Protein 1WXT (pdb70)

InterPro domains:
  IPR001452 SH3 domain [PF00018] (457-501)
  IPR001452 SH3 domain [PS50002] (450-509)
  IPR001452 SH3 domain [SM00326] (453-508)
  IPR011993 PH-like domain superfamily [G3DSA:2.30.29.30] (23-155)
  IPR013625 Tensin/EPS8 phosphotyrosine-binding domain [PF08416] (28-155)
  IPR013761 Sterile alpha motif/pointed domain superfamily [G3DSA:1.10.150.50] (514-592)
  IPR033928 Epidermal growth factor receptor kinase substrate, phosphotyrosine-binding domain [cd01210] (25-154)
  IPR035462 Eps8, SH3 domain [cd11764] (455-507)
  IPR036028 SH3-like domain superfamily [SSF50044] (443-523)
  IPR039801 Epidermal growth factor receptor kinase substrate 8-like [PTHR12287] (1-514)
  IPR041418 SAM domain [PF18016] (524-583)
  IPR055093 EPS8, spectrin-like domain [PF22975] (237-377)

Radius of gyration: 12.12 Å; Cα contacts (8 Å, |Δi|>4): 117; chains: 1; bounding box: 22×39×26 Å

Sequence (68 aa):
GSSGSSGLKMQVLYEFEARNPRELTVVQGEKLEVLDHSKRWWLVKNEAGRSGYIPSNILEPLSGPSSGGSSGSSGLKMQVLYEFEARNPRELTVVQGEKLEVLDHSKRWWLVKNEAGRSGYIPSNILEPLSGPSSGGSSGSSGLKMQVLYEFEARNPRELTVVQGEKLEVLDHSKRWWLVKNEAGRSGYIPSNILEPLSGPSSGGSSGSSGLKMQVLYEFEARNPRELTVVQGEKLEVLDHSKRWWLVKNEAGRSGYIPSNILEPLSGPSSGGSSGSSGLKMQVLYEFEARNPRELTVVQGEKLEVLDHSKRWWLVKNEAGRSGYIPSNILEPLSGPSSGGSSGSSGLKMQVLYEFEARNPRELTVVQGEKLEVLDHSKRWWLVKNEAGRSGYIPSNILEPLSGPSSGGSSGSSGLKMQVLYEFEARNPRELTVVQGEKLEVLDHSKRWWLVKNEAGRSGYIPSNILEPLSGPSSGGSSGSSGLKMQVLYEFEARNPRELTVVQGEKLEVLDHSKRWWLVKNEAGRSGYIPSNILEPLSGPSSGGSSGSSGLKMQVLYEFEARNPRELTVVQGEKLEVLDHSKRWWLVKNEAGRSGYIPSNILEPLSGPSSGGSSGSSGLKMQVLYEFEARNPRELTVVQGEKLEVLDHSKRWWLVKNEAGRSGYIPSNILEPLSGPSSGGSSGSSGLKMQVLYEFEARNPRELTVVQGEKLEVLDHSKRWWLVKNEAGRSGYIPSNILEPLSGPSSGGSSGSSGLKMQVLYEFEARNPRELTVVQGEKLEVLDHSKRWWLVKNEAGRSGYIPSNILEPLSGPSSGGSSGSSGLKMQVLYEFEARNPRELTVVQGEKLEVLDHSKRWWLVKNEAGRSGYIPSNILEPLSGPSSGGSSGSSGLKMQVLYEFEARNPRELTVVQGEKLEVLDHSKRWWLVKNEAGRSGYIPSNILEPLSGPSSGGSSGSSGLKMQVLYEFEARNPRELTVVQGEKLEVLDHSKRWWLVKNEAGRSGYIPSNILEPLSGPSSGGSSGSSGLKMQVLYEFEARNPRELTVVQGEKLEVLDHSKRWWLVKNEAGRSGYIPSNILEPLSGPSSGGSSGSSGLKMQVLYEFEARNPRELTVVQGEKLEVLDHSKRWWLVKNEAGRSGYIPSNILEPLSGPSSGGSSGSSGLKMQVLYEFEARNPRELTVVQGEKLEVLDHSKRWWLVKNEAGRSGYIPSNILEPLSGPSSGGSSGSSGLKMQVLYEFEARNPRELTVVQGEKLEVLDHSKRWWLVKNEAGRSGYIPSNILEPLSGPSSGGSSGSSGLKMQVLYEFEARNPRELTVVQGEKLEVLDHSKRWWLVKNEAGRSGYIPSNILEPLSGPSSG

Secondary structure (DSSP, 8-state):
--S----EEEEESS-B---SSSB--B-TT-EEEEEE-SSSEEEEE-TTS-EEEEEGGGEE----S---

Foldseek 3Di:
DDDDDDAAKWFFQAFDDDPDPAADGDHHRHIWGWDDPDDQWTWTADPVGDIHTHHCVGTDRCDDPDDD

CATH classification: 2.30.30.40

Nearest PDB structures (foldseek):
  1wxt-assembly1_A  TM=8.738E-01  e=2.309E-11  Homo sapiens
  2rol-assembly1_A  TM=8.603E-01  e=3.060E-06  Homo sapiens
  7tzk-assembly2_B  TM=8.844E-01  e=2.099E-05  Homo sapiens
  2jxb-assembly1_A  TM=8.588E-01  e=3.607E-05  unclassified
  2js2-assembly1_A  TM=7.780E-01  e=7.886E-05  Homo sapiens

Solvent-accessible surface area: 5333 Å² total; per-residue (Å²): 137,106,131,53,125,114,70,67,97,20,51,2,63,133,120,49,132,23,218,46,148,154,17,25,77,2,68,118,60,55,133,2,69,9,85,54,102,103,153,212,96,51,35,0,78,32,151,75,43,156,56,1,80,0,22,28,129,15,9,72,91,63,109,52,146,98,117,125

Structure (mmCIF, N/CA/C/O backbone):
data_1WXT
#
_entry.id   1WXT
#
loop_
_atom_site.group_PDB
_atom_site.id
_atom_site.type_symbol
_atom_site.label_atom_id
_atom_site.label_alt_id
_atom_site.label_comp_id
_atom_site.label_asym_id
_atom_site.label_entity_id
_atom_site.label_seq_id
_atom_site.pdbx_PDB_ins_code
_atom_site.Cartn_x
_atom_site.Cartn_y
_atom_site.Cartn_z
_atom_site.occupancy
_atom_site.B_iso_or_equiv
_atom_site.auth_seq_id
_atom_site.auth_comp_id
_atom_site.auth_asym_id
_atom_site.auth_atom_id
_atom_site.pdbx_PDB_model_num
ATOM 1 N N . GLY A 1 1 ? 14.564 0.029 13.917 1.00 0.00 1 GLY A N 1
ATOM 2 C CA . GLY A 1 1 ? 13.190 0.440 13.699 1.00 0.00 1 GLY A CA 1
ATOM 3 C C . GLY A 1 1 ? 12.638 1.253 14.853 1.00 0.00 1 GLY A C 1
ATOM 4 O O . GLY A 1 1 ? 12.493 0.746 15.966 1.00 0.00 1 GLY A O 1
ATOM 8 N N . SER A 1 2 ? 12.330 2.519 14.589 1.00 0.00 2 SER A N 1
ATOM 9 C CA . SER A 1 2 ? 11.796 3.406 15.616 1.00 0.00 2 SER A CA 1
ATOM 10 C C . SER A 1 2 ? 11.127 4.624 14.987 1.00 0.00 2 SER A C 1
ATOM 11 O O . SER A 1 2 ? 11.441 5.006 13.860 1.00 0.00 2 SER A O 1
ATOM 19 N N . SER A 1 3 ? 10.203 5.230 15.725 1.00 0.00 3 SER A N 1
ATOM 20 C CA . SER A 1 3 ? 9.486 6.404 15.240 1.00 0.00 3 SER A CA 1
ATOM 21 C C . SER A 1 3 ? 10.452 7.425 14.648 1.00 0.00 3 SER A C 1
ATOM 22 O O . SER A 1 3 ? 11.041 8.230 15.369 1.00 0.00 3 SER A O 1
ATOM 30 N N . GLY A 1 4 ? 10.611 7.385 13.328 1.00 0.00 4 GLY A N 1
ATOM 31 C CA . GLY A 1 4 ? 11.507 8.311 12.661 1.00 0.00 4 GLY A CA 1
ATOM 32 C C . GLY A 1 4 ? 11.064 8.629 11.246 1.00 0.00 4 GLY A C 1
ATOM 33 O O . GLY A 1 4 ? 9.937 9.074 11.027 1.00 0.00 4 GLY A O 1
ATOM 37 N N . SER A 1 5 ? 11.952 8.402 10.284 1.00 0.00 5 SER A N 1
ATOM 38 C CA . SER A 1 5 ? 11.649 8.672 8.884 1.00 0.00 5 SER A CA 1
ATOM 39 C C . SER A 1 5 ? 10.228 8.232 8.541 1.00 0.00 5 SER A C 1
ATOM 40 O O . SER A 1 5 ? 9.822 7.112 8.851 1.00 0.00 5 SER A O 1
ATOM 48 N N . SER A 1 6 ? 9.478 9.123 7.900 1.00 0.00 6 SER A N 1
ATOM 49 C CA . SER A 1 6 ? 8.102 8.829 7.518 1.00 0.00 6 SER A CA 1
ATOM 50 C C . SER A 1 6 ? 8.017 8.452 6.042 1.00 0.00 6 SER A C 1
ATOM 51 O O . SER A 1 6 ? 7.935 9.319 5.172 1.00 0.00 6 SER A O 1
ATOM 59 N N . GLY A 1 7 ? 8.036 7.151 5.768 1.00 0.00 7 GLY A N 1
ATOM 60 C CA . GLY A 1 7 ? 7.960 6.681 4.397 1.00 0.00 7 GLY A CA 1
ATOM 61 C C . GLY A 1 7 ? 6.553 6.753 3.836 1.00 0.00 7 GLY A C 1
ATOM 62 O O . GLY A 1 7 ? 6.028 7.840 3.595 1.00 0.00 7 GLY A O 1
ATOM 66 N N . LEU A 1 8 ? 5.942 5.592 3.627 1.00 0.00 8 LEU A N 1
ATOM 67 C CA . LEU A 1 8 ? 4.588 5.526 3.089 1.00 0.00 8 LEU A CA 1
ATOM 68 C C . LEU A 1 8 ? 3.791 4.409 3.755 1.00 0.00 8 LEU A C 1
ATOM 69 O O . LEU A 1 8 ? 4.341 3.368 4.114 1.00 0.00 8 LEU A O 1
ATOM 85 N N . LYS A 1 9 ? 2.491 4.631 3.916 1.00 0.00 9 LYS A N 1
ATOM 86 C CA . LYS A 1 9 ? 1.616 3.643 4.535 1.00 0.00 9 LYS A CA 1
ATOM 87 C C . LYS A 1 9 ? 0.370 3.411 3.687 1.00 0.00 9 LYS A C 1
ATOM 88 O O . LYS A 1 9 ? -0.160 4.341 3.078 1.00 0.00 9 LYS A O 1
ATOM 107 N N . MET A 1 10 ? -0.094 2.166 3.652 1.00 0.00 10 MET A N 1
ATOM 108 C CA . MET A 1 10 ? -1.280 1.814 2.879 1.00 0.00 10 MET A CA 1
ATOM 109 C C . MET A 1 10 ? -2.110 0.762 3.607 1.00 0.00 10 MET A C 1
ATOM 110 O O . MET A 1 10 ? -1.603 0.049 4.472 1.00 0.00 10 MET A O 1
ATOM 124 N N . GLN A 1 11 ? -3.387 0.671 3.250 1.00 0.00 11 GLN A N 1
ATOM 125 C CA . GLN A 1 11 ? -4.286 -0.295 3.871 1.00 0.00 11 GLN A CA 1
ATOM 126 C C . GLN A 1 11 ? -4.617 -1.429 2.906 1.00 0.00 11 GLN A C 1
ATOM 127 O O . GLN A 1 11 ? -4.326 -1.348 1.713 1.00 0.00 11 GLN A O 1
ATOM 141 N N . VAL A 1 12 ? -5.228 -2.486 3.431 1.00 0.00 12 VAL A N 1
ATOM 142 C CA . VAL A 1 12 ? -5.599 -3.637 2.617 1.00 0.00 12 VAL A CA 1
ATOM 143 C C . VAL A 1 12 ? -7.063 -3.564 2.197 1.00 0.00 12 VAL A C 1
ATOM 144 O O . VAL A 1 12 ? -7.963 -3.581 3.038 1.00 0.00 12 VAL A O 1
ATOM 157 N N . LEU A 1 13 ? -7.295 -3.483 0.891 1.00 0.00 13 LEU A N 1
ATOM 158 C CA . LEU A 1 13 ? -8.651 -3.408 0.358 1.00 0.00 13 LEU A CA 1
ATOM 159 C C . LEU A 1 13 ? -9.277 -4.795 0.265 1.00 0.00 13 LEU A C 1
ATOM 160 O O . LEU A 1 13 ? -10.495 -4.945 0.358 1.00 0.00 13 LEU A O 1
ATOM 176 N N . TYR A 1 14 ? -8.435 -5.807 0.082 1.00 0.00 14 TYR A N 1
ATOM 177 C CA . TYR A 1 14 ? -8.906 -7.183 -0.024 1.00 0.00 14 TYR A CA 1
ATOM 178 C C . TYR A 1 14 ? -7.907 -8.150 0.602 1.00 0.00 14 TYR A C 1
ATOM 179 O O . TYR A 1 14 ? -6.700 -8.032 0.395 1.00 0.00 14 TYR A O 1
ATOM 197 N N . GLU A 1 15 ? -8.420 -9.108 1.368 1.00 0.00 15 GLU A N 1
ATOM 198 C CA . GLU A 1 15 ? -7.573 -10.096 2.025 1.00 0.00 15 GLU A CA 1
ATOM 199 C C . GLU A 1 15 ? -6.858 -10.969 0.998 1.00 0.00 15 GLU A C 1
ATOM 200 O O . GLU A 1 15 ? -7.465 -11.435 0.033 1.00 0.00 15 GLU A O 1
ATOM 212 N N . PHE A 1 16 ? -5.564 -11.184 1.211 1.00 0.00 16 PHE A N 1
ATOM 213 C CA . PHE A 1 16 ? -4.765 -11.999 0.304 1.00 0.00 16 PHE A CA 1
ATOM 214 C C . PHE A 1 16 ? -4.045 -13.111 1.062 1.00 0.00 16 PHE A C 1
ATOM 215 O O . PHE A 1 16 ? -3.734 -12.969 2.244 1.00 0.00 16 PHE A O 1
ATOM 232 N N . GLU A 1 17 ? -3.786 -14.218 0.372 1.00 0.00 17 GLU A N 1
ATOM 233 C CA . GLU A 1 17 ? -3.104 -15.354 0.981 1.00 0.00 17 GLU A CA 1
ATOM 234 C C . GLU A 1 17 ? -1.771 -15.623 0.289 1.00 0.00 17 GLU A C 1
ATOM 235 O O . GLU A 1 17 ? -1.703 -15.713 -0.936 1.00 0.00 17 GLU A O 1
ATOM 247 N N . ALA A 1 18 ? -0.714 -15.750 1.084 1.00 0.00 18 ALA A N 1
ATOM 248 C CA . ALA A 1 18 ? 0.617 -16.010 0.549 1.00 0.00 18 ALA A CA 1
ATOM 249 C C . ALA A 1 18 ? 0.852 -17.506 0.365 1.00 0.00 18 ALA A C 1
ATOM 250 O O . ALA A 1 18 ? 0.294 -18.326 1.094 1.00 0.00 18 ALA A O 1
ATOM 257 N N . ARG A 1 19 ? 1.679 -17.854 -0.615 1.00 0.00 19 ARG A N 1
ATOM 258 C CA . ARG A 1 19 ? 1.986 -19.251 -0.896 1.00 0.00 19 ARG A CA 1
ATOM 259 C C . ARG A 1 19 ? 3.487 -19.450 -1.089 1.00 0.00 19 ARG A C 1
ATOM 260 O O . ARG A 1 19 ? 3.916 -20.362 -1.795 1.00 0.00 19 ARG A O 1
ATOM 281 N N . ASN A 1 20 ? 4.278 -18.591 -0.456 1.00 0.00 20 ASN A N 1
ATOM 282 C CA . ASN A 1 20 ? 5.731 -18.672 -0.558 1.00 0.00 20 ASN A CA 1
ATOM 283 C C . ASN A 1 20 ? 6.400 -17.966 0.617 1.00 0.00 20 ASN A C 1
ATOM 284 O O . ASN A 1 20 ? 5.794 -17.144 1.306 1.00 0.00 20 ASN A O 1
ATOM 295 N N . PRO A 1 21 ? 7.679 -18.293 0.854 1.00 0.00 21 PRO A N 1
ATOM 296 C CA . PRO A 1 21 ? 8.458 -17.701 1.945 1.00 0.00 21 PRO A CA 1
ATOM 297 C C . PRO A 1 21 ? 8.777 -16.230 1.698 1.00 0.00 21 PRO A C 1
ATOM 298 O O . PRO A 1 21 ? 9.294 -15.541 2.578 1.00 0.00 21 PRO A O 1
ATOM 309 N N . ARG A 1 22 ? 8.465 -15.755 0.497 1.00 0.00 22 ARG A N 1
ATOM 310 C CA . ARG A 1 22 ? 8.718 -14.366 0.135 1.00 0.00 22 ARG A CA 1
ATOM 311 C C . ARG A 1 22 ? 7.455 -13.524 0.291 1.00 0.00 22 ARG A C 1
ATOM 312 O O . ARG A 1 22 ? 7.527 -12.315 0.510 1.00 0.00 22 ARG A O 1
ATOM 333 N N . GLU A 1 23 ? 6.300 -14.172 0.175 1.00 0.00 23 GLU A N 1
ATOM 334 C CA . GLU A 1 23 ? 5.022 -13.482 0.301 1.00 0.00 23 GLU A CA 1
ATOM 335 C C . GLU A 1 23 ? 4.514 -13.536 1.739 1.00 0.00 23 GLU A C 1
ATOM 336 O O . GLU A 1 23 ? 4.887 -14.423 2.508 1.00 0.00 23 GLU A O 1
ATOM 348 N N . LEU A 1 24 ? 3.662 -12.581 2.095 1.00 0.00 24 LEU A N 1
ATOM 349 C CA . LEU A 1 24 ? 3.103 -12.518 3.441 1.00 0.00 24 LEU A CA 1
ATOM 350 C C . LEU A 1 24 ? 1.581 -12.425 3.394 1.00 0.00 24 LEU A C 1
ATOM 351 O O . LEU A 1 24 ? 1.016 -11.731 2.549 1.00 0.00 24 LEU A O 1
ATOM 367 N N . THR A 1 25 ? 0.922 -13.128 4.310 1.00 0.00 25 THR A N 1
ATOM 368 C CA . THR A 1 25 ? -0.534 -13.125 4.375 1.00 0.00 25 THR A CA 1
ATOM 369 C C . THR A 1 25 ? -1.055 -11.824 4.974 1.00 0.00 25 THR A C 1
ATOM 370 O O . THR A 1 25 ? -0.542 -11.346 5.986 1.00 0.00 25 THR A O 1
ATOM 381 N N . VAL A 1 26 ? -2.078 -11.255 4.344 1.00 0.00 26 VAL A N 1
ATOM 382 C CA . VAL A 1 26 ? -2.670 -10.010 4.817 1.00 0.00 26 VAL A CA 1
ATOM 383 C C . VAL A 1 26 ? -4.192 -10.066 4.755 1.00 0.00 26 VAL A C 1
ATOM 384 O O . VAL A 1 26 ? -4.764 -10.758 3.912 1.00 0.00 26 VAL A O 1
ATOM 397 N N . VAL A 1 27 ? -4.843 -9.333 5.653 1.00 0.00 27 VAL A N 1
ATOM 398 C CA . VAL A 1 27 ? -6.300 -9.299 5.699 1.00 0.00 27 VAL A CA 1
ATOM 399 C C . VAL A 1 27 ? -6.831 -7.933 5.276 1.00 0.00 27 VAL A C 1
ATOM 400 O O . VAL A 1 27 ? -6.069 -6.976 5.139 1.00 0.00 27 VAL A O 1
ATOM 413 N N . GLN A 1 28 ? -8.141 -7.852 5.072 1.00 0.00 28 GLN A N 1
ATOM 414 C CA . GLN A 1 28 ? -8.774 -6.603 4.664 1.00 0.00 28 GLN A CA 1
ATOM 415 C C . GLN A 1 28 ? -9.027 -5.702 5.869 1.00 0.00 28 GLN A C 1
ATOM 416 O O . GLN A 1 28 ? -9.331 -6.180 6.961 1.00 0.00 28 GLN A O 1
ATOM 430 N N . GLY A 1 29 ? -8.900 -4.395 5.661 1.00 0.00 29 GLY A N 1
ATOM 431 C CA . GLY A 1 29 ? -9.118 -3.448 6.739 1.00 0.00 29 GLY A CA 1
ATOM 432 C C . GLY A 1 29 ? -7.948 -3.386 7.701 1.00 0.00 29 GLY A C 1
ATOM 433 O O . GLY A 1 29 ? -8.116 -3.037 8.869 1.00 0.00 29 GLY A O 1
ATOM 437 N N . GLU A 1 30 ? -6.761 -3.726 7.210 1.00 0.00 30 GLU A N 1
ATOM 438 C CA . GLU A 1 30 ? -5.559 -3.709 8.036 1.00 0.00 30 GLU A CA 1
ATOM 439 C C . GLU A 1 30 ? -4.634 -2.567 7.626 1.00 0.00 30 GLU A C 1
ATOM 440 O O . GLU A 1 30 ? -4.602 -2.165 6.463 1.00 0.00 30 GLU A O 1
ATOM 452 N N . LYS A 1 31 ? -3.882 -2.048 8.591 1.00 0.00 31 LYS A N 1
ATOM 453 C CA . LYS A 1 31 ? -2.954 -0.953 8.333 1.00 0.00 31 LYS A CA 1
ATOM 454 C C . LYS A 1 31 ? -1.517 -1.460 8.274 1.00 0.00 31 LYS A C 1
ATOM 455 O O . LYS A 1 31 ? -0.980 -1.951 9.268 1.00 0.00 31 LYS A O 1
ATOM 474 N N . LEU A 1 32 ? -0.898 -1.336 7.105 1.00 0.00 32 LEU A N 1
ATOM 475 C CA . LEU A 1 32 ? 0.479 -1.781 6.918 1.00 0.00 32 LEU A CA 1
ATOM 476 C C . LEU A 1 32 ? 1.345 -0.652 6.368 1.00 0.00 32 LEU A C 1
ATOM 477 O O . LEU A 1 32 ? 0.833 0.358 5.886 1.00 0.00 32 LEU A O 1
ATOM 493 N N . GLU A 1 33 ? 2.660 -0.833 6.442 1.00 0.00 33 GLU A N 1
ATOM 494 C CA . GLU A 1 33 ? 3.597 0.171 5.950 1.00 0.00 33 GLU A CA 1
ATOM 495 C C . GLU A 1 33 ? 4.323 -0.328 4.704 1.00 0.00 33 GLU A C 1
ATOM 496 O O . GLU A 1 33 ? 4.816 -1.455 4.668 1.00 0.00 33 GLU A O 1
ATOM 508 N N . VAL A 1 34 ? 4.385 0.521 3.683 1.00 0.00 34 VAL A N 1
ATOM 509 C CA . VAL A 1 34 ? 5.051 0.168 2.435 1.00 0.00 34 VAL A CA 1
ATOM 510 C C . VAL A 1 34 ? 6.562 0.332 2.553 1.00 0.00 34 VAL A C 1
ATOM 511 O O . VAL A 1 34 ? 7.048 1.225 3.248 1.00 0.00 34 VAL A O 1
ATOM 524 N N . LEU A 1 35 ? 7.300 -0.534 1.868 1.00 0.00 35 LEU A N 1
ATOM 525 C CA . LEU A 1 35 ? 8.758 -0.486 1.895 1.00 0.00 35 LEU A CA 1
ATOM 526 C C . LEU A 1 35 ? 9.324 -0.348 0.485 1.00 0.00 35 LEU A C 1
ATOM 527 O O . LEU A 1 35 ? 10.121 0.549 0.210 1.00 0.00 35 LEU A O 1
ATOM 543 N N . ASP A 1 36 ? 8.906 -1.242 -0.404 1.00 0.00 36 ASP A N 1
ATOM 544 C CA . ASP A 1 36 ? 9.369 -1.218 -1.787 1.00 0.00 36 ASP A CA 1
ATOM 545 C C . ASP A 1 36 ? 8.190 -1.194 -2.754 1.00 0.00 36 ASP A C 1
ATOM 546 O O . ASP A 1 36 ? 7.608 -2.233 -3.067 1.00 0.00 36 ASP A O 1
ATOM 555 N N . HIS A 1 37 ? 7.841 0.000 -3.224 1.00 0.00 37 HIS A N 1
ATOM 556 C CA . HIS A 1 37 ? 6.730 0.160 -4.156 1.00 0.00 37 HIS A CA 1
ATOM 557 C C . HIS A 1 37 ? 7.240 0.474 -5.560 1.00 0.00 37 HIS A C 1
ATOM 558 O O . HIS A 1 37 ? 6.692 1.333 -6.251 1.00 0.00 37 HIS A O 1
ATOM 573 N N . SER A 1 38 ? 8.291 -0.226 -5.973 1.00 0.00 38 SER A N 1
ATOM 574 C CA . SER A 1 38 ? 8.877 -0.018 -7.292 1.00 0.00 38 SER A CA 1
ATOM 575 C C . SER A 1 38 ? 8.428 -1.106 -8.264 1.00 0.00 38 SER A C 1
ATOM 576 O O . SER A 1 38 ? 7.772 -0.827 -9.267 1.00 0.00 38 SER A O 1
ATOM 584 N N . LYS A 1 39 ? 8.787 -2.348 -7.958 1.00 0.00 39 LYS A N 1
ATOM 585 C CA . LYS A 1 39 ? 8.422 -3.480 -8.801 1.00 0.00 39 LYS A CA 1
ATOM 586 C C . LYS A 1 39 ? 6.910 -3.683 -8.815 1.00 0.00 39 LYS A C 1
ATOM 587 O O . LYS A 1 39 ? 6.204 -3.223 -7.917 1.00 0.00 39 LYS A O 1
ATOM 606 N N . ARG A 1 40 ? 6.420 -4.374 -9.839 1.00 0.00 40 ARG A N 1
ATOM 607 C CA . ARG A 1 40 ? 4.992 -4.637 -9.969 1.00 0.00 40 ARG A CA 1
ATOM 608 C C . ARG A 1 40 ? 4.367 -4.934 -8.608 1.00 0.00 40 ARG A C 1
ATOM 609 O O . ARG A 1 40 ? 3.294 -4.426 -8.283 1.00 0.00 40 ARG A O 1
ATOM 630 N N . TRP A 1 41 ? 5.046 -5.759 -7.819 1.00 0.00 41 TRP A N 1
ATOM 631 C CA . TRP A 1 41 ? 4.557 -6.123 -6.494 1.00 0.00 41 TRP A CA 1
ATOM 632 C C . TRP A 1 41 ? 5.196 -5.251 -5.419 1.00 0.00 41 TRP A C 1
ATOM 633 O O . TRP A 1 41 ? 6.404 -5.016 -5.435 1.00 0.00 41 TRP A O 1
ATOM 654 N N . TRP A 1 42 ? 4.378 -4.773 -4.488 1.00 0.00 42 TRP A N 1
ATOM 655 C CA . TRP A 1 42 ? 4.865 -3.926 -3.405 1.00 0.00 42 TRP A CA 1
ATOM 656 C C . TRP A 1 42 ? 5.198 -4.757 -2.172 1.00 0.00 42 TRP A C 1
ATOM 657 O O . TRP A 1 42 ? 4.602 -5.810 -1.941 1.00 0.00 42 TRP A O 1
ATOM 678 N N . LEU A 1 43 ? 6.153 -4.279 -1.381 1.00 0.00 43 LEU A N 1
ATOM 679 C CA . LEU A 1 43 ? 6.565 -4.979 -0.170 1.00 0.00 43 LEU A CA 1
ATOM 680 C C . LEU A 1 43 ? 6.139 -4.208 1.076 1.00 0.00 43 LEU A C 1
ATOM 681 O O . LEU A 1 43 ? 6.487 -3.040 1.246 1.00 0.00 43 LEU A O 1
ATOM 697 N N . VAL A 1 44 ? 5.383 -4.872 1.946 1.00 0.00 44 VAL A N 1
ATOM 698 C CA . VAL A 1 44 ? 4.912 -4.251 3.178 1.00 0.00 44 VAL A CA 1
ATOM 699 C C . VAL A 1 44 ? 5.350 -5.051 4.399 1.00 0.00 44 VAL A C 1
ATOM 700 O O . VAL A 1 44 ? 5.884 -6.153 4.274 1.00 0.00 44 VAL A O 1
ATOM 713 N N . LYS A 1 45 ? 5.119 -4.490 5.581 1.00 0.00 45 LYS A N 1
ATOM 714 C CA . LYS A 1 45 ? 5.488 -5.151 6.827 1.00 0.00 45 LYS A CA 1
ATOM 715 C C . LYS A 1 45 ? 4.373 -5.025 7.861 1.00 0.00 45 LYS A C 1
ATOM 716 O O . LYS A 1 45 ? 3.587 -4.079 7.827 1.00 0.00 45 LYS A O 1
ATOM 735 N N . ASN A 1 46 ? 4.312 -5.984 8.779 1.00 0.00 46 ASN A N 1
ATOM 736 C CA . ASN A 1 46 ? 3.293 -5.979 9.822 1.00 0.00 46 ASN A CA 1
ATOM 737 C C . ASN A 1 46 ? 3.908 -5.654 11.181 1.00 0.00 46 ASN A C 1
ATOM 738 O O . ASN A 1 46 ? 5.126 -5.538 11.309 1.00 0.00 46 ASN A O 1
ATOM 749 N N . GLU A 1 47 ? 3.055 -5.510 12.190 1.00 0.00 47 GLU A N 1
ATOM 750 C CA . GLU A 1 47 ? 3.515 -5.198 13.539 1.00 0.00 47 GLU A CA 1
ATOM 751 C C . GLU A 1 47 ? 4.513 -6.244 14.029 1.00 0.00 47 GLU A C 1
ATOM 752 O O . GLU A 1 47 ? 5.523 -5.911 14.647 1.00 0.00 47 GLU A O 1
ATOM 764 N N . ALA A 1 48 ? 4.220 -7.510 13.748 1.00 0.00 48 ALA A N 1
ATOM 765 C CA . ALA A 1 48 ? 5.091 -8.604 14.158 1.00 0.00 48 ALA A CA 1
ATOM 766 C C . ALA A 1 48 ? 6.522 -8.374 13.684 1.00 0.00 48 ALA A C 1
ATOM 767 O O . ALA A 1 48 ? 7.475 -8.831 14.313 1.00 0.00 48 ALA A O 1
ATOM 774 N N . GLY A 1 49 ? 6.665 -7.663 12.570 1.00 0.00 49 GLY A N 1
ATOM 775 C CA . GLY A 1 49 ? 7.983 -7.386 12.030 1.00 0.00 49 GLY A CA 1
ATOM 776 C C . GLY A 1 49 ? 8.267 -8.166 10.762 1.00 0.00 49 GLY A C 1
ATOM 777 O O . GLY A 1 49 ? 9.373 -8.111 10.226 1.00 0.00 49 GLY A O 1
ATOM 781 N N . ARG A 1 50 ? 7.266 -8.898 10.283 1.00 0.00 50 ARG A N 1
ATOM 782 C CA . ARG A 1 50 ? 7.414 -9.696 9.072 1.00 0.00 50 ARG A CA 1
ATOM 783 C C . ARG A 1 50 ? 7.033 -8.885 7.837 1.00 0.00 50 ARG A C 1
ATOM 784 O O . ARG A 1 50 ? 5.997 -8.222 7.813 1.00 0.00 50 ARG A O 1
ATOM 805 N N . SER A 1 51 ? 7.879 -8.944 6.813 1.00 0.00 51 SER A N 1
ATOM 806 C CA . SER A 1 51 ? 7.634 -8.212 5.576 1.00 0.00 51 SER A CA 1
ATOM 807 C C . SER A 1 51 ? 7.517 -9.168 4.393 1.00 0.00 51 SER A C 1
ATOM 808 O O . SER A 1 51 ? 8.398 -9.994 4.159 1.00 0.00 51 SER A O 1
ATOM 816 N N . GLY A 1 52 ? 6.421 -9.049 3.650 1.00 0.00 52 GLY A N 1
ATOM 817 C CA . GLY A 1 52 ? 6.207 -9.908 2.500 1.00 0.00 52 GLY A CA 1
ATOM 818 C C . GLY A 1 52 ? 5.692 -9.147 1.295 1.00 0.00 52 GLY A C 1
ATOM 819 O O . GLY A 1 52 ? 5.262 -7.999 1.414 1.00 0.00 52 GLY A O 1
ATOM 823 N N . TYR A 1 53 ? 5.738 -9.785 0.131 1.00 0.00 53 TYR A N 1
ATOM 824 C CA . TYR A 1 53 ? 5.276 -9.158 -1.102 1.00 0.00 53 TYR A CA 1
ATOM 825 C C . TYR A 1 53 ? 3.760 -9.267 -1.234 1.00 0.00 53 TYR A C 1
ATOM 826 O O . TYR A 1 53 ? 3.170 -10.300 -0.915 1.00 0.00 53 TYR A O 1
ATOM 844 N N . ILE A 1 54 ? 3.135 -8.193 -1.706 1.00 0.00 54 ILE A N 1
ATOM 845 C CA . ILE A 1 54 ? 1.689 -8.167 -1.881 1.00 0.00 54 ILE A CA 1
ATOM 846 C C . ILE A 1 54 ? 1.298 -7.335 -3.098 1.00 0.00 54 ILE A C 1
ATOM 847 O O . ILE A 1 54 ? 1.976 -6.378 -3.471 1.00 0.00 54 ILE A O 1
ATOM 863 N N . PRO A 1 55 ? 0.175 -7.706 -3.733 1.00 0.00 55 PRO A N 1
ATOM 864 C CA . PRO A 1 55 ? -0.333 -7.006 -4.916 1.00 0.00 55 PRO A CA 1
ATOM 865 C C . PRO A 1 55 ? -0.864 -5.616 -4.583 1.00 0.00 55 PRO A C 1
ATOM 866 O O . PRO A 1 55 ? -1.806 -5.471 -3.804 1.00 0.00 55 PRO A O 1
ATOM 877 N N . SER A 1 56 ? -0.254 -4.597 -5.180 1.00 0.00 56 SER A N 1
ATOM 878 C CA . SER A 1 56 ? -0.664 -3.217 -4.944 1.00 0.00 56 SER A CA 1
ATOM 879 C C . SER A 1 56 ? -2.153 -3.037 -5.225 1.00 0.00 56 SER A C 1
ATOM 880 O O . SER A 1 56 ? -2.752 -2.036 -4.836 1.00 0.00 56 SER A O 1
ATOM 888 N N . ASN A 1 57 ? -2.743 -4.015 -5.904 1.00 0.00 57 ASN A N 1
ATOM 889 C CA . ASN A 1 57 ? -4.162 -3.966 -6.238 1.00 0.00 57 ASN A CA 1
ATOM 890 C C . ASN A 1 57 ? -5.018 -3.940 -4.975 1.00 0.00 57 ASN A C 1
ATOM 891 O O . ASN A 1 57 ? -6.130 -3.413 -4.978 1.00 0.00 57 ASN A O 1
ATOM 902 N N . ILE A 1 58 ? -4.491 -4.513 -3.898 1.00 0.00 58 ILE A N 1
ATOM 903 C CA . ILE A 1 58 ? -5.206 -4.554 -2.629 1.00 0.00 58 ILE A CA 1
ATOM 904 C C . ILE A 1 58 ? -4.711 -3.465 -1.683 1.00 0.00 58 ILE A C 1
ATOM 905 O O . ILE A 1 58 ? -4.870 -3.564 -0.466 1.00 0.00 58 ILE A O 1
ATOM 921 N N . LEU A 1 59 ? -4.110 -2.425 -2.251 1.00 0.00 59 LEU A N 1
ATOM 922 C CA . LEU A 1 59 ? -3.592 -1.314 -1.459 1.00 0.00 59 LEU A CA 1
ATOM 923 C C . LEU A 1 59 ? -4.248 0.000 -1.871 1.00 0.00 59 LEU A C 1
ATOM 924 O O . LEU A 1 59 ? -4.267 0.352 -3.050 1.00 0.00 59 LEU A O 1
ATOM 940 N N . GLU A 1 60 ? -4.782 0.721 -0.890 1.00 0.00 60 GLU A N 1
ATOM 941 C CA . GLU A 1 60 ? -5.438 1.997 -1.151 1.00 0.00 60 GLU A CA 1
ATOM 942 C C . GLU A 1 60 ? -4.771 3.122 -0.365 1.00 0.00 60 GLU A C 1
ATOM 943 O O . GLU A 1 60 ? -4.186 2.909 0.697 1.00 0.00 60 GLU A O 1
ATOM 955 N N . PRO A 1 61 ? -4.859 4.350 -0.899 1.00 0.00 61 PRO A N 1
ATOM 956 C CA . PRO A 1 61 ? -4.270 5.533 -0.264 1.00 0.00 61 PRO A CA 1
ATOM 957 C C . PRO A 1 61 ? -5.001 5.930 1.014 1.00 0.00 61 PRO A C 1
ATOM 958 O O . PRO A 1 61 ? -5.894 6.778 0.993 1.00 0.00 61 PRO A O 1
ATOM 969 N N . LEU A 1 62 ? -4.618 5.311 2.125 1.00 0.00 62 LEU A N 1
ATOM 970 C CA . LEU A 1 62 ? -5.237 5.601 3.414 1.00 0.00 62 LEU A CA 1
ATOM 971 C C . LEU A 1 62 ? -5.613 7.075 3.519 1.00 0.00 62 LEU A C 1
ATOM 972 O O . LEU A 1 62 ? -4.776 7.918 3.840 1.00 0.00 62 LEU A O 1
ATOM 988 N N . SER A 1 63 ? -6.879 7.378 3.248 1.00 0.00 63 SER A N 1
ATOM 989 C CA . SER A 1 63 ? -7.367 8.751 3.310 1.00 0.00 63 SER A CA 1
ATOM 990 C C . SER A 1 63 ? -7.322 9.279 4.741 1.00 0.00 63 SER A C 1
ATOM 991 O O . SER A 1 63 ? -7.137 8.518 5.690 1.00 0.00 63 SER A O 1
ATOM 999 N N . GLY A 1 64 ? -7.493 10.589 4.887 1.00 0.00 64 GLY A N 1
ATOM 1000 C CA . GLY A 1 64 ? -7.469 11.198 6.204 1.00 0.00 64 GLY A CA 1
ATOM 1001 C C . GLY A 1 64 ? -8.008 12.615 6.198 1.00 0.00 64 GLY A C 1
ATOM 1002 O O . GLY A 1 64 ? -8.304 13.184 5.147 1.00 0.00 64 GLY A O 1
ATOM 1006 N N . PRO A 1 65 ? -8.143 13.206 7.394 1.00 0.00 65 PRO A N 1
ATOM 1007 C CA . PRO A 1 65 ? -8.651 14.572 7.549 1.00 0.00 65 PRO A CA 1
ATOM 1008 C C . PRO A 1 65 ? -7.669 15.618 7.033 1.00 0.00 65 PRO A C 1
ATOM 1009 O O . PRO A 1 65 ? -7.992 16.804 6.962 1.00 0.00 65 PRO A O 1
ATOM 1020 N N . SER A 1 66 ? -6.470 15.172 6.675 1.00 0.00 66 SER A N 1
ATOM 1021 C CA . SER A 1 66 ? -5.439 16.071 6.169 1.00 0.00 66 SER A CA 1
ATOM 1022 C C . SER A 1 66 ? -6.027 17.064 5.172 1.00 0.00 66 SER A C 1
ATOM 1023 O O . SER A 1 66 ? -6.759 16.684 4.257 1.00 0.00 66 SER A O 1
ATOM 1031 N N . SER A 1 67 ? -5.702 18.340 5.355 1.00 0.00 67 SER A N 1
ATOM 1032 C CA . SER A 1 67 ? -6.200 19.390 4.475 1.00 0.00 67 SER A CA 1
ATOM 1033 C C . SER A 1 67 ? -5.851 19.091 3.020 1.00 0.00 67 SER A C 1
ATOM 1034 O O . SER A 1 67 ? -5.131 18.138 2.726 1.00 0.00 67 SER A O 1
ATOM 1042 N N . GLY A 1 68 ? -6.369 19.913 2.113 1.00 0.00 68 GLY A N 1
ATOM 1043 C CA . GLY A 1 68 ? -6.102 19.721 0.699 1.00 0.00 68 GLY A CA 1
ATOM 1044 C C . GLY A 1 68 ? -7.075 20.478 -0.183 1.00 0.00 68 GLY A C 1
ATOM 1045 O O . GLY A 1 68 ? -8.234 20.087 -0.318 1.00 0.00 68 GLY A O 1
ATOM 1049 N N . GLY A 1 1 ? 10.850 16.414 8.132 1.00 0.00 1 GLY A N 2
ATOM 1050 C CA . GLY A 1 1 ? 12.043 15.990 7.423 1.00 0.00 1 GLY A CA 2
ATOM 1051 C C . GLY A 1 1 ? 12.608 14.691 7.963 1.00 0.00 1 GLY A C 2
ATOM 1052 O O . GLY A 1 1 ? 13.561 14.696 8.742 1.00 0.00 1 GLY A O 2
ATOM 1056 N N . SER A 1 2 ? 12.017 13.574 7.551 1.00 0.00 2 SER A N 2
ATOM 1057 C CA . SER A 1 2 ? 12.463 12.261 8.003 1.00 0.00 2 SER A CA 2
ATOM 1058 C C . SER A 1 2 ? 12.518 12.201 9.526 1.00 0.00 2 SER A C 2
ATOM 1059 O O . SER A 1 2 ? 13.461 11.659 10.103 1.00 0.00 2 SER A O 2
ATOM 1067 N N . SER A 1 3 ? 11.501 12.762 10.171 1.00 0.00 3 SER A N 2
ATOM 1068 C CA . SER A 1 3 ? 11.434 12.777 11.628 1.00 0.00 3 SER A CA 2
ATOM 1069 C C . SER A 1 3 ? 10.415 11.761 12.135 1.00 0.00 3 SER A C 2
ATOM 1070 O O . SER A 1 3 ? 9.316 11.644 11.594 1.00 0.00 3 SER A O 2
ATOM 1078 N N . GLY A 1 4 ? 10.789 11.028 13.180 1.00 0.00 4 GLY A N 2
ATOM 1079 C CA . GLY A 1 4 ? 9.897 10.031 13.743 1.00 0.00 4 GLY A CA 2
ATOM 1080 C C . GLY A 1 4 ? 9.859 8.757 12.923 1.00 0.00 4 GLY A C 2
ATOM 1081 O O . GLY A 1 4 ? 10.898 8.259 12.490 1.00 0.00 4 GLY A O 2
ATOM 1085 N N . SER A 1 5 ? 8.659 8.227 12.711 1.00 0.00 5 SER A N 2
ATOM 1086 C CA . SER A 1 5 ? 8.490 7.000 11.942 1.00 0.00 5 SER A CA 2
ATOM 1087 C C . SER A 1 5 ? 8.202 7.312 10.477 1.00 0.00 5 SER A C 2
ATOM 1088 O O . SER A 1 5 ? 7.063 7.211 10.022 1.00 0.00 5 SER A O 2
ATOM 1096 N N . SER A 1 6 ? 9.243 7.692 9.743 1.00 0.00 6 SER A N 2
ATOM 1097 C CA . SER A 1 6 ? 9.102 8.023 8.330 1.00 0.00 6 SER A CA 2
ATOM 1098 C C . SER A 1 6 ? 8.785 6.777 7.509 1.00 0.00 6 SER A C 2
ATOM 1099 O O . SER A 1 6 ? 8.941 5.652 7.982 1.00 0.00 6 SER A O 2
ATOM 1107 N N . GLY A 1 7 ? 8.337 6.987 6.275 1.00 0.00 7 GLY A N 2
ATOM 1108 C CA . GLY A 1 7 ? 8.004 5.873 5.407 1.00 0.00 7 GLY A CA 2
ATOM 1109 C C . GLY A 1 7 ? 6.686 6.073 4.686 1.00 0.00 7 GLY A C 2
ATOM 1110 O O . GLY A 1 7 ? 6.386 7.172 4.217 1.00 0.00 7 GLY A O 2
ATOM 1114 N N . LEU A 1 8 ? 5.896 5.009 4.595 1.00 0.00 8 LEU A N 2
ATOM 1115 C CA . LEU A 1 8 ? 4.602 5.072 3.924 1.00 0.00 8 LEU A CA 2
ATOM 1116 C C . LEU A 1 8 ? 3.605 4.116 4.572 1.00 0.00 8 LEU A C 2
ATOM 1117 O O . LEU A 1 8 ? 3.978 3.047 5.056 1.00 0.00 8 LEU A O 2
ATOM 1133 N N . LYS A 1 9 ? 2.335 4.507 4.577 1.00 0.00 9 LYS A N 2
ATOM 1134 C CA . LYS A 1 9 ? 1.283 3.684 5.162 1.00 0.00 9 LYS A CA 2
ATOM 1135 C C . LYS A 1 9 ? 0.105 3.544 4.203 1.00 0.00 9 LYS A C 2
ATOM 1136 O O . LYS A 1 9 ? -0.374 4.532 3.647 1.00 0.00 9 LYS A O 2
ATOM 1155 N N . MET A 1 10 ? -0.356 2.312 4.015 1.00 0.00 10 MET A N 2
ATOM 1156 C CA . MET A 1 10 ? -1.480 2.045 3.125 1.00 0.00 10 MET A CA 2
ATOM 1157 C C . MET A 1 10 ? -2.535 1.192 3.823 1.00 0.00 10 MET A C 2
ATOM 1158 O O . MET A 1 10 ? -2.266 0.578 4.855 1.00 0.00 10 MET A O 2
ATOM 1172 N N . GLN A 1 11 ? -3.736 1.160 3.253 1.00 0.00 11 GLN A N 2
ATOM 1173 C CA . GLN A 1 11 ? -4.830 0.383 3.822 1.00 0.00 11 GLN A CA 2
ATOM 1174 C C . GLN A 1 11 ? -5.260 -0.729 2.871 1.00 0.00 11 GLN A C 2
ATOM 1175 O O . GLN A 1 11 ? -5.456 -0.498 1.677 1.00 0.00 11 GLN A O 2
ATOM 1189 N N . VAL A 1 12 ? -5.406 -1.937 3.407 1.00 0.00 12 VAL A N 2
ATOM 1190 C CA . VAL A 1 12 ? -5.814 -3.085 2.606 1.00 0.00 12 VAL A CA 2
ATOM 1191 C C . VAL A 1 12 ? -7.309 -3.046 2.312 1.00 0.00 12 VAL A C 2
ATOM 1192 O O . VAL A 1 12 ? -8.099 -2.556 3.119 1.00 0.00 12 VAL A O 2
ATOM 1205 N N . LEU A 1 13 ? -7.691 -3.567 1.151 1.00 0.00 13 LEU A N 2
ATOM 1206 C CA . LEU A 1 13 ? -9.093 -3.593 0.748 1.00 0.00 13 LEU A CA 2
ATOM 1207 C C . LEU A 1 13 ? -9.527 -5.007 0.377 1.00 0.00 13 LEU A C 2
ATOM 1208 O O . LEU A 1 13 ? -10.702 -5.356 0.488 1.00 0.00 13 LEU A O 2
ATOM 1224 N N . TYR A 1 14 ? -8.570 -5.818 -0.061 1.00 0.00 14 TYR A N 2
ATOM 1225 C CA . TYR A 1 14 ? -8.853 -7.195 -0.449 1.00 0.00 14 TYR A CA 2
ATOM 1226 C C . TYR A 1 14 ? -7.921 -8.165 0.270 1.00 0.00 14 TYR A C 2
ATOM 1227 O O . TYR A 1 14 ? -6.701 -8.090 0.130 1.00 0.00 14 TYR A O 2
ATOM 1245 N N . GLU A 1 15 ? -8.507 -9.077 1.040 1.00 0.00 15 GLU A N 2
ATOM 1246 C CA . GLU A 1 15 ? -7.729 -10.063 1.781 1.00 0.00 15 GLU A CA 2
ATOM 1247 C C . GLU A 1 15 ? -6.966 -10.981 0.830 1.00 0.00 15 GLU A C 2
ATOM 1248 O O . GLU A 1 15 ? -7.536 -11.527 -0.114 1.00 0.00 15 GLU A O 2
ATOM 1260 N N . PHE A 1 16 ? -5.673 -11.145 1.087 1.00 0.00 16 PHE A N 2
ATOM 1261 C CA . PHE A 1 16 ? -4.830 -11.995 0.254 1.00 0.00 16 PHE A CA 2
ATOM 1262 C C . PHE A 1 16 ? -4.152 -13.076 1.091 1.00 0.00 16 PHE A C 2
ATOM 1263 O O . PHE A 1 16 ? -3.506 -12.783 2.096 1.00 0.00 16 PHE A O 2
ATOM 1280 N N . GLU A 1 17 ? -4.306 -14.327 0.667 1.00 0.00 17 GLU A N 2
ATOM 1281 C CA . GLU A 1 17 ? -3.710 -15.452 1.378 1.00 0.00 17 GLU A CA 2
ATOM 1282 C C . GLU A 1 17 ? -2.317 -15.761 0.837 1.00 0.00 17 GLU A C 2
ATOM 1283 O O . GLU A 1 17 ? -2.166 -16.196 -0.305 1.00 0.00 17 GLU A O 2
ATOM 1295 N N . ALA A 1 18 ? -1.302 -15.534 1.664 1.00 0.00 18 ALA A N 2
ATOM 1296 C CA . ALA A 1 18 ? 0.077 -15.789 1.270 1.00 0.00 18 ALA A CA 2
ATOM 1297 C C . ALA A 1 18 ? 0.351 -17.286 1.166 1.00 0.00 18 ALA A C 2
ATOM 1298 O O . ALA A 1 18 ? 0.143 -18.032 2.123 1.00 0.00 18 ALA A O 2
ATOM 1305 N N . ARG A 1 19 ? 0.816 -17.718 -0.001 1.00 0.00 19 ARG A N 2
ATOM 1306 C CA . ARG A 1 19 ? 1.116 -19.126 -0.230 1.00 0.00 19 ARG A CA 2
ATOM 1307 C C . ARG A 1 19 ? 2.619 -19.348 -0.363 1.00 0.00 19 ARG A C 2
ATOM 1308 O O . ARG A 1 19 ? 3.063 -20.390 -0.843 1.00 0.00 19 ARG A O 2
ATOM 1329 N N . ASN A 1 20 ? 3.398 -18.359 0.065 1.00 0.00 20 ASN A N 2
ATOM 1330 C CA . ASN A 1 20 ? 4.852 -18.446 -0.007 1.00 0.00 20 ASN A CA 2
ATOM 1331 C C . ASN A 1 20 ? 5.492 -17.934 1.280 1.00 0.00 20 ASN A C 2
ATOM 1332 O O . ASN A 1 20 ? 4.930 -17.102 1.994 1.00 0.00 20 ASN A O 2
ATOM 1343 N N . PRO A 1 21 ? 6.696 -18.440 1.584 1.00 0.00 21 PRO A N 2
ATOM 1344 C CA . PRO A 1 21 ? 7.439 -18.048 2.785 1.00 0.00 21 PRO A CA 2
ATOM 1345 C C . PRO A 1 21 ? 7.954 -16.614 2.706 1.00 0.00 21 PRO A C 2
ATOM 1346 O O . PRO A 1 21 ? 8.227 -15.986 3.729 1.00 0.00 21 PRO A O 2
ATOM 1357 N N . ARG A 1 22 ? 8.083 -16.103 1.486 1.00 0.00 22 ARG A N 2
ATOM 1358 C CA . ARG A 1 22 ? 8.565 -14.744 1.274 1.00 0.00 22 ARG A CA 2
ATOM 1359 C C . ARG A 1 22 ? 7.409 -13.749 1.287 1.00 0.00 22 ARG A C 2
ATOM 1360 O O . ARG A 1 22 ? 7.620 -12.539 1.365 1.00 0.00 22 ARG A O 2
ATOM 1381 N N . GLU A 1 23 ? 6.187 -14.267 1.210 1.00 0.00 23 GLU A N 2
ATOM 1382 C CA . GLU A 1 23 ? 4.998 -13.423 1.211 1.00 0.00 23 GLU A CA 2
ATOM 1383 C C . GLU A 1 23 ? 4.451 -13.256 2.626 1.00 0.00 23 GLU A C 2
ATOM 1384 O O . GLU A 1 23 ? 4.906 -13.916 3.562 1.00 0.00 23 GLU A O 2
ATOM 1396 N N . LEU A 1 24 ? 3.473 -12.370 2.775 1.00 0.00 24 LEU A N 2
ATOM 1397 C CA . LEU A 1 24 ? 2.863 -12.114 4.075 1.00 0.00 24 LEU A CA 2
ATOM 1398 C C . LEU A 1 24 ? 1.347 -12.000 3.952 1.00 0.00 24 LEU A C 2
ATOM 1399 O O . LEU A 1 24 ? 0.835 -11.270 3.103 1.00 0.00 24 LEU A O 2
ATOM 1415 N N . THR A 1 25 ? 0.633 -12.724 4.808 1.00 0.00 25 THR A N 2
ATOM 1416 C CA . THR A 1 25 ? -0.824 -12.703 4.797 1.00 0.00 25 THR A CA 2
ATOM 1417 C C . THR A 1 25 ? -1.359 -11.381 5.334 1.00 0.00 25 THR A C 2
ATOM 1418 O O . THR A 1 25 ? -0.790 -10.798 6.258 1.00 0.00 25 THR A O 2
ATOM 1429 N N . VAL A 1 26 ? -2.457 -10.911 4.750 1.00 0.00 26 VAL A N 2
ATOM 1430 C CA . VAL A 1 26 ? -3.071 -9.657 5.172 1.00 0.00 26 VAL A CA 2
ATOM 1431 C C . VAL A 1 26 ? -4.587 -9.709 5.022 1.00 0.00 26 VAL A C 2
ATOM 1432 O O . VAL A 1 26 ? -5.117 -10.494 4.236 1.00 0.00 26 VAL A O 2
ATOM 1445 N N . VAL A 1 27 ? -5.281 -8.867 5.782 1.00 0.00 27 VAL A N 2
ATOM 1446 C CA . VAL A 1 27 ? -6.737 -8.816 5.733 1.00 0.00 27 VAL A CA 2
ATOM 1447 C C . VAL A 1 27 ? -7.228 -7.396 5.474 1.00 0.00 27 VAL A C 2
ATOM 1448 O O . VAL A 1 27 ? -6.534 -6.425 5.774 1.00 0.00 27 VAL A O 2
ATOM 1461 N N . GLN A 1 28 ? -8.429 -7.284 4.915 1.00 0.00 28 GLN A N 2
ATOM 1462 C CA . GLN A 1 28 ? -9.013 -5.982 4.615 1.00 0.00 28 GLN A CA 2
ATOM 1463 C C . GLN A 1 28 ? -9.040 -5.098 5.858 1.00 0.00 28 GLN A C 2
ATOM 1464 O O . GLN A 1 28 ? -9.290 -5.573 6.965 1.00 0.00 28 GLN A O 2
ATOM 1478 N N . GLY A 1 29 ? -8.779 -3.808 5.666 1.00 0.00 29 GLY A N 2
ATOM 1479 C CA . GLY A 1 29 ? -8.778 -2.879 6.781 1.00 0.00 29 GLY A CA 2
ATOM 1480 C C . GLY A 1 29 ? -7.421 -2.777 7.449 1.00 0.00 29 GLY A C 2
ATOM 1481 O O . GLY A 1 29 ? -7.026 -1.704 7.905 1.00 0.00 29 GLY A O 2
ATOM 1485 N N . GLU A 1 30 ? -6.707 -3.896 7.509 1.00 0.00 30 GLU A N 2
ATOM 1486 C CA . GLU A 1 30 ? -5.388 -3.928 8.129 1.00 0.00 30 GLU A CA 2
ATOM 1487 C C . GLU A 1 30 ? -4.513 -2.793 7.605 1.00 0.00 30 GLU A C 2
ATOM 1488 O O . GLU A 1 30 ? -4.655 -2.362 6.460 1.00 0.00 30 GLU A O 2
ATOM 1500 N N . LYS A 1 31 ? -3.607 -2.313 8.450 1.00 0.00 31 LYS A N 2
ATOM 1501 C CA . LYS A 1 31 ? -2.707 -1.229 8.074 1.00 0.00 31 LYS A CA 2
ATOM 1502 C C . LYS A 1 31 ? -1.271 -1.730 7.958 1.00 0.00 31 LYS A C 2
ATOM 1503 O O . LYS A 1 31 ? -0.715 -2.280 8.910 1.00 0.00 31 LYS A O 2
ATOM 1522 N N . LEU A 1 32 ? -0.675 -1.535 6.787 1.00 0.00 32 LEU A N 2
ATOM 1523 C CA . LEU A 1 32 ? 0.698 -1.966 6.547 1.00 0.00 32 LEU A CA 2
ATOM 1524 C C . LEU A 1 32 ? 1.583 -0.781 6.174 1.00 0.00 32 LEU A C 2
ATOM 1525 O O . LEU A 1 32 ? 1.096 0.333 5.983 1.00 0.00 32 LEU A O 2
ATOM 1541 N N . GLU A 1 33 ? 2.885 -1.030 6.069 1.00 0.00 33 GLU A N 2
ATOM 1542 C CA . GLU A 1 33 ? 3.837 0.016 5.717 1.00 0.00 33 GLU A CA 2
ATOM 1543 C C . GLU A 1 33 ? 4.598 -0.345 4.445 1.00 0.00 33 GLU A C 2
ATOM 1544 O O . GLU A 1 33 ? 5.367 -1.306 4.420 1.00 0.00 33 GLU A O 2
ATOM 1556 N N . VAL A 1 34 ? 4.376 0.431 3.389 1.00 0.00 34 VAL A N 2
ATOM 1557 C CA . VAL A 1 34 ? 5.040 0.194 2.113 1.00 0.00 34 VAL A CA 2
ATOM 1558 C C . VAL A 1 34 ? 6.529 0.508 2.202 1.00 0.00 34 VAL A C 2
ATOM 1559 O O . VAL A 1 34 ? 6.923 1.574 2.677 1.00 0.00 34 VAL A O 2
ATOM 1572 N N . LEU A 1 35 ? 7.354 -0.426 1.741 1.00 0.00 35 LEU A N 2
ATOM 1573 C CA . LEU A 1 35 ? 8.802 -0.250 1.768 1.00 0.00 35 LEU A CA 2
ATOM 1574 C C . LEU A 1 35 ? 9.348 -0.023 0.362 1.00 0.00 35 LEU A C 2
ATOM 1575 O O . LEU A 1 35 ? 9.961 1.008 0.082 1.00 0.00 35 LEU A O 2
ATOM 1591 N N . ASP A 1 36 ? 9.121 -0.990 -0.519 1.00 0.00 36 ASP A N 2
ATOM 1592 C CA . ASP A 1 36 ? 9.587 -0.895 -1.897 1.00 0.00 36 ASP A CA 2
ATOM 1593 C C . ASP A 1 36 ? 8.424 -1.022 -2.875 1.00 0.00 36 ASP A C 2
ATOM 1594 O O . ASP A 1 36 ? 8.006 -2.129 -3.219 1.00 0.00 36 ASP A O 2
ATOM 1603 N N . HIS A 1 37 ? 7.903 0.117 -3.319 1.00 0.00 37 HIS A N 2
ATOM 1604 C CA . HIS A 1 37 ? 6.786 0.133 -4.258 1.00 0.00 37 HIS A CA 2
ATOM 1605 C C . HIS A 1 37 ? 7.260 0.502 -5.660 1.00 0.00 37 HIS A C 2
ATOM 1606 O O . HIS A 1 37 ? 6.956 1.584 -6.164 1.00 0.00 37 HIS A O 2
ATOM 1621 N N . SER A 1 38 ? 8.007 -0.403 -6.285 1.00 0.00 38 SER A N 2
ATOM 1622 C CA . SER A 1 38 ? 8.527 -0.170 -7.627 1.00 0.00 38 SER A CA 2
ATOM 1623 C C . SER A 1 38 ? 8.077 -1.271 -8.582 1.00 0.00 38 SER A C 2
ATOM 1624 O O . SER A 1 38 ? 7.384 -1.011 -9.566 1.00 0.00 38 SER A O 2
ATOM 1632 N N . LYS A 1 39 ? 8.477 -2.503 -8.285 1.00 0.00 39 LYS A N 2
ATOM 1633 C CA . LYS A 1 39 ? 8.116 -3.646 -9.115 1.00 0.00 39 LYS A CA 2
ATOM 1634 C C . LYS A 1 39 ? 6.617 -3.919 -9.043 1.00 0.00 39 LYS A C 2
ATOM 1635 O O . LYS A 1 39 ? 5.908 -3.330 -8.226 1.00 0.00 39 LYS A O 2
ATOM 1654 N N . ARG A 1 40 ? 6.141 -4.815 -9.901 1.00 0.00 40 ARG A N 2
ATOM 1655 C CA . ARG A 1 40 ? 4.726 -5.166 -9.933 1.00 0.00 40 ARG A CA 2
ATOM 1656 C C . ARG A 1 40 ? 4.178 -5.345 -8.521 1.00 0.00 40 ARG A C 2
ATOM 1657 O O . ARG A 1 40 ? 3.205 -4.698 -8.135 1.00 0.00 40 ARG A O 2
ATOM 1678 N N . TRP A 1 41 ? 4.808 -6.229 -7.755 1.00 0.00 41 TRP A N 2
ATOM 1679 C CA . TRP A 1 41 ? 4.383 -6.494 -6.385 1.00 0.00 41 TRP A CA 2
ATOM 1680 C C . TRP A 1 41 ? 5.087 -5.561 -5.406 1.00 0.00 41 TRP A C 2
ATOM 1681 O O . TRP A 1 41 ? 6.279 -5.285 -5.546 1.00 0.00 41 TRP A O 2
ATOM 1702 N N . TRP A 1 42 ? 4.344 -5.079 -4.417 1.00 0.00 42 TRP A N 2
ATOM 1703 C CA . TRP A 1 42 ? 4.899 -4.176 -3.415 1.00 0.00 42 TRP A CA 2
ATOM 1704 C C . TRP A 1 42 ? 5.308 -4.941 -2.161 1.00 0.00 42 TRP A C 2
ATOM 1705 O O . TRP A 1 42 ? 4.748 -5.994 -1.853 1.00 0.00 42 TRP A O 2
ATOM 1726 N N . LEU A 1 43 ? 6.288 -4.406 -1.440 1.00 0.00 43 LEU A N 2
ATOM 1727 C CA . LEU A 1 43 ? 6.772 -5.038 -0.218 1.00 0.00 43 LEU A CA 2
ATOM 1728 C C . LEU A 1 43 ? 6.358 -4.236 1.012 1.00 0.00 43 LEU A C 2
ATOM 1729 O O . LEU A 1 43 ? 6.800 -3.104 1.205 1.00 0.00 43 LEU A O 2
ATOM 1745 N N . VAL A 1 44 ? 5.507 -4.832 1.842 1.00 0.00 44 VAL A N 2
ATOM 1746 C CA . VAL A 1 44 ? 5.036 -4.174 3.055 1.00 0.00 44 VAL A CA 2
ATOM 1747 C C . VAL A 1 44 ? 5.413 -4.975 4.296 1.00 0.00 44 VAL A C 2
ATOM 1748 O O . VAL A 1 44 ? 5.850 -6.122 4.200 1.00 0.00 44 VAL A O 2
ATOM 1761 N N . LYS A 1 45 ? 5.241 -4.363 5.463 1.00 0.00 45 LYS A N 2
ATOM 1762 C CA . LYS A 1 45 ? 5.561 -5.018 6.725 1.00 0.00 45 LYS A CA 2
ATOM 1763 C C . LYS A 1 45 ? 4.436 -4.829 7.737 1.00 0.00 45 LYS A C 2
ATOM 1764 O O . LYS A 1 45 ? 3.876 -3.741 7.861 1.00 0.00 45 LYS A O 2
ATOM 1783 N N . ASN A 1 46 ? 4.111 -5.896 8.460 1.00 0.00 46 ASN A N 2
ATOM 1784 C CA . ASN A 1 46 ? 3.053 -5.847 9.462 1.00 0.00 46 ASN A CA 2
ATOM 1785 C C . ASN A 1 46 ? 3.603 -5.400 10.813 1.00 0.00 46 ASN A C 2
ATOM 1786 O O . ASN A 1 46 ? 4.811 -5.234 10.977 1.00 0.00 46 ASN A O 2
ATOM 1797 N N . GLU A 1 47 ? 2.708 -5.209 11.777 1.00 0.00 47 GLU A N 2
ATOM 1798 C CA . GLU A 1 47 ? 3.104 -4.781 13.113 1.00 0.00 47 GLU A CA 2
ATOM 1799 C C . GLU A 1 47 ? 4.047 -5.797 13.752 1.00 0.00 47 GLU A C 2
ATOM 1800 O O . GLU A 1 47 ? 4.991 -5.430 14.450 1.00 0.00 47 GLU A O 2
ATOM 1812 N N . ALA A 1 48 ? 3.781 -7.076 13.509 1.00 0.00 48 ALA A N 2
ATOM 1813 C CA . ALA A 1 48 ? 4.605 -8.145 14.058 1.00 0.00 48 ALA A CA 2
ATOM 1814 C C . ALA A 1 48 ? 6.082 -7.910 13.760 1.00 0.00 48 ALA A C 2
ATOM 1815 O O . ALA A 1 48 ? 6.940 -8.121 14.615 1.00 0.00 48 ALA A O 2
ATOM 1822 N N . GLY A 1 49 ? 6.371 -7.470 12.538 1.00 0.00 49 GLY A N 2
ATOM 1823 C CA . GLY A 1 49 ? 7.745 -7.213 12.148 1.00 0.00 49 GLY A CA 2
ATOM 1824 C C . GLY A 1 49 ? 8.175 -8.046 10.956 1.00 0.00 49 GLY A C 2
ATOM 1825 O O . GLY A 1 49 ? 9.365 -8.146 10.657 1.00 0.00 49 GLY A O 2
ATOM 1829 N N . ARG A 1 50 ? 7.204 -8.645 10.275 1.00 0.00 50 ARG A N 2
ATOM 1830 C CA . ARG A 1 50 ? 7.488 -9.476 9.111 1.00 0.00 50 ARG A CA 2
ATOM 1831 C C . ARG A 1 50 ? 7.100 -8.757 7.822 1.00 0.00 50 ARG A C 2
ATOM 1832 O O . ARG A 1 50 ? 6.009 -8.198 7.716 1.00 0.00 50 ARG A O 2
ATOM 1853 N N . SER A 1 51 ? 8.002 -8.775 6.846 1.00 0.00 51 SER A N 2
ATOM 1854 C CA . SER A 1 51 ? 7.756 -8.121 5.566 1.00 0.00 51 SER A CA 2
ATOM 1855 C C . SER A 1 51 ? 7.507 -9.152 4.468 1.00 0.00 51 SER A C 2
ATOM 1856 O O . SER A 1 51 ? 8.240 -10.132 4.344 1.00 0.00 51 SER A O 2
ATOM 1864 N N . GLY A 1 52 ? 6.467 -8.921 3.673 1.00 0.00 52 GLY A N 2
ATOM 1865 C CA . GLY A 1 52 ? 6.139 -9.837 2.597 1.00 0.00 52 GLY A CA 2
ATOM 1866 C C . GLY A 1 52 ? 5.703 -9.117 1.336 1.00 0.00 52 GLY A C 2
ATOM 1867 O O . GLY A 1 52 ? 5.380 -7.930 1.371 1.00 0.00 52 GLY A O 2
ATOM 1871 N N . TYR A 1 53 ? 5.695 -9.836 0.219 1.00 0.00 53 TYR A N 2
ATOM 1872 C CA . TYR A 1 53 ? 5.300 -9.257 -1.060 1.00 0.00 53 TYR A CA 2
ATOM 1873 C C . TYR A 1 53 ? 3.794 -9.379 -1.270 1.00 0.00 53 TYR A C 2
ATOM 1874 O O . TYR A 1 53 ? 3.224 -10.464 -1.150 1.00 0.00 53 TYR A O 2
ATOM 1892 N N . ILE A 1 54 ? 3.155 -8.257 -1.586 1.00 0.00 54 ILE A N 2
ATOM 1893 C CA . ILE A 1 54 ? 1.716 -8.237 -1.816 1.00 0.00 54 ILE A CA 2
ATOM 1894 C C . ILE A 1 54 ? 1.364 -7.377 -3.024 1.00 0.00 54 ILE A C 2
ATOM 1895 O O . ILE A 1 54 ? 2.052 -6.410 -3.351 1.00 0.00 54 ILE A O 2
ATOM 1911 N N . PRO A 1 55 ? 0.264 -7.733 -3.704 1.00 0.00 55 PRO A N 2
ATOM 1912 C CA . PRO A 1 55 ? -0.207 -7.005 -4.886 1.00 0.00 55 PRO A CA 2
ATOM 1913 C C . PRO A 1 55 ? -0.751 -5.624 -4.538 1.00 0.00 55 PRO A C 2
ATOM 1914 O O . PRO A 1 55 ? -1.627 -5.489 -3.684 1.00 0.00 55 PRO A O 2
ATOM 1925 N N . SER A 1 56 ? -0.227 -4.601 -5.205 1.00 0.00 56 SER A N 2
ATOM 1926 C CA . SER A 1 56 ? -0.658 -3.229 -4.963 1.00 0.00 56 SER A CA 2
ATOM 1927 C C . SER A 1 56 ? -2.150 -3.072 -5.240 1.00 0.00 56 SER A C 2
ATOM 1928 O O . SER A 1 56 ? -2.751 -2.053 -4.903 1.00 0.00 56 SER A O 2
ATOM 1936 N N . ASN A 1 57 ? -2.741 -4.090 -5.858 1.00 0.00 57 ASN A N 2
ATOM 1937 C CA . ASN A 1 57 ? -4.163 -4.065 -6.182 1.00 0.00 57 ASN A CA 2
ATOM 1938 C C . ASN A 1 57 ? -5.010 -4.055 -4.913 1.00 0.00 57 ASN A C 2
ATOM 1939 O O . ASN A 1 57 ? -6.065 -3.421 -4.864 1.00 0.00 57 ASN A O 2
ATOM 1950 N N . ILE A 1 58 ? -4.541 -4.760 -3.889 1.00 0.00 58 ILE A N 2
ATOM 1951 C CA . ILE A 1 58 ? -5.254 -4.830 -2.620 1.00 0.00 58 ILE A CA 2
ATOM 1952 C C . ILE A 1 58 ? -4.859 -3.678 -1.702 1.00 0.00 58 ILE A C 2
ATOM 1953 O O . ILE A 1 58 ? -5.090 -3.725 -0.493 1.00 0.00 58 ILE A O 2
ATOM 1969 N N . LEU A 1 59 ? -4.263 -2.643 -2.285 1.00 0.00 59 LEU A N 2
ATOM 1970 C CA . LEU A 1 59 ? -3.836 -1.477 -1.520 1.00 0.00 59 LEU A CA 2
ATOM 1971 C C . LEU A 1 59 ? -4.523 -0.213 -2.027 1.00 0.00 59 LEU A C 2
ATOM 1972 O O . LEU A 1 59 ? -4.976 -0.157 -3.170 1.00 0.00 59 LEU A O 2
ATOM 1988 N N . GLU A 1 60 ? -4.595 0.801 -1.169 1.00 0.00 60 GLU A N 2
ATOM 1989 C CA . GLU A 1 60 ? -5.225 2.064 -1.532 1.00 0.00 60 GLU A CA 2
ATOM 1990 C C . GLU A 1 60 ? -4.584 3.228 -0.781 1.00 0.00 60 GLU A C 2
ATOM 1991 O O . GLU A 1 60 ? -3.919 3.049 0.240 1.00 0.00 60 GLU A O 2
ATOM 2003 N N . PRO A 1 61 ? -4.786 4.449 -1.299 1.00 0.00 61 PRO A N 2
ATOM 2004 C CA . PRO A 1 61 ? -4.236 5.665 -0.694 1.00 0.00 61 PRO A CA 2
ATOM 2005 C C . PRO A 1 61 ? -4.907 6.009 0.632 1.00 0.00 61 PRO A C 2
ATOM 2006 O O . PRO A 1 61 ? -5.953 6.659 0.660 1.00 0.00 61 PRO A O 2
ATOM 2017 N N . LEU A 1 62 ? -4.299 5.569 1.728 1.00 0.00 62 LEU A N 2
ATOM 2018 C CA . LEU A 1 62 ? -4.838 5.830 3.058 1.00 0.00 62 LEU A CA 2
ATOM 2019 C C . LEU A 1 62 ? -4.546 7.263 3.492 1.00 0.00 62 LEU A C 2
ATOM 2020 O O . LEU A 1 62 ? -3.389 7.650 3.654 1.00 0.00 62 LEU A O 2
ATOM 2036 N N . SER A 1 63 ? -5.604 8.046 3.681 1.00 0.00 63 SER A N 2
ATOM 2037 C CA . SER A 1 63 ? -5.461 9.437 4.095 1.00 0.00 63 SER A CA 2
ATOM 2038 C C . SER A 1 63 ? -6.800 10.008 4.551 1.00 0.00 63 SER A C 2
ATOM 2039 O O . SER A 1 63 ? -7.858 9.455 4.252 1.00 0.00 63 SER A O 2
ATOM 2047 N N . GLY A 1 64 ? -6.746 11.120 5.278 1.00 0.00 64 GLY A N 2
ATOM 2048 C CA . GLY A 1 64 ? -7.960 11.748 5.765 1.00 0.00 64 GLY A CA 2
ATOM 2049 C C . GLY A 1 64 ? -7.734 13.180 6.207 1.00 0.00 64 GLY A C 2
ATOM 2050 O O . GLY A 1 64 ? -6.637 13.561 6.616 1.00 0.00 64 GLY A O 2
ATOM 2054 N N . PRO A 1 65 ? -8.791 14.002 6.126 1.00 0.00 65 PRO A N 2
ATOM 2055 C CA . PRO A 1 65 ? -8.728 15.414 6.516 1.00 0.00 65 PRO A CA 2
ATOM 2056 C C . PRO A 1 65 ? -8.580 15.593 8.023 1.00 0.00 65 PRO A C 2
ATOM 2057 O O . PRO A 1 65 ? -8.086 16.620 8.490 1.00 0.00 65 PRO A O 2
ATOM 2068 N N . SER A 1 66 ? -9.010 14.588 8.779 1.00 0.00 66 SER A N 2
ATOM 2069 C CA . SER A 1 66 ? -8.928 14.637 10.234 1.00 0.00 66 SER A CA 2
ATOM 2070 C C . SER A 1 66 ? -8.470 13.295 10.798 1.00 0.00 66 SER A C 2
ATOM 2071 O O . SER A 1 66 ? -8.641 12.253 10.165 1.00 0.00 66 SER A O 2
ATOM 2079 N N . SER A 1 67 ? -7.887 13.330 11.992 1.00 0.00 67 SER A N 2
ATOM 2080 C CA . SER A 1 67 ? -7.400 12.118 12.640 1.00 0.00 67 SER A CA 2
ATOM 2081 C C . SER A 1 67 ? -8.558 11.304 13.209 1.00 0.00 67 SER A C 2
ATOM 2082 O O . SER A 1 67 ? -9.521 11.857 13.736 1.00 0.00 67 SER A O 2
ATOM 2090 N N . GLY A 1 68 ? -8.456 9.983 13.096 1.00 0.00 68 GLY A N 2
ATOM 2091 C CA . GLY A 1 68 ? -9.500 9.112 13.603 1.00 0.00 68 GLY A CA 2
ATOM 2092 C C . GLY A 1 68 ? -10.135 8.273 12.512 1.00 0.00 68 GLY A C 2
ATOM 2093 O O . GLY A 1 68 ? -10.001 7.049 12.503 1.00 0.00 68 GLY A O 2
ATOM 2097 N N . GLY A 1 1 ? 18.431 0.251 8.424 1.00 0.00 1 GLY A N 3
ATOM 2098 C CA . GLY A 1 1 ? 17.010 0.126 8.689 1.00 0.00 1 GLY A CA 3
ATOM 2099 C C . GLY A 1 1 ? 16.226 1.341 8.234 1.00 0.00 1 GLY A C 3
ATOM 2100 O O . GLY A 1 1 ? 15.315 1.795 8.926 1.00 0.00 1 GLY A O 3
ATOM 2104 N N . SER A 1 2 ? 16.581 1.869 7.067 1.00 0.00 2 SER A N 3
ATOM 2105 C CA . SER A 1 2 ? 15.907 3.042 6.522 1.00 0.00 2 SER A CA 3
ATOM 2106 C C . SER A 1 2 ? 15.638 2.869 5.030 1.00 0.00 2 SER A C 3
ATOM 2107 O O . SER A 1 2 ? 16.383 2.187 4.328 1.00 0.00 2 SER A O 3
ATOM 2115 N N . SER A 1 3 ? 14.566 3.494 4.553 1.00 0.00 3 SER A N 3
ATOM 2116 C CA . SER A 1 3 ? 14.194 3.407 3.146 1.00 0.00 3 SER A CA 3
ATOM 2117 C C . SER A 1 3 ? 14.690 4.628 2.377 1.00 0.00 3 SER A C 3
ATOM 2118 O O . SER A 1 3 ? 14.857 5.707 2.943 1.00 0.00 3 SER A O 3
ATOM 2126 N N . GLY A 1 4 ? 14.924 4.448 1.080 1.00 0.00 4 GLY A N 3
ATOM 2127 C CA . GLY A 1 4 ? 15.400 5.542 0.253 1.00 0.00 4 GLY A CA 3
ATOM 2128 C C . GLY A 1 4 ? 14.636 6.828 0.499 1.00 0.00 4 GLY A C 3
ATOM 2129 O O . GLY A 1 4 ? 15.234 7.894 0.647 1.00 0.00 4 GLY A O 3
ATOM 2133 N N . SER A 1 5 ? 13.311 6.729 0.540 1.00 0.00 5 SER A N 3
ATOM 2134 C CA . SER A 1 5 ? 12.464 7.895 0.764 1.00 0.00 5 SER A CA 3
ATOM 2135 C C . SER A 1 5 ? 11.555 7.683 1.970 1.00 0.00 5 SER A C 3
ATOM 2136 O O . SER A 1 5 ? 11.388 6.560 2.445 1.00 0.00 5 SER A O 3
ATOM 2144 N N . SER A 1 6 ? 10.969 8.771 2.461 1.00 0.00 6 SER A N 3
ATOM 2145 C CA . SER A 1 6 ? 10.080 8.706 3.614 1.00 0.00 6 SER A CA 3
ATOM 2146 C C . SER A 1 6 ? 9.131 7.516 3.502 1.00 0.00 6 SER A C 3
ATOM 2147 O O . SER A 1 6 ? 8.514 7.295 2.461 1.00 0.00 6 SER A O 3
ATOM 2155 N N . GLY A 1 7 ? 9.021 6.751 4.584 1.00 0.00 7 GLY A N 3
ATOM 2156 C CA . GLY A 1 7 ? 8.146 5.593 4.588 1.00 0.00 7 GLY A CA 3
ATOM 2157 C C . GLY A 1 7 ? 6.770 5.904 4.034 1.00 0.00 7 GLY A C 3
ATOM 2158 O O . GLY A 1 7 ? 6.389 7.069 3.916 1.00 0.00 7 GLY A O 3
ATOM 2162 N N . LEU A 1 8 ? 6.023 4.860 3.691 1.00 0.00 8 LEU A N 3
ATOM 2163 C CA . LEU A 1 8 ? 4.680 5.027 3.145 1.00 0.00 8 LEU A CA 3
ATOM 2164 C C . LEU A 1 8 ? 3.675 4.161 3.896 1.00 0.00 8 LEU A C 3
ATOM 2165 O O . LEU A 1 8 ? 3.985 3.041 4.304 1.00 0.00 8 LEU A O 3
ATOM 2181 N N . LYS A 1 9 ? 2.467 4.685 4.075 1.00 0.00 9 LYS A N 3
ATOM 2182 C CA . LYS A 1 9 ? 1.413 3.960 4.774 1.00 0.00 9 LYS A CA 3
ATOM 2183 C C . LYS A 1 9 ? 0.237 3.680 3.844 1.00 0.00 9 LYS A C 3
ATOM 2184 O O . LYS A 1 9 ? -0.155 4.533 3.049 1.00 0.00 9 LYS A O 3
ATOM 2203 N N . MET A 1 10 ? -0.324 2.479 3.952 1.00 0.00 10 MET A N 3
ATOM 2204 C CA . MET A 1 10 ? -1.458 2.089 3.122 1.00 0.00 10 MET A CA 3
ATOM 2205 C C . MET A 1 10 ? -2.349 1.091 3.854 1.00 0.00 10 MET A C 3
ATOM 2206 O O . MET A 1 10 ? -1.949 0.514 4.865 1.00 0.00 10 MET A O 3
ATOM 2220 N N . GLN A 1 11 ? -3.557 0.893 3.337 1.00 0.00 11 GLN A N 3
ATOM 2221 C CA . GLN A 1 11 ? -4.505 -0.035 3.944 1.00 0.00 11 GLN A CA 3
ATOM 2222 C C . GLN A 1 11 ? -4.926 -1.111 2.949 1.00 0.00 11 GLN A C 3
ATOM 2223 O O . GLN A 1 11 ? -4.877 -0.903 1.736 1.00 0.00 11 GLN A O 3
ATOM 2237 N N . VAL A 1 12 ? -5.339 -2.263 3.469 1.00 0.00 12 VAL A N 3
ATOM 2238 C CA . VAL A 1 12 ? -5.769 -3.372 2.626 1.00 0.00 12 VAL A CA 3
ATOM 2239 C C . VAL A 1 12 ? -7.230 -3.217 2.217 1.00 0.00 12 VAL A C 3
ATOM 2240 O O . VAL A 1 12 ? -8.068 -2.796 3.016 1.00 0.00 12 VAL A O 3
ATOM 2253 N N . LEU A 1 13 ? -7.529 -3.559 0.969 1.00 0.00 13 LEU A N 3
ATOM 2254 C CA . LEU A 1 13 ? -8.890 -3.459 0.453 1.00 0.00 13 LEU A CA 3
ATOM 2255 C C . LEU A 1 13 ? -9.498 -4.843 0.249 1.00 0.00 13 LEU A C 3
ATOM 2256 O O . LEU A 1 13 ? -10.665 -5.072 0.570 1.00 0.00 13 LEU A O 3
ATOM 2272 N N . TYR A 1 14 ? -8.700 -5.761 -0.283 1.00 0.00 14 TYR A N 3
ATOM 2273 C CA . TYR A 1 14 ? -9.160 -7.123 -0.530 1.00 0.00 14 TYR A CA 3
ATOM 2274 C C . TYR A 1 14 ? -8.230 -8.139 0.126 1.00 0.00 14 TYR A C 3
ATOM 2275 O O . TYR A 1 14 ? -7.076 -8.289 -0.276 1.00 0.00 14 TYR A O 3
ATOM 2293 N N . GLU A 1 15 ? -8.741 -8.835 1.136 1.00 0.00 15 GLU A N 3
ATOM 2294 C CA . GLU A 1 15 ? -7.957 -9.837 1.848 1.00 0.00 15 GLU A CA 3
ATOM 2295 C C . GLU A 1 15 ? -7.157 -10.695 0.872 1.00 0.00 15 GLU A C 3
ATOM 2296 O O . GLU A 1 15 ? -7.662 -11.098 -0.176 1.00 0.00 15 GLU A O 3
ATOM 2308 N N . PHE A 1 16 ? -5.906 -10.971 1.224 1.00 0.00 16 PHE A N 3
ATOM 2309 C CA . PHE A 1 16 ? -5.034 -11.779 0.380 1.00 0.00 16 PHE A CA 3
ATOM 2310 C C . PHE A 1 16 ? -4.314 -12.843 1.203 1.00 0.00 16 PHE A C 3
ATOM 2311 O O . PHE A 1 16 ? -3.697 -12.540 2.223 1.00 0.00 16 PHE A O 3
ATOM 2328 N N . GLU A 1 17 ? -4.398 -14.091 0.751 1.00 0.00 17 GLU A N 3
ATOM 2329 C CA . GLU A 1 17 ? -3.756 -15.200 1.446 1.00 0.00 17 GLU A CA 3
ATOM 2330 C C . GLU A 1 17 ? -2.394 -15.511 0.832 1.00 0.00 17 GLU A C 3
ATOM 2331 O O . GLU A 1 17 ? -2.304 -16.175 -0.201 1.00 0.00 17 GLU A O 3
ATOM 2343 N N . ALA A 1 18 ? -1.337 -15.026 1.475 1.00 0.00 18 ALA A N 3
ATOM 2344 C CA . ALA A 1 18 ? 0.020 -15.253 0.994 1.00 0.00 18 ALA A CA 3
ATOM 2345 C C . ALA A 1 18 ? 0.255 -16.729 0.688 1.00 0.00 18 ALA A C 3
ATOM 2346 O O . ALA A 1 18 ? 0.107 -17.584 1.561 1.00 0.00 18 ALA A O 3
ATOM 2353 N N . ARG A 1 19 ? 0.620 -17.020 -0.557 1.00 0.00 19 ARG A N 3
ATOM 2354 C CA . ARG A 1 19 ? 0.872 -18.392 -0.978 1.00 0.00 19 ARG A CA 3
ATOM 2355 C C . ARG A 1 19 ? 2.356 -18.611 -1.256 1.00 0.00 19 ARG A C 3
ATOM 2356 O O . ARG A 1 19 ? 2.726 -19.436 -2.091 1.00 0.00 19 ARG A O 3
ATOM 2377 N N . ASN A 1 20 ? 3.202 -17.866 -0.551 1.00 0.00 20 ASN A N 3
ATOM 2378 C CA . ASN A 1 20 ? 4.646 -17.978 -0.723 1.00 0.00 20 ASN A CA 3
ATOM 2379 C C . ASN A 1 20 ? 5.370 -17.747 0.600 1.00 0.00 20 ASN A C 3
ATOM 2380 O O . ASN A 1 20 ? 4.881 -17.053 1.491 1.00 0.00 20 ASN A O 3
ATOM 2391 N N . PRO A 1 21 ? 6.565 -18.342 0.731 1.00 0.00 21 PRO A N 3
ATOM 2392 C CA . PRO A 1 21 ? 7.384 -18.214 1.941 1.00 0.00 21 PRO A CA 3
ATOM 2393 C C . PRO A 1 21 ? 7.955 -16.810 2.109 1.00 0.00 21 PRO A C 3
ATOM 2394 O O . PRO A 1 21 ? 8.314 -16.405 3.215 1.00 0.00 21 PRO A O 3
ATOM 2405 N N . ARG A 1 22 ? 8.034 -16.072 1.007 1.00 0.00 22 ARG A N 3
ATOM 2406 C CA . ARG A 1 22 ? 8.562 -14.714 1.033 1.00 0.00 22 ARG A CA 3
ATOM 2407 C C . ARG A 1 22 ? 7.430 -13.691 1.075 1.00 0.00 22 ARG A C 3
ATOM 2408 O O . ARG A 1 22 ? 7.671 -12.487 1.140 1.00 0.00 22 ARG A O 3
ATOM 2429 N N . GLU A 1 23 ? 6.194 -14.182 1.037 1.00 0.00 23 GLU A N 3
ATOM 2430 C CA . GLU A 1 23 ? 5.026 -13.310 1.070 1.00 0.00 23 GLU A CA 3
ATOM 2431 C C . GLU A 1 23 ? 4.463 -13.207 2.484 1.00 0.00 23 GLU A C 3
ATOM 2432 O O . GLU A 1 23 ? 4.913 -13.903 3.396 1.00 0.00 23 GLU A O 3
ATOM 2444 N N . LEU A 1 24 ? 3.477 -12.335 2.660 1.00 0.00 24 LEU A N 3
ATOM 2445 C CA . LEU A 1 24 ? 2.852 -12.139 3.964 1.00 0.00 24 LEU A CA 3
ATOM 2446 C C . LEU A 1 24 ? 1.343 -11.970 3.824 1.00 0.00 24 LEU A C 3
ATOM 2447 O O . LEU A 1 24 ? 0.865 -11.273 2.927 1.00 0.00 24 LEU A O 3
ATOM 2463 N N . THR A 1 25 ? 0.595 -12.610 4.718 1.00 0.00 25 THR A N 3
ATOM 2464 C CA . THR A 1 25 ? -0.860 -12.529 4.695 1.00 0.00 25 THR A CA 3
ATOM 2465 C C . THR A 1 25 ? -1.340 -11.134 5.076 1.00 0.00 25 THR A C 3
ATOM 2466 O O . THR A 1 25 ? -0.665 -10.414 5.813 1.00 0.00 25 THR A O 3
ATOM 2477 N N . VAL A 1 26 ? -2.510 -10.757 4.572 1.00 0.00 26 VAL A N 3
ATOM 2478 C CA . VAL A 1 26 ? -3.082 -9.447 4.861 1.00 0.00 26 VAL A CA 3
ATOM 2479 C C . VAL A 1 26 ? -4.597 -9.459 4.694 1.00 0.00 26 VAL A C 3
ATOM 2480 O O . VAL A 1 26 ? -5.115 -9.894 3.666 1.00 0.00 26 VAL A O 3
ATOM 2493 N N . VAL A 1 27 ? -5.303 -8.977 5.712 1.00 0.00 27 VAL A N 3
ATOM 2494 C CA . VAL A 1 27 ? -6.760 -8.931 5.677 1.00 0.00 27 VAL A CA 3
ATOM 2495 C C . VAL A 1 27 ? -7.258 -7.523 5.369 1.00 0.00 27 VAL A C 3
ATOM 2496 O O . VAL A 1 27 ? -6.515 -6.550 5.497 1.00 0.00 27 VAL A O 3
ATOM 2509 N N . GLN A 1 28 ? -8.519 -7.424 4.962 1.00 0.00 28 GLN A N 3
ATOM 2510 C CA . GLN A 1 28 ? -9.116 -6.134 4.634 1.00 0.00 28 GLN A CA 3
ATOM 2511 C C . GLN A 1 28 ? -9.171 -5.233 5.863 1.00 0.00 28 GLN A C 3
ATOM 2512 O O . GLN A 1 28 ? -9.380 -5.702 6.981 1.00 0.00 28 GLN A O 3
ATOM 2526 N N . GLY A 1 29 ? -8.983 -3.934 5.647 1.00 0.00 29 GLY A N 3
ATOM 2527 C CA . GLY A 1 29 ? -9.015 -2.987 6.747 1.00 0.00 29 GLY A CA 3
ATOM 2528 C C . GLY A 1 29 ? -7.674 -2.860 7.442 1.00 0.00 29 GLY A C 3
ATOM 2529 O O . GLY A 1 29 ? -7.313 -1.783 7.915 1.00 0.00 29 GLY A O 3
ATOM 2533 N N . GLU A 1 30 ? -6.934 -3.963 7.504 1.00 0.00 30 GLU A N 3
ATOM 2534 C CA . GLU A 1 30 ? -5.627 -3.970 8.149 1.00 0.00 30 GLU A CA 3
ATOM 2535 C C . GLU A 1 30 ? -4.704 -2.931 7.518 1.00 0.00 30 GLU A C 3
ATOM 2536 O O . GLU A 1 30 ? -4.855 -2.577 6.349 1.00 0.00 30 GLU A O 3
ATOM 2548 N N . LYS A 1 31 ? -3.747 -2.445 8.302 1.00 0.00 31 LYS A N 3
ATOM 2549 C CA . LYS A 1 31 ? -2.798 -1.447 7.822 1.00 0.00 31 LYS A CA 3
ATOM 2550 C C . LYS A 1 31 ? -1.394 -2.035 7.722 1.00 0.00 31 LYS A C 3
ATOM 2551 O O . LYS A 1 31 ? -1.024 -2.919 8.496 1.00 0.00 31 LYS A O 3
ATOM 2570 N N . LEU A 1 32 ? -0.617 -1.539 6.766 1.00 0.00 32 LEU A N 3
ATOM 2571 C CA . LEU A 1 32 ? 0.748 -2.015 6.566 1.00 0.00 32 LEU A CA 3
ATOM 2572 C C . LEU A 1 32 ? 1.630 -0.912 5.991 1.00 0.00 32 LEU A C 3
ATOM 2573 O O . LEU A 1 32 ? 1.193 -0.133 5.144 1.00 0.00 32 LEU A O 3
ATOM 2589 N N . GLU A 1 33 ? 2.874 -0.853 6.456 1.00 0.00 33 GLU A N 3
ATOM 2590 C CA . GLU A 1 33 ? 3.818 0.155 5.986 1.00 0.00 33 GLU A CA 3
ATOM 2591 C C . GLU A 1 33 ? 4.519 -0.309 4.712 1.00 0.00 33 GLU A C 3
ATOM 2592 O O . GLU A 1 33 ? 5.212 -1.326 4.706 1.00 0.00 33 GLU A O 3
ATOM 2604 N N . VAL A 1 34 ? 4.332 0.445 3.633 1.00 0.00 34 VAL A N 3
ATOM 2605 C CA . VAL A 1 34 ? 4.946 0.113 2.353 1.00 0.00 34 VAL A CA 3
ATOM 2606 C C . VAL A 1 34 ? 6.443 0.401 2.371 1.00 0.00 34 VAL A C 3
ATOM 2607 O O . VAL A 1 34 ? 6.891 1.387 2.958 1.00 0.00 34 VAL A O 3
ATOM 2620 N N . LEU A 1 35 ? 7.214 -0.466 1.723 1.00 0.00 35 LEU A N 3
ATOM 2621 C CA . LEU A 1 35 ? 8.663 -0.305 1.663 1.00 0.00 35 LEU A CA 3
ATOM 2622 C C . LEU A 1 35 ? 9.137 -0.172 0.219 1.00 0.00 35 LEU A C 3
ATOM 2623 O O . LEU A 1 35 ? 9.765 0.821 -0.149 1.00 0.00 35 LEU A O 3
ATOM 2639 N N . ASP A 1 36 ? 8.829 -1.176 -0.594 1.00 0.00 36 ASP A N 3
ATOM 2640 C CA . ASP A 1 36 ? 9.220 -1.170 -1.999 1.00 0.00 36 ASP A CA 3
ATOM 2641 C C . ASP A 1 36 ? 7.997 -1.060 -2.903 1.00 0.00 36 ASP A C 3
ATOM 2642 O O . ASP A 1 36 ? 7.289 -2.042 -3.129 1.00 0.00 36 ASP A O 3
ATOM 2651 N N . HIS A 1 37 ? 7.752 0.141 -3.418 1.00 0.00 37 HIS A N 3
ATOM 2652 C CA . HIS A 1 37 ? 6.613 0.379 -4.297 1.00 0.00 37 HIS A CA 3
ATOM 2653 C C . HIS A 1 37 ? 7.066 0.511 -5.749 1.00 0.00 37 HIS A C 3
ATOM 2654 O O . HIS A 1 37 ? 6.376 1.112 -6.572 1.00 0.00 37 HIS A O 3
ATOM 2669 N N . SER A 1 38 ? 8.229 -0.055 -6.054 1.00 0.00 38 SER A N 3
ATOM 2670 C CA . SER A 1 38 ? 8.776 0.003 -7.405 1.00 0.00 38 SER A CA 3
ATOM 2671 C C . SER A 1 38 ? 8.259 -1.156 -8.251 1.00 0.00 38 SER A C 3
ATOM 2672 O O . SER A 1 38 ? 7.568 -0.952 -9.249 1.00 0.00 38 SER A O 3
ATOM 2680 N N . LYS A 1 39 ? 8.598 -2.374 -7.844 1.00 0.00 39 LYS A N 3
ATOM 2681 C CA . LYS A 1 39 ? 8.169 -3.569 -8.562 1.00 0.00 39 LYS A CA 3
ATOM 2682 C C . LYS A 1 39 ? 6.660 -3.760 -8.446 1.00 0.00 39 LYS A C 3
ATOM 2683 O O . LYS A 1 39 ? 6.041 -3.316 -7.479 1.00 0.00 39 LYS A O 3
ATOM 2702 N N . ARG A 1 40 ? 6.074 -4.424 -9.437 1.00 0.00 40 ARG A N 3
ATOM 2703 C CA . ARG A 1 40 ? 4.638 -4.674 -9.445 1.00 0.00 40 ARG A CA 3
ATOM 2704 C C . ARG A 1 40 ? 4.127 -4.956 -8.035 1.00 0.00 40 ARG A C 3
ATOM 2705 O O . ARG A 1 40 ? 3.260 -4.247 -7.525 1.00 0.00 40 ARG A O 3
ATOM 2726 N N . TRP A 1 41 ? 4.670 -5.995 -7.412 1.00 0.00 41 TRP A N 3
ATOM 2727 C CA . TRP A 1 41 ? 4.269 -6.371 -6.061 1.00 0.00 41 TRP A CA 3
ATOM 2728 C C . TRP A 1 41 ? 4.977 -5.508 -5.022 1.00 0.00 41 TRP A C 3
ATOM 2729 O O . TRP A 1 41 ? 6.204 -5.517 -4.927 1.00 0.00 41 TRP A O 3
ATOM 2750 N N . TRP A 1 42 ? 4.197 -4.763 -4.248 1.00 0.00 42 TRP A N 3
ATOM 2751 C CA . TRP A 1 42 ? 4.751 -3.893 -3.216 1.00 0.00 42 TRP A CA 3
ATOM 2752 C C . TRP A 1 42 ? 5.078 -4.686 -1.955 1.00 0.00 42 TRP A C 3
ATOM 2753 O O . TRP A 1 42 ? 4.338 -5.591 -1.568 1.00 0.00 42 TRP A O 3
ATOM 2774 N N . LEU A 1 43 ? 6.191 -4.340 -1.317 1.00 0.00 43 LEU A N 3
ATOM 2775 C CA . LEU A 1 43 ? 6.616 -5.019 -0.098 1.00 0.00 43 LEU A CA 3
ATOM 2776 C C . LEU A 1 43 ? 6.205 -4.226 1.139 1.00 0.00 43 LEU A C 3
ATOM 2777 O O . LEU A 1 43 ? 6.612 -3.078 1.317 1.00 0.00 43 LEU A O 3
ATOM 2793 N N . VAL A 1 44 ? 5.397 -4.848 1.993 1.00 0.00 44 VAL A N 3
ATOM 2794 C CA . VAL A 1 44 ? 4.934 -4.202 3.215 1.00 0.00 44 VAL A CA 3
ATOM 2795 C C . VAL A 1 44 ? 5.363 -4.988 4.449 1.00 0.00 44 VAL A C 3
ATOM 2796 O O . VAL A 1 44 ? 5.731 -6.159 4.356 1.00 0.00 44 VAL A O 3
ATOM 2809 N N . LYS A 1 45 ? 5.314 -4.336 5.605 1.00 0.00 45 LYS A N 3
ATOM 2810 C CA . LYS A 1 45 ? 5.696 -4.973 6.860 1.00 0.00 45 LYS A CA 3
ATOM 2811 C C . LYS A 1 45 ? 4.565 -4.887 7.880 1.00 0.00 45 LYS A C 3
ATOM 2812 O O . LYS A 1 45 ? 3.748 -3.969 7.838 1.00 0.00 45 LYS A O 3
ATOM 2831 N N . ASN A 1 46 ? 4.526 -5.850 8.796 1.00 0.00 46 ASN A N 3
ATOM 2832 C CA . ASN A 1 46 ? 3.496 -5.882 9.828 1.00 0.00 46 ASN A CA 3
ATOM 2833 C C . ASN A 1 46 ? 4.075 -5.504 11.187 1.00 0.00 46 ASN A C 3
ATOM 2834 O O . ASN A 1 46 ? 5.248 -5.145 11.295 1.00 0.00 46 ASN A O 3
ATOM 2845 N N . GLU A 1 47 ? 3.245 -5.587 12.222 1.00 0.00 47 GLU A N 3
ATOM 2846 C CA . GLU A 1 47 ? 3.676 -5.253 13.575 1.00 0.00 47 GLU A CA 3
ATOM 2847 C C . GLU A 1 47 ? 4.657 -6.295 14.106 1.00 0.00 47 GLU A C 3
ATOM 2848 O O . GLU A 1 47 ? 5.568 -5.973 14.868 1.00 0.00 47 GLU A O 3
ATOM 2860 N N . ALA A 1 48 ? 4.462 -7.545 13.698 1.00 0.00 48 ALA A N 3
ATOM 2861 C CA . ALA A 1 48 ? 5.329 -8.633 14.131 1.00 0.00 48 ALA A CA 3
ATOM 2862 C C . ALA A 1 48 ? 6.756 -8.429 13.635 1.00 0.00 48 ALA A C 3
ATOM 2863 O O . ALA A 1 48 ? 7.711 -8.899 14.252 1.00 0.00 48 ALA A O 3
ATOM 2870 N N . GLY A 1 49 ? 6.894 -7.725 12.516 1.00 0.00 49 GLY A N 3
ATOM 2871 C CA . GLY A 1 49 ? 8.209 -7.472 11.955 1.00 0.00 49 GLY A CA 3
ATOM 2872 C C . GLY A 1 49 ? 8.438 -8.217 10.655 1.00 0.00 49 GLY A C 3
ATOM 2873 O O . GLY A 1 49 ? 9.440 -7.997 9.974 1.00 0.00 49 GLY A O 3
ATOM 2877 N N . ARG A 1 50 ? 7.508 -9.102 10.310 1.00 0.00 50 ARG A N 3
ATOM 2878 C CA . ARG A 1 50 ? 7.615 -9.883 9.084 1.00 0.00 50 ARG A CA 3
ATOM 2879 C C . ARG A 1 50 ? 7.112 -9.086 7.885 1.00 0.00 50 ARG A C 3
ATOM 2880 O O . ARG A 1 50 ? 6.006 -8.546 7.905 1.00 0.00 50 ARG A O 3
ATOM 2901 N N . SER A 1 51 ? 7.933 -9.015 6.841 1.00 0.00 51 SER A N 3
ATOM 2902 C CA . SER A 1 51 ? 7.573 -8.279 5.635 1.00 0.00 51 SER A CA 3
ATOM 2903 C C . SER A 1 51 ? 7.436 -9.223 4.444 1.00 0.00 51 SER A C 3
ATOM 2904 O O . SER A 1 51 ? 8.302 -10.062 4.199 1.00 0.00 51 SER A O 3
ATOM 2912 N N . GLY A 1 52 ? 6.339 -9.079 3.706 1.00 0.00 52 GLY A N 3
ATOM 2913 C CA . GLY A 1 52 ? 6.106 -9.925 2.550 1.00 0.00 52 GLY A CA 3
ATOM 2914 C C . GLY A 1 52 ? 5.634 -9.139 1.343 1.00 0.00 52 GLY A C 3
ATOM 2915 O O . GLY A 1 52 ? 5.171 -8.006 1.473 1.00 0.00 52 GLY A O 3
ATOM 2919 N N . TYR A 1 53 ? 5.752 -9.741 0.165 1.00 0.00 53 TYR A N 3
ATOM 2920 C CA . TYR A 1 53 ? 5.338 -9.088 -1.072 1.00 0.00 53 TYR A CA 3
ATOM 2921 C C . TYR A 1 53 ? 3.832 -9.222 -1.280 1.00 0.00 53 TYR A C 3
ATOM 2922 O O . TYR A 1 53 ? 3.266 -10.304 -1.121 1.00 0.00 53 TYR A O 3
ATOM 2940 N N . ILE A 1 54 ? 3.190 -8.115 -1.638 1.00 0.00 54 ILE A N 3
ATOM 2941 C CA . ILE A 1 54 ? 1.751 -8.108 -1.870 1.00 0.00 54 ILE A CA 3
ATOM 2942 C C . ILE A 1 54 ? 1.395 -7.261 -3.087 1.00 0.00 54 ILE A C 3
ATOM 2943 O O . ILE A 1 54 ? 2.073 -6.288 -3.416 1.00 0.00 54 ILE A O 3
ATOM 2959 N N . PRO A 1 55 ? 0.304 -7.637 -3.771 1.00 0.00 55 PRO A N 3
ATOM 2960 C CA . PRO A 1 55 ? -0.169 -6.923 -4.961 1.00 0.00 55 PRO A CA 3
ATOM 2961 C C . PRO A 1 55 ? -0.734 -5.547 -4.625 1.00 0.00 55 PRO A C 3
ATOM 2962 O O . PRO A 1 55 ? -1.710 -5.430 -3.884 1.00 0.00 55 PRO A O 3
ATOM 2973 N N . SER A 1 56 ? -0.114 -4.508 -5.175 1.00 0.00 56 SER A N 3
ATOM 2974 C CA . SER A 1 56 ? -0.553 -3.139 -4.931 1.00 0.00 56 SER A CA 3
ATOM 2975 C C . SER A 1 56 ? -2.049 -2.993 -5.196 1.00 0.00 56 SER A C 3
ATOM 2976 O O . SER A 1 56 ? -2.677 -2.032 -4.756 1.00 0.00 56 SER A O 3
ATOM 2984 N N . ASN A 1 57 ? -2.611 -3.955 -5.920 1.00 0.00 57 ASN A N 3
ATOM 2985 C CA . ASN A 1 57 ? -4.033 -3.935 -6.245 1.00 0.00 57 ASN A CA 3
ATOM 2986 C C . ASN A 1 57 ? -4.881 -3.934 -4.977 1.00 0.00 57 ASN A C 3
ATOM 2987 O O . ASN A 1 57 ? -5.979 -3.376 -4.953 1.00 0.00 57 ASN A O 3
ATOM 2998 N N . ILE A 1 58 ? -4.365 -4.562 -3.926 1.00 0.00 58 ILE A N 3
ATOM 2999 C CA . ILE A 1 58 ? -5.074 -4.632 -2.655 1.00 0.00 58 ILE A CA 3
ATOM 3000 C C . ILE A 1 58 ? -4.590 -3.551 -1.695 1.00 0.00 58 ILE A C 3
ATOM 3001 O O . ILE A 1 58 ? -4.722 -3.682 -0.477 1.00 0.00 58 ILE A O 3
ATOM 3017 N N . LEU A 1 59 ? -4.031 -2.482 -2.251 1.00 0.00 59 LEU A N 3
ATOM 3018 C CA . LEU A 1 59 ? -3.529 -1.375 -1.444 1.00 0.00 59 LEU A CA 3
ATOM 3019 C C . LEU A 1 59 ? -4.124 -0.049 -1.908 1.00 0.00 59 LEU A C 3
ATOM 3020 O O . LEU A 1 59 ? -3.938 0.358 -3.054 1.00 0.00 59 LEU A O 3
ATOM 3036 N N . GLU A 1 60 ? -4.838 0.620 -1.008 1.00 0.00 60 GLU A N 3
ATOM 3037 C CA . GLU A 1 60 ? -5.459 1.900 -1.325 1.00 0.00 60 GLU A CA 3
ATOM 3038 C C . GLU A 1 60 ? -4.768 3.039 -0.581 1.00 0.00 60 GLU A C 3
ATOM 3039 O O . GLU A 1 60 ? -4.065 2.832 0.408 1.00 0.00 60 GLU A O 3
ATOM 3051 N N . PRO A 1 61 ? -4.972 4.273 -1.067 1.00 0.00 61 PRO A N 3
ATOM 3052 C CA . PRO A 1 61 ? -4.377 5.470 -0.465 1.00 0.00 61 PRO A CA 3
ATOM 3053 C C . PRO A 1 61 ? -4.987 5.798 0.894 1.00 0.00 61 PRO A C 3
ATOM 3054 O O . PRO A 1 61 ? -5.953 6.558 0.985 1.00 0.00 61 PRO A O 3
ATOM 3065 N N . LEU A 1 62 ? -4.419 5.223 1.947 1.00 0.00 62 LEU A N 3
ATOM 3066 C CA . LEU A 1 62 ? -4.907 5.456 3.302 1.00 0.00 62 LEU A CA 3
ATOM 3067 C C . LEU A 1 62 ? -4.718 6.914 3.706 1.00 0.00 62 LEU A C 3
ATOM 3068 O O . LEU A 1 62 ? -5.679 7.682 3.763 1.00 0.00 62 LEU A O 3
ATOM 3084 N N . SER A 1 63 ? -3.474 7.290 3.983 1.00 0.00 63 SER A N 3
ATOM 3085 C CA . SER A 1 63 ? -3.159 8.657 4.383 1.00 0.00 63 SER A CA 3
ATOM 3086 C C . SER A 1 63 ? -3.096 9.577 3.168 1.00 0.00 63 SER A C 3
ATOM 3087 O O . SER A 1 63 ? -2.587 9.199 2.114 1.00 0.00 63 SER A O 3
ATOM 3095 N N . GLY A 1 64 ? -3.618 10.790 3.325 1.00 0.00 64 GLY A N 3
ATOM 3096 C CA . GLY A 1 64 ? -3.611 11.747 2.233 1.00 0.00 64 GLY A CA 3
ATOM 3097 C C . GLY A 1 64 ? -4.743 11.514 1.252 1.00 0.00 64 GLY A C 3
ATOM 3098 O O . GLY A 1 64 ? -4.585 10.829 0.241 1.00 0.00 64 GLY A O 3
ATOM 3102 N N . PRO A 1 65 ? -5.916 12.093 1.547 1.00 0.00 65 PRO A N 3
ATOM 3103 C CA . PRO A 1 65 ? -7.102 11.958 0.696 1.00 0.00 65 PRO A CA 3
ATOM 3104 C C . PRO A 1 65 ? -6.955 12.705 -0.625 1.00 0.00 65 PRO A C 3
ATOM 3105 O O . PRO A 1 65 ? -6.560 13.871 -0.649 1.00 0.00 65 PRO A O 3
ATOM 3116 N N . SER A 1 66 ? -7.275 12.027 -1.722 1.00 0.00 66 SER A N 3
ATOM 3117 C CA . SER A 1 66 ? -7.175 12.626 -3.048 1.00 0.00 66 SER A CA 3
ATOM 3118 C C . SER A 1 66 ? -8.522 13.185 -3.494 1.00 0.00 66 SER A C 3
ATOM 3119 O O . SER A 1 66 ? -9.567 12.821 -2.956 1.00 0.00 66 SER A O 3
ATOM 3127 N N . SER A 1 67 ? -8.489 14.073 -4.483 1.00 0.00 67 SER A N 3
ATOM 3128 C CA . SER A 1 67 ? -9.707 14.687 -5.000 1.00 0.00 67 SER A CA 3
ATOM 3129 C C . SER A 1 67 ? -9.839 14.450 -6.501 1.00 0.00 67 SER A C 3
ATOM 3130 O O . SER A 1 67 ? -8.974 14.846 -7.282 1.00 0.00 67 SER A O 3
ATOM 3138 N N . GLY A 1 68 ? -10.929 13.800 -6.898 1.00 0.00 68 GLY A N 3
ATOM 3139 C CA . GLY A 1 68 ? -11.156 13.521 -8.304 1.00 0.00 68 GLY A CA 3
ATOM 3140 C C . GLY A 1 68 ? -10.728 12.119 -8.692 1.00 0.00 68 GLY A C 3
ATOM 3141 O O . GLY A 1 68 ? -9.545 11.785 -8.630 1.00 0.00 68 GLY A O 3
ATOM 3145 N N . GLY A 1 1 ? 13.506 2.954 23.279 1.00 0.00 1 GLY A N 4
ATOM 3146 C CA . GLY A 1 1 ? 13.133 1.862 22.400 1.00 0.00 1 GLY A CA 4
ATOM 3147 C C . GLY A 1 1 ? 13.274 2.223 20.934 1.00 0.00 1 GLY A C 4
ATOM 3148 O O . GLY A 1 1 ? 14.293 1.930 20.310 1.00 0.00 1 GLY A O 4
ATOM 3152 N N . SER A 1 2 ? 12.246 2.861 20.383 1.00 0.00 2 SER A N 4
ATOM 3153 C CA . SER A 1 2 ? 12.257 3.258 18.980 1.00 0.00 2 SER A CA 4
ATOM 3154 C C . SER A 1 2 ? 12.015 4.758 18.838 1.00 0.00 2 SER A C 4
ATOM 3155 O O . SER A 1 2 ? 11.263 5.352 19.611 1.00 0.00 2 SER A O 4
ATOM 3163 N N . SER A 1 3 ? 12.657 5.363 17.844 1.00 0.00 3 SER A N 4
ATOM 3164 C CA . SER A 1 3 ? 12.515 6.794 17.602 1.00 0.00 3 SER A CA 4
ATOM 3165 C C . SER A 1 3 ? 11.392 7.068 16.605 1.00 0.00 3 SER A C 4
ATOM 3166 O O . SER A 1 3 ? 10.555 7.943 16.822 1.00 0.00 3 SER A O 4
ATOM 3174 N N . GLY A 1 4 ? 11.383 6.312 15.512 1.00 0.00 4 GLY A N 4
ATOM 3175 C CA . GLY A 1 4 ? 10.360 6.487 14.497 1.00 0.00 4 GLY A CA 4
ATOM 3176 C C . GLY A 1 4 ? 10.938 6.882 13.153 1.00 0.00 4 GLY A C 4
ATOM 3177 O O . GLY A 1 4 ? 12.026 7.452 13.081 1.00 0.00 4 GLY A O 4
ATOM 3181 N N . SER A 1 5 ? 10.208 6.577 12.084 1.00 0.00 5 SER A N 4
ATOM 3182 C CA . SER A 1 5 ? 10.658 6.899 10.735 1.00 0.00 5 SER A CA 4
ATOM 3183 C C . SER A 1 5 ? 9.523 7.507 9.915 1.00 0.00 5 SER A C 4
ATOM 3184 O O . SER A 1 5 ? 8.352 7.392 10.275 1.00 0.00 5 SER A O 4
ATOM 3192 N N . SER A 1 6 ? 9.881 8.154 8.811 1.00 0.00 6 SER A N 4
ATOM 3193 C CA . SER A 1 6 ? 8.895 8.784 7.940 1.00 0.00 6 SER A CA 4
ATOM 3194 C C . SER A 1 6 ? 8.785 8.038 6.614 1.00 0.00 6 SER A C 4
ATOM 3195 O O . SER A 1 6 ? 9.452 8.381 5.639 1.00 0.00 6 SER A O 4
ATOM 3203 N N . GLY A 1 7 ? 7.937 7.014 6.586 1.00 0.00 7 GLY A N 4
ATOM 3204 C CA . GLY A 1 7 ? 7.755 6.235 5.376 1.00 0.00 7 GLY A CA 4
ATOM 3205 C C . GLY A 1 7 ? 6.321 6.254 4.884 1.00 0.00 7 GLY A C 4
ATOM 3206 O O . GLY A 1 7 ? 5.464 6.916 5.472 1.00 0.00 7 GLY A O 4
ATOM 3210 N N . LEU A 1 8 ? 6.058 5.529 3.803 1.00 0.00 8 LEU A N 4
ATOM 3211 C CA . LEU A 1 8 ? 4.718 5.466 3.231 1.00 0.00 8 LEU A CA 4
ATOM 3212 C C . LEU A 1 8 ? 3.895 4.364 3.890 1.00 0.00 8 LEU A C 4
ATOM 3213 O O . LEU A 1 8 ? 4.429 3.329 4.288 1.00 0.00 8 LEU A O 4
ATOM 3229 N N . LYS A 1 9 ? 2.591 4.593 4.002 1.00 0.00 9 LYS A N 4
ATOM 3230 C CA . LYS A 1 9 ? 1.692 3.619 4.610 1.00 0.00 9 LYS A CA 4
ATOM 3231 C C . LYS A 1 9 ? 0.422 3.459 3.780 1.00 0.00 9 LYS A C 4
ATOM 3232 O O . LYS A 1 9 ? -0.082 4.425 3.207 1.00 0.00 9 LYS A O 4
ATOM 3251 N N . MET A 1 10 ? -0.091 2.235 3.722 1.00 0.00 10 MET A N 4
ATOM 3252 C CA . MET A 1 10 ? -1.304 1.950 2.964 1.00 0.00 10 MET A CA 4
ATOM 3253 C C . MET A 1 10 ? -2.195 0.964 3.714 1.00 0.00 10 MET A C 4
ATOM 3254 O O . MET A 1 10 ? -1.764 0.339 4.682 1.00 0.00 10 MET A O 4
ATOM 3268 N N . GLN A 1 11 ? -3.437 0.831 3.259 1.00 0.00 11 GLN A N 4
ATOM 3269 C CA . GLN A 1 11 ? -4.387 -0.079 3.889 1.00 0.00 11 GLN A CA 4
ATOM 3270 C C . GLN A 1 11 ? -4.757 -1.217 2.944 1.00 0.00 11 GLN A C 4
ATOM 3271 O O . GLN A 1 11 ? -4.525 -1.138 1.738 1.00 0.00 11 GLN A O 4
ATOM 3285 N N . VAL A 1 12 ? -5.335 -2.277 3.501 1.00 0.00 12 VAL A N 4
ATOM 3286 C CA . VAL A 1 12 ? -5.739 -3.432 2.709 1.00 0.00 12 VAL A CA 4
ATOM 3287 C C . VAL A 1 12 ? -7.228 -3.384 2.386 1.00 0.00 12 VAL A C 4
ATOM 3288 O O . VAL A 1 12 ? -8.042 -2.978 3.217 1.00 0.00 12 VAL A O 4
ATOM 3301 N N . LEU A 1 13 ? -7.579 -3.801 1.175 1.00 0.00 13 LEU A N 4
ATOM 3302 C CA . LEU A 1 13 ? -8.972 -3.806 0.741 1.00 0.00 13 LEU A CA 4
ATOM 3303 C C . LEU A 1 13 ? -9.476 -5.233 0.544 1.00 0.00 13 LEU A C 4
ATOM 3304 O O . LEU A 1 13 ? -10.676 -5.495 0.627 1.00 0.00 13 LEU A O 4
ATOM 3320 N N . TYR A 1 14 ? -8.551 -6.150 0.286 1.00 0.00 14 TYR A N 4
ATOM 3321 C CA . TYR A 1 14 ? -8.901 -7.550 0.078 1.00 0.00 14 TYR A CA 4
ATOM 3322 C C . TYR A 1 14 ? -7.879 -8.472 0.736 1.00 0.00 14 TYR A C 4
ATOM 3323 O O . TYR A 1 14 ? -6.676 -8.212 0.695 1.00 0.00 14 TYR A O 4
ATOM 3341 N N . GLU A 1 15 ? -8.367 -9.549 1.343 1.00 0.00 15 GLU A N 4
ATOM 3342 C CA . GLU A 1 15 ? -7.496 -10.509 2.011 1.00 0.00 15 GLU A CA 4
ATOM 3343 C C . GLU A 1 15 ? -6.749 -11.367 0.993 1.00 0.00 15 GLU A C 4
ATOM 3344 O O . GLU A 1 15 ? -7.362 -12.063 0.183 1.00 0.00 15 GLU A O 4
ATOM 3356 N N . PHE A 1 16 ? -5.423 -11.309 1.039 1.00 0.00 16 PHE A N 4
ATOM 3357 C CA . PHE A 1 16 ? -4.591 -12.079 0.121 1.00 0.00 16 PHE A CA 4
ATOM 3358 C C . PHE A 1 16 ? -3.833 -13.176 0.863 1.00 0.00 16 PHE A C 4
ATOM 3359 O O . PHE A 1 16 ? -3.249 -12.935 1.918 1.00 0.00 16 PHE A O 4
ATOM 3376 N N . GLU A 1 17 ? -3.848 -14.381 0.301 1.00 0.00 17 GLU A N 4
ATOM 3377 C CA . GLU A 1 17 ? -3.163 -15.515 0.910 1.00 0.00 17 GLU A CA 4
ATOM 3378 C C . GLU A 1 17 ? -1.798 -15.737 0.263 1.00 0.00 17 GLU A C 4
ATOM 3379 O O . GLU A 1 17 ? -1.704 -16.258 -0.848 1.00 0.00 17 GLU A O 4
ATOM 3391 N N . ALA A 1 18 ? -0.744 -15.339 0.967 1.00 0.00 18 ALA A N 4
ATOM 3392 C CA . ALA A 1 18 ? 0.615 -15.496 0.464 1.00 0.00 18 ALA A CA 4
ATOM 3393 C C . ALA A 1 18 ? 0.908 -16.952 0.119 1.00 0.00 18 ALA A C 4
ATOM 3394 O O . ALA A 1 18 ? 0.539 -17.862 0.862 1.00 0.00 18 ALA A O 4
ATOM 3401 N N . ARG A 1 19 ? 1.572 -17.166 -1.012 1.00 0.00 19 ARG A N 4
ATOM 3402 C CA . ARG A 1 19 ? 1.912 -18.512 -1.456 1.00 0.00 19 ARG A CA 4
ATOM 3403 C C . ARG A 1 19 ? 3.408 -18.772 -1.304 1.00 0.00 19 ARG A C 4
ATOM 3404 O O . ARG A 1 19 ? 3.820 -19.849 -0.875 1.00 0.00 19 ARG A O 4
ATOM 3425 N N . ASN A 1 20 ? 4.216 -17.779 -1.660 1.00 0.00 20 ASN A N 4
ATOM 3426 C CA . ASN A 1 20 ? 5.666 -17.901 -1.564 1.00 0.00 20 ASN A CA 4
ATOM 3427 C C . ASN A 1 20 ? 6.130 -17.753 -0.118 1.00 0.00 20 ASN A C 4
ATOM 3428 O O . ASN A 1 20 ? 5.483 -17.106 0.705 1.00 0.00 20 ASN A O 4
ATOM 3439 N N . PRO A 1 21 ? 7.280 -18.367 0.200 1.00 0.00 21 PRO A N 4
ATOM 3440 C CA . PRO A 1 21 ? 7.857 -18.318 1.546 1.00 0.00 21 PRO A CA 4
ATOM 3441 C C . PRO A 1 21 ? 8.386 -16.932 1.900 1.00 0.00 21 PRO A C 4
ATOM 3442 O O . PRO A 1 21 ? 8.795 -16.684 3.034 1.00 0.00 21 PRO A O 4
ATOM 3453 N N . ARG A 1 22 ? 8.373 -16.031 0.922 1.00 0.00 22 ARG A N 4
ATOM 3454 C CA . ARG A 1 22 ? 8.852 -14.670 1.131 1.00 0.00 22 ARG A CA 4
ATOM 3455 C C . ARG A 1 22 ? 7.684 -13.695 1.251 1.00 0.00 22 ARG A C 4
ATOM 3456 O O . ARG A 1 22 ? 7.848 -12.571 1.723 1.00 0.00 22 ARG A O 4
ATOM 3477 N N . GLU A 1 23 ? 6.506 -14.136 0.821 1.00 0.00 23 GLU A N 4
ATOM 3478 C CA . GLU A 1 23 ? 5.312 -13.301 0.879 1.00 0.00 23 GLU A CA 4
ATOM 3479 C C . GLU A 1 23 ? 4.746 -13.259 2.295 1.00 0.00 23 GLU A C 4
ATOM 3480 O O . GLU A 1 23 ? 5.293 -13.872 3.213 1.00 0.00 23 GLU A O 4
ATOM 3492 N N . LEU A 1 24 ? 3.647 -12.532 2.466 1.00 0.00 24 LEU A N 4
ATOM 3493 C CA . LEU A 1 24 ? 3.006 -12.409 3.770 1.00 0.00 24 LEU A CA 4
ATOM 3494 C C . LEU A 1 24 ? 1.492 -12.291 3.624 1.00 0.00 24 LEU A C 4
ATOM 3495 O O . LEU A 1 24 ? 0.995 -11.620 2.718 1.00 0.00 24 LEU A O 4
ATOM 3511 N N . THR A 1 25 ? 0.763 -12.945 4.523 1.00 0.00 25 THR A N 4
ATOM 3512 C CA . THR A 1 25 ? -0.694 -12.913 4.495 1.00 0.00 25 THR A CA 4
ATOM 3513 C C . THR A 1 25 ? -1.228 -11.635 5.133 1.00 0.00 25 THR A C 4
ATOM 3514 O O . THR A 1 25 ? -0.706 -11.170 6.146 1.00 0.00 25 THR A O 4
ATOM 3525 N N . VAL A 1 26 ? -2.272 -11.072 4.534 1.00 0.00 26 VAL A N 4
ATOM 3526 C CA . VAL A 1 26 ? -2.879 -9.849 5.045 1.00 0.00 26 VAL A CA 4
ATOM 3527 C C . VAL A 1 26 ? -4.400 -9.933 5.010 1.00 0.00 26 VAL A C 4
ATOM 3528 O O . VAL A 1 26 ? -4.974 -10.663 4.201 1.00 0.00 26 VAL A O 4
ATOM 3541 N N . VAL A 1 27 ? -5.050 -9.180 5.891 1.00 0.00 27 VAL A N 4
ATOM 3542 C CA . VAL A 1 27 ? -6.507 -9.168 5.960 1.00 0.00 27 VAL A CA 4
ATOM 3543 C C . VAL A 1 27 ? -7.066 -7.814 5.537 1.00 0.00 27 VAL A C 4
ATOM 3544 O O . VAL A 1 27 ? -6.343 -6.819 5.497 1.00 0.00 27 VAL A O 4
ATOM 3557 N N . GLN A 1 28 ? -8.356 -7.786 5.221 1.00 0.00 28 GLN A N 4
ATOM 3558 C CA . GLN A 1 28 ? -9.012 -6.553 4.800 1.00 0.00 28 GLN A CA 4
ATOM 3559 C C . GLN A 1 28 ? -9.076 -5.551 5.948 1.00 0.00 28 GLN A C 4
ATOM 3560 O O . GLN A 1 28 ? -8.998 -5.925 7.117 1.00 0.00 28 GLN A O 4
ATOM 3574 N N . GLY A 1 29 ? -9.217 -4.274 5.605 1.00 0.00 29 GLY A N 4
ATOM 3575 C CA . GLY A 1 29 ? -9.288 -3.237 6.618 1.00 0.00 29 GLY A CA 4
ATOM 3576 C C . GLY A 1 29 ? -8.097 -3.259 7.554 1.00 0.00 29 GLY A C 4
ATOM 3577 O O . GLY A 1 29 ? -8.243 -3.059 8.760 1.00 0.00 29 GLY A O 4
ATOM 3581 N N . GLU A 1 30 ? -6.914 -3.506 6.999 1.00 0.00 30 GLU A N 4
ATOM 3582 C CA . GLU A 1 30 ? -5.693 -3.556 7.795 1.00 0.00 30 GLU A CA 4
ATOM 3583 C C . GLU A 1 30 ? -4.717 -2.465 7.364 1.00 0.00 30 GLU A C 4
ATOM 3584 O O . GLU A 1 30 ? -4.656 -2.099 6.190 1.00 0.00 30 GLU A O 4
ATOM 3596 N N . LYS A 1 31 ? -3.956 -1.948 8.323 1.00 0.00 31 LYS A N 4
ATOM 3597 C CA . LYS A 1 31 ? -2.982 -0.899 8.045 1.00 0.00 31 LYS A CA 4
ATOM 3598 C C . LYS A 1 31 ? -1.560 -1.450 8.093 1.00 0.00 31 LYS A C 4
ATOM 3599 O O . LYS A 1 31 ? -1.129 -1.992 9.111 1.00 0.00 31 LYS A O 4
ATOM 3618 N N . LEU A 1 32 ? -0.837 -1.305 6.988 1.00 0.00 32 LEU A N 4
ATOM 3619 C CA . LEU A 1 32 ? 0.537 -1.787 6.906 1.00 0.00 32 LEU A CA 4
ATOM 3620 C C . LEU A 1 32 ? 1.474 -0.682 6.429 1.00 0.00 32 LEU A C 4
ATOM 3621 O O . LEU A 1 32 ? 1.029 0.402 6.054 1.00 0.00 32 LEU A O 4
ATOM 3637 N N . GLU A 1 33 ? 2.773 -0.965 6.445 1.00 0.00 33 GLU A N 4
ATOM 3638 C CA . GLU A 1 33 ? 3.772 0.005 6.013 1.00 0.00 33 GLU A CA 4
ATOM 3639 C C . GLU A 1 33 ? 4.462 -0.458 4.734 1.00 0.00 33 GLU A C 4
ATOM 3640 O O . GLU A 1 33 ? 4.965 -1.579 4.657 1.00 0.00 33 GLU A O 4
ATOM 3652 N N . VAL A 1 34 ? 4.483 0.414 3.730 1.00 0.00 34 VAL A N 4
ATOM 3653 C CA . VAL A 1 34 ? 5.112 0.096 2.454 1.00 0.00 34 VAL A CA 4
ATOM 3654 C C . VAL A 1 34 ? 6.626 0.252 2.534 1.00 0.00 34 VAL A C 4
ATOM 3655 O O . VAL A 1 34 ? 7.135 1.130 3.231 1.00 0.00 34 VAL A O 4
ATOM 3668 N N . LEU A 1 35 ? 7.342 -0.606 1.815 1.00 0.00 35 LEU A N 4
ATOM 3669 C CA . LEU A 1 35 ? 8.800 -0.564 1.803 1.00 0.00 35 LEU A CA 4
ATOM 3670 C C . LEU A 1 35 ? 9.329 -0.408 0.381 1.00 0.00 35 LEU A C 4
ATOM 3671 O O . LEU A 1 35 ? 10.191 0.430 0.117 1.00 0.00 35 LEU A O 4
ATOM 3687 N N . ASP A 1 36 ? 8.806 -1.219 -0.531 1.00 0.00 36 ASP A N 4
ATOM 3688 C CA . ASP A 1 36 ? 9.222 -1.169 -1.928 1.00 0.00 36 ASP A CA 4
ATOM 3689 C C . ASP A 1 36 ? 8.023 -0.953 -2.845 1.00 0.00 36 ASP A C 4
ATOM 3690 O O . ASP A 1 36 ? 7.349 -1.905 -3.238 1.00 0.00 36 ASP A O 4
ATOM 3699 N N . HIS A 1 37 ? 7.762 0.306 -3.183 1.00 0.00 37 HIS A N 4
ATOM 3700 C CA . HIS A 1 37 ? 6.644 0.648 -4.054 1.00 0.00 37 HIS A CA 4
ATOM 3701 C C . HIS A 1 37 ? 7.139 1.068 -5.435 1.00 0.00 37 HIS A C 4
ATOM 3702 O O . HIS A 1 37 ? 6.713 2.089 -5.974 1.00 0.00 37 HIS A O 4
ATOM 3717 N N . SER A 1 38 ? 8.041 0.273 -6.001 1.00 0.00 38 SER A N 4
ATOM 3718 C CA . SER A 1 38 ? 8.598 0.564 -7.317 1.00 0.00 38 SER A CA 4
ATOM 3719 C C . SER A 1 38 ? 8.267 -0.549 -8.306 1.00 0.00 38 SER A C 4
ATOM 3720 O O . SER A 1 38 ? 7.745 -0.297 -9.392 1.00 0.00 38 SER A O 4
ATOM 3728 N N . LYS A 1 39 ? 8.574 -1.784 -7.922 1.00 0.00 39 LYS A N 4
ATOM 3729 C CA . LYS A 1 39 ? 8.309 -2.938 -8.771 1.00 0.00 39 LYS A CA 4
ATOM 3730 C C . LYS A 1 39 ? 6.829 -3.306 -8.744 1.00 0.00 39 LYS A C 4
ATOM 3731 O O . LYS A 1 39 ? 6.091 -2.883 -7.854 1.00 0.00 39 LYS A O 4
ATOM 3750 N N . ARG A 1 40 ? 6.403 -4.097 -9.723 1.00 0.00 40 ARG A N 4
ATOM 3751 C CA . ARG A 1 40 ? 5.011 -4.522 -9.811 1.00 0.00 40 ARG A CA 4
ATOM 3752 C C . ARG A 1 40 ? 4.432 -4.777 -8.422 1.00 0.00 40 ARG A C 4
ATOM 3753 O O . ARG A 1 40 ? 3.566 -4.037 -7.955 1.00 0.00 40 ARG A O 4
ATOM 3774 N N . TRP A 1 41 ? 4.915 -5.827 -7.769 1.00 0.00 41 TRP A N 4
ATOM 3775 C CA . TRP A 1 41 ? 4.445 -6.180 -6.434 1.00 0.00 41 TRP A CA 4
ATOM 3776 C C . TRP A 1 41 ? 5.071 -5.274 -5.380 1.00 0.00 41 TRP A C 4
ATOM 3777 O O . TRP A 1 41 ? 6.284 -5.062 -5.372 1.00 0.00 41 TRP A O 4
ATOM 3798 N N . TRP A 1 42 ? 4.238 -4.743 -4.492 1.00 0.00 42 TRP A N 4
ATOM 3799 C CA . TRP A 1 42 ? 4.712 -3.859 -3.433 1.00 0.00 42 TRP A CA 4
ATOM 3800 C C . TRP A 1 42 ? 5.042 -4.650 -2.172 1.00 0.00 42 TRP A C 4
ATOM 3801 O O . TRP A 1 42 ? 4.378 -5.637 -1.854 1.00 0.00 42 TRP A O 4
ATOM 3822 N N . LEU A 1 43 ? 6.072 -4.211 -1.456 1.00 0.00 43 LEU A N 4
ATOM 3823 C CA . LEU A 1 43 ? 6.490 -4.878 -0.228 1.00 0.00 43 LEU A CA 4
ATOM 3824 C C . LEU A 1 43 ? 5.979 -4.131 0.999 1.00 0.00 43 LEU A C 4
ATOM 3825 O O . LEU A 1 43 ? 6.103 -2.910 1.091 1.00 0.00 43 LEU A O 4
ATOM 3841 N N . VAL A 1 44 ? 5.405 -4.873 1.941 1.00 0.00 44 VAL A N 4
ATOM 3842 C CA . VAL A 1 44 ? 4.878 -4.281 3.165 1.00 0.00 44 VAL A CA 4
ATOM 3843 C C . VAL A 1 44 ? 5.253 -5.116 4.385 1.00 0.00 44 VAL A C 4
ATOM 3844 O O . VAL A 1 44 ? 5.664 -6.269 4.259 1.00 0.00 44 VAL A O 4
ATOM 3857 N N . LYS A 1 45 ? 5.107 -4.525 5.566 1.00 0.00 45 LYS A N 4
ATOM 3858 C CA . LYS A 1 45 ? 5.428 -5.214 6.811 1.00 0.00 45 LYS A CA 4
ATOM 3859 C C . LYS A 1 45 ? 4.303 -5.052 7.828 1.00 0.00 45 LYS A C 4
ATOM 3860 O O . LYS A 1 45 ? 3.543 -4.086 7.778 1.00 0.00 45 LYS A O 4
ATOM 3879 N N . ASN A 1 46 ? 4.203 -6.004 8.750 1.00 0.00 46 ASN A N 4
ATOM 3880 C CA . ASN A 1 46 ? 3.171 -5.966 9.779 1.00 0.00 46 ASN A CA 4
ATOM 3881 C C . ASN A 1 46 ? 3.788 -5.777 11.162 1.00 0.00 46 ASN A C 4
ATOM 3882 O O . ASN A 1 46 ? 5.009 -5.777 11.312 1.00 0.00 46 ASN A O 4
ATOM 3893 N N . GLU A 1 47 ? 2.934 -5.618 12.168 1.00 0.00 47 GLU A N 4
ATOM 3894 C CA . GLU A 1 47 ? 3.396 -5.429 13.538 1.00 0.00 47 GLU A CA 4
ATOM 3895 C C . GLU A 1 47 ? 4.423 -6.493 13.918 1.00 0.00 47 GLU A C 4
ATOM 38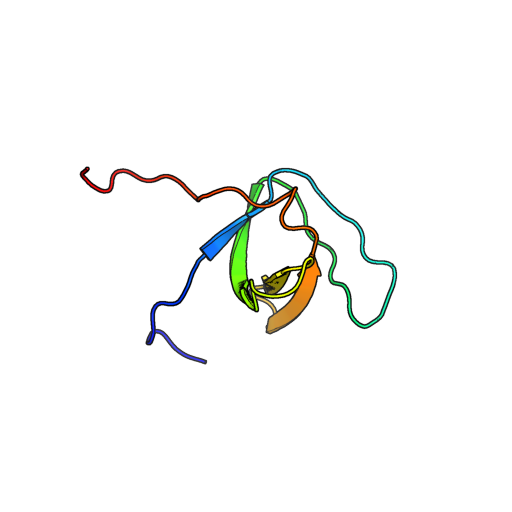96 O O . GLU A 1 47 ? 5.537 -6.175 14.333 1.00 0.00 47 GLU A O 4
ATOM 3908 N N . ALA A 1 48 ? 4.037 -7.756 13.775 1.00 0.00 48 ALA A N 4
ATOM 3909 C CA . ALA A 1 48 ? 4.923 -8.867 14.101 1.00 0.00 48 ALA A CA 4
ATOM 3910 C C . ALA A 1 48 ? 6.356 -8.571 13.671 1.00 0.00 48 ALA A C 4
ATOM 3911 O O . ALA A 1 48 ? 7.309 -8.948 14.351 1.00 0.00 48 ALA A O 4
ATOM 3918 N N . GLY A 1 49 ? 6.500 -7.895 12.535 1.00 0.00 49 GLY A N 4
ATOM 3919 C CA . GLY A 1 49 ? 7.820 -7.561 12.033 1.00 0.00 49 GLY A CA 4
ATOM 3920 C C . GLY A 1 49 ? 8.166 -8.316 10.765 1.00 0.00 49 GLY A C 4
ATOM 3921 O O . GLY A 1 49 ? 9.290 -8.227 10.269 1.00 0.00 49 GLY A O 4
ATOM 3925 N N . ARG A 1 50 ? 7.200 -9.061 10.240 1.00 0.00 50 ARG A N 4
ATOM 3926 C CA . ARG A 1 50 ? 7.409 -9.837 9.023 1.00 0.00 50 ARG A CA 4
ATOM 3927 C C . ARG A 1 50 ? 6.955 -9.054 7.795 1.00 0.00 50 ARG A C 4
ATOM 3928 O O . ARG A 1 50 ? 5.853 -8.506 7.768 1.00 0.00 50 ARG A O 4
ATOM 3949 N N . SER A 1 51 ? 7.812 -9.006 6.780 1.00 0.00 51 SER A N 4
ATOM 3950 C CA . SER A 1 51 ? 7.501 -8.287 5.550 1.00 0.00 51 SER A CA 4
ATOM 3951 C C . SER A 1 51 ? 7.327 -9.256 4.384 1.00 0.00 51 SER A C 4
ATOM 3952 O O . SER A 1 51 ? 8.160 -10.133 4.162 1.00 0.00 51 SER A O 4
ATOM 3960 N N . GLY A 1 52 ? 6.237 -9.088 3.641 1.00 0.00 52 GLY A N 4
ATOM 3961 C CA . GLY A 1 52 ? 5.972 -9.954 2.506 1.00 0.00 52 GLY A CA 4
ATOM 3962 C C . GLY A 1 52 ? 5.573 -9.178 1.266 1.00 0.00 52 GLY A C 4
ATOM 3963 O O . GLY A 1 52 ? 5.011 -8.087 1.362 1.00 0.00 52 GLY A O 4
ATOM 3967 N N . TYR A 1 53 ? 5.864 -9.742 0.099 1.00 0.00 53 TYR A N 4
ATOM 3968 C CA . TYR A 1 53 ? 5.535 -9.094 -1.165 1.00 0.00 53 TYR A CA 4
ATOM 3969 C C . TYR A 1 53 ? 4.045 -9.218 -1.469 1.00 0.00 53 TYR A C 4
ATOM 3970 O O . TYR A 1 53 ? 3.543 -10.311 -1.731 1.00 0.00 53 TYR A O 4
ATOM 3988 N N . ILE A 1 54 ? 3.345 -8.089 -1.433 1.00 0.00 54 ILE A N 4
ATOM 3989 C CA . ILE A 1 54 ? 1.914 -8.070 -1.707 1.00 0.00 54 ILE A CA 4
ATOM 3990 C C . ILE A 1 54 ? 1.599 -7.217 -2.931 1.00 0.00 54 ILE A C 4
ATOM 3991 O O . ILE A 1 54 ? 2.308 -6.263 -3.253 1.00 0.00 54 ILE A O 4
ATOM 4007 N N . PRO A 1 55 ? 0.509 -7.565 -3.630 1.00 0.00 55 PRO A N 4
ATOM 4008 C CA . PRO A 1 55 ? 0.074 -6.843 -4.829 1.00 0.00 55 PRO A CA 4
ATOM 4009 C C . PRO A 1 55 ? -0.458 -5.451 -4.507 1.00 0.00 55 PRO A C 4
ATOM 4010 O O . PRO A 1 55 ? -1.119 -5.249 -3.488 1.00 0.00 55 PRO A O 4
ATOM 4021 N N . SER A 1 56 ? -0.166 -4.493 -5.381 1.00 0.00 56 SER A N 4
ATOM 4022 C CA . SER A 1 56 ? -0.612 -3.119 -5.186 1.00 0.00 56 SER A CA 4
ATOM 4023 C C . SER A 1 56 ? -2.096 -2.978 -5.514 1.00 0.00 56 SER A C 4
ATOM 4024 O O . SER A 1 56 ? -2.639 -1.874 -5.521 1.00 0.00 56 SER A O 4
ATOM 4032 N N . ASN A 1 57 ? -2.745 -4.105 -5.786 1.00 0.00 57 ASN A N 4
ATOM 4033 C CA . ASN A 1 57 ? -4.165 -4.109 -6.116 1.00 0.00 57 ASN A CA 4
ATOM 4034 C C . ASN A 1 57 ? -5.017 -4.158 -4.851 1.00 0.00 57 ASN A C 4
ATOM 4035 O O . ASN A 1 57 ? -6.178 -3.747 -4.857 1.00 0.00 57 ASN A O 4
ATOM 4046 N N . ILE A 1 58 ? -4.432 -4.662 -3.770 1.00 0.00 58 ILE A N 4
ATOM 4047 C CA . ILE A 1 58 ? -5.137 -4.763 -2.498 1.00 0.00 58 ILE A CA 4
ATOM 4048 C C . ILE A 1 58 ? -4.807 -3.582 -1.592 1.00 0.00 58 ILE A C 4
ATOM 4049 O O . ILE A 1 58 ? -5.242 -3.528 -0.440 1.00 0.00 58 ILE A O 4
ATOM 4065 N N . LEU A 1 59 ? -4.038 -2.635 -2.119 1.00 0.00 59 LEU A N 4
ATOM 4066 C CA . LEU A 1 59 ? -3.651 -1.452 -1.358 1.00 0.00 59 LEU A CA 4
ATOM 4067 C C . LEU A 1 59 ? -4.361 -0.209 -1.887 1.00 0.00 59 LEU A C 4
ATOM 4068 O O . LEU A 1 59 ? -4.401 0.027 -3.094 1.00 0.00 59 LEU A O 4
ATOM 4084 N N . GLU A 1 60 ? -4.916 0.582 -0.974 1.00 0.00 60 GLU A N 4
ATOM 4085 C CA . GLU A 1 60 ? -5.622 1.801 -1.349 1.00 0.00 60 GLU A CA 4
ATOM 4086 C C . GLU A 1 60 ? -5.015 3.017 -0.655 1.00 0.00 60 GLU A C 4
ATOM 4087 O O . GLU A 1 60 ? -4.389 2.913 0.400 1.00 0.00 60 GLU A O 4
ATOM 4099 N N . PRO A 1 61 ? -5.202 4.199 -1.262 1.00 0.00 61 PRO A N 4
ATOM 4100 C CA . PRO A 1 61 ? -4.680 5.458 -0.721 1.00 0.00 61 PRO A CA 4
ATOM 4101 C C . PRO A 1 61 ? -5.403 5.885 0.552 1.00 0.00 61 PRO A C 4
ATOM 4102 O O . PRO A 1 61 ? -6.430 6.564 0.496 1.00 0.00 61 PRO A O 4
ATOM 4113 N N . LEU A 1 62 ? -4.863 5.485 1.697 1.00 0.00 62 LEU A N 4
ATOM 4114 C CA . LEU A 1 62 ? -5.456 5.828 2.985 1.00 0.00 62 LEU A CA 4
ATOM 4115 C C . LEU A 1 62 ? -6.045 7.234 2.956 1.00 0.00 62 LEU A C 4
ATOM 4116 O O . LEU A 1 62 ? -7.249 7.418 3.137 1.00 0.00 62 LEU A O 4
ATOM 4132 N N . SER A 1 63 ? -5.189 8.224 2.723 1.00 0.00 63 SER A N 4
ATOM 4133 C CA . SER A 1 63 ? -5.624 9.615 2.672 1.00 0.00 63 SER A CA 4
ATOM 4134 C C . SER A 1 63 ? -6.839 9.771 1.763 1.00 0.00 63 SER A C 4
ATOM 4135 O O . SER A 1 63 ? -7.812 10.436 2.116 1.00 0.00 63 SER A O 4
ATOM 4143 N N . GLY A 1 64 ? -6.775 9.151 0.588 1.00 0.00 64 GLY A N 4
ATOM 4144 C CA . GLY A 1 64 ? -7.876 9.232 -0.355 1.00 0.00 64 GLY A CA 4
ATOM 4145 C C . GLY A 1 64 ? -7.830 10.495 -1.192 1.00 0.00 64 GLY A C 4
ATOM 4146 O O . GLY A 1 64 ? -7.405 11.555 -0.732 1.00 0.00 64 GLY A O 4
ATOM 4150 N N . PRO A 1 65 ? -8.274 10.390 -2.453 1.00 0.00 65 PRO A N 4
ATOM 4151 C CA . PRO A 1 65 ? -8.291 11.523 -3.383 1.00 0.00 65 PRO A CA 4
ATOM 4152 C C . PRO A 1 65 ? -9.330 12.572 -3.000 1.00 0.00 65 PRO A C 4
ATOM 4153 O O . PRO A 1 65 ? -9.238 13.729 -3.411 1.00 0.00 65 PRO A O 4
ATOM 4164 N N . SER A 1 66 ? -10.317 12.160 -2.212 1.00 0.00 66 SER A N 4
ATOM 4165 C CA . SER A 1 66 ? -11.376 13.064 -1.776 1.00 0.00 66 SER A CA 4
ATOM 4166 C C . SER A 1 66 ? -10.863 14.027 -0.710 1.00 0.00 66 SER A C 4
ATOM 4167 O O . SER A 1 66 ? -10.931 13.741 0.485 1.00 0.00 66 SER A O 4
ATOM 4175 N N . SER A 1 67 ? -10.349 15.170 -1.153 1.00 0.00 67 SER A N 4
ATOM 4176 C CA . SER A 1 67 ? -9.821 16.176 -0.238 1.00 0.00 67 SER A CA 4
ATOM 4177 C C . SER A 1 67 ? -9.741 17.539 -0.917 1.00 0.00 67 SER A C 4
ATOM 4178 O O . SER A 1 67 ? -9.142 17.681 -1.983 1.00 0.00 67 SER A O 4
ATOM 4186 N N . GLY A 1 68 ? -10.350 18.542 -0.291 1.00 0.00 68 GLY A N 4
ATOM 4187 C CA . GLY A 1 68 ? -10.337 19.882 -0.849 1.00 0.00 68 GLY A CA 4
ATOM 4188 C C . GLY A 1 68 ? -11.688 20.293 -1.401 1.00 0.00 68 GLY A C 4
ATOM 4189 O O . GLY A 1 68 ? -12.589 19.466 -1.536 1.00 0.00 68 GLY A O 4
ATOM 4193 N N . GLY A 1 1 ? 10.794 15.166 3.144 1.00 0.00 1 GLY A N 5
ATOM 4194 C CA . GLY A 1 1 ? 12.016 15.789 3.617 1.00 0.00 1 GLY A CA 5
ATOM 4195 C C . GLY A 1 1 ? 11.780 16.699 4.807 1.00 0.00 1 GLY A C 5
ATOM 4196 O O . GLY A 1 1 ? 11.534 16.229 5.917 1.00 0.00 1 GLY A O 5
ATOM 4200 N N . SER A 1 2 ? 11.856 18.005 4.575 1.00 0.00 2 SER A N 5
ATOM 4201 C CA . SER A 1 2 ? 11.654 18.984 5.637 1.00 0.00 2 SER A CA 5
ATOM 4202 C C . SER A 1 2 ? 10.176 19.095 5.999 1.00 0.00 2 SER A C 5
ATOM 4203 O O . SER A 1 2 ? 9.421 19.824 5.356 1.00 0.00 2 SER A O 5
ATOM 4211 N N . SER A 1 3 ? 9.771 18.367 7.035 1.00 0.00 3 SER A N 5
ATOM 4212 C CA . SER A 1 3 ? 8.383 18.380 7.481 1.00 0.00 3 SER A CA 5
ATOM 4213 C C . SER A 1 3 ? 7.436 18.078 6.323 1.00 0.00 3 SER A C 5
ATOM 4214 O O . SER A 1 3 ? 6.380 18.695 6.192 1.00 0.00 3 SER A O 5
ATOM 4222 N N . GLY A 1 4 ? 7.824 17.122 5.484 1.00 0.00 4 GLY A N 5
ATOM 4223 C CA . GLY A 1 4 ? 7.000 16.753 4.348 1.00 0.00 4 GLY A CA 5
ATOM 4224 C C . GLY A 1 4 ? 6.397 15.370 4.493 1.00 0.00 4 GLY A C 5
ATOM 4225 O O . GLY A 1 4 ? 5.662 15.103 5.443 1.00 0.00 4 GLY A O 5
ATOM 4229 N N . SER A 1 5 ? 6.707 14.489 3.548 1.00 0.00 5 SER A N 5
ATOM 4230 C CA . SER A 1 5 ? 6.186 13.127 3.571 1.00 0.00 5 SER A CA 5
ATOM 4231 C C . SER A 1 5 ? 7.298 12.125 3.866 1.00 0.00 5 SER A C 5
ATOM 4232 O O . SER A 1 5 ? 7.964 11.634 2.955 1.00 0.00 5 SER A O 5
ATOM 4240 N N . SER A 1 6 ? 7.492 11.826 5.147 1.00 0.00 6 SER A N 5
ATOM 4241 C CA . SER A 1 6 ? 8.526 10.886 5.564 1.00 0.00 6 SER A CA 5
ATOM 4242 C C . SER A 1 6 ? 7.968 9.468 5.649 1.00 0.00 6 SER A C 5
ATOM 4243 O O . SER A 1 6 ? 7.306 9.107 6.621 1.00 0.00 6 SER A O 5
ATOM 4251 N N . GLY A 1 7 ? 8.241 8.669 4.622 1.00 0.00 7 GLY A N 5
ATOM 4252 C CA . GLY A 1 7 ? 7.759 7.300 4.599 1.00 0.00 7 GLY A CA 5
ATOM 4253 C C . GLY A 1 7 ? 6.422 7.168 3.896 1.00 0.00 7 GLY A C 5
ATOM 4254 O O . GLY A 1 7 ? 5.819 8.166 3.500 1.00 0.00 7 GLY A O 5
ATOM 4258 N N . LEU A 1 8 ? 5.958 5.933 3.740 1.00 0.00 8 LEU A N 5
ATOM 4259 C CA . LEU A 1 8 ? 4.685 5.672 3.078 1.00 0.00 8 LEU A CA 5
ATOM 4260 C C . LEU A 1 8 ? 3.913 4.570 3.797 1.00 0.00 8 LEU A C 5
ATOM 4261 O O . LEU A 1 8 ? 4.481 3.547 4.179 1.00 0.00 8 LEU A O 5
ATOM 4277 N N . LYS A 1 9 ? 2.614 4.785 3.976 1.00 0.00 9 LYS A N 5
ATOM 4278 C CA . LYS A 1 9 ? 1.762 3.809 4.645 1.00 0.00 9 LYS A CA 5
ATOM 4279 C C . LYS A 1 9 ? 0.474 3.582 3.860 1.00 0.00 9 LYS A C 5
ATOM 4280 O O . LYS A 1 9 ? -0.157 4.531 3.398 1.00 0.00 9 LYS A O 5
ATOM 4299 N N . MET A 1 10 ? 0.091 2.318 3.715 1.00 0.00 10 MET A N 5
ATOM 4300 C CA . MET A 1 10 ? -1.124 1.967 2.988 1.00 0.00 10 MET A CA 5
ATOM 4301 C C . MET A 1 10 ? -1.934 0.925 3.752 1.00 0.00 10 MET A C 5
ATOM 4302 O O . MET A 1 10 ? -1.380 0.134 4.515 1.00 0.00 10 MET A O 5
ATOM 4316 N N . GLN A 1 11 ? -3.246 0.931 3.543 1.00 0.00 11 GLN A N 5
ATOM 4317 C CA . GLN A 1 11 ? -4.131 -0.013 4.214 1.00 0.00 11 GLN A CA 5
ATOM 4318 C C . GLN A 1 11 ? -4.738 -0.994 3.216 1.00 0.00 11 GLN A C 5
ATOM 4319 O O . GLN A 1 11 ? -5.148 -0.608 2.122 1.00 0.00 11 GLN A O 5
ATOM 4333 N N . VAL A 1 12 ? -4.792 -2.265 3.602 1.00 0.00 12 VAL A N 5
ATOM 4334 C CA . VAL A 1 12 ? -5.350 -3.302 2.741 1.00 0.00 12 VAL A CA 5
ATOM 4335 C C . VAL A 1 12 ? -6.786 -2.976 2.348 1.00 0.00 12 VAL A C 5
ATOM 4336 O O . VAL A 1 12 ? -7.601 -2.597 3.191 1.00 0.00 12 VAL A O 5
ATOM 4349 N N . LEU A 1 13 ? -7.091 -3.126 1.064 1.00 0.00 13 LEU A N 5
ATOM 4350 C CA . LEU A 1 13 ? -8.431 -2.848 0.558 1.00 0.00 13 LEU A CA 5
ATOM 4351 C C . LEU A 1 13 ? -9.223 -4.139 0.376 1.00 0.00 13 LEU A C 5
ATOM 4352 O O . LEU A 1 13 ? -10.436 -4.170 0.585 1.00 0.00 13 LEU A O 5
ATOM 4368 N N . TYR A 1 14 ? -8.528 -5.203 -0.012 1.00 0.00 14 TYR A N 5
ATOM 4369 C CA . TYR A 1 14 ? -9.167 -6.497 -0.222 1.00 0.00 14 TYR A CA 5
ATOM 4370 C C . TYR A 1 14 ? -8.300 -7.627 0.326 1.00 0.00 14 TYR A C 5
ATOM 4371 O O . TYR A 1 14 ? -7.198 -7.871 -0.163 1.00 0.00 14 TYR A O 5
ATOM 4389 N N . GLU A 1 15 ? -8.809 -8.314 1.345 1.00 0.00 15 GLU A N 5
ATOM 4390 C CA . GLU A 1 15 ? -8.082 -9.418 1.960 1.00 0.00 15 GLU A CA 5
ATOM 4391 C C . GLU A 1 15 ? -7.313 -10.215 0.910 1.00 0.00 15 GLU A C 5
ATOM 4392 O O . GLU A 1 15 ? -7.809 -10.452 -0.192 1.00 0.00 15 GLU A O 5
ATOM 4404 N N . PHE A 1 16 ? -6.098 -10.625 1.259 1.00 0.00 16 PHE A N 5
ATOM 4405 C CA . PHE A 1 16 ? -5.259 -11.394 0.348 1.00 0.00 16 PHE A CA 5
ATOM 4406 C C . PHE A 1 16 ? -4.536 -12.514 1.089 1.00 0.00 16 PHE A C 5
ATOM 4407 O O . PHE A 1 16 ? -3.866 -12.276 2.093 1.00 0.00 16 PHE A O 5
ATOM 4424 N N . GLU A 1 17 ? -4.678 -13.737 0.585 1.00 0.00 17 GLU A N 5
ATOM 4425 C CA . GLU A 1 17 ? -4.039 -14.894 1.200 1.00 0.00 17 GLU A CA 5
ATOM 4426 C C . GLU A 1 17 ? -2.735 -15.240 0.486 1.00 0.00 17 GLU A C 5
ATOM 4427 O O . GLU A 1 17 ? -2.742 -15.671 -0.666 1.00 0.00 17 GLU A O 5
ATOM 4439 N N . ALA A 1 18 ? -1.618 -15.046 1.180 1.00 0.00 18 ALA A N 5
ATOM 4440 C CA . ALA A 1 18 ? -0.307 -15.338 0.613 1.00 0.00 18 ALA A CA 5
ATOM 4441 C C . ALA A 1 18 ? -0.114 -16.838 0.421 1.00 0.00 18 ALA A C 5
ATOM 4442 O O . ALA A 1 18 ? -0.503 -17.638 1.273 1.00 0.00 18 ALA A O 5
ATOM 4449 N N . ARG A 1 19 ? 0.489 -17.213 -0.702 1.00 0.00 19 ARG A N 5
ATOM 4450 C CA . ARG A 1 19 ? 0.732 -18.618 -1.006 1.00 0.00 19 ARG A CA 5
ATOM 4451 C C . ARG A 1 19 ? 2.228 -18.918 -1.032 1.00 0.00 19 ARG A C 5
ATOM 4452 O O . ARG A 1 19 ? 2.642 -20.069 -0.901 1.00 0.00 19 ARG A O 5
ATOM 4473 N N . ASN A 1 20 ? 3.032 -17.874 -1.203 1.00 0.00 20 ASN A N 5
ATOM 4474 C CA . ASN A 1 20 ? 4.482 -18.026 -1.247 1.00 0.00 20 ASN A CA 5
ATOM 4475 C C . ASN A 1 20 ? 5.091 -17.847 0.141 1.00 0.00 20 ASN A C 5
ATOM 4476 O O . ASN A 1 20 ? 4.541 -17.161 1.003 1.00 0.00 20 ASN A O 5
ATOM 4487 N N . PRO A 1 21 ? 6.254 -18.477 0.363 1.00 0.00 21 PRO A N 5
ATOM 4488 C CA . PRO A 1 21 ? 6.963 -18.402 1.643 1.00 0.00 21 PRO A CA 5
ATOM 4489 C C . PRO A 1 21 ? 7.551 -17.019 1.900 1.00 0.00 21 PRO A C 5
ATOM 4490 O O . PRO A 1 21 ? 7.914 -16.688 3.028 1.00 0.00 21 PRO A O 5
ATOM 4501 N N . ARG A 1 22 ? 7.642 -16.214 0.845 1.00 0.00 22 ARG A N 5
ATOM 4502 C CA . ARG A 1 22 ? 8.187 -14.867 0.957 1.00 0.00 22 ARG A CA 5
ATOM 4503 C C . ARG A 1 22 ? 7.067 -13.831 1.020 1.00 0.00 22 ARG A C 5
ATOM 4504 O O . ARG A 1 22 ? 7.324 -12.634 1.138 1.00 0.00 22 ARG A O 5
ATOM 4525 N N . GLU A 1 23 ? 5.827 -14.303 0.940 1.00 0.00 23 GLU A N 5
ATOM 4526 C CA . GLU A 1 23 ? 4.670 -13.417 0.987 1.00 0.00 23 GLU A CA 5
ATOM 4527 C C . GLU A 1 23 ? 4.136 -13.294 2.411 1.00 0.00 23 GLU A C 5
ATOM 4528 O O . GLU A 1 23 ? 4.544 -14.036 3.305 1.00 0.00 23 GLU A O 5
ATOM 4540 N N . LEU A 1 24 ? 3.221 -12.352 2.614 1.00 0.00 24 LEU A N 5
ATOM 4541 C CA . LEU A 1 24 ? 2.631 -12.131 3.930 1.00 0.00 24 LEU A CA 5
ATOM 4542 C C . LEU A 1 24 ? 1.117 -11.970 3.827 1.00 0.00 24 LEU A C 5
ATOM 4543 O O . LEU A 1 24 ? 0.617 -11.203 3.003 1.00 0.00 24 LEU A O 5
ATOM 4559 N N . THR A 1 25 ? 0.392 -12.697 4.671 1.00 0.00 25 THR A N 5
ATOM 4560 C CA . THR A 1 25 ? -1.065 -12.634 4.677 1.00 0.00 25 THR A CA 5
ATOM 4561 C C . THR A 1 25 ? -1.555 -11.287 5.194 1.00 0.00 25 THR A C 5
ATOM 4562 O O . THR A 1 25 ? -0.936 -10.684 6.070 1.00 0.00 25 THR A O 5
ATOM 4573 N N . VAL A 1 26 ? -2.673 -10.820 4.646 1.00 0.00 26 VAL A N 5
ATOM 4574 C CA . VAL A 1 26 ? -3.248 -9.544 5.054 1.00 0.00 26 VAL A CA 5
ATOM 4575 C C . VAL A 1 26 ? -4.766 -9.553 4.908 1.00 0.00 26 VAL A C 5
ATOM 4576 O O . VAL A 1 26 ? -5.321 -10.337 4.138 1.00 0.00 26 VAL A O 5
ATOM 4589 N N . VAL A 1 27 ? -5.432 -8.676 5.652 1.00 0.00 27 VAL A N 5
ATOM 4590 C CA . VAL A 1 27 ? -6.886 -8.582 5.605 1.00 0.00 27 VAL A CA 5
ATOM 4591 C C . VAL A 1 27 ? -7.336 -7.149 5.343 1.00 0.00 27 VAL A C 5
ATOM 4592 O O . VAL A 1 27 ? -6.652 -6.196 5.716 1.00 0.00 27 VAL A O 5
ATOM 4605 N N . GLN A 1 28 ? -8.489 -7.005 4.699 1.00 0.00 28 GLN A N 5
ATOM 4606 C CA . GLN A 1 28 ? -9.030 -5.688 4.386 1.00 0.00 28 GLN A CA 5
ATOM 4607 C C . GLN A 1 28 ? -9.176 -4.846 5.649 1.00 0.00 28 GLN A C 5
ATOM 4608 O O . GLN A 1 28 ? -9.478 -5.366 6.723 1.00 0.00 28 GLN A O 5
ATOM 4622 N N . GLY A 1 29 ? -8.959 -3.541 5.514 1.00 0.00 29 GLY A N 5
ATOM 4623 C CA . GLY A 1 29 ? -9.071 -2.648 6.652 1.00 0.00 29 GLY A CA 5
ATOM 4624 C C . GLY A 1 29 ? -7.803 -2.606 7.482 1.00 0.00 29 GLY A C 5
ATOM 4625 O O . GLY A 1 29 ? -7.537 -1.621 8.170 1.00 0.00 29 GLY A O 5
ATOM 4629 N N . GLU A 1 30 ? -7.021 -3.679 7.420 1.00 0.00 30 GLU A N 5
ATOM 4630 C CA . GLU A 1 30 ? -5.776 -3.760 8.174 1.00 0.00 30 GLU A CA 5
ATOM 4631 C C . GLU A 1 30 ? -4.803 -2.668 7.738 1.00 0.00 30 GLU A C 5
ATOM 4632 O O . GLU A 1 30 ? -4.767 -2.283 6.570 1.00 0.00 30 GLU A O 5
ATOM 4644 N N . LYS A 1 31 ? -4.015 -2.174 8.687 1.00 0.00 31 LYS A N 5
ATOM 4645 C CA . LYS A 1 31 ? -3.040 -1.127 8.404 1.00 0.00 31 LYS A CA 5
ATOM 4646 C C . LYS A 1 31 ? -1.634 -1.708 8.295 1.00 0.00 31 LYS A C 5
ATOM 4647 O O . LYS A 1 31 ? -1.237 -2.553 9.098 1.00 0.00 31 LYS A O 5
ATOM 4666 N N . LEU A 1 32 ? -0.884 -1.248 7.300 1.00 0.00 32 LEU A N 5
ATOM 4667 C CA . LEU A 1 32 ? 0.480 -1.721 7.088 1.00 0.00 32 LEU A CA 5
ATOM 4668 C C . LEU A 1 32 ? 1.389 -0.579 6.645 1.00 0.00 32 LEU A C 5
ATOM 4669 O O . LEU A 1 32 ? 0.943 0.557 6.489 1.00 0.00 32 LEU A O 5
ATOM 4685 N N . GLU A 1 33 ? 2.666 -0.891 6.443 1.00 0.00 33 GLU A N 5
ATOM 4686 C CA . GLU A 1 33 ? 3.637 0.110 6.016 1.00 0.00 33 GLU A CA 5
ATOM 4687 C C . GLU A 1 33 ? 4.272 -0.281 4.685 1.00 0.00 33 GLU A C 5
ATOM 4688 O O . GLU A 1 33 ? 4.735 -1.408 4.512 1.00 0.00 33 GLU A O 5
ATOM 4700 N N . VAL A 1 34 ? 4.288 0.659 3.745 1.00 0.00 34 VAL A N 5
ATOM 4701 C CA . VAL A 1 34 ? 4.866 0.415 2.429 1.00 0.00 34 VAL A CA 5
ATOM 4702 C C . VAL A 1 34 ? 6.378 0.605 2.448 1.00 0.00 34 VAL A C 5
ATOM 4703 O O . VAL A 1 34 ? 6.880 1.627 2.920 1.00 0.00 34 VAL A O 5
ATOM 4716 N N . LEU A 1 35 ? 7.100 -0.384 1.933 1.00 0.00 35 LEU A N 5
ATOM 4717 C CA . LEU A 1 35 ? 8.557 -0.325 1.891 1.00 0.00 35 LEU A CA 5
ATOM 4718 C C . LEU A 1 35 ? 9.052 -0.115 0.463 1.00 0.00 35 LEU A C 5
ATOM 4719 O O . LEU A 1 35 ? 9.664 0.907 0.152 1.00 0.00 35 LEU A O 5
ATOM 4735 N N . ASP A 1 36 ? 8.781 -1.088 -0.400 1.00 0.00 36 ASP A N 5
ATOM 4736 C CA . ASP A 1 36 ? 9.196 -1.008 -1.796 1.00 0.00 36 ASP A CA 5
ATOM 4737 C C . ASP A 1 36 ? 7.984 -0.950 -2.721 1.00 0.00 36 ASP A C 5
ATOM 4738 O O . ASP A 1 36 ? 7.459 -1.982 -3.139 1.00 0.00 36 ASP A O 5
ATOM 4747 N N . HIS A 1 37 ? 7.543 0.265 -3.035 1.00 0.00 37 HIS A N 5
ATOM 4748 C CA . HIS A 1 37 ? 6.392 0.458 -3.909 1.00 0.00 37 HIS A CA 5
ATOM 4749 C C . HIS A 1 37 ? 6.837 0.855 -5.314 1.00 0.00 37 HIS A C 5
ATOM 4750 O O . HIS A 1 37 ? 6.292 1.784 -5.909 1.00 0.00 37 HIS A O 5
ATOM 4765 N N . SER A 1 38 ? 7.831 0.144 -5.837 1.00 0.00 38 SER A N 5
ATOM 4766 C CA . SER A 1 38 ? 8.353 0.425 -7.169 1.00 0.00 38 SER A CA 5
ATOM 4767 C C . SER A 1 38 ? 7.966 -0.679 -8.149 1.00 0.00 38 SER A C 5
ATOM 4768 O O . SER A 1 38 ? 7.178 -0.461 -9.069 1.00 0.00 38 SER A O 5
ATOM 4776 N N . LYS A 1 39 ? 8.525 -1.866 -7.943 1.00 0.00 39 LYS A N 5
ATOM 4777 C CA . LYS A 1 39 ? 8.240 -3.007 -8.805 1.00 0.00 39 LYS A CA 5
ATOM 4778 C C . LYS A 1 39 ? 6.754 -3.350 -8.779 1.00 0.00 39 LYS A C 5
ATOM 4779 O O . LYS A 1 39 ? 6.015 -2.886 -7.910 1.00 0.00 39 LYS A O 5
ATOM 4798 N N . ARG A 1 40 ? 6.322 -4.165 -9.736 1.00 0.00 40 ARG A N 5
ATOM 4799 C CA . ARG A 1 40 ? 4.924 -4.570 -9.822 1.00 0.00 40 ARG A CA 5
ATOM 4800 C C . ARG A 1 40 ? 4.359 -4.869 -8.436 1.00 0.00 40 ARG A C 5
ATOM 4801 O O . ARG A 1 40 ? 3.374 -4.262 -8.013 1.00 0.00 40 ARG A O 5
ATOM 4822 N N . TRP A 1 41 ? 4.987 -5.806 -7.736 1.00 0.00 41 TRP A N 5
ATOM 4823 C CA . TRP A 1 41 ? 4.545 -6.185 -6.399 1.00 0.00 41 TRP A CA 5
ATOM 4824 C C . TRP A 1 41 ? 5.145 -5.260 -5.345 1.00 0.00 41 TRP A C 5
ATOM 4825 O O . TRP A 1 41 ? 6.332 -4.940 -5.391 1.00 0.00 41 TRP A O 5
ATOM 4846 N N . TRP A 1 42 ? 4.316 -4.835 -4.398 1.00 0.00 42 TRP A N 5
ATOM 4847 C CA . TRP A 1 42 ? 4.766 -3.946 -3.333 1.00 0.00 42 TRP A CA 5
ATOM 4848 C C . TRP A 1 42 ? 5.139 -4.738 -2.085 1.00 0.00 42 TRP A C 5
ATOM 4849 O O . TRP A 1 42 ? 4.512 -5.750 -1.769 1.00 0.00 42 TRP A O 5
ATOM 4870 N N . LEU A 1 43 ? 6.164 -4.272 -1.378 1.00 0.00 43 LEU A N 5
ATOM 4871 C CA . LEU A 1 43 ? 6.620 -4.938 -0.163 1.00 0.00 43 LEU A CA 5
ATOM 4872 C C . LEU A 1 43 ? 6.111 -4.213 1.079 1.00 0.00 43 LEU A C 5
ATOM 4873 O O . LEU A 1 43 ? 6.371 -3.025 1.267 1.00 0.00 43 LEU A O 5
ATOM 4889 N N . VAL A 1 44 ? 5.386 -4.938 1.925 1.00 0.00 44 VAL A N 5
ATOM 4890 C CA . VAL A 1 44 ? 4.842 -4.366 3.151 1.00 0.00 44 VAL A CA 5
ATOM 4891 C C . VAL A 1 44 ? 5.277 -5.169 4.371 1.00 0.00 44 VAL A C 5
ATOM 4892 O O . VAL A 1 44 ? 5.677 -6.328 4.256 1.00 0.00 44 VAL A O 5
ATOM 4905 N N . LYS A 1 45 ? 5.194 -4.546 5.542 1.00 0.00 45 LYS A N 5
ATOM 4906 C CA . LYS A 1 45 ? 5.577 -5.203 6.787 1.00 0.00 45 LYS A CA 5
ATOM 4907 C C . LYS A 1 45 ? 4.513 -4.996 7.860 1.00 0.00 45 LYS A C 5
ATOM 4908 O O . LYS A 1 45 ? 3.804 -3.990 7.859 1.00 0.00 45 LYS A O 5
ATOM 4927 N N . ASN A 1 46 ? 4.408 -5.954 8.776 1.00 0.00 46 ASN A N 5
ATOM 4928 C CA . ASN A 1 46 ? 3.431 -5.875 9.856 1.00 0.00 46 ASN A CA 5
ATOM 4929 C C . ASN A 1 46 ? 4.102 -5.487 11.169 1.00 0.00 46 ASN A C 5
ATOM 4930 O O . ASN A 1 46 ? 5.310 -5.256 11.216 1.00 0.00 46 ASN A O 5
ATOM 4941 N N . GLU A 1 47 ? 3.310 -5.417 12.235 1.00 0.00 47 GLU A N 5
ATOM 4942 C CA . GLU A 1 47 ? 3.828 -5.056 13.549 1.00 0.00 47 GLU A CA 5
ATOM 4943 C C . GLU A 1 47 ? 4.815 -6.106 14.052 1.00 0.00 47 GLU A C 5
ATOM 4944 O O . GLU A 1 47 ? 5.857 -5.773 14.614 1.00 0.00 47 GLU A O 5
ATOM 4956 N N . ALA A 1 48 ? 4.477 -7.374 13.845 1.00 0.00 48 ALA A N 5
ATOM 4957 C CA . ALA A 1 48 ? 5.332 -8.473 14.275 1.00 0.00 48 ALA A CA 5
ATOM 4958 C C . ALA A 1 48 ? 6.756 -8.295 13.758 1.00 0.00 48 ALA A C 5
ATOM 4959 O O . ALA A 1 48 ? 7.718 -8.709 14.404 1.00 0.00 48 ALA A O 5
ATOM 4966 N N . GLY A 1 49 ? 6.883 -7.677 12.587 1.00 0.00 49 GLY A N 5
ATOM 4967 C CA . GLY A 1 49 ? 8.193 -7.457 12.003 1.00 0.00 49 GLY A CA 5
ATOM 4968 C C . GLY A 1 49 ? 8.430 -8.311 10.774 1.00 0.00 49 GLY A C 5
ATOM 4969 O O . GLY A 1 49 ? 9.562 -8.435 10.305 1.00 0.00 49 GLY A O 5
ATOM 4973 N N . ARG A 1 50 ? 7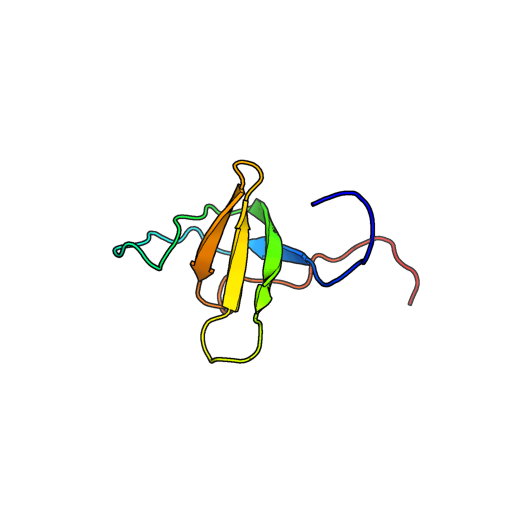.362 -8.904 10.251 1.00 0.00 50 ARG A N 5
ATOM 4974 C CA . ARG A 1 50 ? 7.460 -9.754 9.071 1.00 0.00 50 ARG A CA 5
ATOM 4975 C C . ARG A 1 50 ? 7.020 -8.999 7.820 1.00 0.00 50 ARG A C 5
ATOM 4976 O O . ARG A 1 50 ? 5.974 -8.350 7.810 1.00 0.00 50 ARG A O 5
ATOM 4997 N N . SER A 1 51 ? 7.825 -9.090 6.766 1.00 0.00 51 SER A N 5
ATOM 4998 C CA . SER A 1 51 ? 7.521 -8.413 5.511 1.00 0.00 51 SER A CA 5
ATOM 4999 C C . SER A 1 51 ? 7.228 -9.423 4.406 1.00 0.00 51 SER A C 5
ATOM 5000 O O . SER A 1 51 ? 7.892 -10.453 4.299 1.00 0.00 51 SER A O 5
ATOM 5008 N N . GLY A 1 52 ? 6.227 -9.119 3.585 1.00 0.00 52 GLY A N 5
ATOM 5009 C CA . GLY A 1 52 ? 5.862 -10.010 2.499 1.00 0.00 52 GLY A CA 5
ATOM 5010 C C . GLY A 1 52 ? 5.409 -9.260 1.262 1.00 0.00 52 GLY A C 5
ATOM 5011 O O . GLY A 1 52 ? 4.860 -8.162 1.359 1.00 0.00 52 GLY A O 5
ATOM 5015 N N . TYR A 1 53 ? 5.639 -9.852 0.095 1.00 0.00 53 TYR A N 5
ATOM 5016 C CA . TYR A 1 53 ? 5.255 -9.231 -1.166 1.00 0.00 53 TYR A CA 5
ATOM 5017 C C . TYR A 1 53 ? 3.751 -9.351 -1.396 1.00 0.00 53 TYR A C 5
ATOM 5018 O O . TYR A 1 53 ? 3.175 -10.431 -1.258 1.00 0.00 53 TYR A O 5
ATOM 5036 N N . ILE A 1 54 ? 3.122 -8.235 -1.749 1.00 0.00 54 ILE A N 5
ATOM 5037 C CA . ILE A 1 54 ? 1.687 -8.215 -2.000 1.00 0.00 54 ILE A CA 5
ATOM 5038 C C . ILE A 1 54 ? 1.353 -7.351 -3.212 1.00 0.00 54 ILE A C 5
ATOM 5039 O O . ILE A 1 54 ? 2.010 -6.348 -3.491 1.00 0.00 54 ILE A O 5
ATOM 5055 N N . PRO A 1 55 ? 0.306 -7.748 -3.951 1.00 0.00 55 PRO A N 5
ATOM 5056 C CA . PRO A 1 55 ? -0.140 -7.024 -5.144 1.00 0.00 55 PRO A CA 5
ATOM 5057 C C . PRO A 1 55 ? -0.767 -5.676 -4.804 1.00 0.00 55 PRO A C 5
ATOM 5058 O O . PRO A 1 55 ? -1.723 -5.602 -4.032 1.00 0.00 55 PRO A O 5
ATOM 5069 N N . SER A 1 56 ? -0.222 -4.611 -5.384 1.00 0.00 56 SER A N 5
ATOM 5070 C CA . SER A 1 56 ? -0.726 -3.265 -5.139 1.00 0.00 56 SER A CA 5
ATOM 5071 C C . SER A 1 56 ? -2.224 -3.187 -5.416 1.00 0.00 56 SER A C 5
ATOM 5072 O O . SER A 1 56 ? -2.892 -2.236 -5.013 1.00 0.00 56 SER A O 5
ATOM 5080 N N . ASN A 1 57 ? -2.745 -4.195 -6.108 1.00 0.00 57 ASN A N 5
ATOM 5081 C CA . ASN A 1 57 ? -4.165 -4.242 -6.440 1.00 0.00 57 ASN A CA 5
ATOM 5082 C C . ASN A 1 57 ? -5.019 -4.258 -5.176 1.00 0.00 57 ASN A C 5
ATOM 5083 O O . ASN A 1 57 ? -6.199 -3.908 -5.208 1.00 0.00 57 ASN A O 5
ATOM 5094 N N . ILE A 1 58 ? -4.415 -4.667 -4.065 1.00 0.00 58 ILE A N 5
ATOM 5095 C CA . ILE A 1 58 ? -5.119 -4.727 -2.791 1.00 0.00 58 ILE A CA 5
ATOM 5096 C C . ILE A 1 58 ? -4.612 -3.656 -1.831 1.00 0.00 58 ILE A C 5
ATOM 5097 O O . ILE A 1 58 ? -4.823 -3.741 -0.621 1.00 0.00 58 ILE A O 5
ATOM 5113 N N . LEU A 1 59 ? -3.945 -2.646 -2.380 1.00 0.00 59 LEU A N 5
ATOM 5114 C CA . LEU A 1 59 ? -3.410 -1.555 -1.573 1.00 0.00 59 LEU A CA 5
ATOM 5115 C C . LEU A 1 59 ? -4.093 -0.236 -1.919 1.00 0.00 59 LEU A C 5
ATOM 5116 O O . LEU A 1 59 ? -4.024 0.229 -3.056 1.00 0.00 59 LEU A O 5
ATOM 5132 N N . GLU A 1 60 ? -4.749 0.362 -0.930 1.00 0.00 60 GLU A N 5
ATOM 5133 C CA . GLU A 1 60 ? -5.443 1.629 -1.130 1.00 0.00 60 GLU A CA 5
ATOM 5134 C C . GLU A 1 60 ? -4.709 2.768 -0.428 1.00 0.00 60 GLU A C 5
ATOM 5135 O O . GLU A 1 60 ? -4.000 2.569 0.559 1.00 0.00 60 GLU A O 5
ATOM 5147 N N . PRO A 1 61 ? -4.882 3.992 -0.948 1.00 0.00 61 PRO A N 5
ATOM 5148 C CA . PRO A 1 61 ? -4.246 5.188 -0.388 1.00 0.00 61 PRO A CA 5
ATOM 5149 C C . PRO A 1 61 ? -4.829 5.574 0.967 1.00 0.00 61 PRO A C 5
ATOM 5150 O O . PRO A 1 61 ? -5.660 6.479 1.062 1.00 0.00 61 PRO A O 5
ATOM 5161 N N . LEU A 1 62 ? -4.390 4.884 2.014 1.00 0.00 62 LEU A N 5
ATOM 5162 C CA . LEU A 1 62 ? -4.868 5.155 3.365 1.00 0.00 62 LEU A CA 5
ATOM 5163 C C . LEU A 1 62 ? -5.056 6.653 3.586 1.00 0.00 62 LEU A C 5
ATOM 5164 O O . LEU A 1 62 ? -4.194 7.456 3.230 1.00 0.00 62 LEU A O 5
ATOM 5180 N N . SER A 1 63 ? -6.188 7.021 4.177 1.00 0.00 63 SER A N 5
ATOM 5181 C CA . SER A 1 63 ? -6.491 8.422 4.444 1.00 0.00 63 SER A CA 5
ATOM 5182 C C . SER A 1 63 ? -6.870 8.627 5.907 1.00 0.00 63 SER A C 5
ATOM 5183 O O . SER A 1 63 ? -7.138 7.669 6.631 1.00 0.00 63 SER A O 5
ATOM 5191 N N . GLY A 1 64 ? -6.889 9.885 6.337 1.00 0.00 64 GLY A N 5
ATOM 5192 C CA . GLY A 1 64 ? -7.236 10.194 7.712 1.00 0.00 64 GLY A CA 5
ATOM 5193 C C . GLY A 1 64 ? -8.575 9.612 8.117 1.00 0.00 64 GLY A C 5
ATOM 5194 O O . GLY A 1 64 ? -9.500 9.506 7.310 1.00 0.00 64 GLY A O 5
ATOM 5198 N N . PRO A 1 65 ? -8.693 9.221 9.394 1.00 0.00 65 PRO A N 5
ATOM 5199 C CA . PRO A 1 65 ? -9.925 8.638 9.934 1.00 0.00 65 PRO A CA 5
ATOM 5200 C C . PRO A 1 65 ? -11.051 9.660 10.041 1.00 0.00 65 PRO A C 5
ATOM 5201 O O . PRO A 1 65 ? -12.166 9.420 9.577 1.00 0.00 65 PRO A O 5
ATOM 5212 N N . SER A 1 66 ? -10.753 10.801 10.654 1.00 0.00 66 SER A N 5
ATOM 5213 C CA . SER A 1 66 ? -11.742 11.859 10.825 1.00 0.00 66 SER A CA 5
ATOM 5214 C C . SER A 1 66 ? -11.193 13.198 10.345 1.00 0.00 66 SER A C 5
ATOM 5215 O O . SER A 1 66 ? -9.984 13.364 10.182 1.00 0.00 66 SER A O 5
ATOM 5223 N N . SER A 1 67 ? -12.090 14.152 10.120 1.00 0.00 67 SER A N 5
ATOM 5224 C CA . SER A 1 67 ? -11.698 15.478 9.655 1.00 0.00 67 SER A CA 5
ATOM 5225 C C . SER A 1 67 ? -10.471 15.977 10.411 1.00 0.00 67 SER A C 5
ATOM 5226 O O . SER A 1 67 ? -10.222 15.576 11.548 1.00 0.00 67 SER A O 5
ATOM 5234 N N . GLY A 1 68 ? -9.706 16.856 9.771 1.00 0.00 68 GLY A N 5
ATOM 5235 C CA . GLY A 1 68 ? -8.514 17.397 10.398 1.00 0.00 68 GLY A CA 5
ATOM 5236 C C . GLY A 1 68 ? -8.827 18.513 11.375 1.00 0.00 68 GLY A C 5
ATOM 5237 O O . GLY A 1 68 ? -9.369 19.549 10.990 1.00 0.00 68 GLY A O 5
ATOM 5241 N N . GLY A 1 1 ? 17.302 13.213 12.395 1.00 0.00 1 GLY A N 6
ATOM 5242 C CA . GLY A 1 1 ? 16.351 13.882 11.528 1.00 0.00 1 GLY A CA 6
ATOM 5243 C C . GLY A 1 1 ? 15.052 13.114 11.390 1.00 0.00 1 GLY A C 6
ATOM 5244 O O . GLY A 1 1 ? 14.371 12.848 12.380 1.00 0.00 1 GLY A O 6
ATOM 5248 N N . SER A 1 2 ? 14.706 12.757 10.157 1.00 0.00 2 SER A N 6
ATOM 5249 C CA . SER A 1 2 ? 13.476 12.018 9.892 1.00 0.00 2 SER A CA 6
ATOM 5250 C C . SER A 1 2 ? 13.740 10.840 8.960 1.00 0.00 2 SER A C 6
ATOM 5251 O O . SER A 1 2 ? 12.954 10.562 8.054 1.00 0.00 2 SER A O 6
ATOM 5259 N N . SER A 1 3 ? 14.854 10.151 9.188 1.00 0.00 3 SER A N 6
ATOM 5260 C CA . SER A 1 3 ? 15.225 9.004 8.368 1.00 0.00 3 SER A CA 6
ATOM 5261 C C . SER A 1 3 ? 15.242 7.724 9.198 1.00 0.00 3 SER A C 6
ATOM 5262 O O . SER A 1 3 ? 15.857 7.669 10.261 1.00 0.00 3 SER A O 6
ATOM 5270 N N . GLY A 1 4 ? 14.559 6.696 8.702 1.00 0.00 4 GLY A N 6
ATOM 5271 C CA . GLY A 1 4 ? 14.507 5.430 9.410 1.00 0.00 4 GLY A CA 6
ATOM 5272 C C . GLY A 1 4 ? 13.092 5.027 9.774 1.00 0.00 4 GLY A C 6
ATOM 5273 O O . GLY A 1 4 ? 12.647 3.929 9.438 1.00 0.00 4 GLY A O 6
ATOM 5277 N N . SER A 1 5 ? 12.384 5.915 10.464 1.00 0.00 5 SER A N 6
ATOM 5278 C CA . SER A 1 5 ? 11.013 5.644 10.878 1.00 0.00 5 SER A CA 6
ATOM 5279 C C . SER A 1 5 ? 10.024 6.066 9.796 1.00 0.00 5 SER A C 6
ATOM 5280 O O . SER A 1 5 ? 9.110 5.319 9.449 1.00 0.00 5 SER A O 6
ATOM 5288 N N . SER A 1 6 ? 10.215 7.270 9.266 1.00 0.00 6 SER A N 6
ATOM 5289 C CA . SER A 1 6 ? 9.339 7.795 8.226 1.00 0.00 6 SER A CA 6
ATOM 5290 C C . SER A 1 6 ? 9.139 6.769 7.115 1.00 0.00 6 SER A C 6
ATOM 5291 O O . SER A 1 6 ? 10.086 6.116 6.680 1.00 0.00 6 SER A O 6
ATOM 5299 N N . GLY A 1 7 ? 7.897 6.633 6.660 1.00 0.00 7 GLY A N 6
ATOM 5300 C CA . GLY A 1 7 ? 7.594 5.685 5.604 1.00 0.00 7 GLY A CA 6
ATOM 5301 C C . GLY A 1 7 ? 6.148 5.761 5.153 1.00 0.00 7 GLY A C 6
ATOM 5302 O O . GLY A 1 7 ? 5.266 6.128 5.931 1.00 0.00 7 GLY A O 6
ATOM 5306 N N . LEU A 1 8 ? 5.904 5.418 3.894 1.00 0.00 8 LEU A N 6
ATOM 5307 C CA . LEU A 1 8 ? 4.555 5.450 3.339 1.00 0.00 8 LEU A CA 6
ATOM 5308 C C . LEU A 1 8 ? 3.632 4.500 4.096 1.00 0.00 8 LEU A C 6
ATOM 5309 O O . LEU A 1 8 ? 4.070 3.472 4.612 1.00 0.00 8 LEU A O 6
ATOM 5325 N N . LYS A 1 9 ? 2.352 4.850 4.156 1.00 0.00 9 LYS A N 6
ATOM 5326 C CA . LYS A 1 9 ? 1.365 4.028 4.845 1.00 0.00 9 LYS A CA 6
ATOM 5327 C C . LYS A 1 9 ? 0.158 3.761 3.951 1.00 0.00 9 LYS A C 6
ATOM 5328 O O . LYS A 1 9 ? -0.421 4.686 3.383 1.00 0.00 9 LYS A O 6
ATOM 5347 N N . MET A 1 10 ? -0.215 2.491 3.832 1.00 0.00 10 MET A N 6
ATOM 5348 C CA . MET A 1 10 ? -1.355 2.104 3.009 1.00 0.00 10 MET A CA 6
ATOM 5349 C C . MET A 1 10 ? -2.276 1.154 3.768 1.00 0.00 10 MET A C 6
ATOM 5350 O O . MET A 1 10 ? -1.918 0.644 4.829 1.00 0.00 10 MET A O 6
ATOM 5364 N N . GLN A 1 11 ? -3.462 0.921 3.216 1.00 0.00 11 GLN A N 6
ATOM 5365 C CA . GLN A 1 11 ? -4.434 0.032 3.843 1.00 0.00 11 GLN A CA 6
ATOM 5366 C C . GLN A 1 11 ? -4.837 -1.091 2.893 1.00 0.00 11 GLN A C 6
ATOM 5367 O O . GLN A 1 11 ? -4.826 -0.920 1.674 1.00 0.00 11 GLN A O 6
ATOM 5381 N N . VAL A 1 12 ? -5.192 -2.240 3.459 1.00 0.00 12 VAL A N 6
ATOM 5382 C CA . VAL A 1 12 ? -5.599 -3.391 2.663 1.00 0.00 12 VAL A CA 6
ATOM 5383 C C . VAL A 1 12 ? -7.103 -3.384 2.415 1.00 0.00 12 VAL A C 6
ATOM 5384 O O . VAL A 1 12 ? -7.891 -3.102 3.319 1.00 0.00 12 VAL A O 6
ATOM 5397 N N . LEU A 1 13 ? -7.496 -3.696 1.186 1.00 0.00 13 LEU A N 6
ATOM 5398 C CA . LEU A 1 13 ? -8.908 -3.727 0.818 1.00 0.00 13 LEU A CA 6
ATOM 5399 C C . LEU A 1 13 ? -9.399 -5.162 0.661 1.00 0.00 13 LEU A C 6
ATOM 5400 O O . LEU A 1 13 ? -10.578 -5.452 0.866 1.00 0.00 13 LEU A O 6
ATOM 5416 N N . TYR A 1 14 ? -8.487 -6.058 0.298 1.00 0.00 14 TYR A N 6
ATOM 5417 C CA . TYR A 1 14 ? -8.827 -7.463 0.113 1.00 0.00 14 TYR A CA 6
ATOM 5418 C C . TYR A 1 14 ? -7.827 -8.365 0.832 1.00 0.00 14 TYR A C 6
ATOM 5419 O O . TYR A 1 14 ? -6.680 -7.982 1.055 1.00 0.00 14 TYR A O 6
ATOM 5437 N N . GLU A 1 15 ? -8.274 -9.564 1.191 1.00 0.00 15 GLU A N 6
ATOM 5438 C CA . GLU A 1 15 ? -7.419 -10.520 1.885 1.00 0.00 15 GLU A CA 6
ATOM 5439 C C . GLU A 1 15 ? -6.632 -11.368 0.889 1.00 0.00 15 GLU A C 6
ATOM 5440 O O . GLU A 1 15 ? -7.211 -12.045 0.040 1.00 0.00 15 GLU A O 6
ATOM 5452 N N . PHE A 1 16 ? -5.309 -11.325 1.001 1.00 0.00 16 PHE A N 6
ATOM 5453 C CA . PHE A 1 16 ? -4.441 -12.088 0.111 1.00 0.00 16 PHE A CA 6
ATOM 5454 C C . PHE A 1 16 ? -3.704 -13.183 0.876 1.00 0.00 16 PHE A C 6
ATOM 5455 O O . PHE A 1 16 ? -2.687 -12.926 1.521 1.00 0.00 16 PHE A O 6
ATOM 5472 N N . GLU A 1 17 ? -4.224 -14.403 0.800 1.00 0.00 17 GLU A N 6
ATOM 5473 C CA . GLU A 1 17 ? -3.616 -15.537 1.486 1.00 0.00 17 GLU A CA 6
ATOM 5474 C C . GLU A 1 17 ? -2.268 -15.890 0.865 1.00 0.00 17 GLU A C 6
ATOM 5475 O O . GLU A 1 17 ? -2.197 -16.656 -0.096 1.00 0.00 17 GLU A O 6
ATOM 5487 N N . ALA A 1 18 ? -1.201 -15.326 1.421 1.00 0.00 18 ALA A N 6
ATOM 5488 C CA . ALA A 1 18 ? 0.145 -15.581 0.923 1.00 0.00 18 ALA A CA 6
ATOM 5489 C C . ALA A 1 18 ? 0.386 -17.075 0.736 1.00 0.00 18 ALA A C 6
ATOM 5490 O O . ALA A 1 18 ? 0.016 -17.885 1.586 1.00 0.00 18 ALA A O 6
ATOM 5497 N N . ARG A 1 19 ? 1.008 -17.434 -0.383 1.00 0.00 19 ARG A N 6
ATOM 5498 C CA . ARG A 1 19 ? 1.297 -18.831 -0.682 1.00 0.00 19 ARG A CA 6
ATOM 5499 C C . ARG A 1 19 ? 2.801 -19.084 -0.697 1.00 0.00 19 ARG A C 6
ATOM 5500 O O . ARG A 1 19 ? 3.262 -20.170 -0.349 1.00 0.00 19 ARG A O 6
ATOM 5521 N N . ASN A 1 20 ? 3.562 -18.073 -1.105 1.00 0.00 20 ASN A N 6
ATOM 5522 C CA . ASN A 1 20 ? 5.015 -18.187 -1.167 1.00 0.00 20 ASN A CA 6
ATOM 5523 C C . ASN A 1 20 ? 5.642 -17.888 0.191 1.00 0.00 20 ASN A C 6
ATOM 5524 O O . ASN A 1 20 ? 5.087 -17.158 1.012 1.00 0.00 20 ASN A O 6
ATOM 5535 N N . PRO A 1 21 ? 6.828 -18.466 0.435 1.00 0.00 21 PRO A N 6
ATOM 5536 C CA . PRO A 1 21 ? 7.558 -18.276 1.692 1.00 0.00 21 PRO A CA 6
ATOM 5537 C C . PRO A 1 21 ? 8.107 -16.861 1.835 1.00 0.00 21 PRO A C 6
ATOM 5538 O O . PRO A 1 21 ? 8.537 -16.458 2.916 1.00 0.00 21 PRO A O 6
ATOM 5549 N N . ARG A 1 22 ? 8.091 -16.111 0.738 1.00 0.00 22 ARG A N 6
ATOM 5550 C CA . ARG A 1 22 ? 8.589 -14.740 0.742 1.00 0.00 22 ARG A CA 6
ATOM 5551 C C . ARG A 1 22 ? 7.434 -13.743 0.780 1.00 0.00 22 ARG A C 6
ATOM 5552 O O . ARG A 1 22 ? 7.649 -12.531 0.768 1.00 0.00 22 ARG A O 6
ATOM 5573 N N . GLU A 1 23 ? 6.211 -14.262 0.825 1.00 0.00 23 GLU A N 6
ATOM 5574 C CA . GLU A 1 23 ? 5.024 -13.416 0.864 1.00 0.00 23 GLU A CA 6
ATOM 5575 C C . GLU A 1 23 ? 4.440 -13.363 2.272 1.00 0.00 23 GLU A C 6
ATOM 5576 O O . GLU A 1 23 ? 4.662 -14.263 3.084 1.00 0.00 23 GLU A O 6
ATOM 5588 N N . LEU A 1 24 ? 3.691 -12.303 2.556 1.00 0.00 24 LEU A N 6
ATOM 5589 C CA . LEU A 1 24 ? 3.074 -12.130 3.867 1.00 0.00 24 LEU A CA 6
ATOM 5590 C C . LEU A 1 24 ? 1.553 -12.110 3.754 1.00 0.00 24 LEU A C 6
ATOM 5591 O O . LEU A 1 24 ? 0.996 -11.526 2.824 1.00 0.00 24 LEU A O 6
ATOM 5607 N N . THR A 1 25 ? 0.885 -12.749 4.709 1.00 0.00 25 THR A N 6
ATOM 5608 C CA . THR A 1 25 ? -0.571 -12.804 4.718 1.00 0.00 25 THR A CA 6
ATOM 5609 C C . THR A 1 25 ? -1.165 -11.532 5.313 1.00 0.00 25 THR A C 6
ATOM 5610 O O . THR A 1 25 ? -0.742 -11.076 6.375 1.00 0.00 25 THR A O 6
ATOM 5621 N N . VAL A 1 26 ? -2.149 -10.964 4.622 1.00 0.00 26 VAL A N 6
ATOM 5622 C CA . VAL A 1 26 ? -2.802 -9.745 5.084 1.00 0.00 26 VAL A CA 6
ATOM 5623 C C . VAL A 1 26 ? -4.319 -9.862 4.979 1.00 0.00 26 VAL A C 6
ATOM 5624 O O . VAL A 1 26 ? -4.839 -10.689 4.230 1.00 0.00 26 VAL A O 6
ATOM 5637 N N . VAL A 1 27 ? -5.025 -9.026 5.734 1.00 0.00 27 VAL A N 6
ATOM 5638 C CA . VAL A 1 27 ? -6.483 -9.034 5.725 1.00 0.00 27 VAL A CA 6
ATOM 5639 C C . VAL A 1 27 ? -7.037 -7.658 5.373 1.00 0.00 27 VAL A C 6
ATOM 5640 O O . VAL A 1 27 ? -6.340 -6.650 5.485 1.00 0.00 27 VAL A O 6
ATOM 5653 N N . GLN A 1 28 ? -8.296 -7.625 4.946 1.00 0.00 28 GLN A N 6
ATOM 5654 C CA . GLN A 1 28 ? -8.944 -6.371 4.577 1.00 0.00 28 GLN A CA 6
ATOM 5655 C C . GLN A 1 28 ? -8.997 -5.416 5.765 1.00 0.00 28 GLN A C 6
ATOM 5656 O O . GLN A 1 28 ? -8.883 -5.834 6.916 1.00 0.00 28 GLN A O 6
ATOM 5670 N N . GLY A 1 29 ? -9.170 -4.129 5.476 1.00 0.00 29 GLY A N 6
ATOM 5671 C CA . GLY A 1 29 ? -9.235 -3.135 6.530 1.00 0.00 29 GLY A CA 6
ATOM 5672 C C . GLY A 1 29 ? -8.033 -3.188 7.452 1.00 0.00 29 GLY A C 6
ATOM 5673 O O . GLY A 1 29 ? -8.147 -2.913 8.646 1.00 0.00 29 GLY A O 6
ATOM 5677 N N . GLU A 1 30 ? -6.879 -3.545 6.898 1.00 0.00 30 GLU A N 6
ATOM 5678 C CA . GLU A 1 30 ? -5.652 -3.636 7.680 1.00 0.00 30 GLU A CA 6
ATOM 5679 C C . GLU A 1 30 ? -4.716 -2.474 7.362 1.00 0.00 30 GLU A C 6
ATOM 5680 O O . GLU A 1 30 ? -4.748 -1.918 6.264 1.00 0.00 30 GLU A O 6
ATOM 5692 N N . LYS A 1 31 ? -3.881 -2.112 8.330 1.00 0.00 31 LYS A N 6
ATOM 5693 C CA . LYS A 1 31 ? -2.935 -1.016 8.155 1.00 0.00 31 LYS A CA 6
ATOM 5694 C C . LYS A 1 31 ? -1.506 -1.542 8.063 1.00 0.00 31 LYS A C 6
ATOM 5695 O O . LYS A 1 31 ? -0.955 -2.047 9.042 1.00 0.00 31 LYS A O 6
ATOM 5714 N N . LEU A 1 32 ? -0.910 -1.420 6.882 1.00 0.00 32 LEU A N 6
ATOM 5715 C CA . LEU A 1 32 ? 0.456 -1.881 6.662 1.00 0.00 32 LEU A CA 6
ATOM 5716 C C . LEU A 1 32 ? 1.338 -0.747 6.149 1.00 0.00 32 LEU A C 6
ATOM 5717 O O . LEU A 1 32 ? 0.839 0.268 5.665 1.00 0.00 32 LEU A O 6
ATOM 5733 N N . GLU A 1 33 ? 2.650 -0.929 6.258 1.00 0.00 33 GLU A N 6
ATOM 5734 C CA . GLU A 1 33 ? 3.601 0.078 5.803 1.00 0.00 33 GLU A CA 6
ATOM 5735 C C . GLU A 1 33 ? 4.316 -0.380 4.536 1.00 0.00 33 GLU A C 6
ATOM 5736 O O . GLU A 1 33 ? 4.694 -1.545 4.410 1.00 0.00 33 GLU A O 6
ATOM 5748 N N . VAL A 1 34 ? 4.497 0.544 3.598 1.00 0.00 34 VAL A N 6
ATOM 5749 C CA . VAL A 1 34 ? 5.166 0.236 2.340 1.00 0.00 34 VAL A CA 6
ATOM 5750 C C . VAL A 1 34 ? 6.678 0.370 2.475 1.00 0.00 34 VAL A C 6
ATOM 5751 O O . VAL A 1 34 ? 7.175 1.268 3.157 1.00 0.00 34 VAL A O 6
ATOM 5764 N N . LEU A 1 35 ? 7.407 -0.528 1.820 1.00 0.00 35 LEU A N 6
ATOM 5765 C CA . LEU A 1 35 ? 8.865 -0.510 1.866 1.00 0.00 35 LEU A CA 6
ATOM 5766 C C . LEU A 1 35 ? 9.454 -0.491 0.459 1.00 0.00 35 LEU A C 6
ATOM 5767 O O . LEU A 1 35 ? 10.232 0.398 0.113 1.00 0.00 35 LEU A O 6
ATOM 5783 N N . ASP A 1 36 ? 9.076 -1.477 -0.348 1.00 0.00 36 ASP A N 6
ATOM 5784 C CA . ASP A 1 36 ? 9.564 -1.572 -1.719 1.00 0.00 36 ASP A CA 6
ATOM 5785 C C . ASP A 1 36 ? 8.403 -1.612 -2.707 1.00 0.00 36 ASP A C 6
ATOM 5786 O O . ASP A 1 36 ? 7.925 -2.686 -3.076 1.00 0.00 36 ASP A O 6
ATOM 5795 N N . HIS A 1 37 ? 7.952 -0.436 -3.132 1.00 0.00 37 HIS A N 6
ATOM 5796 C CA . HIS A 1 37 ? 6.846 -0.337 -4.078 1.00 0.00 37 HIS A CA 6
ATOM 5797 C C . HIS A 1 37 ? 7.345 0.097 -5.453 1.00 0.00 37 HIS A C 6
ATOM 5798 O O . HIS A 1 37 ? 6.575 0.599 -6.273 1.00 0.00 37 HIS A O 6
ATOM 5813 N N . SER A 1 38 ? 8.636 -0.098 -5.698 1.00 0.00 38 SER A N 6
ATOM 5814 C CA . SER A 1 38 ? 9.238 0.277 -6.972 1.00 0.00 38 SER A CA 6
ATOM 5815 C C . SER A 1 38 ? 8.910 -0.750 -8.051 1.00 0.00 38 SER A C 6
ATOM 5816 O O . SER A 1 38 ? 8.907 -0.438 -9.242 1.00 0.00 38 SER A O 6
ATOM 5824 N N . LYS A 1 39 ? 8.634 -1.978 -7.626 1.00 0.00 39 LYS A N 6
ATOM 5825 C CA . LYS A 1 39 ? 8.303 -3.053 -8.553 1.00 0.00 39 LYS A CA 6
ATOM 5826 C C . LYS A 1 39 ? 6.810 -3.364 -8.516 1.00 0.00 39 LYS A C 6
ATOM 5827 O O . LYS A 1 39 ? 6.086 -2.875 -7.648 1.00 0.00 39 LYS A O 6
ATOM 5846 N N . ARG A 1 40 ? 6.356 -4.180 -9.461 1.00 0.00 40 ARG A N 6
ATOM 5847 C CA . ARG A 1 40 ? 4.949 -4.556 -9.535 1.00 0.00 40 ARG A CA 6
ATOM 5848 C C . ARG A 1 40 ? 4.375 -4.793 -8.141 1.00 0.00 40 ARG A C 6
ATOM 5849 O O . ARG A 1 40 ? 3.500 -4.057 -7.686 1.00 0.00 40 ARG A O 6
ATOM 5870 N N . TRP A 1 41 ? 4.874 -5.825 -7.470 1.00 0.00 41 TRP A N 6
ATOM 5871 C CA . TRP A 1 41 ? 4.411 -6.160 -6.128 1.00 0.00 41 TRP A CA 6
ATOM 5872 C C . TRP A 1 41 ? 5.072 -5.265 -5.085 1.00 0.00 41 TRP A C 6
ATOM 5873 O O . TRP A 1 41 ? 6.297 -5.156 -5.035 1.00 0.00 41 TRP A O 6
ATOM 5894 N N . TRP A 1 42 ? 4.254 -4.628 -4.256 1.00 0.00 42 TRP A N 6
ATOM 5895 C CA . TRP A 1 42 ? 4.761 -3.742 -3.213 1.00 0.00 42 TRP A CA 6
ATOM 5896 C C . TRP A 1 42 ? 5.082 -4.524 -1.944 1.00 0.00 42 TRP A C 6
ATOM 5897 O O . TRP A 1 42 ? 4.274 -5.327 -1.476 1.00 0.00 42 TRP A O 6
ATOM 5918 N N . LEU A 1 43 ? 6.266 -4.284 -1.391 1.00 0.00 43 LEU A N 6
ATOM 5919 C CA . LEU A 1 43 ? 6.695 -4.966 -0.175 1.00 0.00 43 LEU A CA 6
ATOM 5920 C C . LEU A 1 43 ? 6.260 -4.192 1.065 1.00 0.00 43 LEU A C 6
ATOM 5921 O O . LEU A 1 43 ? 6.583 -3.013 1.219 1.00 0.00 43 LEU A O 6
ATOM 5937 N N . VAL A 1 44 ? 5.528 -4.862 1.949 1.00 0.00 44 VAL A N 6
ATOM 5938 C CA . VAL A 1 44 ? 5.052 -4.238 3.178 1.00 0.00 44 VAL A CA 6
ATOM 5939 C C . VAL A 1 44 ? 5.518 -5.015 4.405 1.00 0.00 44 VAL A C 6
ATOM 5940 O O . VAL A 1 44 ? 6.110 -6.088 4.286 1.00 0.00 44 VAL A O 6
ATOM 5953 N N . LYS A 1 45 ? 5.246 -4.466 5.584 1.00 0.00 45 LYS A N 6
ATOM 5954 C CA . LYS A 1 45 ? 5.635 -5.107 6.834 1.00 0.00 45 LYS A CA 6
ATOM 5955 C C . LYS A 1 45 ? 4.470 -5.130 7.819 1.00 0.00 45 LYS A C 6
ATOM 5956 O O . LYS A 1 45 ? 3.556 -4.312 7.732 1.00 0.00 45 LYS A O 6
ATOM 5975 N N . ASN A 1 46 ? 4.511 -6.073 8.755 1.00 0.00 46 ASN A N 6
ATOM 5976 C CA . ASN A 1 46 ? 3.459 -6.202 9.756 1.00 0.00 46 ASN A CA 6
ATOM 5977 C C . ASN A 1 46 ? 3.981 -5.841 11.144 1.00 0.00 46 ASN A C 6
ATOM 5978 O O . ASN A 1 46 ? 5.132 -5.433 11.297 1.00 0.00 46 ASN A O 6
ATOM 5989 N N . GLU A 1 47 ? 3.127 -5.995 12.150 1.00 0.00 47 GLU A N 6
ATOM 5990 C CA . GLU A 1 47 ? 3.502 -5.684 13.525 1.00 0.00 47 GLU A CA 6
ATOM 5991 C C . GLU A 1 47 ? 4.520 -6.692 14.051 1.00 0.00 47 GLU A C 6
ATOM 5992 O O . GLU A 1 47 ? 5.227 -6.426 15.023 1.00 0.00 47 GLU A O 6
ATOM 6004 N N . ALA A 1 48 ? 4.587 -7.850 13.403 1.00 0.00 48 ALA A N 6
ATOM 6005 C CA . ALA A 1 48 ? 5.518 -8.898 13.804 1.00 0.00 48 ALA A CA 6
ATOM 6006 C C . ALA A 1 48 ? 6.847 -8.762 13.069 1.00 0.00 48 ALA A C 6
ATOM 6007 O O . ALA A 1 48 ? 7.576 -9.738 12.899 1.00 0.00 48 ALA A O 6
ATOM 6014 N N . GLY A 1 49 ? 7.156 -7.544 12.634 1.00 0.00 49 GLY A N 6
ATOM 6015 C CA . GLY A 1 49 ? 8.397 -7.304 11.921 1.00 0.00 49 GLY A CA 6
ATOM 6016 C C . GLY A 1 49 ? 8.506 -8.128 10.653 1.00 0.00 49 GLY A C 6
ATOM 6017 O O . GLY A 1 49 ? 9.560 -8.166 10.019 1.00 0.00 49 GLY A O 6
ATOM 6021 N N . ARG A 1 50 ? 7.415 -8.792 10.285 1.00 0.00 50 ARG A N 6
ATOM 6022 C CA . ARG A 1 50 ? 7.394 -9.622 9.087 1.00 0.00 50 ARG A CA 6
ATOM 6023 C C . ARG A 1 50 ? 7.105 -8.780 7.847 1.00 0.00 50 ARG A C 6
ATOM 6024 O O . ARG A 1 50 ? 6.226 -7.919 7.860 1.00 0.00 50 ARG A O 6
ATOM 6045 N N . SER A 1 51 ? 7.852 -9.035 6.778 1.00 0.00 51 SER A N 6
ATOM 6046 C CA . SER A 1 51 ? 7.679 -8.299 5.531 1.00 0.00 51 SER A CA 6
ATOM 6047 C C . SER A 1 51 ? 7.550 -9.254 4.349 1.00 0.00 51 SER A C 6
ATOM 6048 O O . SER A 1 51 ? 8.331 -10.194 4.207 1.00 0.00 51 SER A O 6
ATOM 6056 N N . GLY A 1 52 ? 6.556 -9.006 3.501 1.00 0.00 52 GLY A N 6
ATOM 6057 C CA . GLY A 1 52 ? 6.341 -9.852 2.342 1.00 0.00 52 GLY A CA 6
ATOM 6058 C C . GLY A 1 52 ? 5.860 -9.071 1.135 1.00 0.00 52 GLY A C 6
ATOM 6059 O O . GLY A 1 52 ? 5.617 -7.867 1.223 1.00 0.00 52 GLY A O 6
ATOM 6063 N N . TYR A 1 53 ? 5.722 -9.756 0.006 1.00 0.00 53 TYR A N 6
ATOM 6064 C CA . TYR A 1 53 ? 5.270 -9.118 -1.225 1.00 0.00 53 TYR A CA 6
ATOM 6065 C C . TYR A 1 53 ? 3.757 -9.239 -1.378 1.00 0.00 53 TYR A C 6
ATOM 6066 O O . TYR A 1 53 ? 3.185 -10.308 -1.165 1.00 0.00 53 TYR A O 6
ATOM 6084 N N . ILE A 1 54 ? 3.117 -8.136 -1.751 1.00 0.00 54 ILE A N 6
ATOM 6085 C CA . ILE A 1 54 ? 1.671 -8.118 -1.935 1.00 0.00 54 ILE A CA 6
ATOM 6086 C C . ILE A 1 54 ? 1.282 -7.279 -3.147 1.00 0.00 54 ILE A C 6
ATOM 6087 O O . ILE A 1 54 ? 1.932 -6.289 -3.483 1.00 0.00 54 ILE A O 6
ATOM 6103 N N . PRO A 1 55 ? 0.193 -7.680 -3.820 1.00 0.00 55 PRO A N 6
ATOM 6104 C CA . PRO A 1 55 ? -0.310 -6.978 -5.004 1.00 0.00 55 PRO A CA 6
ATOM 6105 C C . PRO A 1 55 ? -0.904 -5.616 -4.661 1.00 0.00 55 PRO A C 6
ATOM 6106 O O . PRO A 1 55 ? -1.881 -5.524 -3.918 1.00 0.00 55 PRO A O 6
ATOM 6117 N N . SER A 1 56 ? -0.308 -4.561 -5.208 1.00 0.00 56 SER A N 6
ATOM 6118 C CA . SER A 1 56 ? -0.777 -3.203 -4.957 1.00 0.00 56 SER A CA 6
ATOM 6119 C C . SER A 1 56 ? -2.280 -3.095 -5.192 1.00 0.00 56 SER A C 6
ATOM 6120 O O . SER A 1 56 ? -2.927 -2.158 -4.726 1.00 0.00 56 SER A O 6
ATOM 6128 N N . ASN A 1 57 ? -2.830 -4.062 -5.920 1.00 0.00 57 ASN A N 6
ATOM 6129 C CA . ASN A 1 57 ? -4.257 -4.076 -6.219 1.00 0.00 57 ASN A CA 6
ATOM 6130 C C . ASN A 1 57 ? -5.082 -4.073 -4.935 1.00 0.00 57 ASN A C 6
ATOM 6131 O O . ASN A 1 57 ? -6.155 -3.472 -4.877 1.00 0.00 57 ASN A O 6
ATOM 6142 N N . ILE A 1 58 ? -4.573 -4.748 -3.910 1.00 0.00 58 ILE A N 6
ATOM 6143 C CA . ILE A 1 58 ? -5.261 -4.821 -2.627 1.00 0.00 58 ILE A CA 6
ATOM 6144 C C . ILE A 1 58 ? -4.838 -3.679 -1.710 1.00 0.00 58 ILE A C 6
ATOM 6145 O O . ILE A 1 58 ? -5.183 -3.656 -0.528 1.00 0.00 58 ILE A O 6
ATOM 6161 N N . LEU A 1 59 ? -4.090 -2.730 -2.263 1.00 0.00 59 LEU A N 6
ATOM 6162 C CA . LEU A 1 59 ? -3.620 -1.582 -1.495 1.00 0.00 59 LEU A CA 6
ATOM 6163 C C . LEU A 1 59 ? -4.309 -0.301 -1.955 1.00 0.00 59 LEU A C 6
ATOM 6164 O O . LEU A 1 59 ? -4.549 -0.108 -3.147 1.00 0.00 59 LEU A O 6
ATOM 6180 N N . GLU A 1 60 ? -4.621 0.572 -1.003 1.00 0.00 60 GLU A N 6
ATOM 6181 C CA . GLU A 1 60 ? -5.280 1.836 -1.312 1.00 0.00 60 GLU A CA 6
ATOM 6182 C C . GLU A 1 60 ? -4.632 2.988 -0.550 1.00 0.00 60 GLU A C 6
ATOM 6183 O O . GLU A 1 60 ? -3.928 2.793 0.441 1.00 0.00 60 GLU A O 6
ATOM 6195 N N . PRO A 1 61 ? -4.873 4.220 -1.024 1.00 0.00 61 PRO A N 6
ATOM 6196 C CA . PRO A 1 61 ? -4.322 5.429 -0.404 1.00 0.00 61 PRO A CA 6
ATOM 6197 C C . PRO A 1 61 ? -4.951 5.722 0.954 1.00 0.00 61 PRO A C 6
ATOM 6198 O O . PRO A 1 61 ? -6.025 6.319 1.036 1.00 0.00 61 PRO A O 6
ATOM 6209 N N . LEU A 1 62 ? -4.276 5.298 2.017 1.00 0.00 62 LEU A N 6
ATOM 6210 C CA . LEU A 1 62 ? -4.769 5.516 3.372 1.00 0.00 62 LEU A CA 6
ATOM 6211 C C . LEU A 1 62 ? -4.601 6.975 3.785 1.00 0.00 62 LEU A C 6
ATOM 6212 O O . LEU A 1 62 ? -5.529 7.594 4.306 1.00 0.00 62 LEU A O 6
ATOM 6228 N N . SER A 1 63 ? -3.412 7.519 3.546 1.00 0.00 63 SER A N 6
ATOM 6229 C CA . SER A 1 63 ? -3.122 8.905 3.894 1.00 0.00 63 SER A CA 6
ATOM 6230 C C . SER A 1 63 ? -2.625 9.678 2.677 1.00 0.00 63 SER A C 6
ATOM 6231 O O . SER A 1 63 ? -1.884 9.147 1.850 1.00 0.00 63 SER A O 6
ATOM 6239 N N . GLY A 1 64 ? -3.038 10.938 2.574 1.00 0.00 64 GLY A N 6
ATOM 6240 C CA . GLY A 1 64 ? -2.626 11.765 1.455 1.00 0.00 64 GLY A CA 6
ATOM 6241 C C . GLY A 1 64 ? -2.669 13.245 1.781 1.00 0.00 64 GLY A C 6
ATOM 6242 O O . GLY A 1 64 ? -3.506 13.707 2.557 1.00 0.00 64 GLY A O 6
ATOM 6246 N N . PRO A 1 65 ? -1.748 14.014 1.181 1.00 0.00 65 PRO A N 6
ATOM 6247 C CA . PRO A 1 65 ? -1.663 15.461 1.398 1.00 0.00 65 PRO A CA 6
ATOM 6248 C C . PRO A 1 65 ? -2.836 16.210 0.776 1.00 0.00 65 PRO A C 6
ATOM 6249 O O . PRO A 1 65 ? -3.371 17.148 1.368 1.00 0.00 65 PRO A O 6
ATOM 6260 N N . SER A 1 66 ? -3.232 15.791 -0.422 1.00 0.00 66 SER A N 6
ATOM 6261 C CA . SER A 1 66 ? -4.341 16.425 -1.126 1.00 0.00 66 SER A CA 6
ATOM 6262 C C . SER A 1 66 ? -5.660 15.732 -0.798 1.00 0.00 66 SER A C 6
ATOM 6263 O O . SER A 1 66 ? -5.680 14.568 -0.398 1.00 0.00 66 SER A O 6
ATOM 6271 N N . SER A 1 67 ? -6.761 16.456 -0.972 1.00 0.00 67 SER A N 6
ATOM 6272 C CA . SER A 1 67 ? -8.085 15.914 -0.691 1.00 0.00 67 SER A CA 6
ATOM 6273 C C . SER A 1 67 ? -8.561 15.023 -1.835 1.00 0.00 67 SER A C 6
ATOM 6274 O O . SER A 1 67 ? -8.448 15.384 -3.006 1.00 0.00 67 SER A O 6
ATOM 6282 N N . GLY A 1 68 ? -9.093 13.856 -1.486 1.00 0.00 68 GLY A N 6
ATOM 6283 C CA . GLY A 1 68 ? -9.578 12.931 -2.493 1.00 0.00 68 GLY A CA 6
ATOM 6284 C C . GLY A 1 68 ? -8.855 11.599 -2.454 1.00 0.00 68 GLY A C 6
ATOM 6285 O O . GLY A 1 68 ? -9.459 10.550 -2.676 1.00 0.00 68 GLY A O 6
ATOM 6289 N N . GLY A 1 1 ? 12.621 8.615 8.293 1.00 0.00 1 GLY A N 7
ATOM 6290 C CA . GLY A 1 1 ? 13.798 8.452 7.459 1.00 0.00 1 GLY A CA 7
ATOM 6291 C C . GLY A 1 1 ? 14.745 9.631 7.556 1.00 0.00 1 GLY A C 7
ATOM 6292 O O . GLY A 1 1 ? 14.358 10.712 7.998 1.00 0.00 1 GLY A O 7
ATOM 6296 N N . SER A 1 2 ? 15.991 9.423 7.142 1.00 0.00 2 SER A N 7
ATOM 6297 C CA . SER A 1 2 ? 16.998 10.477 7.189 1.00 0.00 2 SER A CA 7
ATOM 6298 C C . SER A 1 2 ? 16.764 11.501 6.083 1.00 0.00 2 SER A C 7
ATOM 6299 O O . SER A 1 2 ? 16.425 11.146 4.955 1.00 0.00 2 SER A O 7
ATOM 6307 N N . SER A 1 3 ? 16.949 12.775 6.417 1.00 0.00 3 SER A N 7
ATOM 6308 C CA . SER A 1 3 ? 16.754 13.853 5.454 1.00 0.00 3 SER A CA 7
ATOM 6309 C C . SER A 1 3 ? 15.308 13.896 4.972 1.00 0.00 3 SER A C 7
ATOM 6310 O O . SER A 1 3 ? 15.043 14.020 3.777 1.00 0.00 3 SER A O 7
ATOM 6318 N N . GLY A 1 4 ? 14.373 13.794 5.913 1.00 0.00 4 GLY A N 7
ATOM 6319 C CA . GLY A 1 4 ? 12.965 13.823 5.566 1.00 0.00 4 GLY A CA 7
ATOM 6320 C C . GLY A 1 4 ? 12.269 12.508 5.854 1.00 0.00 4 GLY A C 7
ATOM 6321 O O . GLY A 1 4 ? 12.749 11.445 5.460 1.00 0.00 4 GLY A O 7
ATOM 6325 N N . SER A 1 5 ? 11.135 12.579 6.545 1.00 0.00 5 SER A N 7
ATOM 6326 C CA . SER A 1 5 ? 10.375 11.383 6.890 1.00 0.00 5 SER A CA 7
ATOM 6327 C C . SER A 1 5 ? 9.955 10.625 5.635 1.00 0.00 5 SER A C 7
ATOM 6328 O O . SER A 1 5 ? 8.983 10.989 4.973 1.00 0.00 5 SER A O 7
ATOM 6336 N N . SER A 1 6 ? 10.694 9.568 5.314 1.00 0.00 6 SER A N 7
ATOM 6337 C CA . SER A 1 6 ? 10.401 8.760 4.136 1.00 0.00 6 SER A CA 7
ATOM 6338 C C . SER A 1 6 ? 9.608 7.513 4.516 1.00 0.00 6 SER A C 7
ATOM 6339 O O . SER A 1 6 ? 10.143 6.406 4.543 1.00 0.00 6 SER A O 7
ATOM 6347 N N . GLY A 1 7 ? 8.325 7.703 4.811 1.00 0.00 7 GLY A N 7
ATOM 6348 C CA . GLY A 1 7 ? 7.477 6.587 5.186 1.00 0.00 7 GLY A CA 7
ATOM 6349 C C . GLY A 1 7 ? 6.223 6.501 4.339 1.00 0.00 7 GLY A C 7
ATOM 6350 O O . GLY A 1 7 ? 5.668 7.523 3.932 1.00 0.00 7 GLY A O 7
ATOM 6354 N N . LEU A 1 8 ? 5.774 5.280 4.071 1.00 0.00 8 LEU A N 7
ATOM 6355 C CA . LEU A 1 8 ? 4.578 5.064 3.265 1.00 0.00 8 LEU A CA 7
ATOM 6356 C C . LEU A 1 8 ? 3.620 4.101 3.959 1.00 0.00 8 LEU A C 7
ATOM 6357 O O . LEU A 1 8 ? 3.984 2.971 4.281 1.00 0.00 8 LEU A O 7
ATOM 6373 N N . LYS A 1 9 ? 2.392 4.557 4.184 1.00 0.00 9 LYS A N 7
ATOM 6374 C CA . LYS A 1 9 ? 1.379 3.736 4.837 1.00 0.00 9 LYS A CA 7
ATOM 6375 C C . LYS A 1 9 ? 0.190 3.500 3.910 1.00 0.00 9 LYS A C 7
ATOM 6376 O O . LYS A 1 9 ? -0.279 4.421 3.242 1.00 0.00 9 LYS A O 7
ATOM 6395 N N . MET A 1 10 ? -0.293 2.262 3.878 1.00 0.00 10 MET A N 7
ATOM 6396 C CA . MET A 1 10 ? -1.429 1.908 3.035 1.00 0.00 10 MET A CA 7
ATOM 6397 C C . MET A 1 10 ? -2.357 0.935 3.756 1.00 0.00 10 MET A C 7
ATOM 6398 O O . MET A 1 10 ? -1.978 0.328 4.756 1.00 0.00 10 MET A O 7
ATOM 6412 N N . GLN A 1 11 ? -3.575 0.795 3.241 1.00 0.00 11 GLN A N 7
ATOM 6413 C CA . GLN A 1 11 ? -4.557 -0.103 3.837 1.00 0.00 11 GLN A CA 7
ATOM 6414 C C . GLN A 1 11 ? -4.915 -1.233 2.877 1.00 0.00 11 GLN A C 7
ATOM 6415 O O . GLN A 1 11 ? -4.858 -1.067 1.658 1.00 0.00 11 GLN A O 7
ATOM 6429 N N . VAL A 1 12 ? -5.284 -2.382 3.434 1.00 0.00 12 VAL A N 7
ATOM 6430 C CA . VAL A 1 12 ? -5.652 -3.539 2.627 1.00 0.00 12 VAL A CA 7
ATOM 6431 C C . VAL A 1 12 ? -7.113 -3.467 2.197 1.00 0.00 12 VAL A C 7
ATOM 6432 O O . VAL A 1 12 ? -8.017 -3.439 3.032 1.00 0.00 12 VAL A O 7
ATOM 6445 N N . LEU A 1 13 ? -7.337 -3.437 0.888 1.00 0.00 13 LEU A N 7
ATOM 6446 C CA . LEU A 1 13 ? -8.689 -3.368 0.344 1.00 0.00 13 LEU A CA 7
ATOM 6447 C C . LEU A 1 13 ? -9.281 -4.764 0.178 1.00 0.00 13 LEU A C 7
ATOM 6448 O O . LEU A 1 13 ? -10.496 -4.947 0.250 1.00 0.00 13 LEU A O 7
ATOM 6464 N N . TYR A 1 14 ? -8.414 -5.746 -0.042 1.00 0.00 14 TYR A N 7
ATOM 6465 C CA . TYR A 1 14 ? -8.850 -7.126 -0.218 1.00 0.00 14 TYR A CA 7
ATOM 6466 C C . TYR A 1 14 ? -7.914 -8.090 0.505 1.00 0.00 14 TYR A C 7
ATOM 6467 O O . TYR A 1 14 ? -6.695 -7.930 0.471 1.00 0.00 14 TYR A O 7
ATOM 6485 N N . GLU A 1 15 ? -8.496 -9.092 1.158 1.00 0.00 15 GLU A N 7
ATOM 6486 C CA . GLU A 1 15 ? -7.714 -10.082 1.889 1.00 0.00 15 GLU A CA 7
ATOM 6487 C C . GLU A 1 15 ? -6.921 -10.965 0.931 1.00 0.00 15 GLU A C 7
ATOM 6488 O O . GLU A 1 15 ? -7.464 -11.489 -0.042 1.00 0.00 15 GLU A O 7
ATOM 6500 N N . PHE A 1 16 ? -5.632 -11.124 1.212 1.00 0.00 16 PHE A N 7
ATOM 6501 C CA . PHE A 1 16 ? -4.762 -11.942 0.375 1.00 0.00 16 PHE A CA 7
ATOM 6502 C C . PHE A 1 16 ? -3.975 -12.939 1.220 1.00 0.00 16 PHE A C 7
ATOM 6503 O O . PHE A 1 16 ? -3.333 -12.566 2.201 1.00 0.00 16 PHE A O 7
ATOM 6520 N N . GLU A 1 17 ? -4.031 -14.209 0.830 1.00 0.00 17 GLU A N 7
ATOM 6521 C CA . GLU A 1 17 ? -3.325 -15.261 1.553 1.00 0.00 17 GLU A CA 7
ATOM 6522 C C . GLU A 1 17 ? -1.936 -15.488 0.962 1.00 0.00 17 GLU A C 7
ATOM 6523 O O . GLU A 1 17 ? -1.792 -15.736 -0.234 1.00 0.00 17 GLU A O 7
ATOM 6535 N N . ALA A 1 18 ? -0.917 -15.401 1.811 1.00 0.00 18 ALA A N 7
ATOM 6536 C CA . ALA A 1 18 ? 0.459 -15.599 1.375 1.00 0.00 18 ALA A CA 7
ATOM 6537 C C . ALA A 1 18 ? 0.812 -17.081 1.324 1.00 0.00 18 ALA A C 7
ATOM 6538 O O . ALA A 1 18 ? 0.920 -17.739 2.359 1.00 0.00 18 ALA A O 7
ATOM 6545 N N . ARG A 1 19 ? 0.988 -17.602 0.114 1.00 0.00 19 ARG A N 7
ATOM 6546 C CA . ARG A 1 19 ? 1.326 -19.008 -0.072 1.00 0.00 19 ARG A CA 7
ATOM 6547 C C . ARG A 1 19 ? 2.829 -19.184 -0.270 1.00 0.00 19 ARG A C 7
ATOM 6548 O O . ARG A 1 19 ? 3.288 -20.240 -0.701 1.00 0.00 19 ARG A O 7
ATOM 6569 N N . ASN A 1 20 ? 3.589 -18.141 0.048 1.00 0.00 20 ASN A N 7
ATOM 6570 C CA . ASN A 1 20 ? 5.039 -18.180 -0.097 1.00 0.00 20 ASN A CA 7
ATOM 6571 C C . ASN A 1 20 ? 5.726 -17.759 1.199 1.00 0.00 20 ASN A C 7
ATOM 6572 O O . ASN A 1 20 ? 5.167 -17.031 2.020 1.00 0.00 20 ASN A O 7
ATOM 6583 N N . PRO A 1 21 ? 6.969 -18.226 1.389 1.00 0.00 21 PRO A N 7
ATOM 6584 C CA . PRO A 1 21 ? 7.760 -17.911 2.582 1.00 0.00 21 PRO A CA 7
ATOM 6585 C C . PRO A 1 21 ? 8.198 -16.450 2.617 1.00 0.00 21 PRO A C 7
ATOM 6586 O O . PRO A 1 21 ? 8.333 -15.859 3.689 1.00 0.00 21 PRO A O 7
ATOM 6597 N N . ARG A 1 22 ? 8.418 -15.875 1.440 1.00 0.00 22 ARG A N 7
ATOM 6598 C CA . ARG A 1 22 ? 8.842 -14.483 1.337 1.00 0.00 22 ARG A CA 7
ATOM 6599 C C . ARG A 1 22 ? 7.645 -13.542 1.437 1.00 0.00 22 ARG A C 7
ATOM 6600 O O . ARG A 1 22 ? 7.758 -12.434 1.961 1.00 0.00 22 ARG A O 7
ATOM 6621 N N . GLU A 1 23 ? 6.501 -13.991 0.931 1.00 0.00 23 GLU A N 7
ATOM 6622 C CA . GLU A 1 23 ? 5.285 -13.188 0.962 1.00 0.00 23 GLU A CA 7
ATOM 6623 C C . GLU A 1 23 ? 4.746 -13.072 2.385 1.00 0.00 23 GLU A C 7
ATOM 6624 O O . GLU A 1 23 ? 5.331 -13.607 3.328 1.00 0.00 23 GLU A O 7
ATOM 6636 N N . LEU A 1 24 ? 3.629 -12.369 2.533 1.00 0.00 24 LEU A N 7
ATOM 6637 C CA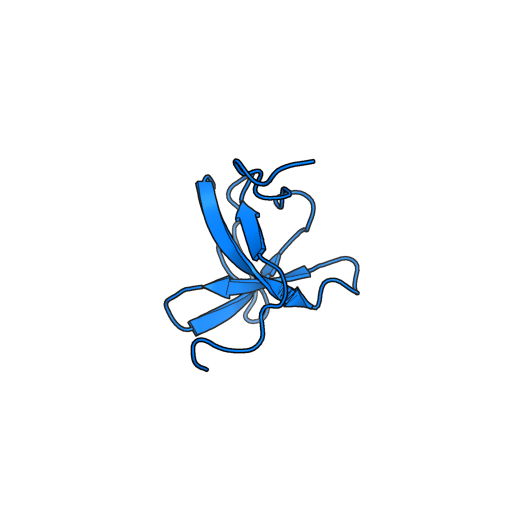 . LEU A 1 24 ? 3.010 -12.181 3.840 1.00 0.00 24 LEU A CA 7
ATOM 6638 C C . LEU A 1 24 ? 1.490 -12.143 3.723 1.00 0.00 24 LEU A C 7
ATOM 6639 O O . LEU A 1 24 ? 0.945 -11.743 2.693 1.00 0.00 24 LEU A O 7
ATOM 6655 N N . THR A 1 25 ? 0.808 -12.560 4.786 1.00 0.00 25 THR A N 7
ATOM 6656 C CA . THR A 1 25 ? -0.649 -12.573 4.802 1.00 0.00 25 THR A CA 7
ATOM 6657 C C . THR A 1 25 ? -1.205 -11.246 5.306 1.00 0.00 25 THR A C 7
ATOM 6658 O O . THR A 1 25 ? -0.659 -10.644 6.230 1.00 0.00 25 THR A O 7
ATOM 6669 N N . VAL A 1 26 ? -2.294 -10.794 4.691 1.00 0.00 26 VAL A N 7
ATOM 6670 C CA . VAL A 1 26 ? -2.925 -9.538 5.078 1.00 0.00 26 VAL A CA 7
ATOM 6671 C C . VAL A 1 26 ? -4.438 -9.607 4.904 1.00 0.00 26 VAL A C 7
ATOM 6672 O O . VAL A 1 26 ? -4.940 -10.271 3.997 1.00 0.00 26 VAL A O 7
ATOM 6685 N N . VAL A 1 27 ? -5.160 -8.915 5.779 1.00 0.00 27 VAL A N 7
ATOM 6686 C CA . VAL A 1 27 ? -6.617 -8.895 5.722 1.00 0.00 27 VAL A CA 7
ATOM 6687 C C . VAL A 1 27 ? -7.137 -7.491 5.434 1.00 0.00 27 VAL A C 7
ATOM 6688 O O . VAL A 1 27 ? -6.472 -6.500 5.733 1.00 0.00 27 VAL A O 7
ATOM 6701 N N . GLN A 1 28 ? -8.330 -7.415 4.854 1.00 0.00 28 GLN A N 7
ATOM 6702 C CA . GLN A 1 28 ? -8.939 -6.132 4.526 1.00 0.00 28 GLN A CA 7
ATOM 6703 C C . GLN A 1 28 ? -9.066 -5.256 5.769 1.00 0.00 28 GLN A C 7
ATOM 6704 O O . GLN A 1 28 ? -9.220 -5.759 6.881 1.00 0.00 28 GLN A O 7
ATOM 6718 N N . GLY A 1 29 ? -9.001 -3.943 5.571 1.00 0.00 29 GLY A N 7
ATOM 6719 C CA . GLY A 1 29 ? -9.110 -3.019 6.684 1.00 0.00 29 GLY A CA 7
ATOM 6720 C C . GLY A 1 29 ? -7.784 -2.797 7.385 1.00 0.00 29 GLY A C 7
ATOM 6721 O O . GLY A 1 29 ? -7.483 -1.686 7.819 1.00 0.00 29 GLY A O 7
ATOM 6725 N N . GLU A 1 30 ? -6.992 -3.859 7.499 1.00 0.00 30 GLU A N 7
ATOM 6726 C CA . GLU A 1 30 ? -5.693 -3.775 8.156 1.00 0.00 30 GLU A CA 7
ATOM 6727 C C . GLU A 1 30 ? -4.774 -2.804 7.421 1.00 0.00 30 GLU A C 7
ATOM 6728 O O . GLU A 1 30 ? -4.850 -2.661 6.200 1.00 0.00 30 GLU A O 7
ATOM 6740 N N . LYS A 1 31 ? -3.904 -2.137 8.173 1.00 0.00 31 LYS A N 7
ATOM 6741 C CA . LYS A 1 31 ? -2.969 -1.180 7.595 1.00 0.00 31 LYS A CA 7
ATOM 6742 C C . LYS A 1 31 ? -1.534 -1.685 7.708 1.00 0.00 31 LYS A C 7
ATOM 6743 O O . LYS A 1 31 ? -1.151 -2.279 8.717 1.00 0.00 31 LYS A O 7
ATOM 6762 N N . LEU A 1 32 ? -0.744 -1.445 6.667 1.00 0.00 32 LEU A N 7
ATOM 6763 C CA . LEU A 1 32 ? 0.650 -1.875 6.650 1.00 0.00 32 LEU A CA 7
ATOM 6764 C C . LEU A 1 32 ? 1.559 -0.756 6.153 1.00 0.00 32 LEU A C 7
ATOM 6765 O O . LEU A 1 32 ? 1.086 0.266 5.657 1.00 0.00 32 LEU A O 7
ATOM 6781 N N . GLU A 1 33 ? 2.866 -0.958 6.286 1.00 0.00 33 GLU A N 7
ATOM 6782 C CA . GLU A 1 33 ? 3.841 0.035 5.848 1.00 0.00 33 GLU A CA 7
ATOM 6783 C C . GLU A 1 33 ? 4.594 -0.450 4.613 1.00 0.00 33 GLU A C 7
ATOM 6784 O O . GLU A 1 33 ? 5.299 -1.458 4.658 1.00 0.00 33 GLU A O 7
ATOM 6796 N N . VAL A 1 34 ? 4.438 0.275 3.510 1.00 0.00 34 VAL A N 7
ATOM 6797 C CA . VAL A 1 34 ? 5.102 -0.080 2.261 1.00 0.00 34 VAL A CA 7
ATOM 6798 C C . VAL A 1 34 ? 6.593 0.236 2.323 1.00 0.00 34 VAL A C 7
ATOM 6799 O O . VAL A 1 34 ? 7.007 1.202 2.965 1.00 0.00 34 VAL A O 7
ATOM 6812 N N . LEU A 1 35 ? 7.394 -0.583 1.652 1.00 0.00 35 LEU A N 7
ATOM 6813 C CA . LEU A 1 35 ? 8.840 -0.391 1.629 1.00 0.00 35 LEU A CA 7
ATOM 6814 C C . LEU A 1 35 ? 9.362 -0.354 0.196 1.00 0.00 35 LEU A C 7
ATOM 6815 O O . LEU A 1 35 ? 9.923 0.649 -0.245 1.00 0.00 35 LEU A O 7
ATOM 6831 N N . ASP A 1 36 ? 9.171 -1.453 -0.526 1.00 0.00 36 ASP A N 7
ATOM 6832 C CA . ASP A 1 36 ? 9.620 -1.545 -1.910 1.00 0.00 36 ASP A CA 7
ATOM 6833 C C . ASP A 1 36 ? 8.453 -1.347 -2.874 1.00 0.00 36 ASP A C 7
ATOM 6834 O O . ASP A 1 36 ? 7.779 -2.305 -3.254 1.00 0.00 36 ASP A O 7
ATOM 6843 N N . HIS A 1 37 ? 8.220 -0.098 -3.264 1.00 0.00 37 HIS A N 7
ATOM 6844 C CA . HIS A 1 37 ? 7.134 0.226 -4.183 1.00 0.00 37 HIS A CA 7
ATOM 6845 C C . HIS A 1 37 ? 7.673 0.507 -5.582 1.00 0.00 37 HIS A C 7
ATOM 6846 O O . HIS A 1 37 ? 7.217 1.428 -6.260 1.00 0.00 37 HIS A O 7
ATOM 6861 N N . SER A 1 38 ? 8.646 -0.291 -6.008 1.00 0.00 38 SER A N 7
ATOM 6862 C CA . SER A 1 38 ? 9.250 -0.125 -7.325 1.00 0.00 38 SER A CA 7
ATOM 6863 C C . SER A 1 38 ? 8.747 -1.192 -8.292 1.00 0.00 38 SER A C 7
ATOM 6864 O O . SER A 1 38 ? 8.264 -0.882 -9.382 1.00 0.00 38 SER A O 7
ATOM 6872 N N . LYS A 1 39 ? 8.863 -2.452 -7.886 1.00 0.00 39 LYS A N 7
ATOM 6873 C CA . LYS A 1 39 ? 8.420 -3.567 -8.714 1.00 0.00 39 LYS A CA 7
ATOM 6874 C C . LYS A 1 39 ? 6.901 -3.704 -8.674 1.00 0.00 39 LYS A C 7
ATOM 6875 O O . LYS A 1 39 ? 6.254 -3.269 -7.722 1.00 0.00 39 LYS A O 7
ATOM 6894 N N . ARG A 1 40 ? 6.339 -4.312 -9.714 1.00 0.00 40 ARG A N 7
ATOM 6895 C CA . ARG A 1 40 ? 4.897 -4.506 -9.797 1.00 0.00 40 ARG A CA 7
ATOM 6896 C C . ARG A 1 40 ? 4.304 -4.777 -8.417 1.00 0.00 40 ARG A C 7
ATOM 6897 O O . ARG A 1 40 ? 3.275 -4.210 -8.050 1.00 0.00 40 ARG A O 7
ATOM 6918 N N . TRP A 1 41 ? 4.960 -5.648 -7.658 1.00 0.00 41 TRP A N 7
ATOM 6919 C CA . TRP A 1 41 ? 4.498 -5.994 -6.319 1.00 0.00 41 TRP A CA 7
ATOM 6920 C C . TRP A 1 41 ? 5.096 -5.056 -5.277 1.00 0.00 41 TRP A C 7
ATOM 6921 O O . TRP A 1 41 ? 6.256 -4.658 -5.381 1.00 0.00 41 TRP A O 7
ATOM 6942 N N . TRP A 1 42 ? 4.299 -4.707 -4.274 1.00 0.00 42 TRP A N 7
ATOM 6943 C CA . TRP A 1 42 ? 4.751 -3.815 -3.212 1.00 0.00 42 TRP A CA 7
ATOM 6944 C C . TRP A 1 42 ? 5.039 -4.594 -1.933 1.00 0.00 42 TRP A C 7
ATOM 6945 O O . TRP A 1 42 ? 4.201 -5.361 -1.460 1.00 0.00 42 TRP A O 7
ATOM 6966 N N . LEU A 1 43 ? 6.229 -4.391 -1.378 1.00 0.00 43 LEU A N 7
ATOM 6967 C CA . LEU A 1 43 ? 6.628 -5.074 -0.153 1.00 0.00 43 LEU A CA 7
ATOM 6968 C C . LEU A 1 43 ? 6.267 -4.245 1.075 1.00 0.00 43 LEU A C 7
ATOM 6969 O O . LEU A 1 43 ? 6.718 -3.109 1.225 1.00 0.00 43 LEU A O 7
ATOM 6985 N N . VAL A 1 44 ? 5.452 -4.821 1.954 1.00 0.00 44 VAL A N 7
ATOM 6986 C CA . VAL A 1 44 ? 5.033 -4.136 3.171 1.00 0.00 44 VAL A CA 7
ATOM 6987 C C . VAL A 1 44 ? 5.500 -4.887 4.413 1.00 0.00 44 VAL A C 7
ATOM 6988 O O . VAL A 1 44 ? 6.018 -6.001 4.321 1.00 0.00 44 VAL A O 7
ATOM 7001 N N . LYS A 1 45 ? 5.313 -4.271 5.575 1.00 0.00 45 LYS A N 7
ATOM 7002 C CA . LYS A 1 45 ? 5.713 -4.882 6.838 1.00 0.00 45 LYS A CA 7
ATOM 7003 C C . LYS A 1 45 ? 4.614 -4.734 7.885 1.00 0.00 45 LYS A C 7
ATOM 7004 O O . LYS A 1 45 ? 3.748 -3.868 7.772 1.00 0.00 45 LYS A O 7
ATOM 7023 N N . ASN A 1 46 ? 4.657 -5.585 8.905 1.00 0.00 46 ASN A N 7
ATOM 7024 C CA . ASN A 1 46 ? 3.665 -5.549 9.973 1.00 0.00 46 ASN A CA 7
ATOM 7025 C C . ASN A 1 46 ? 4.305 -5.137 11.296 1.00 0.00 46 ASN A C 7
ATOM 7026 O O . ASN A 1 46 ? 5.510 -4.899 11.365 1.00 0.00 46 ASN A O 7
ATOM 7037 N N . GLU A 1 47 ? 3.489 -5.055 12.342 1.00 0.00 47 GLU A N 7
ATOM 7038 C CA . GLU A 1 47 ? 3.976 -4.672 13.662 1.00 0.00 47 GLU A CA 7
ATOM 7039 C C . GLU A 1 47 ? 4.983 -5.691 14.187 1.00 0.00 47 GLU A C 7
ATOM 7040 O O . GLU A 1 47 ? 5.930 -5.338 14.889 1.00 0.00 47 GLU A O 7
ATOM 7052 N N . ALA A 1 48 ? 4.769 -6.957 13.843 1.00 0.00 48 ALA A N 7
ATOM 7053 C CA . ALA A 1 48 ? 5.658 -8.027 14.278 1.00 0.00 48 ALA A CA 7
ATOM 7054 C C . ALA A 1 48 ? 7.044 -7.875 13.660 1.00 0.00 48 ALA A C 7
ATOM 7055 O O . ALA A 1 48 ? 8.050 -8.234 14.271 1.00 0.00 48 ALA A O 7
ATOM 7062 N N . GLY A 1 49 ? 7.089 -7.341 12.443 1.00 0.00 49 GLY A N 7
ATOM 7063 C CA . GLY A 1 49 ? 8.357 -7.153 11.762 1.00 0.00 49 GLY A CA 7
ATOM 7064 C C . GLY A 1 49 ? 8.433 -7.918 10.456 1.00 0.00 49 GLY A C 7
ATOM 7065 O O . GLY A 1 49 ? 9.276 -7.627 9.607 1.00 0.00 49 GLY A O 7
ATOM 7069 N N . ARG A 1 50 ? 7.552 -8.899 10.294 1.00 0.00 50 ARG A N 7
ATOM 7070 C CA . ARG A 1 50 ? 7.525 -9.710 9.083 1.00 0.00 50 ARG A CA 7
ATOM 7071 C C . ARG A 1 50 ? 7.006 -8.901 7.898 1.00 0.00 50 ARG A C 7
ATOM 7072 O O . ARG A 1 50 ? 5.926 -8.314 7.960 1.00 0.00 50 ARG A O 7
ATOM 7093 N N . SER A 1 51 ? 7.784 -8.874 6.821 1.00 0.00 51 SER A N 7
ATOM 7094 C CA . SER A 1 51 ? 7.406 -8.133 5.623 1.00 0.00 51 SER A CA 7
ATOM 7095 C C . SER A 1 51 ? 7.255 -9.071 4.429 1.00 0.00 51 SER A C 7
ATOM 7096 O O . SER A 1 51 ? 8.101 -9.933 4.192 1.00 0.00 51 SER A O 7
ATOM 7104 N N . GLY A 1 52 ? 6.171 -8.895 3.679 1.00 0.00 52 GLY A N 7
ATOM 7105 C CA . GLY A 1 52 ? 5.929 -9.732 2.519 1.00 0.00 52 GLY A CA 7
ATOM 7106 C C . GLY A 1 52 ? 5.497 -8.931 1.307 1.00 0.00 52 GLY A C 7
ATOM 7107 O O . GLY A 1 52 ? 5.047 -7.792 1.434 1.00 0.00 52 GLY A O 7
ATOM 7111 N N . TYR A 1 53 ? 5.634 -9.526 0.127 1.00 0.00 53 TYR A N 7
ATOM 7112 C CA . TYR A 1 53 ? 5.259 -8.859 -1.114 1.00 0.00 53 TYR A CA 7
ATOM 7113 C C . TYR A 1 53 ? 3.773 -9.049 -1.407 1.00 0.00 53 TYR A C 7
ATOM 7114 O O . TYR A 1 53 ? 3.314 -10.168 -1.639 1.00 0.00 53 TYR A O 7
ATOM 7132 N N . ILE A 1 54 ? 3.029 -7.949 -1.394 1.00 0.00 54 ILE A N 7
ATOM 7133 C CA . ILE A 1 54 ? 1.597 -7.993 -1.660 1.00 0.00 54 ILE A CA 7
ATOM 7134 C C . ILE A 1 54 ? 1.248 -7.218 -2.926 1.00 0.00 54 ILE A C 7
ATOM 7135 O O . ILE A 1 54 ? 1.926 -6.263 -3.306 1.00 0.00 54 ILE A O 7
ATOM 7151 N N . PRO A 1 55 ? 0.164 -7.636 -3.596 1.00 0.00 55 PRO A N 7
ATOM 7152 C CA . PRO A 1 55 ? -0.301 -6.994 -4.829 1.00 0.00 55 PRO A CA 7
ATOM 7153 C C . PRO A 1 55 ? -0.872 -5.603 -4.578 1.00 0.00 55 PRO A C 7
ATOM 7154 O O . PRO A 1 55 ? -1.878 -5.450 -3.885 1.00 0.00 55 PRO A O 7
ATOM 7165 N N . SER A 1 56 ? -0.224 -4.590 -5.146 1.00 0.00 56 SER A N 7
ATOM 7166 C CA . SER A 1 56 ? -0.666 -3.211 -4.980 1.00 0.00 56 SER A CA 7
ATOM 7167 C C . SER A 1 56 ? -2.173 -3.094 -5.189 1.00 0.00 56 SER A C 7
ATOM 7168 O O . SER A 1 56 ? -2.805 -2.150 -4.719 1.00 0.00 56 SER A O 7
ATOM 7176 N N . ASN A 1 57 ? -2.742 -4.063 -5.900 1.00 0.00 57 ASN A N 7
ATOM 7177 C CA . ASN A 1 57 ? -4.175 -4.070 -6.173 1.00 0.00 57 ASN A CA 7
ATOM 7178 C C . ASN A 1 57 ? -4.976 -3.993 -4.877 1.00 0.00 57 ASN A C 7
ATOM 7179 O O . ASN A 1 57 ? -6.000 -3.313 -4.807 1.00 0.00 57 ASN A O 7
ATOM 7190 N N . ILE A 1 58 ? -4.502 -4.695 -3.852 1.00 0.00 58 ILE A N 7
ATOM 7191 C CA . ILE A 1 58 ? -5.173 -4.705 -2.558 1.00 0.00 58 ILE A CA 7
ATOM 7192 C C . ILE A 1 58 ? -4.604 -3.632 -1.636 1.00 0.00 58 ILE A C 7
ATOM 7193 O O . ILE A 1 58 ? -4.648 -3.763 -0.412 1.00 0.00 58 ILE A O 7
ATOM 7209 N N . LEU A 1 59 ? -4.072 -2.570 -2.230 1.00 0.00 59 LEU A N 7
ATOM 7210 C CA . LEU A 1 59 ? -3.495 -1.472 -1.462 1.00 0.00 59 LEU A CA 7
ATOM 7211 C C . LEU A 1 59 ? -4.131 -0.141 -1.852 1.00 0.00 59 LEU A C 7
ATOM 7212 O O . LEU A 1 59 ? -4.183 0.211 -3.030 1.00 0.00 59 LEU A O 7
ATOM 7228 N N . GLU A 1 60 ? -4.613 0.594 -0.855 1.00 0.00 60 GLU A N 7
ATOM 7229 C CA . GLU A 1 60 ? -5.244 1.886 -1.095 1.00 0.00 60 GLU A CA 7
ATOM 7230 C C . GLU A 1 60 ? -4.531 2.992 -0.321 1.00 0.00 60 GLU A C 7
ATOM 7231 O O . GLU A 1 60 ? -3.869 2.750 0.688 1.00 0.00 60 GLU A O 7
ATOM 7243 N N . PRO A 1 61 ? -4.669 4.235 -0.806 1.00 0.00 61 PRO A N 7
ATOM 7244 C CA . PRO A 1 61 ? -4.046 5.403 -0.176 1.00 0.00 61 PRO A CA 7
ATOM 7245 C C . PRO A 1 61 ? -4.685 5.749 1.165 1.00 0.00 61 PRO A C 7
ATOM 7246 O O . PRO A 1 61 ? -5.582 6.590 1.238 1.00 0.00 61 PRO A O 7
ATOM 7257 N N . LEU A 1 62 ? -4.217 5.097 2.223 1.00 0.00 62 LEU A N 7
ATOM 7258 C CA . LEU A 1 62 ? -4.743 5.336 3.563 1.00 0.00 62 LEU A CA 7
ATOM 7259 C C . LEU A 1 62 ? -4.373 6.733 4.052 1.00 0.00 62 LEU A C 7
ATOM 7260 O O . LEU A 1 62 ? -5.235 7.499 4.482 1.00 0.00 62 LEU A O 7
ATOM 7276 N N . SER A 1 63 ? -3.086 7.057 3.980 1.00 0.00 63 SER A N 7
ATOM 7277 C CA . SER A 1 63 ? -2.601 8.361 4.417 1.00 0.00 63 SER A CA 7
ATOM 7278 C C . SER A 1 63 ? -2.680 9.378 3.282 1.00 0.00 63 SER A C 7
ATOM 7279 O O . SER A 1 63 ? -2.146 9.155 2.196 1.00 0.00 63 SER A O 7
ATOM 7287 N N . GLY A 1 64 ? -3.350 10.496 3.543 1.00 0.00 64 GLY A N 7
ATOM 7288 C CA . GLY A 1 64 ? -3.487 11.531 2.535 1.00 0.00 64 GLY A CA 7
ATOM 7289 C C . GLY A 1 64 ? -3.049 12.892 3.038 1.00 0.00 64 GLY A C 7
ATOM 7290 O O . GLY A 1 64 ? -2.990 13.143 4.242 1.00 0.00 64 GLY A O 7
ATOM 7294 N N . PRO A 1 65 ? -2.730 13.799 2.102 1.00 0.00 65 PRO A N 7
ATOM 7295 C CA . PRO A 1 65 ? -2.288 15.157 2.434 1.00 0.00 65 PRO A CA 7
ATOM 7296 C C . PRO A 1 65 ? -3.413 16.007 3.014 1.00 0.00 65 PRO A C 7
ATOM 7297 O O . PRO A 1 65 ? -4.519 16.042 2.475 1.00 0.00 65 PRO A O 7
ATOM 7308 N N . SER A 1 66 ? -3.124 16.691 4.117 1.00 0.00 66 SER A N 7
ATOM 7309 C CA . SER A 1 66 ? -4.112 17.539 4.772 1.00 0.00 66 SER A CA 7
ATOM 7310 C C . SER A 1 66 ? -3.845 19.012 4.479 1.00 0.00 66 SER A C 7
ATOM 7311 O O . SER A 1 66 ? -3.078 19.668 5.183 1.00 0.00 66 SER A O 7
ATOM 7319 N N . SER A 1 67 ? -4.484 19.526 3.433 1.00 0.00 67 SER A N 7
ATOM 7320 C CA . SER A 1 67 ? -4.314 20.920 3.042 1.00 0.00 67 SER A CA 7
ATOM 7321 C C . SER A 1 67 ? -4.277 21.827 4.268 1.00 0.00 67 SER A C 7
ATOM 7322 O O . SER A 1 67 ? -5.258 21.939 5.002 1.00 0.00 67 SER A O 7
ATOM 7330 N N . GLY A 1 68 ? -3.135 22.474 4.483 1.00 0.00 68 GLY A N 7
ATOM 7331 C CA . GLY A 1 68 ? -2.990 23.363 5.621 1.00 0.00 68 GLY A CA 7
ATOM 7332 C C . GLY A 1 68 ? -4.049 24.448 5.648 1.00 0.00 68 GLY A C 7
ATOM 7333 O O . GLY A 1 68 ? -4.645 24.768 4.620 1.00 0.00 68 GLY A O 7
ATOM 7337 N N . GLY A 1 1 ? 6.195 16.531 20.622 1.00 0.00 1 GLY A N 8
ATOM 7338 C CA . GLY A 1 1 ? 5.848 17.097 19.331 1.00 0.00 1 GLY A CA 8
ATOM 7339 C C . GLY A 1 1 ? 6.145 16.150 18.185 1.00 0.00 1 GLY A C 8
ATOM 7340 O O . GLY A 1 1 ? 7.265 16.114 17.675 1.00 0.00 1 GLY A O 8
ATOM 7344 N N . SER A 1 2 ? 5.140 15.380 17.780 1.00 0.00 2 SER A N 8
ATOM 7345 C CA . SER A 1 2 ? 5.301 14.424 16.690 1.00 0.00 2 SER A CA 8
ATOM 7346 C C . SER A 1 2 ? 4.505 14.860 15.464 1.00 0.00 2 SER A C 8
ATOM 7347 O O . SER A 1 2 ? 3.288 14.681 15.404 1.00 0.00 2 SER A O 8
ATOM 7355 N N . SER A 1 3 ? 5.201 15.434 14.488 1.00 0.00 3 SER A N 8
ATOM 7356 C CA . SER A 1 3 ? 4.560 15.900 13.263 1.00 0.00 3 SER A CA 8
ATOM 7357 C C . SER A 1 3 ? 5.396 15.535 12.040 1.00 0.00 3 SER A C 8
ATOM 7358 O O . SER A 1 3 ? 6.566 15.904 11.941 1.00 0.00 3 SER A O 8
ATOM 7366 N N . GLY A 1 4 ? 4.786 14.807 11.109 1.00 0.00 4 GLY A N 8
ATOM 7367 C CA . GLY A 1 4 ? 5.488 14.404 9.905 1.00 0.00 4 GLY A CA 8
ATOM 7368 C C . GLY A 1 4 ? 5.196 12.968 9.517 1.00 0.00 4 GLY A C 8
ATOM 7369 O O . GLY A 1 4 ? 4.091 12.472 9.732 1.00 0.00 4 GLY A O 8
ATOM 7373 N N . SER A 1 5 ? 6.190 12.299 8.942 1.00 0.00 5 SER A N 8
ATOM 7374 C CA . SER A 1 5 ? 6.033 10.912 8.518 1.00 0.00 5 SER A CA 8
ATOM 7375 C C . SER A 1 5 ? 7.389 10.277 8.225 1.00 0.00 5 SER A C 8
ATOM 7376 O O . SER A 1 5 ? 8.333 10.959 7.824 1.00 0.00 5 SER A O 8
ATOM 7384 N N . SER A 1 6 ? 7.477 8.966 8.427 1.00 0.00 6 SER A N 8
ATOM 7385 C CA . SER A 1 6 ? 8.718 8.238 8.188 1.00 0.00 6 SER A CA 8
ATOM 7386 C C . SER A 1 6 ? 8.818 7.798 6.730 1.00 0.00 6 SER A C 8
ATOM 7387 O O . SER A 1 6 ? 9.742 8.182 6.016 1.00 0.00 6 SER A O 8
ATOM 7395 N N . GLY A 1 7 ? 7.857 6.987 6.297 1.00 0.00 7 GLY A N 8
ATOM 7396 C CA . GLY A 1 7 ? 7.853 6.507 4.927 1.00 0.00 7 GLY A CA 8
ATOM 7397 C C . GLY A 1 7 ? 6.475 6.556 4.299 1.00 0.00 7 GLY A C 8
ATOM 7398 O O . GLY A 1 7 ? 5.818 7.598 4.305 1.00 0.00 7 GLY A O 8
ATOM 7402 N N . LEU A 1 8 ? 6.035 5.427 3.753 1.00 0.00 8 LEU A N 8
ATOM 7403 C CA . LEU A 1 8 ? 4.725 5.346 3.115 1.00 0.00 8 LEU A CA 8
ATOM 7404 C C . LEU A 1 8 ? 3.862 4.278 3.780 1.00 0.00 8 LEU A C 8
ATOM 7405 O O . LEU A 1 8 ? 4.363 3.240 4.213 1.00 0.00 8 LEU A O 8
ATOM 7421 N N . LYS A 1 9 ? 2.561 4.539 3.855 1.00 0.00 9 LYS A N 8
ATOM 7422 C CA . LYS A 1 9 ? 1.626 3.600 4.463 1.00 0.00 9 LYS A CA 8
ATOM 7423 C C . LYS A 1 9 ? 0.385 3.428 3.593 1.00 0.00 9 LYS A C 8
ATOM 7424 O O . LYS A 1 9 ? -0.036 4.358 2.906 1.00 0.00 9 LYS A O 8
ATOM 7443 N N . MET A 1 10 ? -0.197 2.234 3.630 1.00 0.00 10 MET A N 8
ATOM 7444 C CA . MET A 1 10 ? -1.392 1.943 2.847 1.00 0.00 10 MET A CA 8
ATOM 7445 C C . MET A 1 10 ? -2.288 0.943 3.572 1.00 0.00 10 MET A C 8
ATOM 7446 O O . MET A 1 10 ? -1.847 0.257 4.494 1.00 0.00 10 MET A O 8
ATOM 7460 N N . GLN A 1 11 ? -3.546 0.868 3.151 1.00 0.00 11 GLN A N 8
ATOM 7461 C CA . GLN A 1 11 ? -4.503 -0.047 3.762 1.00 0.00 11 GLN A CA 8
ATOM 7462 C C . GLN A 1 11 ? -4.868 -1.174 2.802 1.00 0.00 11 GLN A C 8
ATOM 7463 O O . GLN A 1 11 ? -5.024 -0.954 1.601 1.00 0.00 11 GLN A O 8
ATOM 7477 N N . VAL A 1 12 ? -5.002 -2.382 3.340 1.00 0.00 12 VAL A N 8
ATOM 7478 C CA . VAL A 1 12 ? -5.350 -3.544 2.531 1.00 0.00 12 VAL A CA 8
ATOM 7479 C C . VAL A 1 12 ? -6.808 -3.490 2.089 1.00 0.00 12 VAL A C 8
ATOM 7480 O O . VAL A 1 12 ? -7.721 -3.576 2.911 1.00 0.00 12 VAL A O 8
ATOM 7493 N N . LEU A 1 13 ? -7.020 -3.346 0.785 1.00 0.00 13 LEU A N 8
ATOM 7494 C CA . LEU A 1 13 ? -8.368 -3.280 0.232 1.00 0.00 13 LEU A CA 8
ATOM 7495 C C . LEU A 1 13 ? -9.075 -4.626 0.359 1.00 0.00 13 LEU A C 8
ATOM 7496 O O . LEU A 1 13 ? -10.130 -4.727 0.985 1.00 0.00 13 LEU A O 8
ATOM 7512 N N . TYR A 1 14 ? -8.486 -5.657 -0.236 1.00 0.00 14 TYR A N 8
ATOM 7513 C CA . TYR A 1 14 ? -9.059 -6.997 -0.189 1.00 0.00 14 TYR A CA 8
ATOM 7514 C C . TYR A 1 14 ? -8.068 -7.993 0.403 1.00 0.00 14 TYR A C 8
ATOM 7515 O O . TYR A 1 14 ? -6.866 -7.913 0.151 1.00 0.00 14 TYR A O 8
ATOM 7533 N N . GLU A 1 15 ? -8.582 -8.932 1.192 1.00 0.00 15 GLU A N 8
ATOM 7534 C CA . GLU A 1 15 ? -7.742 -9.945 1.821 1.00 0.00 15 GLU A CA 8
ATOM 7535 C C . GLU A 1 15 ? -7.006 -10.770 0.770 1.00 0.00 15 GLU A C 8
ATOM 7536 O O . GLU A 1 15 ? -7.551 -11.073 -0.292 1.00 0.00 15 GLU A O 8
ATOM 7548 N N . PHE A 1 16 ? -5.763 -11.130 1.073 1.00 0.00 16 PHE A N 8
ATOM 7549 C CA . PHE A 1 16 ? -4.950 -11.919 0.155 1.00 0.00 16 PHE A CA 8
ATOM 7550 C C . PHE A 1 16 ? -4.242 -13.052 0.892 1.00 0.00 16 PHE A C 8
ATOM 7551 O O . PHE A 1 16 ? -3.692 -12.853 1.975 1.00 0.00 16 PHE A O 8
ATOM 7568 N N . GLU A 1 17 ? -4.260 -14.241 0.296 1.00 0.00 17 GLU A N 8
ATOM 7569 C CA . GLU A 1 17 ? -3.621 -15.405 0.897 1.00 0.00 17 GLU A CA 8
ATOM 7570 C C . GLU A 1 17 ? -2.263 -15.672 0.254 1.00 0.00 17 GLU A C 8
ATOM 7571 O O . GLU A 1 17 ? -2.179 -16.261 -0.823 1.00 0.00 17 GLU A O 8
ATOM 7583 N N . ALA A 1 18 ? -1.202 -15.235 0.924 1.00 0.00 18 ALA A N 8
ATOM 7584 C CA . ALA A 1 18 ? 0.153 -15.427 0.420 1.00 0.00 18 ALA A CA 8
ATOM 7585 C C . ALA A 1 18 ? 0.354 -16.853 -0.082 1.00 0.00 18 ALA A C 8
ATOM 7586 O O . ALA A 1 18 ? 0.150 -17.816 0.657 1.00 0.00 18 ALA A O 8
ATOM 7593 N N . ARG A 1 19 ? 0.754 -16.980 -1.343 1.00 0.00 19 ARG A N 8
ATOM 7594 C CA . ARG A 1 19 ? 0.981 -18.289 -1.944 1.00 0.00 19 ARG A CA 8
ATOM 7595 C C . ARG A 1 19 ? 2.452 -18.684 -1.847 1.00 0.00 19 ARG A C 8
ATOM 7596 O O . ARG A 1 19 ? 2.777 -19.842 -1.588 1.00 0.00 19 ARG A O 8
ATOM 7617 N N . ASN A 1 20 ? 3.335 -17.714 -2.056 1.00 0.00 20 ASN A N 8
ATOM 7618 C CA . ASN A 1 20 ? 4.771 -17.961 -1.992 1.00 0.00 20 ASN A CA 8
ATOM 7619 C C . ASN A 1 20 ? 5.271 -17.901 -0.552 1.00 0.00 20 ASN A C 8
ATOM 7620 O O . ASN A 1 20 ? 4.694 -17.229 0.304 1.00 0.00 20 ASN A O 8
ATOM 7631 N N . PRO A 1 21 ? 6.369 -18.619 -0.276 1.00 0.00 21 PRO A N 8
ATOM 7632 C CA . PRO A 1 21 ? 6.972 -18.663 1.059 1.00 0.00 21 PRO A CA 8
ATOM 7633 C C . PRO A 1 21 ? 7.621 -17.339 1.447 1.00 0.00 21 PRO A C 8
ATOM 7634 O O . PRO A 1 21 ? 7.976 -17.127 2.606 1.00 0.00 21 PRO A O 8
ATOM 7645 N N . ARG A 1 22 ? 7.773 -16.452 0.469 1.00 0.00 22 ARG A N 8
ATOM 7646 C CA . ARG A 1 22 ? 8.381 -15.148 0.708 1.00 0.00 22 ARG A CA 8
ATOM 7647 C C . ARG A 1 22 ? 7.312 -14.069 0.852 1.00 0.00 22 ARG A C 8
ATOM 7648 O O . ARG A 1 22 ? 7.615 -12.923 1.185 1.00 0.00 22 ARG A O 8
ATOM 7669 N N . GLU A 1 23 ? 6.062 -14.443 0.599 1.00 0.00 23 GLU A N 8
ATOM 7670 C CA . GLU A 1 23 ? 4.950 -13.505 0.699 1.00 0.00 23 GLU A CA 8
ATOM 7671 C C . GLU A 1 23 ? 4.438 -13.420 2.134 1.00 0.00 23 GLU A C 8
ATOM 7672 O O . GLU A 1 23 ? 4.927 -14.120 3.022 1.00 0.00 23 GLU A O 8
ATOM 7684 N N . LEU A 1 24 ? 3.453 -12.557 2.354 1.00 0.00 24 LEU A N 8
ATOM 7685 C CA . LEU A 1 24 ? 2.875 -12.378 3.682 1.00 0.00 24 LEU A CA 8
ATOM 7686 C C . LEU A 1 24 ? 1.354 -12.282 3.605 1.00 0.00 24 LEU A C 8
ATOM 7687 O O . LEU A 1 24 ? 0.809 -11.441 2.889 1.00 0.00 24 LEU A O 8
ATOM 7703 N N . THR A 1 25 ? 0.673 -13.149 4.349 1.00 0.00 25 THR A N 8
ATOM 7704 C CA . THR A 1 25 ? -0.784 -13.162 4.366 1.00 0.00 25 THR A CA 8
ATOM 7705 C C . THR A 1 25 ? -1.338 -11.891 4.999 1.00 0.00 25 THR A C 8
ATOM 7706 O O . THR A 1 25 ? -0.963 -11.527 6.114 1.00 0.00 25 THR A O 8
ATOM 7717 N N . VAL A 1 26 ? -2.232 -11.218 4.282 1.00 0.00 26 VAL A N 8
ATOM 7718 C CA . VAL A 1 26 ? -2.839 -9.988 4.775 1.00 0.00 26 VAL A CA 8
ATOM 7719 C C . VAL A 1 26 ? -4.359 -10.042 4.663 1.00 0.00 26 VAL A C 8
ATOM 7720 O O . VAL A 1 26 ? -4.911 -10.885 3.956 1.00 0.00 26 VAL A O 8
ATOM 7733 N N . VAL A 1 27 ? -5.031 -9.136 5.366 1.00 0.00 27 VAL A N 8
ATOM 7734 C CA . VAL A 1 27 ? -6.488 -9.079 5.345 1.00 0.00 27 VAL A CA 8
ATOM 7735 C C . VAL A 1 27 ? -6.978 -7.659 5.084 1.00 0.00 27 VAL A C 8
ATOM 7736 O O . VAL A 1 27 ? -6.261 -6.689 5.330 1.00 0.00 27 VAL A O 8
ATOM 7749 N N . GLN A 1 28 ? -8.204 -7.545 4.583 1.00 0.00 28 GLN A N 8
ATOM 7750 C CA . GLN A 1 28 ? -8.790 -6.243 4.288 1.00 0.00 28 GLN A CA 8
ATOM 7751 C C . GLN A 1 28 ? -8.937 -5.411 5.558 1.00 0.00 28 GLN A C 8
ATOM 7752 O O . GLN A 1 28 ? -9.251 -5.939 6.625 1.00 0.00 28 GLN A O 8
ATOM 7766 N N . GLY A 1 29 ? -8.707 -4.107 5.436 1.00 0.00 29 GLY A N 8
ATOM 7767 C CA . GLY A 1 29 ? -8.818 -3.224 6.582 1.00 0.00 29 GLY A CA 8
ATOM 7768 C C . GLY A 1 29 ? -7.512 -3.090 7.340 1.00 0.00 29 GLY A C 8
ATOM 7769 O O . GLY A 1 29 ? -7.170 -2.007 7.814 1.00 0.00 29 GLY A O 8
ATOM 7773 N N . GLU A 1 30 ? -6.781 -4.195 7.457 1.00 0.00 30 GLU A N 8
ATOM 7774 C CA . GLU A 1 30 ? -5.507 -4.196 8.165 1.00 0.00 30 GLU A CA 8
ATOM 7775 C C . GLU A 1 30 ? -4.599 -3.081 7.652 1.00 0.00 30 GLU A C 8
ATOM 7776 O O . GLU A 1 30 ? -4.656 -2.707 6.481 1.00 0.00 30 GLU A O 8
ATOM 7788 N N . LYS A 1 31 ? -3.761 -2.554 8.539 1.00 0.00 31 LYS A N 8
ATOM 7789 C CA . LYS A 1 31 ? -2.840 -1.483 8.179 1.00 0.00 31 LYS A CA 8
ATOM 7790 C C . LYS A 1 31 ? -1.414 -2.011 8.056 1.00 0.00 31 LYS A C 8
ATOM 7791 O O . LYS A 1 31 ? -0.971 -2.827 8.865 1.00 0.00 31 LYS A O 8
ATOM 7810 N N . LEU A 1 32 ? -0.699 -1.538 7.041 1.00 0.00 32 LEU A N 8
ATOM 7811 C CA . LEU A 1 32 ? 0.679 -1.961 6.813 1.00 0.00 32 LEU A CA 8
ATOM 7812 C C . LEU A 1 32 ? 1.534 -0.794 6.331 1.00 0.00 32 LEU A C 8
ATOM 7813 O O . LEU A 1 32 ? 1.015 0.200 5.825 1.00 0.00 32 LEU A O 8
ATOM 7829 N N . GLU A 1 33 ? 2.848 -0.924 6.490 1.00 0.00 33 GLU A N 8
ATOM 7830 C CA . GLU A 1 33 ? 3.774 0.120 6.069 1.00 0.00 33 GLU A CA 8
ATOM 7831 C C . GLU A 1 33 ? 4.565 -0.317 4.839 1.00 0.00 33 GLU A C 8
ATOM 7832 O O . GLU A 1 33 ? 5.373 -1.244 4.904 1.00 0.00 33 GLU A O 8
ATOM 7844 N N . VAL A 1 34 ? 4.325 0.356 3.719 1.00 0.00 34 VAL A N 8
ATOM 7845 C CA . VAL A 1 34 ? 5.013 0.039 2.473 1.00 0.00 34 VAL A CA 8
ATOM 7846 C C . VAL A 1 34 ? 6.508 0.320 2.585 1.00 0.00 34 VAL A C 8
ATOM 7847 O O . VAL A 1 34 ? 6.929 1.219 3.314 1.00 0.00 34 VAL A O 8
ATOM 7860 N N . LEU A 1 35 ? 7.305 -0.455 1.858 1.00 0.00 35 LEU A N 8
ATOM 7861 C CA . LEU A 1 35 ? 8.755 -0.290 1.874 1.00 0.00 35 LEU A CA 8
ATOM 7862 C C . LEU A 1 35 ? 9.305 -0.172 0.456 1.00 0.00 35 LEU A C 8
ATOM 7863 O O . LEU A 1 35 ? 10.147 0.681 0.175 1.00 0.00 35 LEU A O 8
ATOM 7879 N N . ASP A 1 36 ? 8.822 -1.032 -0.434 1.00 0.00 36 ASP A N 8
ATOM 7880 C CA . ASP A 1 36 ? 9.263 -1.023 -1.824 1.00 0.00 36 ASP A CA 8
ATOM 7881 C C . ASP A 1 36 ? 8.069 -0.999 -2.772 1.00 0.00 36 ASP A C 8
ATOM 7882 O O . ASP A 1 36 ? 7.506 -2.043 -3.105 1.00 0.00 36 ASP A O 8
ATOM 7891 N N . HIS A 1 37 ? 7.686 0.198 -3.204 1.00 0.00 37 HIS A N 8
ATOM 7892 C CA . HIS A 1 37 ? 6.558 0.358 -4.114 1.00 0.00 37 HIS A CA 8
ATOM 7893 C C . HIS A 1 37 ? 7.040 0.687 -5.524 1.00 0.00 37 HIS A C 8
ATOM 7894 O O . HIS A 1 37 ? 6.468 1.540 -6.203 1.00 0.00 37 HIS A O 8
ATOM 7909 N N . SER A 1 38 ? 8.095 0.005 -5.958 1.00 0.00 38 SER A N 8
ATOM 7910 C CA . SER A 1 38 ? 8.656 0.227 -7.285 1.00 0.00 38 SER A CA 8
ATOM 7911 C C . SER A 1 38 ? 8.272 -0.904 -8.235 1.00 0.00 38 SER A C 8
ATOM 7912 O O . SER A 1 38 ? 7.545 -0.695 -9.206 1.00 0.00 38 SER A O 8
ATOM 7920 N N . LYS A 1 39 ? 8.765 -2.103 -7.946 1.00 0.00 39 LYS A N 8
ATOM 7921 C CA . LYS A 1 39 ? 8.474 -3.269 -8.772 1.00 0.00 39 LYS A CA 8
ATOM 7922 C C . LYS A 1 39 ? 6.983 -3.587 -8.758 1.00 0.00 39 LYS A C 8
ATOM 7923 O O . LYS A 1 39 ? 6.246 -3.117 -7.890 1.00 0.00 39 LYS A O 8
ATOM 7942 N N . ARG A 1 40 ? 6.544 -4.388 -9.723 1.00 0.00 40 ARG A N 8
ATOM 7943 C CA . ARG A 1 40 ? 5.140 -4.769 -9.821 1.00 0.00 40 ARG A CA 8
ATOM 7944 C C . ARG A 1 40 ? 4.524 -4.935 -8.435 1.00 0.00 40 ARG A C 8
ATOM 7945 O O . ARG A 1 40 ? 3.648 -4.166 -8.038 1.00 0.00 40 ARG A O 8
ATOM 7966 N N . TRP A 1 41 ? 4.986 -5.943 -7.705 1.00 0.00 41 TRP A N 8
ATOM 7967 C CA . TRP A 1 41 ? 4.480 -6.210 -6.363 1.00 0.00 41 TRP A CA 8
ATOM 7968 C C . TRP A 1 41 ? 5.089 -5.247 -5.350 1.00 0.00 41 TRP A C 8
ATOM 7969 O O . TRP A 1 41 ? 6.243 -4.839 -5.484 1.00 0.00 41 TRP A O 8
ATOM 7990 N N . TRP A 1 42 ? 4.308 -4.889 -4.338 1.00 0.00 42 TRP A N 8
ATOM 7991 C CA . TRP A 1 42 ? 4.771 -3.974 -3.301 1.00 0.00 42 TRP A CA 8
ATOM 7992 C C . TRP A 1 42 ? 5.157 -4.734 -2.037 1.00 0.00 42 TRP A C 8
ATOM 7993 O O . TRP A 1 42 ? 4.545 -5.748 -1.699 1.00 0.00 42 TRP A O 8
ATOM 8014 N N . LEU A 1 43 ? 6.175 -4.238 -1.341 1.00 0.00 43 LEU A N 8
ATOM 8015 C CA . LEU A 1 43 ? 6.642 -4.871 -0.113 1.00 0.00 43 LEU A CA 8
ATOM 8016 C C . LEU A 1 43 ? 6.171 -4.095 1.113 1.00 0.00 43 LEU A C 8
ATOM 8017 O O . LEU A 1 43 ? 6.459 -2.907 1.257 1.00 0.00 43 LEU A O 8
ATOM 8033 N N . VAL A 1 44 ? 5.445 -4.775 1.995 1.00 0.00 44 VAL A N 8
ATOM 8034 C CA . VAL A 1 44 ? 4.937 -4.151 3.211 1.00 0.00 44 VAL A CA 8
ATOM 8035 C C . VAL A 1 44 ? 5.295 -4.974 4.443 1.00 0.00 44 VAL A C 8
ATOM 8036 O O . VAL A 1 44 ? 5.710 -6.128 4.333 1.00 0.00 44 VAL A O 8
ATOM 8049 N N . LYS A 1 45 ? 5.131 -4.374 5.617 1.00 0.00 45 LYS A N 8
ATOM 8050 C CA . LYS A 1 45 ? 5.434 -5.051 6.872 1.00 0.00 45 LYS A CA 8
ATOM 8051 C C . LYS A 1 45 ? 4.262 -4.949 7.842 1.00 0.00 45 LYS A C 8
ATOM 8052 O O . LYS A 1 45 ? 3.477 -4.003 7.785 1.00 0.00 45 LYS A O 8
ATOM 8071 N N . ASN A 1 46 ? 4.151 -5.928 8.734 1.00 0.00 46 ASN A N 8
ATOM 8072 C CA . ASN A 1 46 ? 3.075 -5.947 9.719 1.00 0.00 46 ASN A CA 8
ATOM 8073 C C . ASN A 1 46 ? 3.609 -5.642 11.115 1.00 0.00 46 ASN A C 8
ATOM 8074 O O . ASN A 1 46 ? 4.819 -5.541 11.318 1.00 0.00 46 ASN A O 8
ATOM 8085 N N . GLU A 1 47 ? 2.699 -5.498 12.073 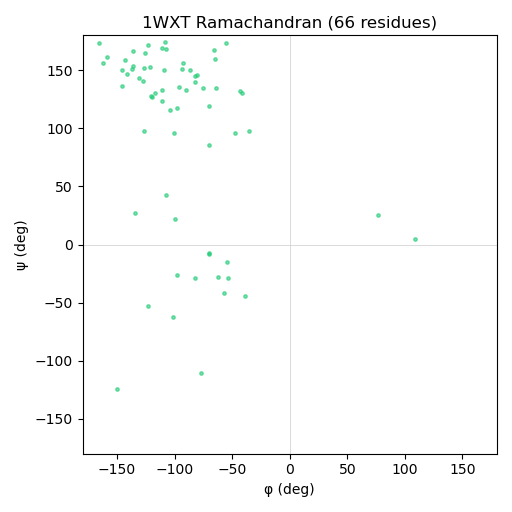1.00 0.00 47 GLU A N 8
ATOM 8086 C CA . GLU A 1 47 ? 3.079 -5.204 13.449 1.00 0.00 47 GLU A CA 8
ATOM 8087 C C . GLU A 1 47 ? 4.079 -6.234 13.969 1.00 0.00 47 GLU A C 8
ATOM 8088 O O . GLU A 1 47 ? 5.137 -5.880 14.487 1.00 0.00 47 GLU A O 8
ATOM 8100 N N . ALA A 1 48 ? 3.734 -7.509 13.826 1.00 0.00 48 ALA A N 8
ATOM 8101 C CA . ALA A 1 48 ? 4.600 -8.590 14.279 1.00 0.00 48 ALA A CA 8
ATOM 8102 C C . ALA A 1 48 ? 6.054 -8.323 13.904 1.00 0.00 48 ALA A C 8
ATOM 8103 O O . ALA A 1 48 ? 6.968 -8.613 14.674 1.00 0.00 48 ALA A O 8
ATOM 8110 N N . GLY A 1 49 ? 6.260 -7.768 12.713 1.00 0.00 49 GLY A N 8
ATOM 8111 C CA . GLY A 1 49 ? 7.605 -7.472 12.256 1.00 0.00 49 GLY A CA 8
ATOM 8112 C C . GLY A 1 49 ? 8.010 -8.313 11.062 1.00 0.00 49 GLY A C 8
ATOM 8113 O O . GLY A 1 49 ? 9.195 -8.574 10.851 1.00 0.00 49 GLY A O 8
ATOM 8117 N N . ARG A 1 50 ? 7.024 -8.742 10.280 1.00 0.00 50 ARG A N 8
ATOM 8118 C CA . ARG A 1 50 ? 7.284 -9.562 9.103 1.00 0.00 50 ARG A CA 8
ATOM 8119 C C . ARG A 1 50 ? 6.950 -8.799 7.824 1.00 0.00 50 ARG A C 8
ATOM 8120 O O . ARG A 1 50 ? 5.868 -8.227 7.696 1.00 0.00 50 ARG A O 8
ATOM 8141 N N . SER A 1 51 ? 7.887 -8.796 6.881 1.00 0.00 51 SER A N 8
ATOM 8142 C CA . SER A 1 51 ? 7.693 -8.100 5.615 1.00 0.00 51 SER A CA 8
ATOM 8143 C C . SER A 1 51 ? 7.479 -9.093 4.476 1.00 0.00 51 SER A C 8
ATOM 8144 O O . SER A 1 51 ? 8.229 -10.057 4.330 1.00 0.00 51 SER A O 8
ATOM 8152 N N . GLY A 1 52 ? 6.448 -8.849 3.673 1.00 0.00 52 GLY A N 8
ATOM 8153 C CA . GLY A 1 52 ? 6.152 -9.730 2.558 1.00 0.00 52 GLY A CA 8
ATOM 8154 C C . GLY A 1 52 ? 5.859 -8.970 1.280 1.00 0.00 52 GLY A C 8
ATOM 8155 O O . GLY A 1 52 ? 6.103 -7.766 1.196 1.00 0.00 52 GLY A O 8
ATOM 8159 N N . TYR A 1 53 ? 5.335 -9.673 0.282 1.00 0.00 53 TYR A N 8
ATOM 8160 C CA . TYR A 1 53 ? 5.012 -9.057 -1.000 1.00 0.00 53 TYR A CA 8
ATOM 8161 C C . TYR A 1 53 ? 3.529 -9.215 -1.321 1.00 0.00 53 TYR A C 8
ATOM 8162 O O . TYR A 1 53 ? 3.021 -10.331 -1.427 1.00 0.00 53 TYR A O 8
ATOM 8180 N N . ILE A 1 54 ? 2.841 -8.089 -1.476 1.00 0.00 54 ILE A N 8
ATOM 8181 C CA . ILE A 1 54 ? 1.417 -8.101 -1.787 1.00 0.00 54 ILE A CA 8
ATOM 8182 C C . ILE A 1 54 ? 1.121 -7.280 -3.038 1.00 0.00 54 ILE A C 8
ATOM 8183 O O . ILE A 1 54 ? 1.821 -6.320 -3.361 1.00 0.00 54 ILE A O 8
ATOM 8199 N N . PRO A 1 55 ? 0.057 -7.664 -3.759 1.00 0.00 55 PRO A N 8
ATOM 8200 C CA . PRO A 1 55 ? -0.359 -6.975 -4.985 1.00 0.00 55 PRO A CA 8
ATOM 8201 C C . PRO A 1 55 ? -0.925 -5.587 -4.707 1.00 0.00 55 PRO A C 8
ATOM 8202 O O . PRO A 1 55 ? -1.927 -5.444 -4.007 1.00 0.00 55 PRO A O 8
ATOM 8213 N N . SER A 1 56 ? -0.277 -4.567 -5.259 1.00 0.00 56 SER A N 8
ATOM 8214 C CA . SER A 1 56 ? -0.714 -3.189 -5.067 1.00 0.00 56 SER A CA 8
ATOM 8215 C C . SER A 1 56 ? -2.221 -3.064 -5.271 1.00 0.00 56 SER A C 8
ATOM 8216 O O . SER A 1 56 ? -2.848 -2.124 -4.785 1.00 0.00 56 SER A O 8
ATOM 8224 N N . ASN A 1 57 ? -2.795 -4.021 -5.993 1.00 0.00 57 ASN A N 8
ATOM 8225 C CA . ASN A 1 57 ? -4.229 -4.019 -6.262 1.00 0.00 57 ASN A CA 8
ATOM 8226 C C . ASN A 1 57 ? -5.026 -3.959 -4.963 1.00 0.00 57 ASN A C 8
ATOM 8227 O O . ASN A 1 57 ? -6.020 -3.239 -4.866 1.00 0.00 57 ASN A O 8
ATOM 8238 N N . ILE A 1 58 ? -4.583 -4.719 -3.968 1.00 0.00 58 ILE A N 8
ATOM 8239 C CA . ILE A 1 58 ? -5.254 -4.751 -2.674 1.00 0.00 58 ILE A CA 8
ATOM 8240 C C . ILE A 1 58 ? -4.669 -3.710 -1.725 1.00 0.00 58 ILE A C 8
ATOM 8241 O O . ILE A 1 58 ? -4.621 -3.917 -0.512 1.00 0.00 58 ILE A O 8
ATOM 8257 N N . LEU A 1 59 ? -4.225 -2.590 -2.286 1.00 0.00 59 LEU A N 8
ATOM 8258 C CA . LEU A 1 59 ? -3.644 -1.515 -1.490 1.00 0.00 59 LEU A CA 8
ATOM 8259 C C . LEU A 1 59 ? -4.217 -0.162 -1.902 1.00 0.00 59 LEU A C 8
ATOM 8260 O O . LEU A 1 59 ? -4.549 0.052 -3.067 1.00 0.00 59 LEU A O 8
ATOM 8276 N N . GLU A 1 60 ? -4.326 0.747 -0.938 1.00 0.00 60 GLU A N 8
ATOM 8277 C CA . GLU A 1 60 ? -4.857 2.079 -1.202 1.00 0.00 60 GLU A CA 8
ATOM 8278 C C . GLU A 1 60 ? -4.347 3.082 -0.172 1.00 0.00 60 GLU A C 8
ATOM 8279 O O . GLU A 1 60 ? -4.008 2.731 0.959 1.00 0.00 60 GLU A O 8
ATOM 8291 N N . PRO A 1 61 ? -4.291 4.362 -0.569 1.00 0.00 61 PRO A N 8
ATOM 8292 C CA . PRO A 1 61 ? -3.824 5.443 0.304 1.00 0.00 61 PRO A CA 8
ATOM 8293 C C . PRO A 1 61 ? -4.801 5.736 1.437 1.00 0.00 61 PRO A C 8
ATOM 8294 O O . PRO A 1 61 ? -5.757 6.494 1.266 1.00 0.00 61 PRO A O 8
ATOM 8305 N N . LEU A 1 62 ? -4.556 5.131 2.595 1.00 0.00 62 LEU A N 8
ATOM 8306 C CA . LEU A 1 62 ? -5.415 5.328 3.757 1.00 0.00 62 LEU A CA 8
ATOM 8307 C C . LEU A 1 62 ? -5.347 6.771 4.246 1.00 0.00 62 LEU A C 8
ATOM 8308 O O . LEU A 1 62 ? -4.269 7.290 4.536 1.00 0.00 62 LEU A O 8
ATOM 8324 N N . SER A 1 63 ? -6.507 7.415 4.338 1.00 0.00 63 SER A N 8
ATOM 8325 C CA . SER A 1 63 ? -6.580 8.799 4.790 1.00 0.00 63 SER A CA 8
ATOM 8326 C C . SER A 1 63 ? -8.030 9.235 4.975 1.00 0.00 63 SER A C 8
ATOM 8327 O O . SER A 1 63 ? -8.921 8.787 4.254 1.00 0.00 63 SER A O 8
ATOM 8335 N N . GLY A 1 64 ? -8.259 10.112 5.947 1.00 0.00 64 GLY A N 8
ATOM 8336 C CA . GLY A 1 64 ? -9.602 10.595 6.211 1.00 0.00 64 GLY A CA 8
ATOM 8337 C C . GLY A 1 64 ? -10.317 9.773 7.265 1.00 0.00 64 GLY A C 8
ATOM 8338 O O . GLY A 1 64 ? -10.144 8.558 7.358 1.00 0.00 64 GLY A O 8
ATOM 8342 N N . PRO A 1 65 ? -11.139 10.443 8.085 1.00 0.00 65 PRO A N 8
ATOM 8343 C CA . PRO A 1 65 ? -11.898 9.787 9.154 1.00 0.00 65 PRO A CA 8
ATOM 8344 C C . PRO A 1 65 ? -13.008 8.893 8.613 1.00 0.00 65 PRO A C 8
ATOM 8345 O O . PRO A 1 65 ? -13.655 8.165 9.366 1.00 0.00 65 PRO A O 8
ATOM 8356 N N . SER A 1 66 ? -13.222 8.951 7.302 1.00 0.00 66 SER A N 8
ATOM 8357 C CA . SER A 1 66 ? -14.256 8.148 6.660 1.00 0.00 66 SER A CA 8
ATOM 8358 C C . SER A 1 66 ? -14.384 6.786 7.335 1.00 0.00 66 SER A C 8
ATOM 8359 O O . SER A 1 66 ? -15.485 6.342 7.660 1.00 0.00 66 SER A O 8
ATOM 8367 N N . SER A 1 67 ? -13.248 6.127 7.544 1.00 0.00 67 SER A N 8
ATOM 8368 C CA . SER A 1 67 ? -13.232 4.813 8.177 1.00 0.00 67 SER A CA 8
ATOM 8369 C C . SER A 1 67 ? -13.286 4.942 9.696 1.00 0.00 67 SER A C 8
ATOM 8370 O O . SER A 1 67 ? -12.255 5.067 10.357 1.00 0.00 67 SER A O 8
ATOM 8378 N N . GLY A 1 68 ? -14.497 4.910 10.244 1.00 0.00 68 GLY A N 8
ATOM 8379 C CA . GLY A 1 68 ? -14.664 5.025 11.682 1.00 0.00 68 GLY A CA 8
ATOM 8380 C C . GLY A 1 68 ? -16.105 4.839 12.114 1.00 0.00 68 GLY A C 8
ATOM 8381 O O . GLY A 1 68 ? -16.377 4.192 13.126 1.00 0.00 68 GLY A O 8
ATOM 8385 N N . GLY A 1 1 ? 1.944 12.229 20.191 1.00 0.00 1 GLY A N 9
ATOM 8386 C CA . GLY A 1 1 ? 2.571 11.131 19.480 1.00 0.00 1 GLY A CA 9
ATOM 8387 C C . GLY A 1 1 ? 4.070 11.312 19.339 1.00 0.00 1 GLY A C 9
ATOM 8388 O O . GLY A 1 1 ? 4.837 10.889 20.204 1.00 0.00 1 GLY A O 9
ATOM 8392 N N . SER A 1 2 ? 4.488 11.940 18.245 1.00 0.00 2 SER A N 9
ATOM 8393 C CA . SER A 1 2 ? 5.905 12.172 17.991 1.00 0.00 2 SER A CA 9
ATOM 8394 C C . SER A 1 2 ? 6.696 10.872 18.102 1.00 0.00 2 SER A C 9
ATOM 8395 O O . SER A 1 2 ? 7.796 10.847 18.654 1.00 0.00 2 SER A O 9
ATOM 8403 N N . SER A 1 3 ? 6.127 9.793 17.574 1.00 0.00 3 SER A N 9
ATOM 8404 C CA . SER A 1 3 ? 6.776 8.488 17.616 1.00 0.00 3 SER A CA 9
ATOM 8405 C C . SER A 1 3 ? 6.729 7.814 16.248 1.00 0.00 3 SER A C 9
ATOM 8406 O O . SER A 1 3 ? 5.670 7.705 15.632 1.00 0.00 3 SER A O 9
ATOM 8414 N N . GLY A 1 4 ? 7.889 7.362 15.778 1.00 0.00 4 GLY A N 9
ATOM 8415 C CA . GLY A 1 4 ? 7.960 6.705 14.486 1.00 0.00 4 GLY A CA 9
ATOM 8416 C C . GLY A 1 4 ? 8.598 7.579 13.425 1.00 0.00 4 GLY A C 9
ATOM 8417 O O . GLY A 1 4 ? 8.993 8.712 13.700 1.00 0.00 4 GLY A O 9
ATOM 8421 N N . SER A 1 5 ? 8.700 7.052 12.209 1.00 0.00 5 SER A N 9
ATOM 8422 C CA . SER A 1 5 ? 9.300 7.790 11.104 1.00 0.00 5 SER A CA 9
ATOM 8423 C C . SER A 1 5 ? 8.340 7.872 9.921 1.00 0.00 5 SER A C 9
ATOM 8424 O O . SER A 1 5 ? 7.801 6.860 9.474 1.00 0.00 5 SER A O 9
ATOM 8432 N N . SER A 1 6 ? 8.131 9.085 9.419 1.00 0.00 6 SER A N 9
ATOM 8433 C CA . SER A 1 6 ? 7.233 9.302 8.291 1.00 0.00 6 SER A CA 9
ATOM 8434 C C . SER A 1 6 ? 7.677 8.487 7.080 1.00 0.00 6 SER A C 9
ATOM 8435 O O . SER A 1 6 ? 8.871 8.315 6.837 1.00 0.00 6 SER A O 9
ATOM 8443 N N . GLY A 1 7 ? 6.705 7.987 6.322 1.00 0.00 7 GLY A N 9
ATOM 8444 C CA . GLY A 1 7 ? 7.014 7.196 5.145 1.00 0.00 7 GLY A CA 9
ATOM 8445 C C . GLY A 1 7 ? 5.795 6.942 4.281 1.00 0.00 7 GLY A C 9
ATOM 8446 O O . GLY A 1 7 ? 4.932 7.809 4.141 1.00 0.00 7 GLY A O 9
ATOM 8450 N N . LEU A 1 8 ? 5.724 5.751 3.698 1.00 0.00 8 LEU A N 9
ATOM 8451 C CA . LEU A 1 8 ? 4.602 5.385 2.840 1.00 0.00 8 LEU A CA 9
ATOM 8452 C C . LEU A 1 8 ? 3.763 4.284 3.482 1.00 0.00 8 LEU A C 9
ATOM 8453 O O . LEU A 1 8 ? 4.231 3.161 3.670 1.00 0.00 8 LEU A O 9
ATOM 8469 N N . LYS A 1 9 ? 2.519 4.613 3.814 1.00 0.00 9 LYS A N 9
ATOM 8470 C CA . LYS A 1 9 ? 1.612 3.653 4.431 1.00 0.00 9 LYS A CA 9
ATOM 8471 C C . LYS A 1 9 ? 0.357 3.467 3.583 1.00 0.00 9 LYS A C 9
ATOM 8472 O O . LYS A 1 9 ? -0.050 4.371 2.855 1.00 0.00 9 LYS A O 9
ATOM 8491 N N . MET A 1 10 ? -0.251 2.289 3.685 1.00 0.00 10 MET A N 9
ATOM 8492 C CA . MET A 1 10 ? -1.460 1.987 2.929 1.00 0.00 10 MET A CA 9
ATOM 8493 C C . MET A 1 10 ? -2.311 0.951 3.656 1.00 0.00 10 MET A C 9
ATOM 8494 O O . MET A 1 10 ? -1.798 0.157 4.445 1.00 0.00 10 MET A O 9
ATOM 8508 N N . GLN A 1 11 ? -3.613 0.965 3.386 1.00 0.00 11 GLN A N 9
ATOM 8509 C CA . GLN A 1 11 ? -4.534 0.027 4.016 1.00 0.00 11 GLN A CA 9
ATOM 8510 C C . GLN A 1 11 ? -4.923 -1.087 3.050 1.00 0.00 11 GLN A C 9
ATOM 8511 O O . GLN A 1 11 ? -4.820 -0.931 1.833 1.00 0.00 11 GLN A O 9
ATOM 8525 N N . VAL A 1 12 ? -5.370 -2.212 3.599 1.00 0.00 12 VAL A N 9
ATOM 8526 C CA . VAL A 1 12 ? -5.776 -3.351 2.786 1.00 0.00 12 VAL A CA 9
ATOM 8527 C C . VAL A 1 12 ? -7.274 -3.321 2.505 1.00 0.00 12 VAL A C 9
ATOM 8528 O O . VAL A 1 12 ? -8.084 -3.161 3.419 1.00 0.00 12 VAL A O 9
ATOM 8541 N N . LEU A 1 13 ? -7.635 -3.476 1.236 1.00 0.00 13 LEU A N 9
ATOM 8542 C CA . LEU A 1 13 ? -9.038 -3.467 0.834 1.00 0.00 13 LEU A CA 9
ATOM 8543 C C . LEU A 1 13 ? -9.562 -4.889 0.658 1.00 0.00 13 LEU A C 9
ATOM 8544 O O . LEU A 1 13 ? -10.694 -5.195 1.034 1.00 0.00 13 LEU A O 9
ATOM 8560 N N . TYR A 1 14 ? -8.732 -5.754 0.086 1.00 0.00 14 TYR A N 9
ATOM 8561 C CA . TYR A 1 14 ? -9.113 -7.143 -0.140 1.00 0.00 14 TYR A CA 9
ATOM 8562 C C . TYR A 1 14 ? -8.117 -8.094 0.517 1.00 0.00 14 TYR A C 9
ATOM 8563 O O . TYR A 1 14 ? -6.905 -7.920 0.397 1.00 0.00 14 TYR A O 9
ATOM 8581 N N . GLU A 1 15 ? -8.639 -9.101 1.210 1.00 0.00 15 GLU A N 9
ATOM 8582 C CA . GLU A 1 15 ? -7.797 -10.080 1.887 1.00 0.00 15 GLU A CA 9
ATOM 8583 C C . GLU A 1 15 ? -7.064 -10.958 0.876 1.00 0.00 15 GLU A C 9
ATOM 8584 O O . GLU A 1 15 ? -7.652 -11.423 -0.100 1.00 0.00 15 GLU A O 9
ATOM 8596 N N . PHE A 1 16 ? -5.776 -11.179 1.117 1.00 0.00 16 PHE A N 9
ATOM 8597 C CA . PHE A 1 16 ? -4.962 -11.999 0.228 1.00 0.00 16 PHE A CA 9
ATOM 8598 C C . PHE A 1 16 ? -4.322 -13.157 0.990 1.00 0.00 16 PHE A C 9
ATOM 8599 O O . PHE A 1 16 ? -4.104 -13.072 2.197 1.00 0.00 16 PHE A O 9
ATOM 8616 N N . GLU A 1 17 ? -4.026 -14.236 0.273 1.00 0.00 17 GLU A N 9
ATOM 8617 C CA . GLU A 1 17 ? -3.413 -15.411 0.882 1.00 0.00 17 GLU A CA 9
ATOM 8618 C C . GLU A 1 17 ? -2.044 -15.690 0.268 1.00 0.00 17 GLU A C 9
ATOM 8619 O O . GLU A 1 17 ? -1.944 -16.255 -0.821 1.00 0.00 17 GLU A O 9
ATOM 8631 N N . ALA A 1 18 ? -0.992 -15.290 0.974 1.00 0.00 18 ALA A N 9
ATOM 8632 C CA . ALA A 1 18 ? 0.371 -15.498 0.501 1.00 0.00 18 ALA A CA 9
ATOM 8633 C C . ALA A 1 18 ? 0.587 -16.944 0.068 1.00 0.00 18 ALA A C 9
ATOM 8634 O O . ALA A 1 18 ? 0.211 -17.877 0.778 1.00 0.00 18 ALA A O 9
ATOM 8641 N N . ARG A 1 19 ? 1.194 -17.123 -1.101 1.00 0.00 19 ARG A N 9
ATOM 8642 C CA . ARG A 1 19 ? 1.458 -18.456 -1.628 1.00 0.00 19 ARG A CA 9
ATOM 8643 C C . ARG A 1 19 ? 2.935 -18.813 -1.488 1.00 0.00 19 ARG A C 9
ATOM 8644 O O . ARG A 1 19 ? 3.281 -19.951 -1.172 1.00 0.00 19 ARG A O 9
ATOM 8665 N N . ASN A 1 20 ? 3.801 -17.833 -1.724 1.00 0.00 20 ASN A N 9
ATOM 8666 C CA . ASN A 1 20 ? 5.241 -18.045 -1.625 1.00 0.00 20 ASN A CA 9
ATOM 8667 C C . ASN A 1 20 ? 5.730 -17.796 -0.201 1.00 0.00 20 ASN A C 9
ATOM 8668 O O . ASN A 1 20 ? 5.137 -17.033 0.561 1.00 0.00 20 ASN A O 9
ATOM 8679 N N . PRO A 1 21 ? 6.838 -18.456 0.167 1.00 0.00 21 PRO A N 9
ATOM 8680 C CA . PRO A 1 21 ? 7.433 -18.322 1.500 1.00 0.00 21 PRO A CA 9
ATOM 8681 C C . PRO A 1 21 ? 8.059 -16.948 1.720 1.00 0.00 21 PRO A C 9
ATOM 8682 O O . PRO A 1 21 ? 8.626 -16.677 2.779 1.00 0.00 21 PRO A O 9
ATOM 8693 N N . ARG A 1 22 ? 7.951 -16.086 0.715 1.00 0.00 22 ARG A N 9
ATOM 8694 C CA . ARG A 1 22 ? 8.506 -14.741 0.799 1.00 0.00 22 ARG A CA 9
ATOM 8695 C C . ARG A 1 22 ? 7.396 -13.698 0.885 1.00 0.00 22 ARG A C 9
ATOM 8696 O O . ARG A 1 22 ? 7.662 -12.500 0.976 1.00 0.00 22 ARG A O 9
ATOM 8717 N N . GLU A 1 23 ? 6.151 -14.163 0.855 1.00 0.00 23 GLU A N 9
ATOM 8718 C CA . GLU A 1 23 ? 5.000 -13.270 0.928 1.00 0.00 23 GLU A CA 9
ATOM 8719 C C . GLU A 1 23 ? 4.452 -13.205 2.351 1.00 0.00 23 GLU A C 9
ATOM 8720 O O . GLU A 1 23 ? 4.952 -13.878 3.253 1.00 0.00 23 GLU A O 9
ATOM 8732 N N . LEU A 1 24 ? 3.421 -12.389 2.544 1.00 0.00 24 LEU A N 9
ATOM 8733 C CA . LEU A 1 24 ? 2.803 -12.235 3.856 1.00 0.00 24 LEU A CA 9
ATOM 8734 C C . LEU A 1 24 ? 1.290 -12.080 3.731 1.00 0.00 24 LEU A C 9
ATOM 8735 O O . LEU A 1 24 ? 0.801 -11.207 3.014 1.00 0.00 24 LEU A O 9
ATOM 8751 N N . THR A 1 25 ? 0.553 -12.933 4.437 1.00 0.00 25 THR A N 9
ATOM 8752 C CA . THR A 1 25 ? -0.903 -12.891 4.406 1.00 0.00 25 THR A CA 9
ATOM 8753 C C . THR A 1 25 ? -1.431 -11.630 5.081 1.00 0.00 25 THR A C 9
ATOM 8754 O O . THR A 1 25 ? -0.941 -11.226 6.135 1.00 0.00 25 THR A O 9
ATOM 8765 N N . VAL A 1 26 ? -2.435 -11.011 4.466 1.00 0.00 26 VAL A N 9
ATOM 8766 C CA . VAL A 1 26 ? -3.031 -9.796 5.009 1.00 0.00 26 VAL A CA 9
ATOM 8767 C C . VAL A 1 26 ? -4.548 -9.817 4.864 1.00 0.00 26 VAL A C 9
ATOM 8768 O O . VAL A 1 26 ? -5.089 -10.473 3.974 1.00 0.00 26 VAL A O 9
ATOM 8781 N N . VAL A 1 27 ? -5.231 -9.094 5.746 1.00 0.00 27 VAL A N 9
ATOM 8782 C CA . VAL A 1 27 ? -6.687 -9.027 5.716 1.00 0.00 27 VAL A CA 9
ATOM 8783 C C . VAL A 1 27 ? -7.167 -7.607 5.435 1.00 0.00 27 VAL A C 9
ATOM 8784 O O . VAL A 1 27 ? -6.388 -6.656 5.492 1.00 0.00 27 VAL A O 9
ATOM 8797 N N . GLN A 1 28 ? -8.454 -7.473 5.131 1.00 0.00 28 GLN A N 9
ATOM 8798 C CA . GLN A 1 28 ? -9.037 -6.168 4.840 1.00 0.00 28 GLN A CA 9
ATOM 8799 C C . GLN A 1 28 ? -9.068 -5.295 6.091 1.00 0.00 28 GLN A C 9
ATOM 8800 O O . GLN A 1 28 ? -9.207 -5.796 7.206 1.00 0.00 28 GLN A O 9
ATOM 8814 N N . GLY A 1 29 ? -8.938 -3.986 5.896 1.00 0.00 29 GLY A N 9
ATOM 8815 C CA . GLY A 1 29 ? -8.954 -3.065 7.017 1.00 0.00 29 GLY A CA 9
ATOM 8816 C C . GLY A 1 29 ? -7.605 -2.961 7.701 1.00 0.00 29 GLY A C 9
ATOM 8817 O O . GLY A 1 29 ? -7.229 -1.895 8.186 1.00 0.00 29 GLY A O 9
ATOM 8821 N N . GLU A 1 30 ? -6.877 -4.073 7.743 1.00 0.00 30 GLU A N 9
ATOM 8822 C CA . GLU A 1 30 ? -5.564 -4.102 8.376 1.00 0.00 30 GLU A CA 9
ATOM 8823 C C . GLU A 1 30 ? -4.643 -3.048 7.767 1.00 0.00 30 GLU A C 9
ATOM 8824 O O . GLU A 1 30 ? -4.671 -2.804 6.561 1.00 0.00 30 GLU A O 9
ATOM 8836 N N . LYS A 1 31 ? -3.828 -2.426 8.611 1.00 0.00 31 LYS A N 9
ATOM 8837 C CA . LYS A 1 31 ? -2.897 -1.398 8.160 1.00 0.00 31 LYS A CA 9
ATOM 8838 C C . LYS A 1 31 ? -1.488 -1.964 8.019 1.00 0.00 31 LYS A C 9
ATOM 8839 O O . LYS A 1 31 ? -1.102 -2.884 8.741 1.00 0.00 31 LYS A O 9
ATOM 8858 N N . LEU A 1 32 ? -0.722 -1.408 7.087 1.00 0.00 32 LEU A N 9
ATOM 8859 C CA . LEU A 1 32 ? 0.646 -1.856 6.853 1.00 0.00 32 LEU A CA 9
ATOM 8860 C C . LEU A 1 32 ? 1.518 -0.707 6.357 1.00 0.00 32 LEU A C 9
ATOM 8861 O O . LEU A 1 32 ? 1.011 0.328 5.925 1.00 0.00 32 LEU A O 9
ATOM 8877 N N . GLU A 1 33 ? 2.832 -0.898 6.422 1.00 0.00 33 GLU A N 9
ATOM 8878 C CA . GLU A 1 33 ? 3.775 0.123 5.978 1.00 0.00 33 GLU A CA 9
ATOM 8879 C C . GLU A 1 33 ? 4.504 -0.323 4.714 1.00 0.00 33 GLU A C 9
ATOM 8880 O O . GLU A 1 33 ? 5.156 -1.367 4.695 1.00 0.00 33 GLU A O 9
ATOM 8892 N N . VAL A 1 34 ? 4.389 0.477 3.658 1.00 0.00 34 VAL A N 9
ATOM 8893 C CA . VAL A 1 34 ? 5.037 0.166 2.390 1.00 0.00 34 VAL A CA 9
ATOM 8894 C C . VAL A 1 34 ? 6.541 0.407 2.467 1.00 0.00 34 VAL A C 9
ATOM 8895 O O . VAL A 1 34 ? 6.995 1.378 3.074 1.00 0.00 34 VAL A O 9
ATOM 8908 N N . LEU A 1 35 ? 7.309 -0.483 1.849 1.00 0.00 35 LEU A N 9
ATOM 8909 C CA . LEU A 1 35 ? 8.764 -0.367 1.847 1.00 0.00 35 LEU A CA 9
ATOM 8910 C C . LEU A 1 35 ? 9.292 -0.167 0.430 1.00 0.00 35 LEU A C 9
ATOM 8911 O O . LEU A 1 35 ? 10.114 0.715 0.182 1.00 0.00 35 LEU A O 9
ATOM 8927 N N . ASP A 1 36 ? 8.814 -0.991 -0.496 1.00 0.00 36 ASP A N 9
ATOM 8928 C CA . ASP A 1 36 ? 9.235 -0.902 -1.889 1.00 0.00 36 ASP A CA 9
ATOM 8929 C C . ASP A 1 36 ? 8.028 -0.864 -2.821 1.00 0.00 36 ASP A C 9
ATOM 8930 O O . ASP A 1 36 ? 7.475 -1.904 -3.180 1.00 0.00 36 ASP A O 9
ATOM 8939 N N . HIS A 1 37 ? 7.623 0.341 -3.208 1.00 0.00 37 HIS A N 9
ATOM 8940 C CA . HIS A 1 37 ? 6.481 0.515 -4.098 1.00 0.00 37 HIS A CA 9
ATOM 8941 C C . HIS A 1 37 ? 6.940 0.709 -5.540 1.00 0.00 37 HIS A C 9
ATOM 8942 O O . HIS A 1 37 ? 6.328 1.459 -6.301 1.00 0.00 37 HIS A O 9
ATOM 8957 N N . SER A 1 38 ? 8.021 0.030 -5.909 1.00 0.00 38 SER A N 9
ATOM 8958 C CA . SER A 1 38 ? 8.565 0.132 -7.258 1.00 0.00 38 SER A CA 9
ATOM 8959 C C . SER A 1 38 ? 8.132 -1.058 -8.109 1.00 0.00 38 SER A C 9
ATOM 8960 O O . SER A 1 38 ? 7.297 -0.926 -9.004 1.00 0.00 38 SER A O 9
ATOM 8968 N N . LYS A 1 39 ? 8.707 -2.222 -7.824 1.00 0.00 39 LYS A N 9
ATOM 8969 C CA . LYS A 1 39 ? 8.382 -3.437 -8.561 1.00 0.00 39 LYS A CA 9
ATOM 8970 C C . LYS A 1 39 ? 6.873 -3.654 -8.614 1.00 0.00 39 LYS A C 9
ATOM 8971 O O . LYS A 1 39 ? 6.132 -3.135 -7.779 1.00 0.00 39 LYS A O 9
ATOM 8990 N N . ARG A 1 40 ? 6.425 -4.424 -9.601 1.00 0.00 40 ARG A N 9
ATOM 8991 C CA . ARG A 1 40 ? 5.005 -4.709 -9.762 1.00 0.00 40 ARG A CA 9
ATOM 8992 C C . ARG A 1 40 ? 4.344 -4.964 -8.411 1.00 0.00 40 ARG A C 9
ATOM 8993 O O . ARG A 1 40 ? 3.243 -4.481 -8.146 1.00 0.00 40 ARG A O 9
ATOM 9014 N N . TRP A 1 41 ? 5.024 -5.725 -7.561 1.00 0.00 41 TRP A N 9
ATOM 9015 C CA . TRP A 1 41 ? 4.502 -6.045 -6.236 1.00 0.00 41 TRP A CA 9
ATOM 9016 C C . TRP A 1 41 ? 5.106 -5.129 -5.178 1.00 0.00 41 TRP A C 9
ATOM 9017 O O . TRP A 1 41 ? 6.312 -4.883 -5.172 1.00 0.00 41 TRP A O 9
ATOM 9038 N N . TRP A 1 42 ? 4.261 -4.626 -4.285 1.00 0.00 42 TRP A N 9
ATOM 9039 C CA . TRP A 1 42 ? 4.713 -3.737 -3.221 1.00 0.00 42 TRP A CA 9
ATOM 9040 C C . TRP A 1 42 ? 5.055 -4.525 -1.962 1.00 0.00 42 TRP A C 9
ATOM 9041 O O . TRP A 1 42 ? 4.291 -5.389 -1.531 1.00 0.00 42 TRP A O 9
ATOM 9062 N N . LEU A 1 43 ? 6.208 -4.222 -1.375 1.00 0.00 43 LEU A N 9
ATOM 9063 C CA . LEU A 1 43 ? 6.652 -4.902 -0.163 1.00 0.00 43 LEU A CA 9
ATOM 9064 C C . LEU A 1 43 ? 6.172 -4.163 1.083 1.00 0.00 43 LEU A C 9
ATOM 9065 O O . LEU A 1 43 ? 6.424 -2.970 1.245 1.00 0.00 43 LEU A O 9
ATOM 9081 N N . VAL A 1 44 ? 5.481 -4.883 1.961 1.00 0.00 44 VAL A N 9
ATOM 9082 C CA . VAL A 1 44 ? 4.969 -4.297 3.194 1.00 0.00 44 VAL A CA 9
ATOM 9083 C C . VAL A 1 44 ? 5.387 -5.118 4.408 1.00 0.00 44 VAL A C 9
ATOM 9084 O O . VAL A 1 44 ? 5.868 -6.244 4.274 1.00 0.00 44 VAL A O 9
ATOM 9097 N N . LYS A 1 45 ? 5.201 -4.549 5.594 1.00 0.00 45 LYS A N 9
ATOM 9098 C CA . LYS A 1 45 ? 5.558 -5.228 6.834 1.00 0.00 45 LYS A CA 9
ATOM 9099 C C . LYS A 1 45 ? 4.493 -5.003 7.903 1.00 0.00 45 LYS A C 9
ATOM 9100 O O . LYS A 1 45 ? 3.980 -3.896 8.058 1.00 0.00 45 LYS A O 9
ATOM 9119 N N . ASN A 1 46 ? 4.166 -6.061 8.638 1.00 0.00 46 ASN A N 9
ATOM 9120 C CA . ASN A 1 46 ? 3.163 -5.979 9.693 1.00 0.00 46 ASN A CA 9
ATOM 9121 C C . ASN A 1 46 ? 3.802 -5.588 11.022 1.00 0.00 46 ASN A C 9
ATOM 9122 O O . ASN A 1 46 ? 5.007 -5.350 11.096 1.00 0.00 46 ASN A O 9
ATOM 9133 N N . GLU A 1 47 ? 2.986 -5.526 12.070 1.00 0.00 47 GLU A N 9
ATOM 9134 C CA . GLU A 1 47 ? 3.472 -5.165 13.396 1.00 0.00 47 GLU A CA 9
ATOM 9135 C C . GLU A 1 47 ? 4.420 -6.231 13.937 1.00 0.00 47 GLU A C 9
ATOM 9136 O O . GLU A 1 47 ? 5.440 -5.916 14.550 1.00 0.00 47 GLU A O 9
ATOM 9148 N N . ALA A 1 48 ? 4.076 -7.493 13.706 1.00 0.00 48 ALA A N 9
ATOM 9149 C CA . ALA A 1 48 ? 4.896 -8.606 14.168 1.00 0.00 48 ALA A CA 9
ATOM 9150 C C . ALA A 1 48 ? 6.355 -8.416 13.767 1.00 0.00 48 ALA A C 9
ATOM 9151 O O . ALA A 1 48 ? 7.265 -8.720 14.537 1.00 0.00 48 ALA A O 9
ATOM 9158 N N . GLY A 1 49 ? 6.571 -7.910 12.557 1.00 0.00 49 GLY A N 9
ATOM 9159 C CA . GLY A 1 49 ? 7.922 -7.689 12.075 1.00 0.00 49 GLY A CA 9
ATOM 9160 C C . GLY A 1 49 ? 8.245 -8.524 10.852 1.00 0.00 49 GLY A C 9
ATOM 9161 O O . GLY A 1 49 ? 9.411 -8.683 10.491 1.00 0.00 49 GLY A O 9
ATOM 9165 N N . ARG A 1 50 ? 7.210 -9.061 10.213 1.00 0.00 50 ARG A N 9
ATOM 9166 C CA . ARG A 1 50 ? 7.390 -9.886 9.025 1.00 0.00 50 ARG A CA 9
ATOM 9167 C C . ARG A 1 50 ? 6.993 -9.121 7.766 1.00 0.00 50 ARG A C 9
ATOM 9168 O O . ARG A 1 50 ? 5.921 -8.520 7.705 1.00 0.00 50 ARG A O 9
ATOM 9189 N N . SER A 1 51 ? 7.866 -9.148 6.763 1.00 0.00 51 SER A N 9
ATOM 9190 C CA . SER A 1 51 ? 7.608 -8.454 5.507 1.00 0.00 51 SER A CA 9
ATOM 9191 C C . SER A 1 51 ? 7.326 -9.448 4.385 1.00 0.00 51 SER A C 9
ATOM 9192 O O . SER A 1 51 ? 8.026 -10.449 4.236 1.00 0.00 51 SER A O 9
ATOM 9200 N N . GLY A 1 52 ? 6.293 -9.165 3.597 1.00 0.00 52 GLY A N 9
ATOM 9201 C CA . GLY A 1 52 ? 5.935 -10.042 2.498 1.00 0.00 52 GLY A CA 9
ATOM 9202 C C . GLY A 1 52 ? 5.449 -9.280 1.282 1.00 0.00 52 GLY A C 9
ATOM 9203 O O . GLY A 1 52 ? 4.851 -8.211 1.409 1.00 0.00 52 GLY A O 9
ATOM 9207 N N . TYR A 1 53 ? 5.706 -9.828 0.100 1.00 0.00 53 TYR A N 9
ATOM 9208 C CA . TYR A 1 53 ? 5.295 -9.191 -1.145 1.00 0.00 53 TYR A CA 9
ATOM 9209 C C . TYR A 1 53 ? 3.791 -9.335 -1.360 1.00 0.00 53 TYR A C 9
ATOM 9210 O O . TYR A 1 53 ? 3.247 -10.438 -1.296 1.00 0.00 53 TYR A O 9
ATOM 9228 N N . ILE A 1 54 ? 3.126 -8.214 -1.616 1.00 0.00 54 ILE A N 9
ATOM 9229 C CA . ILE A 1 54 ? 1.686 -8.215 -1.842 1.00 0.00 54 ILE A CA 9
ATOM 9230 C C . ILE A 1 54 ? 1.322 -7.387 -3.070 1.00 0.00 54 ILE A C 9
ATOM 9231 O O . ILE A 1 54 ? 2.003 -6.424 -3.424 1.00 0.00 54 ILE A O 9
ATOM 9247 N N . PRO A 1 55 ? 0.221 -7.767 -3.735 1.00 0.00 55 PRO A N 9
ATOM 9248 C CA . PRO A 1 55 ? -0.260 -7.072 -4.932 1.00 0.00 55 PRO A CA 9
ATOM 9249 C C . PRO A 1 55 ? -0.812 -5.686 -4.615 1.00 0.00 55 PRO A C 9
ATOM 9250 O O . PRO A 1 55 ? -1.825 -5.553 -3.929 1.00 0.00 55 PRO A O 9
ATOM 9261 N N . SER A 1 56 ? -0.139 -4.657 -5.119 1.00 0.00 56 SER A N 9
ATOM 9262 C CA . SER A 1 56 ? -0.560 -3.280 -4.887 1.00 0.00 56 SER A CA 9
ATOM 9263 C C . SER A 1 56 ? -2.062 -3.127 -5.108 1.00 0.00 56 SER A C 9
ATOM 9264 O O . SER A 1 56 ? -2.690 -2.216 -4.570 1.00 0.00 56 SER A O 9
ATOM 9272 N N . ASN A 1 57 ? -2.631 -4.027 -5.904 1.00 0.00 57 ASN A N 9
ATOM 9273 C CA . ASN A 1 57 ? -4.059 -3.992 -6.197 1.00 0.00 57 ASN A CA 9
ATOM 9274 C C . ASN A 1 57 ? -4.879 -3.954 -4.911 1.00 0.00 57 ASN A C 9
ATOM 9275 O O . ASN A 1 57 ? -5.909 -3.283 -4.839 1.00 0.00 57 ASN A O 9
ATOM 9286 N N . ILE A 1 58 ? -4.414 -4.678 -3.898 1.00 0.00 58 ILE A N 9
ATOM 9287 C CA . ILE A 1 58 ? -5.102 -4.725 -2.614 1.00 0.00 58 ILE A CA 9
ATOM 9288 C C . ILE A 1 58 ? -4.601 -3.627 -1.681 1.00 0.00 58 ILE A C 9
ATOM 9289 O O . ILE A 1 58 ? -4.687 -3.750 -0.459 1.00 0.00 58 ILE A O 9
ATOM 9305 N N . LEU A 1 59 ? -4.081 -2.554 -2.266 1.00 0.00 59 LEU A N 9
ATOM 9306 C CA . LEU A 1 59 ? -3.568 -1.432 -1.487 1.00 0.00 59 LEU A CA 9
ATOM 9307 C C . LEU A 1 59 ? -4.098 -0.107 -2.025 1.00 0.00 59 LEU A C 9
ATOM 9308 O O . LEU A 1 59 ? -4.100 0.126 -3.233 1.00 0.00 59 LEU A O 9
ATOM 9324 N N . GLU A 1 60 ? -4.546 0.757 -1.120 1.00 0.00 60 GLU A N 9
ATOM 9325 C CA . GLU A 1 60 ? -5.077 2.059 -1.505 1.00 0.00 60 GLU A CA 9
ATOM 9326 C C . GLU A 1 60 ? -4.596 3.148 -0.550 1.00 0.00 60 GLU A C 9
ATOM 9327 O O . GLU A 1 60 ? -4.151 2.877 0.566 1.00 0.00 60 GLU A O 9
ATOM 9339 N N . PRO A 1 61 ? -4.685 4.409 -0.998 1.00 0.00 61 PRO A N 9
ATOM 9340 C CA . PRO A 1 61 ? -4.264 5.564 -0.199 1.00 0.00 61 PRO A CA 9
ATOM 9341 C C . PRO A 1 61 ? -5.187 5.816 0.988 1.00 0.00 61 PRO A C 9
ATOM 9342 O O . PRO A 1 61 ? -6.378 6.081 0.816 1.00 0.00 61 PRO A O 9
ATOM 9353 N N . LEU A 1 62 ? -4.631 5.733 2.191 1.00 0.00 62 LEU A N 9
ATOM 9354 C CA . LEU A 1 62 ? -5.405 5.953 3.408 1.00 0.00 62 LEU A CA 9
ATOM 9355 C C . LEU A 1 62 ? -5.885 7.399 3.494 1.00 0.00 62 LEU A C 9
ATOM 9356 O O . LEU A 1 62 ? -5.685 8.186 2.569 1.00 0.00 62 LEU A O 9
ATOM 9372 N N . SER A 1 63 ? -6.516 7.741 4.613 1.00 0.00 63 SER A N 9
ATOM 9373 C CA . SER A 1 63 ? -7.026 9.092 4.820 1.00 0.00 63 SER A CA 9
ATOM 9374 C C . SER A 1 63 ? -5.880 10.083 5.002 1.00 0.00 63 SER A C 9
ATOM 9375 O O . SER A 1 63 ? -4.838 9.747 5.563 1.00 0.00 63 SER A O 9
ATOM 9383 N N . GLY A 1 64 ? -6.083 11.307 4.525 1.00 0.00 64 GLY A N 9
ATOM 9384 C CA . GLY A 1 64 ? -5.060 12.329 4.645 1.00 0.00 64 GLY A CA 9
ATOM 9385 C C . GLY A 1 64 ? -4.755 12.678 6.088 1.00 0.00 64 GLY A C 9
ATOM 9386 O O . GLY A 1 64 ? -5.631 12.656 6.953 1.00 0.00 64 GLY A O 9
ATOM 9390 N N . PRO A 1 65 ? -3.485 13.009 6.366 1.00 0.00 65 PRO A N 9
ATOM 9391 C CA . PRO A 1 65 ? -3.038 13.369 7.714 1.00 0.00 65 PRO A CA 9
ATOM 9392 C C . PRO A 1 65 ? -3.591 14.716 8.168 1.00 0.00 65 PRO A C 9
ATOM 9393 O O . PRO A 1 65 ? -3.430 15.726 7.483 1.00 0.00 65 PRO A O 9
ATOM 9404 N N . SER A 1 66 ? -4.243 14.723 9.326 1.00 0.00 66 SER A N 9
ATOM 9405 C CA . SER A 1 66 ? -4.822 15.946 9.869 1.00 0.00 66 SER A CA 9
ATOM 9406 C C . SER A 1 66 ? -5.290 15.734 11.306 1.00 0.00 66 SER A C 9
ATOM 9407 O O . SER A 1 66 ? -6.271 15.033 11.554 1.00 0.00 66 SER A O 9
ATOM 9415 N N . SER A 1 67 ? -4.581 16.346 12.249 1.00 0.00 67 SER A N 9
ATOM 9416 C CA . SER A 1 67 ? -4.920 16.222 13.662 1.00 0.00 67 SER A CA 9
ATOM 9417 C C . SER A 1 67 ? -6.433 16.216 13.859 1.00 0.00 67 SER A C 9
ATOM 9418 O O . SER A 1 67 ? -7.166 16.897 13.144 1.00 0.00 67 SER A O 9
ATOM 9426 N N . GLY A 1 68 ? -6.893 15.441 14.836 1.00 0.00 68 GLY A N 9
ATOM 9427 C CA . GLY A 1 68 ? -8.316 15.360 15.111 1.00 0.00 68 GLY A CA 9
ATOM 9428 C C . GLY A 1 68 ? -8.847 16.607 15.788 1.00 0.00 68 GLY A C 9
ATOM 9429 O O . GLY A 1 68 ? -8.226 17.133 16.711 1.00 0.00 68 GLY A O 9
ATOM 9433 N N . GLY A 1 1 ? 19.314 7.841 15.557 1.00 0.00 1 GLY A N 10
ATOM 9434 C CA . GLY A 1 1 ? 17.967 8.323 15.800 1.00 0.00 1 GLY A CA 10
ATOM 9435 C C . GLY A 1 1 ? 17.044 8.084 14.622 1.00 0.00 1 GLY A C 10
ATOM 9436 O O . GLY A 1 1 ? 16.582 6.964 14.404 1.00 0.00 1 GLY A O 10
ATOM 9440 N N . SER A 1 2 ? 16.773 9.140 13.861 1.00 0.00 2 SER A N 10
ATOM 9441 C CA . SER A 1 2 ? 15.894 9.041 12.702 1.00 0.00 2 SER A CA 10
ATOM 9442 C C . SER A 1 2 ? 14.671 8.186 13.019 1.00 0.00 2 SER A C 10
ATOM 9443 O O . SER A 1 2 ? 14.141 7.494 12.150 1.00 0.00 2 SER A O 10
ATOM 9451 N N . SER A 1 3 ? 14.227 8.241 14.271 1.00 0.00 3 SER A N 10
ATOM 9452 C CA . SER A 1 3 ? 13.069 7.469 14.706 1.00 0.00 3 SER A CA 10
ATOM 9453 C C . SER A 1 3 ? 11.857 8.375 14.904 1.00 0.00 3 SER A C 10
ATOM 9454 O O . SER A 1 3 ? 11.996 9.572 15.149 1.00 0.00 3 SER A O 10
ATOM 9462 N N . GLY A 1 4 ? 10.666 7.792 14.797 1.00 0.00 4 GLY A N 10
ATOM 9463 C CA . GLY A 1 4 ? 9.447 8.559 14.968 1.00 0.00 4 GLY A CA 10
ATOM 9464 C C . GLY A 1 4 ? 8.326 8.074 14.070 1.00 0.00 4 GLY A C 10
ATOM 9465 O O . GLY A 1 4 ? 8.158 6.871 13.871 1.00 0.00 4 GLY A O 10
ATOM 9469 N N . SER A 1 5 ? 7.556 9.012 13.528 1.00 0.00 5 SER A N 10
ATOM 9470 C CA . SER A 1 5 ? 6.441 8.673 12.651 1.00 0.00 5 SER A CA 10
ATOM 9471 C C . SER A 1 5 ? 6.705 9.153 11.227 1.00 0.00 5 SER A C 10
ATOM 9472 O O . SER A 1 5 ? 6.401 10.294 10.879 1.00 0.00 5 SER A O 10
ATOM 9480 N N . SER A 1 6 ? 7.273 8.274 10.408 1.00 0.00 6 SER A N 10
ATOM 9481 C CA . SER A 1 6 ? 7.582 8.609 9.022 1.00 0.00 6 SER A CA 10
ATOM 9482 C C . SER A 1 6 ? 7.396 7.396 8.116 1.00 0.00 6 SER A C 10
ATOM 9483 O O . SER A 1 6 ? 7.066 6.305 8.580 1.00 0.00 6 SER A O 10
ATOM 9491 N N . GLY A 1 7 ? 7.611 7.595 6.819 1.00 0.00 7 GLY A N 10
ATOM 9492 C CA . GLY A 1 7 ? 7.462 6.510 5.867 1.00 0.00 7 GLY A CA 10
ATOM 9493 C C . GLY A 1 7 ? 6.082 6.472 5.242 1.00 0.00 7 GLY A C 10
ATOM 9494 O O . GLY A 1 7 ? 5.180 7.196 5.665 1.00 0.00 7 GLY A O 10
ATOM 9498 N N . LEU A 1 8 ? 5.916 5.626 4.231 1.00 0.00 8 LEU A N 10
ATOM 9499 C CA . LEU A 1 8 ? 4.635 5.497 3.544 1.00 0.00 8 LEU A CA 10
ATOM 9500 C C . LEU A 1 8 ? 3.837 4.321 4.097 1.00 0.00 8 LEU A C 10
ATOM 9501 O O . LEU A 1 8 ? 4.405 3.303 4.493 1.00 0.00 8 LEU A O 10
ATOM 9517 N N . LYS A 1 9 ? 2.517 4.466 4.118 1.00 0.00 9 LYS A N 10
ATOM 9518 C CA . LYS A 1 9 ? 1.639 3.415 4.618 1.00 0.00 9 LYS A CA 10
ATOM 9519 C C . LYS A 1 9 ? 0.399 3.278 3.740 1.00 0.00 9 LYS A C 10
ATOM 9520 O O . LYS A 1 9 ? 0.013 4.217 3.045 1.00 0.00 9 LYS A O 10
ATOM 9539 N N . MET A 1 10 ? -0.220 2.102 3.778 1.00 0.00 10 MET A N 10
ATOM 9540 C CA . MET A 1 10 ? -1.418 1.844 2.987 1.00 0.00 10 MET A CA 10
ATOM 9541 C C . MET A 1 10 ? -2.345 0.870 3.706 1.00 0.00 10 MET A C 10
ATOM 9542 O O . MET A 1 10 ? -1.895 0.036 4.491 1.00 0.00 10 MET A O 10
ATOM 9556 N N . GLN A 1 11 ? -3.641 0.983 3.434 1.00 0.00 11 GLN A N 10
ATOM 9557 C CA . GLN A 1 11 ? -4.631 0.113 4.058 1.00 0.00 11 GLN A CA 10
ATOM 9558 C C . GLN A 1 11 ? -5.180 -0.895 3.053 1.00 0.00 11 GLN A C 10
ATOM 9559 O O . GLN A 1 11 ? -5.587 -0.529 1.950 1.00 0.00 11 GLN A O 10
ATOM 9573 N N . VAL A 1 12 ? -5.186 -2.166 3.440 1.00 0.00 12 VAL A N 10
ATOM 9574 C CA . VAL A 1 12 ? -5.685 -3.227 2.574 1.00 0.00 12 VAL A CA 10
ATOM 9575 C C . VAL A 1 12 ? -7.141 -2.985 2.191 1.00 0.00 12 VAL A C 10
ATOM 9576 O O . VAL A 1 12 ? -7.890 -2.342 2.928 1.00 0.00 12 VAL A O 10
ATOM 9589 N N . LEU A 1 13 ? -7.537 -3.503 1.034 1.00 0.00 13 LEU A N 10
ATOM 9590 C CA . LEU A 1 13 ? -8.905 -3.344 0.552 1.00 0.00 13 LEU A CA 10
ATOM 9591 C C . LEU A 1 13 ? -9.575 -4.700 0.357 1.00 0.00 13 LEU A C 10
ATOM 9592 O O . LEU A 1 13 ? -10.757 -4.868 0.656 1.00 0.00 13 LEU A O 10
ATOM 9608 N N . TYR A 1 14 ? -8.811 -5.665 -0.143 1.00 0.00 14 TYR A N 10
ATOM 9609 C CA . TYR A 1 14 ? -9.331 -7.007 -0.377 1.00 0.00 14 TYR A CA 10
ATOM 9610 C C . TYR A 1 14 ? -8.435 -8.059 0.270 1.00 0.00 14 TYR A C 10
ATOM 9611 O O . TYR A 1 14 ? -7.249 -8.158 -0.044 1.00 0.00 14 TYR A O 10
ATOM 9629 N N . GLU A 1 15 ? -9.013 -8.843 1.175 1.00 0.00 15 GLU A N 10
ATOM 9630 C CA . GLU A 1 15 ? -8.267 -9.888 1.867 1.00 0.00 15 GLU A CA 10
ATOM 9631 C C . GLU A 1 15 ? -7.453 -10.720 0.880 1.00 0.00 15 GLU A C 10
ATOM 9632 O O . GLU A 1 15 ? -7.905 -11.007 -0.228 1.00 0.00 15 GLU A O 10
ATOM 9644 N N . PHE A 1 16 ? -6.249 -11.103 1.291 1.00 0.00 16 PHE A N 10
ATOM 9645 C CA . PHE A 1 16 ? -5.370 -11.900 0.444 1.00 0.00 16 PHE A CA 10
ATOM 9646 C C . PHE A 1 16 ? -4.755 -13.054 1.231 1.00 0.00 16 PHE A C 10
ATOM 9647 O O . PHE A 1 16 ? -4.580 -12.965 2.446 1.00 0.00 16 PHE A O 10
ATOM 9664 N N . GLU A 1 17 ? -4.431 -14.135 0.529 1.00 0.00 17 GLU A N 10
ATOM 9665 C CA . GLU A 1 17 ? -3.837 -15.307 1.163 1.00 0.00 17 GLU A CA 10
ATOM 9666 C C . GLU A 1 17 ? -2.490 -15.644 0.530 1.00 0.00 17 GLU A C 10
ATOM 9667 O O . GLU A 1 17 ? -2.428 -16.315 -0.500 1.00 0.00 17 GLU A O 10
ATOM 9679 N N . ALA A 1 18 ? -1.416 -15.174 1.153 1.00 0.00 18 ALA A N 10
ATOM 9680 C CA . ALA A 1 18 ? -0.070 -15.426 0.653 1.00 0.00 18 ALA A CA 10
ATOM 9681 C C . ALA A 1 18 ? 0.190 -16.921 0.505 1.00 0.00 18 ALA A C 10
ATOM 9682 O O . ALA A 1 18 ? -0.179 -17.713 1.373 1.00 0.00 18 ALA A O 10
ATOM 9689 N N . ARG A 1 19 ? 0.825 -17.301 -0.598 1.00 0.00 19 ARG A N 10
ATOM 9690 C CA . ARG A 1 19 ? 1.132 -18.702 -0.859 1.00 0.00 19 ARG A CA 10
ATOM 9691 C C . ARG A 1 19 ? 2.639 -18.920 -0.953 1.00 0.00 19 ARG A C 10
ATOM 9692 O O . ARG A 1 19 ? 3.107 -20.053 -1.058 1.00 0.00 19 ARG A O 10
ATOM 9713 N N . ASN A 1 20 ? 3.394 -17.827 -0.914 1.00 0.00 20 ASN A N 10
ATOM 9714 C CA . ASN A 1 20 ? 4.848 -17.899 -0.995 1.00 0.00 20 ASN A CA 10
ATOM 9715 C C . ASN A 1 20 ? 5.482 -17.654 0.371 1.00 0.00 20 ASN A C 10
ATOM 9716 O O . ASN A 1 20 ? 4.915 -16.984 1.235 1.00 0.00 20 ASN A O 10
ATOM 9727 N N . PRO A 1 21 ? 6.686 -18.208 0.573 1.00 0.00 21 PRO A N 10
ATOM 9728 C CA . PRO A 1 21 ? 7.424 -18.063 1.831 1.00 0.00 21 PRO A CA 10
ATOM 9729 C C . PRO A 1 21 ? 7.935 -16.641 2.043 1.00 0.00 21 PRO A C 10
ATOM 9730 O O . PRO A 1 21 ? 8.222 -16.236 3.169 1.00 0.00 21 PRO A O 10
ATOM 9741 N N . ARG A 1 22 ? 8.045 -15.889 0.953 1.00 0.00 22 ARG A N 10
ATOM 9742 C CA . ARG A 1 22 ? 8.521 -14.512 1.020 1.00 0.00 22 ARG A CA 10
ATOM 9743 C C . ARG A 1 22 ? 7.351 -13.534 1.073 1.00 0.00 22 ARG A C 10
ATOM 9744 O O . ARG A 1 22 ? 7.539 -12.340 1.302 1.00 0.00 22 ARG A O 10
ATOM 9765 N N . GLU A 1 23 ? 6.145 -14.050 0.859 1.00 0.00 23 GLU A N 10
ATOM 9766 C CA . GLU A 1 23 ? 4.946 -13.221 0.881 1.00 0.00 23 GLU A CA 10
ATOM 9767 C C . GLU A 1 23 ? 4.361 -13.147 2.289 1.00 0.00 23 GLU A C 10
ATOM 9768 O O . GLU A 1 23 ? 4.708 -13.946 3.160 1.00 0.00 23 GLU A O 10
ATOM 9780 N N . LEU A 1 24 ? 3.473 -12.183 2.505 1.00 0.00 24 LEU A N 10
ATOM 9781 C CA . LEU A 1 24 ? 2.839 -12.004 3.807 1.00 0.00 24 LEU A CA 10
ATOM 9782 C C . LEU A 1 24 ? 1.321 -11.939 3.669 1.00 0.00 24 LEU A C 10
ATOM 9783 O O . LEU A 1 24 ? 0.796 -11.303 2.754 1.00 0.00 24 LEU A O 10
ATOM 9799 N N . THR A 1 25 ? 0.620 -12.599 4.586 1.00 0.00 25 THR A N 10
ATOM 9800 C CA . THR A 1 25 ? -0.837 -12.615 4.568 1.00 0.00 25 THR A CA 10
ATOM 9801 C C . THR A 1 25 ? -1.408 -11.326 5.147 1.00 0.00 25 THR A C 10
ATOM 9802 O O . THR A 1 25 ? -0.837 -10.741 6.067 1.00 0.00 25 THR A O 10
ATOM 9813 N N . VAL A 1 26 ? -2.540 -10.889 4.604 1.00 0.00 26 VAL A N 10
ATOM 9814 C CA . VAL A 1 26 ? -3.190 -9.670 5.069 1.00 0.00 26 VAL A CA 10
ATOM 9815 C C . VAL A 1 26 ? -4.704 -9.761 4.914 1.00 0.00 26 VAL A C 10
ATOM 9816 O O . VAL A 1 26 ? -5.222 -10.699 4.308 1.00 0.00 26 VAL A O 10
ATOM 9829 N N . VAL A 1 27 ? -5.410 -8.778 5.464 1.00 0.00 27 VAL A N 10
ATOM 9830 C CA . VAL A 1 27 ? -6.866 -8.745 5.385 1.00 0.00 27 VAL A CA 10
ATOM 9831 C C . VAL A 1 27 ? -7.372 -7.326 5.154 1.00 0.00 27 VAL A C 10
ATOM 9832 O O . VAL A 1 27 ? -6.689 -6.354 5.474 1.00 0.00 27 VAL A O 10
ATOM 9845 N N . GLN A 1 28 ? -8.573 -7.216 4.596 1.00 0.00 28 GLN A N 10
ATOM 9846 C CA . GLN A 1 28 ? -9.171 -5.914 4.321 1.00 0.00 28 GLN A CA 10
ATOM 9847 C C . GLN A 1 28 ? -9.268 -5.080 5.594 1.00 0.00 28 GLN A C 10
ATOM 9848 O O . GLN A 1 28 ? -9.451 -5.616 6.687 1.00 0.00 28 GLN A O 10
ATOM 9862 N N . GLY A 1 29 ? -9.144 -3.765 5.445 1.00 0.00 29 GLY A N 10
ATOM 9863 C CA . GLY A 1 29 ? -9.220 -2.878 6.592 1.00 0.00 29 GLY A CA 10
ATOM 9864 C C . GLY A 1 29 ? -7.887 -2.726 7.296 1.00 0.00 29 GLY A C 10
ATOM 9865 O O . GLY A 1 29 ? -7.545 -1.639 7.761 1.00 0.00 29 GLY A O 10
ATOM 9869 N N . GLU A 1 30 ? -7.134 -3.818 7.377 1.00 0.00 30 GLU A N 10
ATOM 9870 C CA . GLU A 1 30 ? -5.832 -3.800 8.033 1.00 0.00 30 GLU A CA 10
ATOM 9871 C C . GLU A 1 30 ? -4.885 -2.827 7.337 1.00 0.00 30 GLU A C 10
ATOM 9872 O O . GLU A 1 30 ? -4.958 -2.632 6.123 1.00 0.00 30 GLU A O 10
ATOM 9884 N N . LYS A 1 31 ? -3.995 -2.218 8.113 1.00 0.00 31 LYS A N 10
ATOM 9885 C CA . LYS A 1 31 ? -3.032 -1.266 7.574 1.00 0.00 31 LYS A CA 10
ATOM 9886 C C . LYS A 1 31 ? -1.616 -1.830 7.634 1.00 0.00 31 LYS A C 10
ATOM 9887 O O . LYS A 1 31 ? -1.298 -2.645 8.501 1.00 0.00 31 LYS A O 10
ATOM 9906 N N . LEU A 1 32 ? -0.770 -1.390 6.710 1.00 0.00 32 LEU A N 10
ATOM 9907 C CA . LEU A 1 32 ? 0.614 -1.851 6.659 1.00 0.00 32 LEU A CA 10
ATOM 9908 C C . LEU A 1 32 ? 1.529 -0.764 6.103 1.00 0.00 32 LEU A C 10
ATOM 9909 O O . LEU A 1 32 ? 1.075 0.151 5.417 1.00 0.00 32 LEU A O 10
ATOM 9925 N N . GLU A 1 33 ? 2.819 -0.874 6.403 1.00 0.00 33 GLU A N 10
ATOM 9926 C CA . GLU A 1 33 ? 3.798 0.099 5.932 1.00 0.00 33 GLU A CA 10
ATOM 9927 C C . GLU A 1 33 ? 4.477 -0.387 4.655 1.00 0.00 33 GLU A C 10
ATOM 9928 O O . GLU A 1 33 ? 4.987 -1.506 4.597 1.00 0.00 33 GLU A O 10
ATOM 9940 N N . VAL A 1 34 ? 4.480 0.462 3.633 1.00 0.00 34 VAL A N 10
ATOM 9941 C CA . VAL A 1 34 ? 5.097 0.120 2.356 1.00 0.00 34 VAL A CA 10
ATOM 9942 C C . VAL A 1 34 ? 6.601 0.362 2.391 1.00 0.00 34 VAL A C 10
ATOM 9943 O O . VAL A 1 34 ? 7.075 1.315 3.011 1.00 0.00 34 VAL A O 10
ATOM 9956 N N . LEU A 1 35 ? 7.350 -0.508 1.722 1.00 0.00 35 LEU A N 10
ATOM 9957 C CA . LEU A 1 35 ? 8.803 -0.390 1.675 1.00 0.00 35 LEU A CA 10
ATOM 9958 C C . LEU A 1 35 ? 9.294 -0.279 0.235 1.00 0.00 35 LEU A C 10
ATOM 9959 O O . LEU A 1 35 ? 9.976 0.680 -0.127 1.00 0.00 35 LEU A O 10
ATOM 9975 N N . ASP A 1 36 ? 8.941 -1.265 -0.582 1.00 0.00 36 ASP A N 10
ATOM 9976 C CA . ASP A 1 36 ? 9.343 -1.277 -1.984 1.00 0.00 36 ASP A CA 10
ATOM 9977 C C . ASP A 1 36 ? 8.126 -1.180 -2.899 1.00 0.00 36 ASP A C 10
ATOM 9978 O O . ASP A 1 36 ? 7.554 -2.194 -3.299 1.00 0.00 36 ASP A O 10
ATOM 9987 N N . HIS A 1 37 ? 7.735 0.048 -3.226 1.00 0.00 37 HIS A N 10
ATOM 9988 C CA . HIS A 1 37 ? 6.585 0.278 -4.094 1.00 0.00 37 HIS A CA 10
ATOM 9989 C C . HIS A 1 37 ? 7.033 0.697 -5.491 1.00 0.00 37 HIS A C 10
ATOM 9990 O O . HIS A 1 37 ? 6.467 1.613 -6.086 1.00 0.00 37 HIS A O 10
ATOM 10005 N N . SER A 1 38 ? 8.055 0.021 -6.007 1.00 0.00 38 SER A N 10
ATOM 10006 C CA . SER A 1 38 ? 8.583 0.326 -7.331 1.00 0.00 38 SER A CA 10
ATOM 10007 C C . SER A 1 38 ? 8.215 -0.769 -8.328 1.00 0.00 38 SER A C 10
ATOM 10008 O O . SER A 1 38 ? 7.569 -0.510 -9.344 1.00 0.00 38 SER A O 10
ATOM 10016 N N . LYS A 1 39 ? 8.633 -1.995 -8.031 1.00 0.00 39 LYS A N 10
ATOM 10017 C CA . LYS A 1 39 ? 8.348 -3.132 -8.898 1.00 0.00 39 LYS A CA 10
ATOM 10018 C C . LYS A 1 39 ? 6.857 -3.452 -8.904 1.00 0.00 39 LYS A C 10
ATOM 10019 O O . LYS A 1 39 ? 6.094 -2.915 -8.101 1.00 0.00 39 LYS A O 10
ATOM 10038 N N . ARG A 1 40 ? 6.449 -4.331 -9.813 1.00 0.00 40 ARG A N 10
ATOM 10039 C CA . ARG A 1 40 ? 5.049 -4.723 -9.922 1.00 0.00 40 ARG A CA 10
ATOM 10040 C C . ARG A 1 40 ? 4.426 -4.909 -8.541 1.00 0.00 40 ARG A C 10
ATOM 10041 O O . ARG A 1 40 ? 3.505 -4.186 -8.163 1.00 0.00 40 ARG A O 10
ATOM 10062 N N . TRP A 1 41 ? 4.936 -5.882 -7.795 1.00 0.00 41 TRP A N 10
ATOM 10063 C CA . TRP A 1 41 ? 4.430 -6.163 -6.457 1.00 0.00 41 TRP A CA 10
ATOM 10064 C C . TRP A 1 41 ? 5.038 -5.211 -5.433 1.00 0.00 41 TRP A C 10
ATOM 10065 O O . TRP A 1 41 ? 6.185 -4.786 -5.573 1.00 0.00 41 TRP A O 10
ATOM 10086 N N . TRP A 1 42 ? 4.264 -4.879 -4.407 1.00 0.00 42 TRP A N 10
ATOM 10087 C CA . TRP A 1 42 ? 4.728 -3.976 -3.360 1.00 0.00 42 TRP A CA 10
ATOM 10088 C C . TRP A 1 42 ? 5.063 -4.745 -2.087 1.00 0.00 42 TRP A C 10
ATOM 10089 O O . TRP A 1 42 ? 4.352 -5.676 -1.707 1.00 0.00 42 TRP A O 10
ATOM 10110 N N . LEU A 1 43 ? 6.148 -4.350 -1.431 1.00 0.00 43 LEU A N 10
ATOM 10111 C CA . LEU A 1 43 ? 6.577 -5.003 -0.199 1.00 0.00 43 LEU A CA 10
ATOM 10112 C C . LEU A 1 43 ? 6.142 -4.200 1.023 1.00 0.00 43 LEU A C 10
ATOM 10113 O O . LEU A 1 43 ? 6.445 -3.012 1.138 1.00 0.00 43 LEU A O 10
ATOM 10129 N N . VAL A 1 44 ? 5.432 -4.856 1.935 1.00 0.00 44 VAL A N 10
ATOM 10130 C CA . VAL A 1 44 ? 4.959 -4.205 3.150 1.00 0.00 44 VAL A CA 10
ATOM 10131 C C . VAL A 1 44 ? 5.354 -4.999 4.390 1.00 0.00 44 VAL A C 10
ATOM 10132 O O . VAL A 1 44 ? 5.806 -6.140 4.292 1.00 0.00 44 VAL A O 10
ATOM 10145 N N . LYS A 1 45 ? 5.181 -4.389 5.557 1.00 0.00 45 LYS A N 10
ATOM 10146 C CA . LYS A 1 45 ? 5.517 -5.038 6.818 1.00 0.00 45 LYS A CA 10
ATOM 10147 C C . LYS A 1 45 ? 4.424 -4.810 7.857 1.00 0.00 45 LYS A C 10
ATOM 10148 O O . LYS A 1 45 ? 3.635 -3.872 7.745 1.00 0.00 45 LYS A O 10
ATOM 10167 N N . ASN A 1 46 ? 4.385 -5.672 8.868 1.00 0.00 46 ASN A N 10
ATOM 10168 C CA . ASN A 1 46 ? 3.388 -5.562 9.927 1.00 0.00 46 ASN A CA 10
ATOM 10169 C C . ASN A 1 46 ? 4.046 -5.217 11.259 1.00 0.00 46 ASN A C 10
ATOM 10170 O O . ASN A 1 46 ? 5.256 -5.004 11.328 1.00 0.00 46 ASN A O 10
ATOM 10181 N N . GLU A 1 47 ? 3.241 -5.164 12.315 1.00 0.00 47 GLU A N 10
ATOM 10182 C CA . GLU A 1 47 ? 3.746 -4.845 13.645 1.00 0.00 47 GLU A CA 10
ATOM 10183 C C . GLU A 1 47 ? 4.681 -5.940 14.150 1.00 0.00 47 GLU A C 10
ATOM 10184 O O . GLU A 1 47 ? 5.666 -5.663 14.833 1.00 0.00 47 GLU A O 10
ATOM 10196 N N . ALA A 1 48 ? 4.363 -7.185 13.809 1.00 0.00 48 ALA A N 10
ATOM 10197 C CA . ALA A 1 48 ? 5.175 -8.321 14.225 1.00 0.00 48 ALA A CA 10
ATOM 10198 C C . ALA A 1 48 ? 6.611 -8.180 13.733 1.00 0.00 48 ALA A C 10
ATOM 10199 O O . ALA A 1 48 ? 7.558 -8.511 14.447 1.00 0.00 48 ALA A O 10
ATOM 10206 N N . GLY A 1 49 ? 6.767 -7.686 12.509 1.00 0.00 49 GLY A N 10
ATOM 10207 C CA . GLY A 1 49 ? 8.092 -7.511 11.942 1.00 0.00 49 GLY A CA 10
ATOM 10208 C C . GLY A 1 49 ? 8.263 -8.248 10.629 1.00 0.00 49 GLY A C 10
ATOM 10209 O O . GLY A 1 49 ? 9.252 -8.050 9.923 1.00 0.00 49 GLY A O 10
ATOM 10213 N N . ARG A 1 50 ? 7.298 -9.101 10.301 1.00 0.00 50 ARG A N 10
ATOM 10214 C CA . ARG A 1 50 ? 7.348 -9.872 9.065 1.00 0.00 50 ARG A CA 10
ATOM 10215 C C . ARG A 1 50 ? 6.951 -9.010 7.870 1.00 0.00 50 ARG A C 10
ATOM 10216 O O . ARG A 1 50 ? 5.925 -8.331 7.895 1.00 0.00 50 ARG A O 10
ATOM 10237 N N . SER A 1 51 ? 7.771 -9.044 6.824 1.00 0.00 51 SER A N 10
ATOM 10238 C CA . SER A 1 51 ? 7.508 -8.262 5.621 1.00 0.00 51 SER A CA 10
ATOM 10239 C C . SER A 1 51 ? 7.387 -9.169 4.400 1.00 0.00 51 SER A C 10
ATOM 10240 O O . SER A 1 51 ? 8.273 -9.976 4.121 1.00 0.00 51 SER A O 10
ATOM 10248 N N . GLY A 1 52 ? 6.281 -9.030 3.675 1.00 0.00 52 GLY A N 10
ATOM 10249 C CA . GLY A 1 52 ? 6.062 -9.842 2.493 1.00 0.00 52 GLY A CA 10
ATOM 10250 C C . GLY A 1 52 ? 5.674 -9.014 1.284 1.00 0.00 52 GLY A C 10
ATOM 10251 O O . GLY A 1 52 ? 5.333 -7.838 1.412 1.00 0.00 52 GLY A O 10
ATOM 10255 N N . TYR A 1 53 ? 5.726 -9.628 0.107 1.00 0.00 53 TYR A N 10
ATOM 10256 C CA . TYR A 1 53 ? 5.380 -8.938 -1.130 1.00 0.00 53 TYR A CA 10
ATOM 10257 C C . TYR A 1 53 ? 3.904 -9.127 -1.465 1.00 0.00 53 TYR A C 10
ATOM 10258 O O . TYR A 1 53 ? 3.467 -10.229 -1.797 1.00 0.00 53 TYR A O 10
ATOM 10276 N N . ILE A 1 54 ? 3.141 -8.042 -1.378 1.00 0.00 54 ILE A N 10
ATOM 10277 C CA . ILE A 1 54 ? 1.714 -8.087 -1.673 1.00 0.00 54 ILE A CA 10
ATOM 10278 C C . ILE A 1 54 ? 1.384 -7.264 -2.913 1.00 0.00 54 ILE A C 10
ATOM 10279 O O . ILE A 1 54 ? 2.056 -6.284 -3.236 1.00 0.00 54 ILE A O 10
ATOM 10295 N N . PRO A 1 55 ? 0.322 -7.669 -3.626 1.00 0.00 55 PRO A N 10
ATOM 10296 C CA . PRO A 1 55 ? -0.124 -6.982 -4.842 1.00 0.00 55 PRO A CA 10
ATOM 10297 C C . PRO A 1 55 ? -0.722 -5.610 -4.546 1.00 0.00 55 PRO A C 10
ATOM 10298 O O . PRO A 1 55 ? -1.684 -5.493 -3.788 1.00 0.00 55 PRO A O 10
ATOM 10309 N N . SER A 1 56 ? -0.146 -4.576 -5.150 1.00 0.00 56 SER A N 10
ATOM 10310 C CA . SER A 1 56 ? -0.621 -3.212 -4.949 1.00 0.00 56 SER A CA 10
ATOM 10311 C C . SER A 1 56 ? -2.127 -3.122 -5.173 1.00 0.00 56 SER A C 10
ATOM 10312 O O . SER A 1 56 ? -2.774 -2.167 -4.746 1.00 0.00 56 SER A O 10
ATOM 10320 N N . ASN A 1 57 ? -2.680 -4.126 -5.846 1.00 0.00 57 ASN A N 10
ATOM 10321 C CA . ASN A 1 57 ? -4.110 -4.162 -6.129 1.00 0.00 57 ASN A CA 10
ATOM 10322 C C . ASN A 1 57 ? -4.921 -4.128 -4.837 1.00 0.00 57 ASN A C 10
ATOM 10323 O O . ASN A 1 57 ? -6.016 -3.567 -4.794 1.00 0.00 57 ASN A O 10
ATOM 10334 N N . ILE A 1 58 ? -4.375 -4.732 -3.787 1.00 0.00 58 ILE A N 10
ATOM 10335 C CA . ILE A 1 58 ? -5.046 -4.770 -2.494 1.00 0.00 58 ILE A CA 10
ATOM 10336 C C . ILE A 1 58 ? -4.514 -3.683 -1.566 1.00 0.00 58 ILE A C 10
ATOM 10337 O O . ILE A 1 58 ? -4.480 -3.854 -0.347 1.00 0.00 58 ILE A O 10
ATOM 10353 N N . LEU A 1 59 ? -4.100 -2.564 -2.151 1.00 0.00 59 LEU A N 10
ATOM 10354 C CA . LEU A 1 59 ? -3.571 -1.447 -1.377 1.00 0.00 59 LEU A CA 10
ATOM 10355 C C . LEU A 1 59 ? -4.220 -0.134 -1.802 1.00 0.00 59 LEU A C 10
ATOM 10356 O O . LEU A 1 59 ? -4.236 0.207 -2.985 1.00 0.00 59 LEU A O 10
ATOM 10372 N N . GLU A 1 60 ? -4.752 0.600 -0.830 1.00 0.00 60 GLU A N 10
ATOM 10373 C CA . GLU A 1 60 ? -5.401 1.876 -1.104 1.00 0.00 60 GLU A CA 10
ATOM 10374 C C . GLU A 1 60 ? -4.636 3.026 -0.456 1.00 0.00 60 GLU A C 10
ATOM 10375 O O . GLU A 1 60 ? -3.883 2.843 0.501 1.00 0.00 60 GLU A O 10
ATOM 10387 N N . PRO A 1 61 ? -4.833 4.242 -0.988 1.00 0.00 61 PRO A N 10
ATOM 10388 C CA . PRO A 1 61 ? -4.171 5.446 -0.477 1.00 0.00 61 PRO A CA 10
ATOM 10389 C C . PRO A 1 61 ? -4.692 5.856 0.896 1.00 0.00 61 PRO A C 10
ATOM 10390 O O . PRO A 1 61 ? -5.577 6.705 1.008 1.00 0.00 61 PRO A O 10
ATOM 10401 N N . LEU A 1 62 ? -4.137 5.248 1.939 1.00 0.00 62 LEU A N 10
ATOM 10402 C CA . LEU A 1 62 ? -4.546 5.550 3.307 1.00 0.00 62 LEU A CA 10
ATOM 10403 C C . LEU A 1 62 ? -4.373 7.035 3.611 1.00 0.00 62 LEU A C 10
ATOM 10404 O O . LEU A 1 62 ? -3.255 7.549 3.631 1.00 0.00 62 LEU A O 10
ATOM 10420 N N . SER A 1 63 ? -5.488 7.718 3.850 1.00 0.00 63 SER A N 10
ATOM 10421 C CA . SER A 1 63 ? -5.461 9.144 4.152 1.00 0.00 63 SER A CA 10
ATOM 10422 C C . SER A 1 63 ? -5.953 9.409 5.571 1.00 0.00 63 SER A C 10
ATOM 10423 O O . SER A 1 63 ? -6.742 8.640 6.120 1.00 0.00 63 SER A O 10
ATOM 10431 N N . GLY A 1 64 ? -5.482 10.503 6.161 1.00 0.00 64 GLY A N 10
ATOM 10432 C CA . GLY A 1 64 ? -5.884 10.851 7.511 1.00 0.00 64 GLY A CA 10
ATOM 10433 C C . GLY A 1 64 ? -4.936 11.837 8.163 1.00 0.00 64 GLY A C 10
ATOM 10434 O O . GLY A 1 64 ? -3.729 11.822 7.923 1.00 0.00 64 GLY A O 10
ATOM 10438 N N . PRO A 1 65 ? -5.485 12.721 9.009 1.00 0.00 65 PRO A N 10
ATOM 10439 C CA . PRO A 1 65 ? -4.698 13.737 9.714 1.00 0.00 65 PRO A CA 10
ATOM 10440 C C . PRO A 1 65 ? -3.792 13.131 10.781 1.00 0.00 65 PRO A C 10
ATOM 10441 O O . PRO A 1 65 ? -4.268 12.603 11.786 1.00 0.00 65 PRO A O 10
ATOM 10452 N N . SER A 1 66 ? -2.485 13.211 10.556 1.00 0.00 66 SER A N 10
ATOM 10453 C CA . SER A 1 66 ? -1.512 12.668 11.497 1.00 0.00 66 SER A CA 10
ATOM 10454 C C . SER A 1 66 ? -0.885 13.779 12.332 1.00 0.00 66 SER A C 10
ATOM 10455 O O . SER A 1 66 ? -0.744 14.912 11.873 1.00 0.00 66 SER A O 10
ATOM 10463 N N . SER A 1 67 ? -0.510 13.445 13.563 1.00 0.00 67 SER A N 10
ATOM 10464 C CA . SER A 1 67 ? 0.099 14.415 14.466 1.00 0.00 67 SER A CA 10
ATOM 10465 C C . SER A 1 67 ? 1.232 15.166 13.773 1.00 0.00 67 SER A C 10
ATOM 10466 O O . SER A 1 67 ? 2.351 14.666 13.669 1.00 0.00 67 SER A O 10
ATOM 10474 N N . GLY A 1 68 ? 0.932 16.372 13.299 1.00 0.00 68 GLY A N 10
ATOM 10475 C CA . GLY A 1 68 ? 1.934 17.173 12.621 1.00 0.00 68 GLY A CA 10
ATOM 10476 C C . GLY A 1 68 ? 2.786 16.354 11.672 1.00 0.00 68 GLY A C 10
ATOM 10477 O O . GLY A 1 68 ? 3.396 16.896 10.750 1.00 0.00 68 GLY A O 10
ATOM 10481 N N . GLY A 1 1 ? 23.034 13.340 12.075 1.00 0.00 1 GLY A N 11
ATOM 10482 C CA . GLY A 1 1 ? 21.668 13.501 11.612 1.00 0.00 1 GLY A CA 11
ATOM 10483 C C . GLY A 1 1 ? 20.650 13.194 12.692 1.00 0.00 1 GLY A C 11
ATOM 10484 O O . GLY A 1 1 ? 20.988 13.135 13.875 1.00 0.00 1 GLY A O 11
ATOM 10488 N N . SER A 1 2 ? 19.399 12.999 12.287 1.00 0.00 2 SER A N 11
ATOM 10489 C CA . SER A 1 2 ? 18.327 12.702 13.229 1.00 0.00 2 SER A CA 11
ATOM 10490 C C . SER A 1 2 ? 17.645 11.384 12.878 1.00 0.00 2 SER A C 11
ATOM 10491 O O . SER A 1 2 ? 17.923 10.786 11.839 1.00 0.00 2 SER A O 11
ATOM 10499 N N . SER A 1 3 ? 16.750 10.936 13.753 1.00 0.00 3 SER A N 11
ATOM 10500 C CA . SER A 1 3 ? 16.029 9.687 13.539 1.00 0.00 3 SER A CA 11
ATOM 10501 C C . SER A 1 3 ? 14.736 9.931 12.767 1.00 0.00 3 SER A C 11
ATOM 10502 O O . SER A 1 3 ? 13.781 10.497 13.297 1.00 0.00 3 SER A O 11
ATOM 10510 N N . GLY A 1 4 ? 14.714 9.499 11.510 1.00 0.00 4 GLY A N 11
ATOM 10511 C CA . GLY A 1 4 ? 13.534 9.679 10.685 1.00 0.00 4 GLY A CA 11
ATOM 10512 C C . GLY A 1 4 ? 12.947 8.362 10.215 1.00 0.00 4 GLY A C 11
ATOM 10513 O O . GLY A 1 4 ? 12.563 8.224 9.054 1.00 0.00 4 GLY A O 11
ATOM 10517 N N . SER A 1 5 ? 12.880 7.390 11.120 1.00 0.00 5 SER A N 11
ATOM 10518 C CA . SER A 1 5 ? 12.341 6.076 10.791 1.00 0.00 5 SER A CA 11
ATOM 10519 C C . SER A 1 5 ? 10.871 6.174 10.395 1.00 0.00 5 SER A C 11
ATOM 10520 O O . SER A 1 5 ? 9.986 6.188 11.250 1.00 0.00 5 SER A O 11
ATOM 10528 N N . SER A 1 6 ? 10.620 6.243 9.092 1.00 0.00 6 SER A N 11
ATOM 10529 C CA . SER A 1 6 ? 9.258 6.344 8.580 1.00 0.00 6 SER A CA 11
ATOM 10530 C C . SER A 1 6 ? 9.209 6.004 7.094 1.00 0.00 6 SER A C 11
ATOM 10531 O O . SER A 1 6 ? 10.229 6.027 6.406 1.00 0.00 6 SER A O 11
ATOM 10539 N N . GLY A 1 7 ? 8.013 5.688 6.605 1.00 0.00 7 GLY A N 11
ATOM 10540 C CA . GLY A 1 7 ? 7.852 5.347 5.203 1.00 0.00 7 GLY A CA 11
ATOM 10541 C C . GLY A 1 7 ? 6.445 5.603 4.702 1.00 0.00 7 GLY A C 11
ATOM 10542 O O . GLY A 1 7 ? 5.721 6.431 5.258 1.00 0.00 7 GLY A O 11
ATOM 10546 N N . LEU A 1 8 ? 6.055 4.894 3.649 1.00 0.00 8 LEU A N 11
ATOM 10547 C CA . LEU A 1 8 ? 4.724 5.050 3.071 1.00 0.00 8 LEU A CA 11
ATOM 10548 C C . LEU A 1 8 ? 3.720 4.131 3.760 1.00 0.00 8 LEU A C 11
ATOM 10549 O O . LEU A 1 8 ? 3.993 2.951 3.981 1.00 0.00 8 LEU A O 11
ATOM 10565 N N . LYS A 1 9 ? 2.557 4.678 4.094 1.00 0.00 9 LYS A N 11
ATOM 10566 C CA . LYS A 1 9 ? 1.510 3.908 4.754 1.00 0.00 9 LYS A CA 11
ATOM 10567 C C . LYS A 1 9 ? 0.373 3.595 3.786 1.00 0.00 9 LYS A C 11
ATOM 10568 O O . LYS A 1 9 ? -0.044 4.451 3.006 1.00 0.00 9 LYS A O 11
ATOM 10587 N N . MET A 1 10 ? -0.126 2.365 3.844 1.00 0.00 10 MET A N 11
ATOM 10588 C CA . MET A 1 10 ? -1.218 1.942 2.974 1.00 0.00 10 MET A CA 11
ATOM 10589 C C . MET A 1 10 ? -2.056 0.857 3.642 1.00 0.00 10 MET A C 11
ATOM 10590 O O . MET A 1 10 ? -1.537 0.041 4.404 1.00 0.00 10 MET A O 11
ATOM 10604 N N . GLN A 1 11 ? -3.353 0.854 3.352 1.00 0.00 11 GLN A N 11
ATOM 10605 C CA . GLN A 1 11 ? -4.262 -0.131 3.926 1.00 0.00 11 GLN A CA 11
ATOM 10606 C C . GLN A 1 11 ? -4.599 -1.218 2.911 1.00 0.00 11 GLN A C 11
ATOM 10607 O O . GLN A 1 11 ? -4.492 -1.008 1.702 1.00 0.00 11 GLN A O 11
ATOM 10621 N N . VAL A 1 12 ? -5.007 -2.381 3.409 1.00 0.00 12 VAL A N 11
ATOM 10622 C CA . VAL A 1 12 ? -5.361 -3.501 2.545 1.00 0.00 12 VAL A CA 11
ATOM 10623 C C . VAL A 1 12 ? -6.775 -3.346 1.996 1.00 0.00 12 VAL A C 11
ATOM 10624 O O . VAL A 1 12 ? -7.757 -3.544 2.713 1.00 0.00 12 VAL A O 11
ATOM 10637 N N . LEU A 1 13 ? -6.872 -2.990 0.720 1.00 0.00 13 LEU A N 11
ATOM 10638 C CA . LEU A 1 13 ? -8.166 -2.809 0.072 1.00 0.00 13 LEU A CA 11
ATOM 10639 C C . LEU A 1 13 ? -8.979 -4.099 0.108 1.00 0.00 13 LEU A C 11
ATOM 10640 O O . LEU A 1 13 ? -10.168 -4.087 0.426 1.00 0.00 13 LEU A O 11
ATOM 10656 N N . TYR A 1 14 ? -8.328 -5.211 -0.218 1.00 0.00 14 TYR A N 11
ATOM 10657 C CA . TYR A 1 14 ? -8.990 -6.510 -0.223 1.00 0.00 14 TYR A CA 11
ATOM 10658 C C . TYR A 1 14 ? -8.125 -7.565 0.459 1.00 0.00 14 TYR A C 11
ATOM 10659 O O . TYR A 1 14 ? -6.899 -7.466 0.467 1.00 0.00 14 TYR A O 11
ATOM 10677 N N . GLU A 1 15 ? -8.775 -8.575 1.029 1.00 0.00 15 GLU A N 11
ATOM 10678 C CA . GLU A 1 15 ? -8.065 -9.649 1.714 1.00 0.00 15 GLU A CA 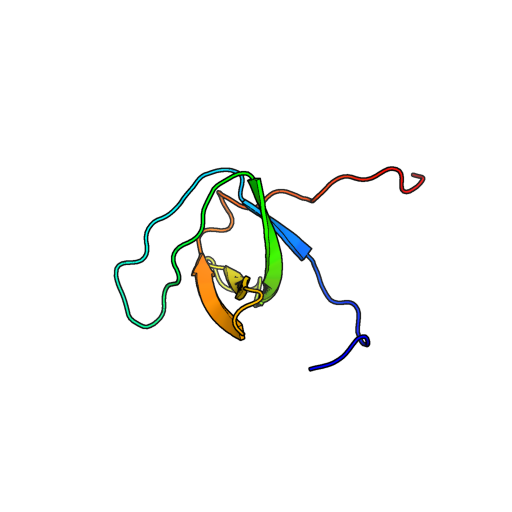11
ATOM 10679 C C . GLU A 1 15 ? -7.269 -10.494 0.724 1.00 0.00 15 GLU A C 11
ATOM 10680 O O . GLU A 1 15 ? -7.749 -10.811 -0.365 1.00 0.00 15 GLU A O 11
ATOM 10692 N N . PHE A 1 16 ? -6.049 -10.854 1.109 1.00 0.00 16 PHE A N 11
ATOM 10693 C CA . PHE A 1 16 ? -5.185 -11.660 0.255 1.00 0.00 16 PHE A CA 11
ATOM 10694 C C . PHE A 1 16 ? -4.577 -12.821 1.037 1.00 0.00 16 PHE A C 11
ATOM 10695 O O . PHE A 1 16 ? -4.180 -12.663 2.191 1.00 0.00 16 PHE A O 11
ATOM 10712 N N . GLU A 1 17 ? -4.508 -13.985 0.400 1.00 0.00 17 GLU A N 11
ATOM 10713 C CA . GLU A 1 17 ? -3.950 -15.172 1.037 1.00 0.00 17 GLU A CA 11
ATOM 10714 C C . GLU A 1 17 ? -2.602 -15.537 0.421 1.00 0.00 17 GLU A C 11
ATOM 10715 O O . GLU A 1 17 ? -2.538 -16.240 -0.587 1.00 0.00 17 GLU A O 11
ATOM 10727 N N . ALA A 1 18 ? -1.527 -15.053 1.036 1.00 0.00 18 ALA A N 11
ATOM 10728 C CA . ALA A 1 18 ? -0.181 -15.328 0.550 1.00 0.00 18 ALA A CA 11
ATOM 10729 C C . ALA A 1 18 ? -0.017 -16.802 0.193 1.00 0.00 18 ALA A C 11
ATOM 10730 O O . ALA A 1 18 ? -0.674 -17.667 0.771 1.00 0.00 18 ALA A O 11
ATOM 10737 N N . ARG A 1 19 ? 0.864 -17.080 -0.763 1.00 0.00 19 ARG A N 11
ATOM 10738 C CA . ARG A 1 19 ? 1.113 -18.449 -1.198 1.00 0.00 19 ARG A CA 11
ATOM 10739 C C . ARG A 1 19 ? 2.601 -18.778 -1.131 1.00 0.00 19 ARG A C 11
ATOM 10740 O O . ARG A 1 19 ? 2.983 -19.913 -0.848 1.00 0.00 19 ARG A O 11
ATOM 10761 N N . ASN A 1 20 ? 3.436 -17.778 -1.394 1.00 0.00 20 ASN A N 11
ATOM 10762 C CA . ASN A 1 20 ? 4.882 -17.962 -1.365 1.00 0.00 20 ASN A CA 11
ATOM 10763 C C . ASN A 1 20 ? 5.425 -17.786 0.050 1.00 0.00 20 ASN A C 11
ATOM 10764 O O . ASN A 1 20 ? 4.833 -17.105 0.888 1.00 0.00 20 ASN A O 11
ATOM 10775 N N . PRO A 1 21 ? 6.578 -18.414 0.324 1.00 0.00 21 PRO A N 11
ATOM 10776 C CA . PRO A 1 21 ? 7.226 -18.340 1.637 1.00 0.00 21 PRO A CA 11
ATOM 10777 C C . PRO A 1 21 ? 7.798 -16.956 1.925 1.00 0.00 21 PRO A C 11
ATOM 10778 O O . PRO A 1 21 ? 8.142 -16.641 3.064 1.00 0.00 21 PRO A O 11
ATOM 10789 N N . ARG A 1 22 ? 7.895 -16.133 0.886 1.00 0.00 22 ARG A N 11
ATOM 10790 C CA . ARG A 1 22 ? 8.426 -14.783 1.028 1.00 0.00 22 ARG A CA 11
ATOM 10791 C C . ARG A 1 22 ? 7.299 -13.754 1.035 1.00 0.00 22 ARG A C 11
ATOM 10792 O O . ARG A 1 22 ? 7.546 -12.549 1.058 1.00 0.00 22 ARG A O 11
ATOM 10813 N N . GLU A 1 23 ? 6.061 -14.239 1.015 1.00 0.00 23 GLU A N 11
ATOM 10814 C CA . GLU A 1 23 ? 4.897 -13.362 1.018 1.00 0.00 23 GLU A CA 11
ATOM 10815 C C . GLU A 1 23 ? 4.259 -13.309 2.403 1.00 0.00 23 GLU A C 11
ATOM 10816 O O . GLU A 1 23 ? 4.561 -14.130 3.270 1.00 0.00 23 GLU A O 11
ATOM 10828 N N . LEU A 1 24 ? 3.376 -12.337 2.604 1.00 0.00 24 LEU A N 11
ATOM 10829 C CA . LEU A 1 24 ? 2.694 -12.175 3.884 1.00 0.00 24 LEU A CA 11
ATOM 10830 C C . LEU A 1 24 ? 1.183 -12.101 3.690 1.00 0.00 24 LEU A C 11
ATOM 10831 O O . LEU A 1 24 ? 0.689 -11.333 2.864 1.00 0.00 24 LEU A O 11
ATOM 10847 N N . THR A 1 25 ? 0.453 -12.902 4.460 1.00 0.00 25 THR A N 11
ATOM 10848 C CA . THR A 1 25 ? -1.002 -12.926 4.374 1.00 0.00 25 THR A CA 11
ATOM 10849 C C . THR A 1 25 ? -1.614 -11.724 5.084 1.00 0.00 25 THR A C 11
ATOM 10850 O O . THR A 1 25 ? -1.345 -11.481 6.260 1.00 0.00 25 THR A O 11
ATOM 10861 N N . VAL A 1 26 ? -2.441 -10.974 4.361 1.00 0.00 26 VAL A N 11
ATOM 10862 C CA . VAL A 1 26 ? -3.094 -9.798 4.922 1.00 0.00 26 VAL A CA 11
ATOM 10863 C C . VAL A 1 26 ? -4.608 -9.884 4.769 1.00 0.00 26 VAL A C 11
ATOM 10864 O O . VAL A 1 26 ? -5.126 -10.787 4.112 1.00 0.00 26 VAL A O 11
ATOM 10877 N N . VAL A 1 27 ? -5.314 -8.936 5.378 1.00 0.00 27 VAL A N 11
ATOM 10878 C CA . VAL A 1 27 ? -6.770 -8.903 5.308 1.00 0.00 27 VAL A CA 11
ATOM 10879 C C . VAL A 1 27 ? -7.276 -7.487 5.057 1.00 0.00 27 VAL A C 11
ATOM 10880 O O . VAL A 1 27 ? -6.632 -6.511 5.440 1.00 0.00 27 VAL A O 11
ATOM 10893 N N . GLN A 1 28 ? -8.433 -7.384 4.412 1.00 0.00 28 GLN A N 11
ATOM 10894 C CA . GLN A 1 28 ? -9.026 -6.086 4.110 1.00 0.00 28 GLN A CA 11
ATOM 10895 C C . GLN A 1 28 ? -9.216 -5.266 5.381 1.00 0.00 28 GLN A C 11
ATOM 10896 O O . GLN A 1 28 ? -9.694 -5.773 6.394 1.00 0.00 28 GLN A O 11
ATOM 10910 N N . GLY A 1 29 ? -8.837 -3.992 5.320 1.00 0.00 29 GLY A N 11
ATOM 10911 C CA . GLY A 1 29 ? -8.973 -3.122 6.473 1.00 0.00 29 GLY A CA 11
ATOM 10912 C C . GLY A 1 29 ? -7.659 -2.908 7.196 1.00 0.00 29 GLY A C 11
ATOM 10913 O O . GLY A 1 29 ? -7.326 -1.785 7.574 1.00 0.00 29 GLY A O 11
ATOM 10917 N N . GLU A 1 30 ? -6.910 -3.989 7.392 1.00 0.00 30 GLU A N 11
ATOM 10918 C CA . GLU A 1 30 ? -5.625 -3.914 8.078 1.00 0.00 30 GLU A CA 11
ATOM 10919 C C . GLU A 1 30 ? -4.687 -2.940 7.371 1.00 0.00 30 GLU A C 11
ATOM 10920 O O . GLU A 1 30 ? -4.777 -2.741 6.159 1.00 0.00 30 GLU A O 11
ATOM 10932 N N . LYS A 1 31 ? -3.787 -2.333 8.138 1.00 0.00 31 LYS A N 11
ATOM 10933 C CA . LYS A 1 31 ? -2.831 -1.380 7.587 1.00 0.00 31 LYS A CA 11
ATOM 10934 C C . LYS A 1 31 ? -1.424 -1.968 7.571 1.00 0.00 31 LYS A C 11
ATOM 10935 O O . LYS A 1 31 ? -1.087 -2.822 8.393 1.00 0.00 31 LYS A O 11
ATOM 10954 N N . LEU A 1 32 ? -0.605 -1.506 6.633 1.00 0.00 32 LEU A N 11
ATOM 10955 C CA . LEU A 1 32 ? 0.767 -1.985 6.511 1.00 0.00 32 LEU A CA 11
ATOM 10956 C C . LEU A 1 32 ? 1.685 -0.884 5.989 1.00 0.00 32 LEU A C 11
ATOM 10957 O O . LEU A 1 32 ? 1.288 -0.081 5.145 1.00 0.00 32 LEU A O 11
ATOM 10973 N N . GLU A 1 33 ? 2.913 -0.854 6.496 1.00 0.00 33 GLU A N 11
ATOM 10974 C CA . GLU A 1 33 ? 3.887 0.148 6.080 1.00 0.00 33 GLU A CA 11
ATOM 10975 C C . GLU A 1 33 ? 4.607 -0.289 4.807 1.00 0.00 33 GLU A C 11
ATOM 10976 O O . GLU A 1 33 ? 5.371 -1.254 4.813 1.00 0.00 33 GLU A O 11
ATOM 10988 N N . VAL A 1 34 ? 4.357 0.429 3.717 1.00 0.00 34 VAL A N 11
ATOM 10989 C CA . VAL A 1 34 ? 4.980 0.117 2.436 1.00 0.00 34 VAL A CA 11
ATOM 10990 C C . VAL A 1 34 ? 6.484 0.363 2.483 1.00 0.00 34 VAL A C 11
ATOM 10991 O O . VAL A 1 34 ? 6.951 1.302 3.129 1.00 0.00 34 VAL A O 11
ATOM 11004 N N . LEU A 1 35 ? 7.238 -0.486 1.794 1.00 0.00 35 LEU A N 11
ATOM 11005 C CA . LEU A 1 35 ? 8.691 -0.361 1.756 1.00 0.00 35 LEU A CA 11
ATOM 11006 C C . LEU A 1 35 ? 9.190 -0.238 0.320 1.00 0.00 35 LEU A C 11
ATOM 11007 O O . LEU A 1 35 ? 9.946 0.677 -0.009 1.00 0.00 35 LEU A O 11
ATOM 11023 N N . ASP A 1 36 ? 8.760 -1.162 -0.532 1.00 0.00 36 ASP A N 11
ATOM 11024 C CA . ASP A 1 36 ? 9.159 -1.155 -1.934 1.00 0.00 36 ASP A CA 11
ATOM 11025 C C . ASP A 1 36 ? 7.939 -1.089 -2.847 1.00 0.00 36 ASP A C 11
ATOM 11026 O O . ASP A 1 36 ? 7.304 -2.106 -3.128 1.00 0.00 36 ASP A O 11
ATOM 11035 N N . HIS A 1 37 ? 7.615 0.116 -3.306 1.00 0.00 37 HIS A N 11
ATOM 11036 C CA . HIS A 1 37 ? 6.469 0.315 -4.187 1.00 0.00 37 HIS A CA 11
ATOM 11037 C C . HIS A 1 37 ? 6.924 0.558 -5.623 1.00 0.00 37 HIS A C 11
ATOM 11038 O O . HIS A 1 37 ? 6.327 1.354 -6.347 1.00 0.00 37 HIS A O 11
ATOM 11053 N N . SER A 1 38 ? 7.985 -0.133 -6.028 1.00 0.00 38 SER A N 11
ATOM 11054 C CA . SER A 1 38 ? 8.523 0.011 -7.375 1.00 0.00 38 SER A CA 11
ATOM 11055 C C . SER A 1 38 ? 7.941 -1.046 -8.308 1.00 0.00 38 SER A C 11
ATOM 11056 O O . SER A 1 38 ? 7.139 -0.740 -9.191 1.00 0.00 38 SER A O 11
ATOM 11064 N N . LYS A 1 39 ? 8.351 -2.294 -8.106 1.00 0.00 39 LYS A N 11
ATOM 11065 C CA . LYS A 1 39 ? 7.872 -3.400 -8.927 1.00 0.00 39 LYS A CA 11
ATOM 11066 C C . LYS A 1 39 ? 6.371 -3.603 -8.743 1.00 0.00 39 LYS A C 11
ATOM 11067 O O . LYS A 1 39 ? 5.772 -3.064 -7.813 1.00 0.00 39 LYS A O 11
ATOM 11086 N N . ARG A 1 40 ? 5.771 -4.385 -9.635 1.00 0.00 40 ARG A N 11
ATOM 11087 C CA . ARG A 1 40 ? 4.341 -4.659 -9.570 1.00 0.00 40 ARG A CA 11
ATOM 11088 C C . ARG A 1 40 ? 3.900 -4.913 -8.131 1.00 0.00 40 ARG A C 11
ATOM 11089 O O . ARG A 1 40 ? 3.040 -4.209 -7.602 1.00 0.00 40 ARG A O 11
ATOM 11110 N N . TRP A 1 41 ? 4.495 -5.921 -7.505 1.00 0.00 41 TRP A N 11
ATOM 11111 C CA . TRP A 1 41 ? 4.164 -6.268 -6.128 1.00 0.00 41 TRP A CA 11
ATOM 11112 C C . TRP A 1 41 ? 4.909 -5.370 -5.146 1.00 0.00 41 TRP A C 11
ATOM 11113 O O . TRP A 1 41 ? 6.126 -5.213 -5.236 1.00 0.00 41 TRP A O 11
ATOM 11134 N N . TRP A 1 42 ? 4.171 -4.785 -4.209 1.00 0.00 42 TRP A N 11
ATOM 11135 C CA . TRP A 1 42 ? 4.764 -3.903 -3.210 1.00 0.00 42 TRP A CA 11
ATOM 11136 C C . TRP A 1 42 ? 5.157 -4.682 -1.961 1.00 0.00 42 TRP A C 11
ATOM 11137 O O . TRP A 1 42 ? 4.524 -5.681 -1.615 1.00 0.00 42 TRP A O 11
ATOM 11158 N N . LEU A 1 43 ? 6.204 -4.221 -1.286 1.00 0.00 43 LEU A N 11
ATOM 11159 C CA . LEU A 1 43 ? 6.682 -4.876 -0.073 1.00 0.00 43 LEU A CA 11
ATOM 11160 C C . LEU A 1 43 ? 6.223 -4.121 1.170 1.00 0.00 43 LEU A C 11
ATOM 11161 O O . LEU A 1 43 ? 6.661 -2.999 1.426 1.00 0.00 43 LEU A O 11
ATOM 11177 N N . VAL A 1 44 ? 5.338 -4.744 1.942 1.00 0.00 44 VAL A N 11
ATOM 11178 C CA . VAL A 1 44 ? 4.822 -4.133 3.161 1.00 0.00 44 VAL A CA 11
ATOM 11179 C C . VAL A 1 44 ? 5.202 -4.951 4.390 1.00 0.00 44 VAL A C 11
ATOM 11180 O O . VAL A 1 44 ? 5.515 -6.137 4.288 1.00 0.00 44 VAL A O 11
ATOM 11193 N N . LYS A 1 45 ? 5.173 -4.309 5.553 1.00 0.00 45 LYS A N 11
ATOM 11194 C CA . LYS A 1 45 ? 5.513 -4.976 6.804 1.00 0.00 45 LYS A CA 11
ATOM 11195 C C . LYS A 1 45 ? 4.384 -4.836 7.820 1.00 0.00 45 LYS A C 11
ATOM 11196 O O . LYS A 1 45 ? 3.544 -3.945 7.709 1.00 0.00 45 LYS A O 11
ATOM 11215 N N . ASN A 1 46 ? 4.372 -5.723 8.810 1.00 0.00 46 ASN A N 11
ATOM 11216 C CA . ASN A 1 46 ? 3.346 -5.697 9.846 1.00 0.00 46 ASN A CA 11
ATOM 11217 C C . ASN A 1 46 ? 3.963 -5.434 11.216 1.00 0.00 46 ASN A C 11
ATOM 11218 O O . ASN A 1 46 ? 5.163 -5.186 11.330 1.00 0.00 46 ASN A O 11
ATOM 11229 N N . GLU A 1 47 ? 3.134 -5.493 12.254 1.00 0.00 47 GLU A N 11
ATOM 11230 C CA . GLU A 1 47 ? 3.599 -5.261 13.616 1.00 0.00 47 GLU A CA 11
ATOM 11231 C C . GLU A 1 47 ? 4.470 -6.417 14.098 1.00 0.00 47 GLU A C 11
ATOM 11232 O O . GLU A 1 47 ? 5.215 -6.285 15.069 1.00 0.00 47 GLU A O 11
ATOM 11244 N N . ALA A 1 48 ? 4.370 -7.551 13.412 1.00 0.00 48 ALA A N 11
ATOM 11245 C CA . ALA A 1 48 ? 5.149 -8.730 13.768 1.00 0.00 48 ALA A CA 11
ATOM 11246 C C . ALA A 1 48 ? 6.527 -8.695 13.116 1.00 0.00 48 ALA A C 11
ATOM 11247 O O . ALA A 1 48 ? 7.219 -9.710 13.047 1.00 0.00 48 ALA A O 11
ATOM 11254 N N . GLY A 1 49 ? 6.921 -7.518 12.638 1.00 0.00 49 GLY A N 11
ATOM 11255 C CA . GLY A 1 49 ? 8.215 -7.374 11.997 1.00 0.00 49 GLY A CA 11
ATOM 11256 C C . GLY A 1 49 ? 8.356 -8.252 10.770 1.00 0.00 49 GLY A C 11
ATOM 11257 O O . GLY A 1 49 ? 9.444 -8.377 10.208 1.00 0.00 49 GLY A O 11
ATOM 11261 N N . ARG A 1 50 ? 7.252 -8.865 10.353 1.00 0.00 50 ARG A N 11
ATOM 11262 C CA . ARG A 1 50 ? 7.258 -9.740 9.186 1.00 0.00 50 ARG A CA 11
ATOM 11263 C C . ARG A 1 50 ? 6.815 -8.983 7.938 1.00 0.00 50 ARG A C 11
ATOM 11264 O O . ARG A 1 50 ? 5.697 -8.473 7.873 1.00 0.00 50 ARG A O 11
ATOM 11285 N N . SER A 1 51 ? 7.701 -8.915 6.948 1.00 0.00 51 SER A N 11
ATOM 11286 C CA . SER A 1 51 ? 7.403 -8.217 5.703 1.00 0.00 51 SER A CA 11
ATOM 11287 C C . SER A 1 51 ? 7.248 -9.204 4.550 1.00 0.00 51 SER A C 11
ATOM 11288 O O . SER A 1 51 ? 8.101 -10.065 4.337 1.00 0.00 51 SER A O 11
ATOM 11296 N N . GLY A 1 52 ? 6.152 -9.073 3.809 1.00 0.00 52 GLY A N 11
ATOM 11297 C CA . GLY A 1 52 ? 5.905 -9.959 2.687 1.00 0.00 52 GLY A CA 11
ATOM 11298 C C . GLY A 1 52 ? 5.539 -9.207 1.423 1.00 0.00 52 GLY A C 11
ATOM 11299 O O . GLY A 1 52 ? 5.066 -8.072 1.483 1.00 0.00 52 GLY A O 11
ATOM 11303 N N . TYR A 1 53 ? 5.761 -9.838 0.276 1.00 0.00 53 TYR A N 11
ATOM 11304 C CA . TYR A 1 53 ? 5.456 -9.219 -1.009 1.00 0.00 53 TYR A CA 11
ATOM 11305 C C . TYR A 1 53 ? 3.967 -9.324 -1.324 1.00 0.00 53 TYR A C 11
ATOM 11306 O O . TYR A 1 53 ? 3.413 -10.421 -1.400 1.00 0.00 53 TYR A O 11
ATOM 11324 N N . ILE A 1 54 ? 3.325 -8.175 -1.506 1.00 0.00 54 ILE A N 11
ATOM 11325 C CA . ILE A 1 54 ? 1.901 -8.136 -1.814 1.00 0.00 54 ILE A CA 11
ATOM 11326 C C . ILE A 1 54 ? 1.617 -7.194 -2.980 1.00 0.00 54 ILE A C 11
ATOM 11327 O O . ILE A 1 54 ? 2.326 -6.213 -3.205 1.00 0.00 54 ILE A O 11
ATOM 11343 N N . PRO A 1 55 ? 0.553 -7.497 -3.739 1.00 0.00 55 PRO A N 11
ATOM 11344 C CA . PRO A 1 55 ? 0.148 -6.688 -4.893 1.00 0.00 55 PRO A CA 11
ATOM 11345 C C . PRO A 1 55 ? -0.408 -5.329 -4.482 1.00 0.00 55 PRO A C 11
ATOM 11346 O O . PRO A 1 55 ? -0.891 -5.158 -3.362 1.00 0.00 55 PRO A O 11
ATOM 11357 N N . SER A 1 56 ? -0.338 -4.366 -5.394 1.00 0.00 56 SER A N 11
ATOM 11358 C CA . SER A 1 56 ? -0.833 -3.020 -5.125 1.00 0.00 56 SER A CA 11
ATOM 11359 C C . SER A 1 56 ? -2.342 -2.943 -5.337 1.00 0.00 56 SER A C 11
ATOM 11360 O O . SER A 1 56 ? -2.994 -2.000 -4.894 1.00 0.00 56 SER A O 11
ATOM 11368 N N . ASN A 1 57 ? -2.889 -3.944 -6.020 1.00 0.00 57 ASN A N 11
ATOM 11369 C CA . ASN A 1 57 ? -4.321 -3.991 -6.292 1.00 0.00 57 ASN A CA 11
ATOM 11370 C C . ASN A 1 57 ? -5.118 -4.089 -4.995 1.00 0.00 57 ASN A C 11
ATOM 11371 O O . ASN A 1 57 ? -6.293 -3.724 -4.948 1.00 0.00 57 ASN A O 11
ATOM 11382 N N . ILE A 1 58 ? -4.471 -4.584 -3.945 1.00 0.00 58 ILE A N 11
ATOM 11383 C CA . ILE A 1 58 ? -5.119 -4.728 -2.648 1.00 0.00 58 ILE A CA 11
ATOM 11384 C C . ILE A 1 58 ? -4.647 -3.653 -1.675 1.00 0.00 58 ILE A C 11
ATOM 11385 O O . ILE A 1 58 ? -4.672 -3.847 -0.458 1.00 0.00 58 ILE A O 11
ATOM 11401 N N . LEU A 1 59 ? -4.219 -2.519 -2.217 1.00 0.00 59 LEU A N 11
ATOM 11402 C CA . LEU A 1 59 ? -3.742 -1.410 -1.397 1.00 0.00 59 LEU A CA 11
ATOM 11403 C C . LEU A 1 59 ? -4.385 -0.097 -1.830 1.00 0.00 59 LEU A C 11
ATOM 11404 O O . LEU A 1 59 ? -4.411 0.231 -3.016 1.00 0.00 59 LEU A O 11
ATOM 11420 N N . GLU A 1 60 ? -4.901 0.652 -0.860 1.00 0.00 60 GLU A N 11
ATOM 11421 C CA . GLU A 1 60 ? -5.543 1.930 -1.142 1.00 0.00 60 GLU A CA 11
ATOM 11422 C C . GLU A 1 60 ? -5.060 3.006 -0.173 1.00 0.00 60 GLU A C 11
ATOM 11423 O O . GLU A 1 60 ? -4.571 2.719 0.919 1.00 0.00 60 GLU A O 11
ATOM 11435 N N . PRO A 1 61 ? -5.201 4.276 -0.582 1.00 0.00 61 PRO A N 11
ATOM 11436 C CA . PRO A 1 61 ? -4.786 5.421 0.233 1.00 0.00 61 PRO A CA 11
ATOM 11437 C C . PRO A 1 61 ? -5.675 5.614 1.457 1.00 0.00 61 PRO A C 11
ATOM 11438 O O . PRO A 1 61 ? -6.727 6.250 1.379 1.00 0.00 61 PRO A O 11
ATOM 11449 N N . LEU A 1 62 ? -5.247 5.062 2.587 1.00 0.00 62 LEU A N 11
ATOM 11450 C CA . LEU A 1 62 ? -6.004 5.174 3.828 1.00 0.00 62 LEU A CA 11
ATOM 11451 C C . LEU A 1 62 ? -5.768 6.527 4.490 1.00 0.00 62 LEU A C 11
ATOM 11452 O O . LEU A 1 62 ? -4.962 7.328 4.017 1.00 0.00 62 LEU A O 11
ATOM 11468 N N . SER A 1 63 ? -6.475 6.774 5.589 1.00 0.00 63 SER A N 11
ATOM 11469 C CA . SER A 1 63 ? -6.343 8.032 6.315 1.00 0.00 63 SER A CA 11
ATOM 11470 C C . SER A 1 63 ? -6.650 7.837 7.797 1.00 0.00 63 SER A C 11
ATOM 11471 O O . SER A 1 63 ? -7.534 7.064 8.163 1.00 0.00 63 SER A O 11
ATOM 11479 N N . GLY A 1 64 ? -5.912 8.546 8.646 1.00 0.00 64 GLY A N 11
ATOM 11480 C CA . GLY A 1 64 ? -6.119 8.438 10.078 1.00 0.00 64 GLY A CA 11
ATOM 11481 C C . GLY A 1 64 ? -5.944 9.764 10.791 1.00 0.00 64 GLY A C 11
ATOM 11482 O O . GLY A 1 64 ? -6.862 10.581 10.864 1.00 0.00 64 GLY A O 11
ATOM 11486 N N . PRO A 1 65 ? -4.739 9.994 11.335 1.00 0.00 65 PRO A N 11
ATOM 11487 C CA . PRO A 1 65 ? -4.418 11.229 12.056 1.00 0.00 65 PRO A CA 11
ATOM 11488 C C . PRO A 1 65 ? -4.339 12.437 11.130 1.00 0.00 65 PRO A C 11
ATOM 11489 O O . PRO A 1 65 ? -4.152 12.294 9.922 1.00 0.00 65 PRO A O 11
ATOM 11500 N N . SER A 1 66 ? -4.481 13.628 11.704 1.00 0.00 66 SER A N 11
ATOM 11501 C CA . SER A 1 66 ? -4.429 14.861 10.929 1.00 0.00 66 SER A CA 11
ATOM 11502 C C . SER A 1 66 ? -3.213 15.697 11.318 1.00 0.00 66 SER A C 11
ATOM 11503 O O . SER A 1 66 ? -3.190 16.911 11.116 1.00 0.00 66 SER A O 11
ATOM 11511 N N . SER A 1 67 ? -2.205 15.036 11.878 1.00 0.00 67 SER A N 11
ATOM 11512 C CA . SER A 1 67 ? -0.986 15.717 12.300 1.00 0.00 67 SER A CA 11
ATOM 11513 C C . SER A 1 67 ? 0.203 15.279 11.451 1.00 0.00 67 SER A C 11
ATOM 11514 O O . SER A 1 67 ? 0.659 14.140 11.541 1.00 0.00 67 SER A O 11
ATOM 11522 N N . GLY A 1 68 ? 0.701 16.194 10.624 1.00 0.00 68 GLY A N 11
ATOM 11523 C CA . GLY A 1 68 ? 1.832 15.885 9.770 1.00 0.00 68 GLY A CA 11
ATOM 11524 C C . GLY A 1 68 ? 1.407 15.363 8.411 1.00 0.00 68 GLY A C 11
ATOM 11525 O O . GLY A 1 68 ? 2.247 15.082 7.557 1.00 0.00 68 GLY A O 11
ATOM 11529 N N . GLY A 1 1 ? 13.565 2.371 10.032 1.00 0.00 1 GLY A N 12
ATOM 11530 C CA . GLY A 1 1 ? 14.906 2.875 9.797 1.00 0.00 1 GLY A CA 12
ATOM 11531 C C . GLY A 1 1 ? 14.957 4.389 9.749 1.00 0.00 1 GLY A C 12
ATOM 11532 O O . GLY A 1 1 ? 15.172 4.977 8.689 1.00 0.00 1 GLY A O 12
ATOM 11536 N N . SER A 1 2 ? 14.756 5.022 10.900 1.00 0.00 2 SER A N 12
ATOM 11537 C CA . SER A 1 2 ? 14.774 6.478 10.985 1.00 0.00 2 SER A CA 12
ATOM 11538 C C . SER A 1 2 ? 15.844 7.062 10.068 1.00 0.00 2 SER A C 12
ATOM 11539 O O . SER A 1 2 ? 15.691 8.163 9.540 1.00 0.00 2 SER A O 12
ATOM 11547 N N . SER A 1 3 ? 16.929 6.316 9.884 1.00 0.00 3 SER A N 12
ATOM 11548 C CA . SER A 1 3 ? 18.027 6.760 9.034 1.00 0.00 3 SER A CA 12
ATOM 11549 C C . SER A 1 3 ? 17.874 6.213 7.618 1.00 0.00 3 SER A C 12
ATOM 11550 O O . SER A 1 3 ? 18.197 5.057 7.348 1.00 0.00 3 SER A O 12
ATOM 11558 N N . GLY A 1 4 ? 17.378 7.055 6.716 1.00 0.00 4 GLY A N 12
ATOM 11559 C CA . GLY A 1 4 ? 17.189 6.639 5.338 1.00 0.00 4 GLY A CA 12
ATOM 11560 C C . GLY A 1 4 ? 16.128 7.455 4.626 1.00 0.00 4 GLY A C 12
ATOM 11561 O O . GLY A 1 4 ? 15.931 8.631 4.931 1.00 0.00 4 GLY A O 12
ATOM 11565 N N . SER A 1 5 ? 15.444 6.830 3.673 1.00 0.00 5 SER A N 12
ATOM 11566 C CA . SER A 1 5 ? 14.401 7.507 2.911 1.00 0.00 5 SER A CA 12
ATOM 11567 C C . SER A 1 5 ? 13.068 7.454 3.650 1.00 0.00 5 SER A C 12
ATOM 11568 O O . SER A 1 5 ? 12.883 6.651 4.564 1.00 0.00 5 SER A O 12
ATOM 11576 N N . SER A 1 6 ? 12.140 8.317 3.247 1.00 0.00 6 SER A N 12
ATOM 11577 C CA . SER A 1 6 ? 10.824 8.372 3.872 1.00 0.00 6 SER A CA 12
ATOM 11578 C C . SER A 1 6 ? 10.029 7.103 3.578 1.00 0.00 6 SER A C 12
ATOM 11579 O O . SER A 1 6 ? 10.259 6.432 2.573 1.00 0.00 6 SER A O 12
ATOM 11587 N N . GLY A 1 7 ? 9.093 6.780 4.465 1.00 0.00 7 GLY A N 12
ATOM 11588 C CA . GLY A 1 7 ? 8.278 5.593 4.284 1.00 0.00 7 GLY A CA 12
ATOM 11589 C C . GLY A 1 7 ? 6.916 5.908 3.698 1.00 0.00 7 GLY A C 12
ATOM 11590 O O . GLY A 1 7 ? 6.705 6.987 3.142 1.00 0.00 7 GLY A O 12
ATOM 11594 N N . LEU A 1 8 ? 5.988 4.965 3.820 1.00 0.00 8 LEU A N 12
ATOM 11595 C CA . LEU A 1 8 ? 4.639 5.147 3.296 1.00 0.00 8 LEU A CA 12
ATOM 11596 C C . LEU A 1 8 ? 3.651 4.227 4.006 1.00 0.00 8 LEU A C 12
ATOM 11597 O O . LEU A 1 8 ? 3.960 3.070 4.295 1.00 0.00 8 LEU A O 12
ATOM 11613 N N . LYS A 1 9 ? 2.459 4.746 4.281 1.00 0.00 9 LYS A N 12
ATOM 11614 C CA . LYS A 1 9 ? 1.423 3.971 4.953 1.00 0.00 9 LYS A CA 12
ATOM 11615 C C . LYS A 1 9 ? 0.237 3.729 4.026 1.00 0.00 9 LYS A C 12
ATOM 11616 O O . LYS A 1 9 ? -0.306 4.665 3.441 1.00 0.00 9 LYS A O 12
ATOM 11635 N N . MET A 1 10 ? -0.161 2.467 3.898 1.00 0.00 10 MET A N 12
ATOM 11636 C CA . MET A 1 10 ? -1.285 2.104 3.043 1.00 0.00 10 MET A CA 12
ATOM 11637 C C . MET A 1 10 ? -2.218 1.131 3.757 1.00 0.00 10 MET A C 12
ATOM 11638 O O . MET A 1 10 ? -1.882 0.599 4.815 1.00 0.00 10 MET A O 12
ATOM 11652 N N . GLN A 1 11 ? -3.390 0.904 3.172 1.00 0.00 11 GLN A N 12
ATOM 11653 C CA . GLN A 1 11 ? -4.371 -0.004 3.753 1.00 0.00 11 GLN A CA 12
ATOM 11654 C C . GLN A 1 11 ? -4.729 -1.118 2.775 1.00 0.00 11 GLN A C 12
ATOM 11655 O O . GLN A 1 11 ? -4.611 -0.954 1.561 1.00 0.00 11 GLN A O 12
ATOM 11669 N N . VAL A 1 12 ? -5.166 -2.253 3.312 1.00 0.00 12 VAL A N 12
ATOM 11670 C CA . VAL A 1 12 ? -5.542 -3.394 2.487 1.00 0.00 12 VAL A CA 12
ATOM 11671 C C . VAL A 1 12 ? -6.989 -3.283 2.021 1.00 0.00 12 VAL A C 12
ATOM 11672 O O . VAL A 1 12 ? -7.890 -3.010 2.816 1.00 0.00 12 VAL A O 12
ATOM 11685 N N . LEU A 1 13 ? -7.207 -3.496 0.728 1.00 0.00 13 LEU A N 12
ATOM 11686 C CA . LEU A 1 13 ? -8.546 -3.421 0.155 1.00 0.00 13 LEU A CA 12
ATOM 11687 C C . LEU A 1 13 ? -9.189 -4.802 0.089 1.00 0.00 13 LEU A C 12
ATOM 11688 O O . LEU A 1 13 ? -10.412 -4.933 0.149 1.00 0.00 13 LEU A O 12
ATOM 11704 N N . TYR A 1 14 ? -8.357 -5.831 -0.033 1.00 0.00 14 TYR A N 12
ATOM 11705 C CA . TYR A 1 14 ? -8.845 -7.203 -0.107 1.00 0.00 14 TYR A CA 12
ATOM 11706 C C . TYR A 1 14 ? -7.856 -8.168 0.540 1.00 0.00 14 TYR A C 12
ATOM 11707 O O . TYR A 1 14 ? -6.643 -8.012 0.407 1.00 0.00 14 TYR A O 12
ATOM 11725 N N . GLU A 1 15 ? -8.386 -9.165 1.242 1.00 0.00 15 GLU A N 12
ATOM 11726 C CA . GLU A 1 15 ? -7.550 -10.156 1.911 1.00 0.00 15 GLU A CA 12
ATOM 11727 C C . GLU A 1 15 ? -6.707 -10.928 0.900 1.00 0.00 15 GLU A C 12
ATOM 11728 O O . GLU A 1 15 ? -7.066 -11.033 -0.273 1.00 0.00 15 GLU A O 12
ATOM 11740 N N . PHE A 1 16 ? -5.583 -11.465 1.363 1.00 0.00 16 PHE A N 12
ATOM 11741 C CA . PHE A 1 16 ? -4.687 -12.226 0.501 1.00 0.00 16 PHE A CA 12
ATOM 11742 C C . PHE A 1 16 ? -3.901 -13.256 1.306 1.00 0.00 16 PHE A C 12
ATOM 11743 O O . PHE A 1 16 ? -3.328 -12.938 2.348 1.00 0.00 16 PHE A O 12
ATOM 11760 N N . GLU A 1 17 ? -3.881 -14.492 0.816 1.00 0.00 17 GLU A N 12
ATOM 11761 C CA . GLU A 1 17 ? -3.168 -15.569 1.492 1.00 0.00 17 GLU A CA 12
ATOM 11762 C C . GLU A 1 17 ? -1.815 -15.823 0.832 1.00 0.00 17 GLU A C 12
ATOM 11763 O O . GLU A 1 17 ? -1.730 -16.489 -0.198 1.00 0.00 17 GLU A O 12
ATOM 11775 N N . ALA A 1 18 ? -0.760 -15.285 1.435 1.00 0.00 18 ALA A N 12
ATOM 11776 C CA . ALA A 1 18 ? 0.589 -15.453 0.909 1.00 0.00 18 ALA A CA 12
ATOM 11777 C C . ALA A 1 18 ? 0.918 -16.928 0.703 1.00 0.00 18 ALA A C 12
ATOM 11778 O O . ALA A 1 18 ? 0.978 -17.700 1.660 1.00 0.00 18 ALA A O 12
ATOM 11785 N N . ARG A 1 19 ? 1.130 -17.313 -0.552 1.00 0.00 19 ARG A N 12
ATOM 11786 C CA . ARG A 1 19 ? 1.451 -18.696 -0.883 1.00 0.00 19 ARG A CA 12
ATOM 11787 C C . ARG A 1 19 ? 2.961 -18.910 -0.917 1.00 0.00 19 ARG A C 12
ATOM 11788 O O . ARG A 1 19 ? 3.449 -20.001 -0.624 1.00 0.00 19 ARG A O 12
ATOM 11809 N N . ASN A 1 20 ? 3.695 -17.862 -1.276 1.00 0.00 20 ASN A N 12
ATOM 11810 C CA . ASN A 1 20 ? 5.149 -17.936 -1.349 1.00 0.00 20 ASN A CA 12
ATOM 11811 C C . ASN A 1 20 ? 5.776 -17.694 0.021 1.00 0.00 20 ASN A C 12
ATOM 11812 O O . ASN A 1 20 ? 5.208 -17.021 0.881 1.00 0.00 20 ASN A O 12
ATOM 11823 N N . PRO A 1 21 ? 6.976 -18.256 0.230 1.00 0.00 21 PRO A N 12
ATOM 11824 C CA . PRO A 1 21 ? 7.706 -18.115 1.493 1.00 0.00 21 PRO A CA 12
ATOM 11825 C C . PRO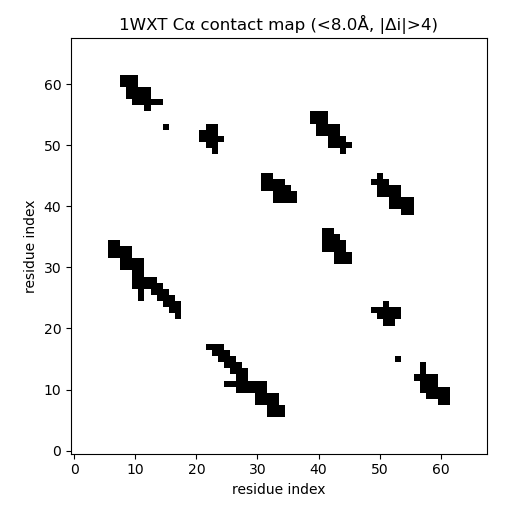 A 1 21 ? 8.224 -16.697 1.708 1.00 0.00 21 PRO A C 12
ATOM 11826 O O . PRO A 1 21 ? 8.649 -16.342 2.808 1.00 0.00 21 PRO A O 12
ATOM 11837 N N . ARG A 1 22 ? 8.185 -15.891 0.652 1.00 0.00 22 ARG A N 12
ATOM 11838 C CA . ARG A 1 22 ? 8.651 -14.512 0.726 1.00 0.00 22 ARG A CA 12
ATOM 11839 C C . ARG A 1 22 ? 7.476 -13.548 0.857 1.00 0.00 22 ARG A C 12
ATOM 11840 O O . ARG A 1 22 ? 7.665 -12.341 1.007 1.00 0.00 22 ARG A O 12
ATOM 11861 N N . GLU A 1 23 ? 6.263 -14.089 0.799 1.00 0.00 23 GLU A N 12
ATOM 11862 C CA . GLU A 1 23 ? 5.058 -13.276 0.910 1.00 0.00 23 GLU A CA 12
ATOM 11863 C C . GLU A 1 23 ? 4.580 -13.205 2.358 1.00 0.00 23 GLU A C 12
ATOM 11864 O O . GLU A 1 23 ? 5.166 -13.825 3.248 1.00 0.00 23 GLU A O 12
ATOM 11876 N N . LEU A 1 24 ? 3.514 -12.446 2.587 1.00 0.00 24 LEU A N 12
ATOM 11877 C CA . LEU A 1 24 ? 2.957 -12.294 3.926 1.00 0.00 24 LEU A CA 12
ATOM 11878 C C . LEU A 1 24 ? 1.434 -12.236 3.879 1.00 0.00 24 LEU A C 12
ATOM 11879 O O . LEU A 1 24 ? 0.853 -11.509 3.072 1.00 0.00 24 LEU A O 12
ATOM 11895 N N . THR A 1 25 ? 0.790 -13.006 4.751 1.00 0.00 25 THR A N 12
ATOM 11896 C CA . THR A 1 25 ? -0.666 -13.042 4.810 1.00 0.00 25 THR A CA 12
ATOM 11897 C C . THR A 1 25 ? -1.226 -11.742 5.376 1.00 0.00 25 THR A C 12
ATOM 11898 O O . THR A 1 25 ? -0.818 -11.293 6.448 1.00 0.00 25 THR A O 12
ATOM 11909 N N . VAL A 1 26 ? -2.163 -11.140 4.650 1.00 0.00 26 VAL A N 12
ATOM 11910 C CA . VAL A 1 26 ? -2.780 -9.892 5.080 1.00 0.00 26 VAL A CA 12
ATOM 11911 C C . VAL A 1 26 ? -4.299 -9.967 4.982 1.00 0.00 26 VAL A C 12
ATOM 11912 O O . VAL A 1 26 ? -4.846 -10.843 4.311 1.00 0.00 26 VAL A O 12
ATOM 11925 N N . VAL A 1 27 ? -4.977 -9.043 5.655 1.00 0.00 27 VAL A N 12
ATOM 11926 C CA . VAL A 1 27 ? -6.435 -9.004 5.643 1.00 0.00 27 VAL A CA 12
ATOM 11927 C C . VAL A 1 27 ? -6.944 -7.636 5.200 1.00 0.00 27 VAL A C 12
ATOM 11928 O O . VAL A 1 27 ? -6.188 -6.665 5.162 1.00 0.00 27 VAL A O 12
ATOM 11941 N N . GLN A 1 28 ? -8.229 -7.568 4.868 1.00 0.00 28 GLN A N 12
ATOM 11942 C CA . GLN A 1 28 ? -8.838 -6.319 4.427 1.00 0.00 28 GLN A CA 12
ATOM 11943 C C . GLN A 1 28 ? -9.005 -5.353 5.596 1.00 0.00 28 GLN A C 12
ATOM 11944 O O . GLN A 1 28 ? -9.230 -5.770 6.732 1.00 0.00 28 GLN A O 12
ATOM 11958 N N . GLY A 1 29 ? -8.893 -4.060 5.309 1.00 0.00 29 GLY A N 12
ATOM 11959 C CA . GLY A 1 29 ? -9.033 -3.055 6.347 1.00 0.00 29 GLY A CA 12
ATOM 11960 C C . GLY A 1 29 ? -7.750 -2.843 7.126 1.00 0.00 29 GLY A C 12
ATOM 11961 O O . GLY A 1 29 ? -7.520 -1.765 7.673 1.00 0.00 29 GLY A O 12
ATOM 11965 N N . GLU A 1 30 ? -6.913 -3.874 7.178 1.00 0.00 30 GLU A N 12
ATOM 11966 C CA . GLU A 1 30 ? -5.648 -3.795 7.898 1.00 0.00 30 GLU A CA 12
ATOM 11967 C C . GLU A 1 30 ? -4.716 -2.776 7.250 1.00 0.00 30 GLU A C 12
ATOM 11968 O O . GLU A 1 30 ? -4.829 -2.481 6.060 1.00 0.00 30 GLU A O 12
ATOM 11980 N N . LYS A 1 31 ? -3.794 -2.239 8.042 1.00 0.00 31 LYS A N 12
ATOM 11981 C CA . LYS A 1 31 ? -2.840 -1.252 7.548 1.00 0.00 31 LYS A CA 12
ATOM 11982 C C . LYS A 1 31 ? -1.415 -1.790 7.619 1.00 0.00 31 LYS A C 12
ATOM 11983 O O . LYS A 1 31 ? -1.028 -2.426 8.600 1.00 0.00 31 LYS A O 12
ATOM 12002 N N . LEU A 1 32 ? -0.637 -1.531 6.574 1.00 0.00 32 LEU A N 12
ATOM 12003 C CA . LEU A 1 32 ? 0.748 -1.988 6.518 1.00 0.00 32 LEU A CA 12
ATOM 12004 C C . LEU A 1 32 ? 1.664 -0.886 5.995 1.00 0.00 32 LEU A C 12
ATOM 12005 O O . LEU A 1 32 ? 1.244 -0.038 5.210 1.00 0.00 32 LEU A O 12
ATOM 12021 N N . GLU A 1 33 ? 2.918 -0.909 6.435 1.00 0.00 33 GLU A N 12
ATOM 12022 C CA . GLU A 1 33 ? 3.894 0.088 6.010 1.00 0.00 33 GLU A CA 12
ATOM 12023 C C . GLU A 1 33 ? 4.612 -0.361 4.740 1.00 0.00 33 GLU A C 12
ATOM 12024 O O . GLU A 1 33 ? 5.247 -1.415 4.712 1.00 0.00 33 GLU A O 12
ATOM 12036 N N . VAL A 1 34 ? 4.506 0.447 3.690 1.00 0.00 34 VAL A N 12
ATOM 12037 C CA . VAL A 1 34 ? 5.145 0.134 2.417 1.00 0.00 34 VAL A CA 12
ATOM 12038 C C . VAL A 1 34 ? 6.653 0.337 2.495 1.00 0.00 34 VAL A C 12
ATOM 12039 O O . VAL A 1 34 ? 7.136 1.222 3.202 1.00 0.00 34 VAL A O 12
ATOM 12052 N N . LEU A 1 35 ? 7.394 -0.489 1.764 1.00 0.00 35 LEU A N 12
ATOM 12053 C CA . LEU A 1 35 ? 8.850 -0.401 1.749 1.00 0.00 35 LEU A CA 12
ATOM 12054 C C . LEU A 1 35 ? 9.374 -0.276 0.322 1.00 0.00 35 LEU A C 12
ATOM 12055 O O . LEU A 1 35 ? 10.030 0.706 -0.025 1.00 0.00 35 LEU A O 12
ATOM 12071 N N . ASP A 1 36 ? 9.077 -1.275 -0.501 1.00 0.00 36 ASP A N 12
ATOM 12072 C CA . ASP A 1 36 ? 9.515 -1.276 -1.892 1.00 0.00 36 ASP A CA 12
ATOM 12073 C C . ASP A 1 36 ? 8.319 -1.327 -2.838 1.00 0.00 36 ASP A C 12
ATOM 12074 O O . ASP A 1 36 ? 7.868 -2.404 -3.228 1.00 0.00 36 ASP A O 12
ATOM 12083 N N . HIS A 1 37 ? 7.809 -0.154 -3.203 1.00 0.00 37 HIS A N 12
ATOM 12084 C CA . HIS A 1 37 ? 6.665 -0.065 -4.103 1.00 0.00 37 HIS A CA 12
ATOM 12085 C C . HIS A 1 37 ? 7.105 0.356 -5.501 1.00 0.00 37 HIS A C 12
ATOM 12086 O O . HIS A 1 37 ? 6.347 0.986 -6.238 1.00 0.00 37 HIS A O 12
ATOM 12101 N N . SER A 1 38 ? 8.336 0.005 -5.860 1.00 0.00 38 SER A N 12
ATOM 12102 C CA . SER A 1 38 ? 8.880 0.351 -7.168 1.00 0.00 38 SER A CA 12
ATOM 12103 C C . SER A 1 38 ? 8.794 -0.836 -8.123 1.00 0.00 38 SER A C 12
ATOM 12104 O O . SER A 1 38 ? 9.672 -1.038 -8.961 1.00 0.00 38 SER A O 12
ATOM 12112 N N . LYS A 1 39 ? 7.729 -1.619 -7.989 1.00 0.00 39 LYS A N 12
ATOM 12113 C CA . LYS A 1 39 ? 7.525 -2.787 -8.839 1.00 0.00 39 LYS A CA 12
ATOM 12114 C C . LYS A 1 39 ? 6.071 -3.245 -8.794 1.00 0.00 39 LYS A C 12
ATOM 12115 O O . LYS A 1 39 ? 5.280 -2.752 -7.990 1.00 0.00 39 LYS A O 12
ATOM 12134 N N . ARG A 1 40 ? 5.727 -4.192 -9.661 1.00 0.00 40 ARG A N 12
ATOM 12135 C CA . ARG A 1 40 ? 4.368 -4.716 -9.720 1.00 0.00 40 ARG A CA 12
ATOM 12136 C C . ARG A 1 40 ? 3.870 -5.092 -8.327 1.00 0.00 40 ARG A C 12
ATOM 12137 O O . ARG A 1 40 ? 2.727 -4.809 -7.969 1.00 0.00 40 ARG A O 12
ATOM 12158 N N . TRP A 1 41 ? 4.735 -5.732 -7.548 1.00 0.00 41 TRP A N 12
ATOM 12159 C CA . TRP A 1 41 ? 4.382 -6.147 -6.195 1.00 0.00 41 TRP A CA 12
ATOM 12160 C C . TRP A 1 41 ? 5.070 -5.265 -5.159 1.00 0.00 41 TRP A C 12
ATOM 12161 O O . TRP A 1 41 ? 6.293 -5.125 -5.164 1.00 0.00 41 TRP A O 12
ATOM 12182 N N . TRP A 1 42 ? 4.277 -4.675 -4.272 1.00 0.00 42 TRP A N 12
ATOM 12183 C CA . TRP A 1 42 ? 4.811 -3.807 -3.228 1.00 0.00 42 TRP A CA 12
ATOM 12184 C C . TRP A 1 42 ? 5.181 -4.611 -1.987 1.00 0.00 42 TRP A C 12
ATOM 12185 O O . TRP A 1 42 ? 4.515 -5.590 -1.649 1.00 0.00 42 TRP A O 12
ATOM 12206 N N . LEU A 1 43 ? 6.246 -4.193 -1.312 1.00 0.00 43 LEU A N 12
ATOM 12207 C CA . LEU A 1 43 ? 6.704 -4.875 -0.107 1.00 0.00 43 LEU A CA 12
ATOM 12208 C C . LEU A 1 43 ? 6.311 -4.095 1.144 1.00 0.00 43 LEU A C 12
ATOM 12209 O O . LEU A 1 43 ? 6.802 -2.990 1.379 1.00 0.00 43 LEU A O 12
ATOM 12225 N N . VAL A 1 44 ? 5.424 -4.677 1.944 1.00 0.00 44 VAL A N 12
ATOM 12226 C CA . VAL A 1 44 ? 4.968 -4.038 3.173 1.00 0.00 44 VAL A CA 12
ATOM 12227 C C . VAL A 1 44 ? 5.376 -4.848 4.398 1.00 0.00 44 VAL A C 12
ATOM 12228 O O . VAL A 1 44 ? 5.816 -5.992 4.282 1.00 0.00 44 VAL A O 12
ATOM 12241 N N . LYS A 1 45 ? 5.228 -4.247 5.574 1.00 0.00 45 LYS A N 12
ATOM 12242 C CA . LYS A 1 45 ? 5.580 -4.912 6.823 1.00 0.00 45 LYS A CA 12
ATOM 12243 C C . LYS A 1 45 ? 4.483 -4.724 7.867 1.00 0.00 45 LYS A C 12
ATOM 12244 O O . LYS A 1 45 ? 3.714 -3.766 7.806 1.00 0.00 45 LYS A O 12
ATOM 12263 N N . ASN A 1 46 ? 4.420 -5.644 8.824 1.00 0.00 46 ASN A N 12
ATOM 12264 C CA . ASN A 1 46 ? 3.418 -5.578 9.882 1.00 0.00 46 ASN A CA 12
ATOM 12265 C C . ASN A 1 46 ? 4.065 -5.255 11.225 1.00 0.00 46 ASN A C 12
ATOM 12266 O O . ASN A 1 46 ? 5.285 -5.121 11.320 1.00 0.00 46 ASN A O 12
ATOM 12277 N N . GLU A 1 47 ? 3.239 -5.131 12.259 1.00 0.00 47 GLU A N 12
ATOM 12278 C CA . GLU A 1 47 ? 3.732 -4.823 13.597 1.00 0.00 47 GLU A CA 12
ATOM 12279 C C . GLU A 1 47 ? 4.646 -5.933 14.109 1.00 0.00 47 GLU A C 12
ATOM 12280 O O . GLU A 1 47 ? 5.625 -5.673 14.807 1.00 0.00 47 GLU A O 12
ATOM 12292 N N . ALA A 1 48 ? 4.318 -7.172 13.755 1.00 0.00 48 ALA A N 12
ATOM 12293 C CA . ALA A 1 48 ? 5.109 -8.321 14.177 1.00 0.00 48 ALA A CA 12
ATOM 12294 C C . ALA A 1 48 ? 6.544 -8.216 13.670 1.00 0.00 48 ALA A C 12
ATOM 12295 O O . ALA A 1 48 ? 7.463 -8.787 14.256 1.00 0.00 48 ALA A O 12
ATOM 12302 N N . GLY A 1 49 ? 6.728 -7.482 12.577 1.00 0.00 49 GLY A N 12
ATOM 12303 C CA . GLY A 1 49 ? 8.054 -7.316 12.010 1.00 0.00 49 GLY A CA 12
ATOM 12304 C C . GLY A 1 49 ? 8.233 -8.090 10.719 1.00 0.00 49 GLY A C 12
ATOM 12305 O O . GLY A 1 49 ? 9.277 -7.999 10.073 1.00 0.00 49 GLY A O 12
ATOM 12309 N N . ARG A 1 50 ? 7.213 -8.855 10.343 1.00 0.00 50 ARG A N 12
ATOM 12310 C CA . ARG A 1 50 ? 7.264 -9.650 9.122 1.00 0.00 50 ARG A CA 12
ATOM 12311 C C . ARG A 1 50 ? 6.812 -8.828 7.919 1.00 0.00 50 ARG A C 12
ATOM 12312 O O . ARG A 1 50 ? 5.825 -8.095 7.990 1.00 0.00 50 ARG A O 12
ATOM 12333 N N . SER A 1 51 ? 7.540 -8.955 6.814 1.00 0.00 51 SER A N 12
ATOM 12334 C CA . SER A 1 51 ? 7.217 -8.220 5.597 1.00 0.00 51 SER A CA 12
ATOM 12335 C C . SER A 1 51 ? 7.105 -9.167 4.405 1.00 0.00 51 SER A C 12
ATOM 12336 O O . SER A 1 51 ? 7.981 -10.000 4.175 1.00 0.00 51 SER A O 12
ATOM 12344 N N . GLY A 1 52 ? 6.020 -9.032 3.649 1.00 0.00 52 GLY A N 12
ATOM 12345 C CA . GLY A 1 52 ? 5.812 -9.880 2.491 1.00 0.00 52 GLY A CA 12
ATOM 12346 C C . GLY A 1 52 ? 5.390 -9.095 1.265 1.00 0.00 52 GLY A C 12
ATOM 12347 O O . GLY A 1 52 ? 4.835 -8.002 1.380 1.00 0.00 52 GLY A O 12
ATOM 12351 N N . TYR A 1 53 ? 5.655 -9.651 0.088 1.00 0.00 53 TYR A N 12
ATOM 12352 C CA . TYR A 1 53 ? 5.302 -8.993 -1.165 1.00 0.00 53 TYR A CA 12
ATOM 12353 C C . TYR A 1 53 ? 3.813 -9.145 -1.460 1.00 0.00 53 TYR A C 12
ATOM 12354 O O . TYR A 1 53 ? 3.316 -10.256 -1.646 1.00 0.00 53 TYR A O 12
ATOM 12372 N N . ILE A 1 54 ? 3.107 -8.020 -1.500 1.00 0.00 54 ILE A N 12
ATOM 12373 C CA . ILE A 1 54 ? 1.676 -8.026 -1.774 1.00 0.00 54 ILE A CA 12
ATOM 12374 C C . ILE A 1 54 ? 1.345 -7.171 -2.992 1.00 0.00 54 ILE A C 12
ATOM 12375 O O . ILE A 1 54 ? 1.995 -6.163 -3.269 1.00 0.00 54 ILE A O 12
ATOM 12391 N N . PRO A 1 55 ? 0.309 -7.581 -3.739 1.00 0.00 55 PRO A N 12
ATOM 12392 C CA . PRO A 1 55 ? -0.133 -6.865 -4.940 1.00 0.00 55 PRO A CA 12
ATOM 12393 C C . PRO A 1 55 ? -0.775 -5.522 -4.610 1.00 0.00 55 PRO A C 12
ATOM 12394 O O . PRO A 1 55 ? -1.714 -5.450 -3.817 1.00 0.00 55 PRO A O 12
ATOM 12405 N N . SER A 1 56 ? -0.264 -4.460 -5.225 1.00 0.00 56 SER A N 12
ATOM 12406 C CA . SER A 1 56 ? -0.786 -3.118 -4.994 1.00 0.00 56 SER A CA 12
ATOM 12407 C C . SER A 1 56 ? -2.295 -3.077 -5.216 1.00 0.00 56 SER A C 12
ATOM 12408 O O . SER A 1 56 ? -2.972 -2.149 -4.776 1.00 0.00 56 SER A O 12
ATOM 12416 N N . ASN A 1 57 ? -2.814 -4.091 -5.900 1.00 0.00 57 ASN A N 12
ATOM 12417 C CA . ASN A 1 57 ? -4.243 -4.171 -6.181 1.00 0.00 57 ASN A CA 12
ATOM 12418 C C . ASN A 1 57 ? -5.051 -4.202 -4.888 1.00 0.00 57 ASN A C 12
ATOM 12419 O O . ASN A 1 57 ? -6.105 -3.574 -4.787 1.00 0.00 57 ASN A O 12
ATOM 12430 N N . ILE A 1 58 ? -4.549 -4.937 -3.901 1.00 0.00 58 ILE A N 12
ATOM 12431 C CA . ILE A 1 58 ? -5.223 -5.049 -2.613 1.00 0.00 58 ILE A CA 12
ATOM 12432 C C . ILE A 1 58 ? -4.729 -3.984 -1.640 1.00 0.00 58 ILE A C 12
ATOM 12433 O O . ILE A 1 58 ? -4.716 -4.194 -0.426 1.00 0.00 58 ILE A O 12
ATOM 12449 N N . LEU A 1 59 ? -4.326 -2.839 -2.180 1.00 0.00 59 LEU A N 12
ATOM 12450 C CA . LEU A 1 59 ? -3.832 -1.738 -1.359 1.00 0.00 59 LEU A CA 12
ATOM 12451 C C . LEU A 1 59 ? -4.513 -0.427 -1.740 1.00 0.00 59 LEU A C 12
ATOM 12452 O O . LEU A 1 59 ? -4.945 -0.250 -2.878 1.00 0.00 59 LEU A O 12
ATOM 12468 N N . GLU A 1 60 ? -4.602 0.488 -0.780 1.00 0.00 60 GLU A N 12
ATOM 12469 C CA . GLU A 1 60 ? -5.228 1.783 -1.017 1.00 0.00 60 GLU A CA 12
ATOM 12470 C C . GLU A 1 60 ? -4.500 2.887 -0.255 1.00 0.00 60 GLU A C 12
ATOM 12471 O O . GLU A 1 60 ? -3.764 2.636 0.699 1.00 0.00 60 GLU A O 12
ATOM 12483 N N . PRO A 1 61 ? -4.710 4.140 -0.685 1.00 0.00 61 PRO A N 12
ATOM 12484 C CA . PRO A 1 61 ? -4.083 5.308 -0.059 1.00 0.00 61 PRO A CA 12
ATOM 12485 C C . PRO A 1 61 ? -4.641 5.588 1.333 1.00 0.00 61 PRO A C 12
ATOM 12486 O O . PRO A 1 61 ? -5.643 6.289 1.481 1.00 0.00 61 PRO A O 12
ATOM 12497 N N . LEU A 1 62 ? -3.986 5.038 2.349 1.00 0.00 62 LEU A N 12
ATOM 12498 C CA . LEU A 1 62 ? -4.417 5.229 3.730 1.00 0.00 62 LEU A CA 12
ATOM 12499 C C . LEU A 1 62 ? -3.744 6.452 4.345 1.00 0.00 62 LEU A C 12
ATOM 12500 O O . LEU A 1 62 ? -2.528 6.474 4.536 1.00 0.00 62 LEU A O 12
ATOM 12516 N N . SER A 1 63 ? -4.544 7.467 4.655 1.00 0.00 63 SER A N 12
ATOM 12517 C CA . SER A 1 63 ? -4.026 8.695 5.248 1.00 0.00 63 SER A CA 12
ATOM 12518 C C . SER A 1 63 ? -4.027 8.605 6.771 1.00 0.00 63 SER A C 12
ATOM 12519 O O . SER A 1 63 ? -4.651 7.718 7.351 1.00 0.00 63 SER A O 12
ATOM 12527 N N . GLY A 1 64 ? -3.321 9.532 7.413 1.00 0.00 64 GLY A N 12
ATOM 12528 C CA . GLY A 1 64 ? -3.252 9.540 8.862 1.00 0.00 64 GLY A CA 12
ATOM 12529 C C . GLY A 1 64 ? -2.327 8.469 9.405 1.00 0.00 64 GLY A C 12
ATOM 12530 O O . GLY A 1 64 ? -2.203 7.382 8.842 1.00 0.00 64 GLY A O 12
ATOM 12534 N N . PRO A 1 65 ? -1.656 8.775 10.525 1.00 0.00 65 PRO A N 12
ATOM 12535 C CA . PRO A 1 65 ? -0.724 7.844 11.169 1.00 0.00 65 PRO A CA 12
ATOM 12536 C C . PRO A 1 65 ? -1.438 6.655 11.804 1.00 0.00 65 PRO A C 12
ATOM 12537 O O . PRO A 1 65 ? -2.571 6.776 12.269 1.00 0.00 65 PRO A O 12
ATOM 12548 N N . SER A 1 66 ? -0.767 5.508 11.820 1.00 0.00 66 SER A N 12
ATOM 12549 C CA . SER A 1 66 ? -1.340 4.296 12.396 1.00 0.00 66 SER A CA 12
ATOM 12550 C C . SER A 1 66 ? -1.788 4.537 13.834 1.00 0.00 66 SER A C 12
ATOM 12551 O O . SER A 1 66 ? -2.933 4.265 14.193 1.00 0.00 66 SER A O 12
ATOM 12559 N N . SER A 1 67 ? -0.875 5.050 14.653 1.00 0.00 67 SER A N 12
ATOM 12560 C CA . SER A 1 67 ? -1.174 5.324 16.054 1.00 0.00 67 SER A CA 12
ATOM 12561 C C . SER A 1 67 ? -2.368 6.266 16.180 1.00 0.00 67 SER A C 12
ATOM 12562 O O . SER A 1 67 ? -3.243 6.067 17.022 1.00 0.00 67 SER A O 12
ATOM 12570 N N . GLY A 1 68 ? -2.396 7.293 15.336 1.00 0.00 68 GLY A N 12
ATOM 12571 C CA . GLY A 1 68 ? -3.485 8.251 15.369 1.00 0.00 68 GLY A CA 12
ATOM 12572 C C . GLY A 1 68 ? -3.156 9.476 16.199 1.00 0.00 68 GLY A C 12
ATOM 12573 O O . GLY A 1 68 ? -1.986 9.766 16.452 1.00 0.00 68 GLY A O 12
ATOM 12577 N N . GLY A 1 1 ? 18.683 7.765 18.334 1.00 0.00 1 GLY A N 13
ATOM 12578 C CA . GLY A 1 1 ? 17.876 8.767 17.662 1.00 0.00 1 GLY A CA 13
ATOM 12579 C C . GLY A 1 1 ? 16.476 8.863 18.235 1.00 0.00 1 GLY A C 13
ATOM 12580 O O . GLY A 1 1 ? 16.279 8.711 19.440 1.00 0.00 1 GLY A O 13
ATOM 12584 N N . SER A 1 2 ? 15.501 9.119 17.369 1.00 0.00 2 SER A N 13
ATOM 12585 C CA . SER A 1 2 ? 14.112 9.241 17.796 1.00 0.00 2 SER A CA 13
ATOM 12586 C C . SER A 1 2 ? 13.215 8.291 17.007 1.00 0.00 2 SER A C 13
ATOM 12587 O O . SER A 1 2 ? 13.275 8.240 15.779 1.00 0.00 2 SER A O 13
ATOM 12595 N N . SER A 1 3 ? 12.385 7.540 17.724 1.00 0.00 3 SER A N 13
ATOM 12596 C CA . SER A 1 3 ? 11.478 6.588 17.092 1.00 0.00 3 SER A CA 13
ATOM 12597 C C . SER A 1 3 ? 10.618 7.275 16.036 1.00 0.00 3 SER A C 13
ATOM 12598 O O . SER A 1 3 ? 10.682 8.492 15.862 1.00 0.00 3 SER A O 13
ATOM 12606 N N . GLY A 1 4 ? 9.812 6.486 15.333 1.00 0.00 4 GLY A N 13
ATOM 12607 C CA . GLY A 1 4 ? 8.950 7.035 14.302 1.00 0.00 4 GLY A CA 13
ATOM 12608 C C . GLY A 1 4 ? 9.654 7.162 12.965 1.00 0.00 4 GLY A C 13
ATOM 12609 O O . GLY A 1 4 ? 10.687 7.822 12.860 1.00 0.00 4 GLY A O 13
ATOM 12613 N N . SER A 1 5 ? 9.094 6.526 11.941 1.00 0.00 5 SER A N 13
ATOM 12614 C CA . SER A 1 5 ? 9.677 6.567 10.605 1.00 0.00 5 SER A CA 13
ATOM 12615 C C . SER A 1 5 ? 8.714 7.209 9.611 1.00 0.00 5 SER A C 13
ATOM 12616 O O . SER A 1 5 ? 7.721 6.602 9.212 1.00 0.00 5 SER A O 13
ATOM 12624 N N . SER A 1 6 ? 9.017 8.441 9.215 1.00 0.00 6 SER A N 13
ATOM 12625 C CA . SER A 1 6 ? 8.177 9.169 8.271 1.00 0.00 6 SER A CA 13
ATOM 12626 C C . SER A 1 6 ? 8.377 8.646 6.851 1.00 0.00 6 SER A C 13
ATOM 12627 O O . SER A 1 6 ? 9.257 9.107 6.126 1.00 0.00 6 SER A O 13
ATOM 12635 N N . GLY A 1 7 ? 7.552 7.678 6.462 1.00 0.00 7 GLY A N 13
ATOM 12636 C CA . GLY A 1 7 ? 7.654 7.108 5.131 1.00 0.00 7 GLY A CA 13
ATOM 12637 C C . GLY A 1 7 ? 6.311 7.019 4.434 1.00 0.00 7 GLY A C 13
ATOM 12638 O O . GLY A 1 7 ? 5.632 8.030 4.248 1.00 0.00 7 GLY A O 13
ATOM 12642 N N . LEU A 1 8 ? 5.927 5.809 4.045 1.00 0.00 8 LEU A N 13
ATOM 12643 C CA . LEU A 1 8 ? 4.656 5.592 3.362 1.00 0.00 8 LEU A CA 13
ATOM 12644 C C . LEU A 1 8 ? 3.909 4.407 3.965 1.00 0.00 8 LEU A C 13
ATOM 12645 O O . LEU A 1 8 ? 4.503 3.371 4.263 1.00 0.00 8 LEU A O 13
ATOM 12661 N N . LYS A 1 9 ? 2.602 4.566 4.141 1.00 0.00 9 LYS A N 13
ATOM 12662 C CA . LYS A 1 9 ? 1.771 3.509 4.705 1.00 0.00 9 LYS A CA 13
ATOM 12663 C C . LYS A 1 9 ? 0.476 3.354 3.913 1.00 0.00 9 LYS A C 13
ATOM 12664 O O . LYS A 1 9 ? -0.059 4.327 3.384 1.00 0.00 9 LYS A O 13
ATOM 12683 N N . MET A 1 10 ? -0.022 2.124 3.838 1.00 0.00 10 MET A N 13
ATOM 12684 C CA . MET A 1 10 ? -1.256 1.843 3.113 1.00 0.00 10 MET A CA 13
ATOM 12685 C C . MET A 1 10 ? -2.124 0.852 3.881 1.00 0.00 10 MET A C 13
ATOM 12686 O O . MET A 1 10 ? -1.646 0.163 4.782 1.00 0.00 10 MET A O 13
ATOM 12700 N N . GLN A 1 11 ? -3.401 0.785 3.518 1.00 0.00 11 GLN A N 13
ATOM 12701 C CA . GLN A 1 11 ? -4.335 -0.122 4.175 1.00 0.00 11 GLN A CA 13
ATOM 12702 C C . GLN A 1 11 ? -4.907 -1.127 3.182 1.00 0.00 11 GLN A C 13
ATOM 12703 O O . GLN A 1 11 ? -5.366 -0.756 2.101 1.00 0.00 11 GLN A O 13
ATOM 12717 N N . VAL A 1 12 ? -4.877 -2.403 3.554 1.00 0.00 12 VAL A N 13
ATOM 12718 C CA . VAL A 1 12 ? -5.393 -3.462 2.696 1.00 0.00 12 VAL A CA 13
ATOM 12719 C C . VAL A 1 12 ? -6.858 -3.224 2.349 1.00 0.00 12 VAL A C 13
ATOM 12720 O O . VAL A 1 12 ? -7.639 -2.766 3.185 1.00 0.00 12 VAL A O 13
ATOM 12733 N N . LEU A 1 13 ? -7.226 -3.538 1.112 1.00 0.00 13 LEU A N 13
ATOM 12734 C CA . LEU A 1 13 ? -8.600 -3.358 0.653 1.00 0.00 13 LEU A CA 13
ATOM 12735 C C . LEU A 1 13 ? -9.267 -4.705 0.393 1.00 0.00 13 LEU A C 13
ATOM 12736 O O . LEU A 1 13 ? -10.474 -4.858 0.583 1.00 0.00 13 LEU A O 13
ATOM 12752 N N . TYR A 1 14 ? -8.474 -5.677 -0.043 1.00 0.00 14 TYR A N 13
ATOM 12753 C CA . TYR A 1 14 ? -8.988 -7.011 -0.330 1.00 0.00 14 TYR A CA 13
ATOM 12754 C C . TYR A 1 14 ? -8.108 -8.083 0.307 1.00 0.00 14 TYR A C 13
ATOM 12755 O O . TYR A 1 14 ? -6.896 -8.111 0.098 1.00 0.00 14 TYR A O 13
ATOM 12773 N N . GLU A 1 15 ? -8.729 -8.964 1.085 1.00 0.00 15 GLU A N 13
ATOM 12774 C CA . GLU A 1 15 ? -8.003 -10.038 1.753 1.00 0.00 15 GLU A CA 13
ATOM 12775 C C . GLU A 1 15 ? -7.186 -10.847 0.751 1.00 0.00 15 GLU A C 13
ATOM 12776 O O . GLU A 1 15 ? -7.671 -11.196 -0.326 1.00 0.00 15 GLU A O 13
ATOM 12788 N N . PHE A 1 16 ? -5.942 -11.143 1.112 1.00 0.00 16 PHE A N 13
ATOM 12789 C CA . PHE A 1 16 ? -5.055 -11.910 0.245 1.00 0.00 16 PHE A CA 13
ATOM 12790 C C . PHE A 1 16 ? -4.240 -12.915 1.053 1.00 0.00 16 PHE A C 13
ATOM 12791 O O . PHE A 1 16 ? -3.616 -12.563 2.053 1.00 0.00 16 PHE A O 13
ATOM 12808 N N . GLU A 1 17 ? -4.252 -14.169 0.611 1.00 0.00 17 GLU A N 13
ATOM 12809 C CA . GLU A 1 17 ? -3.515 -15.226 1.293 1.00 0.00 17 GLU A CA 13
ATOM 12810 C C . GLU A 1 17 ? -2.141 -15.427 0.661 1.00 0.00 17 GLU A C 13
ATOM 12811 O O . GLU A 1 17 ? -2.020 -15.563 -0.556 1.00 0.00 17 GLU A O 13
ATOM 12823 N N . ALA A 1 18 ? -1.108 -15.445 1.497 1.00 0.00 18 ALA A N 13
ATOM 12824 C CA . ALA A 1 18 ? 0.257 -15.630 1.021 1.00 0.00 18 ALA A CA 13
ATOM 12825 C C . ALA A 1 18 ? 0.576 -17.110 0.834 1.00 0.00 18 ALA A C 13
ATOM 12826 O O . ALA A 1 18 ? 0.469 -17.901 1.771 1.00 0.00 18 ALA A O 13
ATOM 12833 N N . ARG A 1 19 ? 0.969 -17.477 -0.381 1.00 0.00 19 ARG A N 13
ATOM 12834 C CA . ARG A 1 19 ? 1.302 -18.862 -0.691 1.00 0.00 19 ARG A CA 13
ATOM 12835 C C . ARG A 1 19 ? 2.814 -19.055 -0.759 1.00 0.00 19 ARG A C 13
ATOM 12836 O O . ARG A 1 19 ? 3.324 -20.138 -0.478 1.00 0.00 19 ARG A O 13
ATOM 12857 N N . ASN A 1 20 ? 3.524 -17.996 -1.135 1.00 0.00 20 ASN A N 13
ATOM 12858 C CA . ASN A 1 20 ? 4.978 -18.050 -1.241 1.00 0.00 20 ASN A CA 13
ATOM 12859 C C . ASN A 1 20 ? 5.631 -17.844 0.122 1.00 0.00 20 ASN A C 13
ATOM 12860 O O . ASN A 1 20 ? 5.093 -17.168 1.000 1.00 0.00 20 ASN A O 13
ATOM 12871 N N . PRO A 1 21 ? 6.819 -18.439 0.305 1.00 0.00 21 PRO A N 13
ATOM 12872 C CA . PRO A 1 21 ? 7.572 -18.335 1.558 1.00 0.00 21 PRO A CA 13
ATOM 12873 C C . PRO A 1 21 ? 8.129 -16.934 1.785 1.00 0.00 21 PRO A C 13
ATOM 12874 O O . PRO A 1 21 ? 8.715 -16.650 2.830 1.00 0.00 21 PRO A O 13
ATOM 12885 N N . ARG A 1 22 ? 7.942 -16.061 0.800 1.00 0.00 22 ARG A N 13
ATOM 12886 C CA . ARG A 1 22 ? 8.426 -14.689 0.893 1.00 0.00 22 ARG A CA 13
ATOM 12887 C C . ARG A 1 22 ? 7.265 -13.700 0.874 1.00 0.00 22 ARG A C 13
ATOM 12888 O O . ARG A 1 22 ? 7.450 -12.516 0.592 1.00 0.00 22 ARG A O 13
ATOM 12909 N N . GLU A 1 23 ? 6.068 -14.194 1.177 1.00 0.00 23 GLU A N 13
ATOM 12910 C CA . GLU A 1 23 ? 4.877 -13.353 1.193 1.00 0.00 23 GLU A CA 13
ATOM 12911 C C . GLU A 1 23 ? 4.338 -13.200 2.613 1.00 0.00 23 GLU A C 13
ATOM 12912 O O . GLU A 1 23 ? 4.923 -13.711 3.569 1.00 0.00 23 GLU A O 13
ATOM 12924 N N . LEU A 1 24 ? 3.221 -12.494 2.742 1.00 0.00 24 LEU A N 13
ATOM 12925 C CA . LEU A 1 24 ? 2.602 -12.273 4.044 1.00 0.00 24 LEU A CA 13
ATOM 12926 C C . LEU A 1 24 ? 1.087 -12.150 3.913 1.00 0.00 24 LEU A C 13
ATOM 12927 O O . LEU A 1 24 ? 0.584 -11.379 3.096 1.00 0.00 24 LEU A O 13
ATOM 12943 N N . THR A 1 25 ? 0.364 -12.914 4.726 1.00 0.00 25 THR A N 13
ATOM 12944 C CA . THR A 1 25 ? -1.093 -12.889 4.703 1.00 0.00 25 THR A CA 13
ATOM 12945 C C . THR A 1 25 ? -1.630 -11.561 5.224 1.00 0.00 25 THR A C 13
ATOM 12946 O O . THR A 1 25 ? -1.107 -11.005 6.190 1.00 0.00 25 THR A O 13
ATOM 12957 N N . VAL A 1 26 ? -2.677 -11.057 4.580 1.00 0.00 26 VAL A N 13
ATOM 12958 C CA . VAL A 1 26 ? -3.286 -9.794 4.980 1.00 0.00 26 VAL A CA 13
ATOM 12959 C C . VAL A 1 26 ? -4.799 -9.832 4.801 1.00 0.00 26 VAL A C 13
ATOM 12960 O O . VAL A 1 26 ? -5.330 -10.684 4.088 1.00 0.00 26 VAL A O 13
ATOM 12973 N N . VAL A 1 27 ? -5.491 -8.902 5.452 1.00 0.00 27 VAL A N 13
ATOM 12974 C CA . VAL A 1 27 ? -6.944 -8.828 5.363 1.00 0.00 27 VAL A CA 13
ATOM 12975 C C . VAL A 1 27 ? -7.413 -7.383 5.232 1.00 0.00 27 VAL A C 13
ATOM 12976 O O . VAL A 1 27 ? -6.750 -6.460 5.703 1.00 0.00 27 VAL A O 13
ATOM 12989 N N . GLN A 1 28 ? -8.562 -7.196 4.590 1.00 0.00 28 GLN A N 13
ATOM 12990 C CA . GLN A 1 28 ? -9.120 -5.863 4.397 1.00 0.00 28 GLN A CA 13
ATOM 12991 C C . GLN A 1 28 ? -9.174 -5.099 5.716 1.00 0.00 28 GLN A C 13
ATOM 12992 O O . GLN A 1 28 ? -9.370 -5.688 6.778 1.00 0.00 28 GLN A O 13
ATOM 13006 N N . GLY A 1 29 ? -8.997 -3.783 5.640 1.00 0.00 29 GLY A N 13
ATOM 13007 C CA . GLY A 1 29 ? -9.028 -2.960 6.835 1.00 0.00 29 GLY A CA 13
ATOM 13008 C C . GLY A 1 29 ? -7.680 -2.888 7.525 1.00 0.00 29 GLY A C 13
ATOM 13009 O O . GLY A 1 29 ? -7.320 -1.855 8.087 1.00 0.00 29 GLY A O 13
ATOM 13013 N N . GLU A 1 30 ? -6.935 -3.988 7.482 1.00 0.00 30 GLU A N 13
ATOM 13014 C CA . GLU A 1 30 ? -5.621 -4.044 8.110 1.00 0.00 30 GLU A CA 13
ATOM 13015 C C . GLU A 1 30 ? -4.715 -2.938 7.576 1.00 0.00 30 GLU A C 13
ATOM 13016 O O . GLU A 1 30 ? -4.860 -2.497 6.436 1.00 0.00 30 GLU A O 13
ATOM 13028 N N . LYS A 1 31 ? -3.780 -2.494 8.409 1.00 0.00 31 LYS A N 13
ATOM 13029 C CA . LYS A 1 31 ? -2.849 -1.440 8.024 1.00 0.00 31 LYS A CA 13
ATOM 13030 C C . LYS A 1 31 ? -1.431 -1.988 7.893 1.00 0.00 31 LYS A C 13
ATOM 13031 O O . LYS A 1 31 ? -1.033 -2.892 8.629 1.00 0.00 31 LYS A O 13
ATOM 13050 N N . LEU A 1 32 ? -0.673 -1.435 6.952 1.00 0.00 32 LEU A N 13
ATOM 13051 C CA . LEU A 1 32 ? 0.702 -1.867 6.726 1.00 0.00 32 LEU A CA 13
ATOM 13052 C C . LEU A 1 32 ? 1.571 -0.701 6.269 1.00 0.00 32 LEU A C 13
ATOM 13053 O O . LEU A 1 32 ? 1.061 0.344 5.865 1.00 0.00 32 LEU A O 13
ATOM 13069 N N . GLU A 1 33 ? 2.886 -0.888 6.333 1.00 0.00 33 GLU A N 13
ATOM 13070 C CA . GLU A 1 33 ? 3.825 0.150 5.924 1.00 0.00 33 GLU A CA 13
ATOM 13071 C C . GLU A 1 33 ? 4.507 -0.221 4.610 1.00 0.00 33 GLU A C 13
ATOM 13072 O O . GLU A 1 33 ? 5.210 -1.228 4.525 1.00 0.00 33 GLU A O 13
ATOM 13084 N N . VAL A 1 34 ? 4.293 0.600 3.587 1.00 0.00 34 VAL A N 13
ATOM 13085 C CA . VAL A 1 34 ? 4.887 0.359 2.277 1.00 0.00 34 VAL A CA 13
ATOM 13086 C C . VAL A 1 34 ? 6.401 0.533 2.319 1.00 0.00 34 VAL A C 13
ATOM 13087 O O . VAL A 1 34 ? 6.911 1.490 2.904 1.00 0.00 34 VAL A O 13
ATOM 13100 N N . LEU A 1 35 ? 7.115 -0.398 1.696 1.00 0.00 35 LEU A N 13
ATOM 13101 C CA . LEU A 1 35 ? 8.572 -0.348 1.661 1.00 0.00 35 LEU A CA 13
ATOM 13102 C C . LEU A 1 35 ? 9.076 -0.124 0.239 1.00 0.00 35 LEU A C 13
ATOM 13103 O O . LEU A 1 35 ? 9.785 0.845 -0.034 1.00 0.00 35 LEU A O 13
ATOM 13119 N N . ASP A 1 36 ? 8.703 -1.025 -0.664 1.00 0.00 36 ASP A N 13
ATOM 13120 C CA . ASP A 1 36 ? 9.114 -0.925 -2.059 1.00 0.00 36 ASP A CA 13
ATOM 13121 C C . ASP A 1 36 ? 7.900 -0.853 -2.980 1.00 0.00 36 ASP A C 13
ATOM 13122 O O . ASP A 1 36 ? 7.235 -1.860 -3.227 1.00 0.00 36 ASP A O 13
ATOM 13131 N N . HIS A 1 37 ? 7.615 0.343 -3.484 1.00 0.00 37 HIS A N 13
ATOM 13132 C CA . HIS A 1 37 ? 6.480 0.546 -4.377 1.00 0.00 37 HIS A CA 13
ATOM 13133 C C . HIS A 1 37 ? 6.950 0.786 -5.808 1.00 0.00 37 HIS A C 13
ATOM 13134 O O . HIS A 1 37 ? 6.438 1.665 -6.501 1.00 0.00 37 HIS A O 13
ATOM 13149 N N . SER A 1 38 ? 7.929 0.000 -6.244 1.00 0.00 38 SER A N 13
ATOM 13150 C CA . SER A 1 38 ? 8.472 0.131 -7.591 1.00 0.00 38 SER A CA 13
ATOM 13151 C C . SER A 1 38 ? 8.081 -1.066 -8.452 1.00 0.00 38 SER A C 13
ATOM 13152 O O . SER A 1 38 ? 7.369 -0.923 -9.447 1.00 0.00 38 SER A O 13
ATOM 13160 N N . LYS A 1 39 ? 8.551 -2.246 -8.064 1.00 0.00 39 LYS A N 13
ATOM 13161 C CA . LYS A 1 39 ? 8.250 -3.469 -8.798 1.00 0.00 39 LYS A CA 13
ATOM 13162 C C . LYS A 1 39 ? 6.758 -3.784 -8.745 1.00 0.00 39 LYS A C 13
ATOM 13163 O O . LYS A 1 39 ? 6.048 -3.319 -7.853 1.00 0.00 39 LYS A O 13
ATOM 13182 N N . ARG A 1 40 ? 6.290 -4.576 -9.703 1.00 0.00 40 ARG A N 13
ATOM 13183 C CA . ARG A 1 40 ? 4.883 -4.952 -9.765 1.00 0.00 40 ARG A CA 13
ATOM 13184 C C . ARG A 1 40 ? 4.311 -5.147 -8.364 1.00 0.00 40 ARG A C 13
ATOM 13185 O O . ARG A 1 40 ? 3.388 -4.442 -7.956 1.00 0.00 40 ARG A O 13
ATOM 13206 N N . TRP A 1 41 ? 4.865 -6.108 -7.633 1.00 0.00 41 TRP A N 13
ATOM 13207 C CA . TRP A 1 41 ? 4.409 -6.396 -6.278 1.00 0.00 41 TRP A CA 13
ATOM 13208 C C . TRP A 1 41 ? 5.103 -5.490 -5.266 1.00 0.00 41 TRP A C 13
ATOM 13209 O O . TRP A 1 41 ? 6.325 -5.344 -5.286 1.00 0.00 41 TRP A O 13
ATOM 13230 N N . TRP A 1 42 ? 4.316 -4.886 -4.383 1.00 0.00 42 TRP A N 13
ATOM 13231 C CA . TRP A 1 42 ? 4.856 -3.994 -3.363 1.00 0.00 42 TRP A CA 13
ATOM 13232 C C . TRP A 1 42 ? 5.234 -4.771 -2.106 1.00 0.00 42 TRP A C 13
ATOM 13233 O O . TRP A 1 42 ? 4.679 -5.835 -1.832 1.00 0.00 42 TRP A O 13
ATOM 13254 N N . LEU A 1 43 ? 6.180 -4.232 -1.346 1.00 0.00 43 LEU A N 13
ATOM 13255 C CA . LEU A 1 43 ? 6.632 -4.874 -0.116 1.00 0.00 43 LEU A CA 13
ATOM 13256 C C . LEU A 1 43 ? 6.138 -4.113 1.110 1.00 0.00 43 LEU A C 13
ATOM 13257 O O . LEU A 1 43 ? 6.456 -2.938 1.294 1.00 0.00 43 LEU A O 13
ATOM 13273 N N . VAL A 1 44 ? 5.359 -4.791 1.947 1.00 0.00 44 VAL A N 13
ATOM 13274 C CA . VAL A 1 44 ? 4.824 -4.180 3.158 1.00 0.00 44 VAL A CA 13
ATOM 13275 C C . VAL A 1 44 ? 5.277 -4.936 4.402 1.00 0.00 44 VAL A C 13
ATOM 13276 O O . VAL A 1 44 ? 5.729 -6.078 4.317 1.00 0.00 44 VAL A O 13
ATOM 13289 N N . LYS A 1 45 ? 5.152 -4.292 5.557 1.00 0.00 45 LYS A N 13
ATOM 13290 C CA . LYS A 1 45 ? 5.547 -4.903 6.821 1.00 0.00 45 LYS A CA 13
ATOM 13291 C C . LYS A 1 45 ? 4.441 -4.762 7.862 1.00 0.00 45 LYS A C 13
ATOM 13292 O O . LYS A 1 45 ? 3.820 -3.707 7.981 1.00 0.00 45 LYS A O 13
ATOM 13311 N N . ASN A 1 46 ? 4.203 -5.831 8.615 1.00 0.00 46 ASN A N 13
ATOM 13312 C CA . ASN A 1 46 ? 3.173 -5.825 9.647 1.00 0.00 46 ASN A CA 13
ATOM 13313 C C . ASN A 1 46 ? 3.707 -5.225 10.944 1.00 0.00 46 ASN A C 13
ATOM 13314 O O . ASN A 1 46 ? 4.834 -4.735 10.995 1.00 0.00 46 ASN A O 13
ATOM 13325 N N . GLU A 1 47 ? 2.888 -5.268 11.990 1.00 0.00 47 GLU A N 13
ATOM 13326 C CA . GLU A 1 47 ? 3.278 -4.728 13.288 1.00 0.00 47 GLU A CA 13
ATOM 13327 C C . GLU A 1 47 ? 4.259 -5.660 13.992 1.00 0.00 47 GLU A C 13
ATOM 13328 O O . GLU A 1 47 ? 5.116 -5.215 14.755 1.00 0.00 47 GLU A O 13
ATOM 13340 N N . ALA A 1 48 ? 4.126 -6.957 13.731 1.00 0.00 48 ALA A N 13
ATOM 13341 C CA . ALA A 1 48 ? 5.001 -7.952 14.338 1.00 0.00 48 ALA A CA 13
ATOM 13342 C C . ALA A 1 48 ? 6.436 -7.793 13.848 1.00 0.00 48 ALA A C 13
ATOM 13343 O O . ALA A 1 48 ? 7.384 -8.138 14.552 1.00 0.00 48 ALA A O 13
ATOM 13350 N N . GLY A 1 49 ? 6.589 -7.268 12.636 1.00 0.00 49 GLY A N 13
ATOM 13351 C CA . GLY A 1 49 ? 7.913 -7.073 12.074 1.00 0.00 49 GLY A CA 13
ATOM 13352 C C . GLY A 1 49 ? 8.110 -7.834 10.778 1.00 0.00 49 GLY A C 13
ATOM 13353 O O . GLY A 1 49 ? 9.061 -7.580 10.039 1.00 0.00 49 GLY A O 13
ATOM 13357 N N . ARG A 1 50 ? 7.209 -8.772 10.502 1.00 0.00 50 ARG A N 13
ATOM 13358 C CA . ARG A 1 50 ? 7.291 -9.576 9.288 1.00 0.00 50 ARG A CA 13
ATOM 13359 C C . ARG A 1 50 ? 6.870 -8.761 8.068 1.00 0.00 50 ARG A C 13
ATOM 13360 O O . ARG A 1 50 ? 5.965 -7.931 8.146 1.00 0.00 50 ARG A O 13
ATOM 13381 N N . SER A 1 51 ? 7.534 -9.005 6.943 1.00 0.00 51 SER A N 13
ATOM 13382 C CA . SER A 1 51 ? 7.233 -8.292 5.707 1.00 0.00 51 SER A CA 13
ATOM 13383 C C . SER A 1 51 ? 7.068 -9.265 4.544 1.00 0.00 51 SER A C 13
ATOM 13384 O O . SER A 1 51 ? 7.888 -10.161 4.349 1.00 0.00 51 SER A O 13
ATOM 13392 N N . GLY A 1 52 ? 6.000 -9.081 3.773 1.00 0.00 52 GLY A N 13
ATOM 13393 C CA . GLY A 1 52 ? 5.746 -9.950 2.639 1.00 0.00 52 GLY A CA 13
ATOM 13394 C C . GLY A 1 52 ? 5.359 -9.178 1.393 1.00 0.00 52 GLY A C 13
ATOM 13395 O O . GLY A 1 52 ? 4.864 -8.054 1.480 1.00 0.00 52 GLY A O 13
ATOM 13399 N N . TYR A 1 53 ? 5.585 -9.781 0.231 1.00 0.00 53 TYR A N 13
ATOM 13400 C CA . TYR A 1 53 ? 5.260 -9.141 -1.038 1.00 0.00 53 TYR A CA 13
ATOM 13401 C C . TYR A 1 53 ? 3.772 -9.268 -1.347 1.00 0.00 53 TYR A C 13
ATOM 13402 O O . TYR A 1 53 ? 3.232 -10.373 -1.411 1.00 0.00 53 TYR A O 13
ATOM 13420 N N . ILE A 1 54 ? 3.115 -8.130 -1.538 1.00 0.00 54 ILE A N 13
ATOM 13421 C CA . ILE A 1 54 ? 1.689 -8.112 -1.842 1.00 0.00 54 ILE A CA 13
ATOM 13422 C C . ILE A 1 54 ? 1.397 -7.238 -3.057 1.00 0.00 54 ILE A C 13
ATOM 13423 O O . ILE A 1 54 ? 2.101 -6.268 -3.338 1.00 0.00 54 ILE A O 13
ATOM 13439 N N . PRO A 1 55 ? 0.332 -7.586 -3.794 1.00 0.00 55 PRO A N 13
ATOM 13440 C CA . PRO A 1 55 ? -0.080 -6.845 -4.989 1.00 0.00 55 PRO A CA 13
ATOM 13441 C C . PRO A 1 55 ? -0.641 -5.468 -4.652 1.00 0.00 55 PRO A C 13
ATOM 13442 O O . PRO A 1 55 ? -1.497 -5.332 -3.778 1.00 0.00 55 PRO A O 13
ATOM 13453 N N . SER A 1 56 ? -0.154 -4.448 -5.352 1.00 0.00 56 SER A N 13
ATOM 13454 C CA . SER A 1 56 ? -0.605 -3.080 -5.124 1.00 0.00 56 SER A CA 13
ATOM 13455 C C . SER A 1 56 ? -2.100 -2.948 -5.398 1.00 0.00 56 SER A C 13
ATOM 13456 O O . SER A 1 56 ? -2.710 -1.923 -5.095 1.00 0.00 56 SER A O 13
ATOM 13464 N N . ASN A 1 57 ? -2.685 -3.994 -5.973 1.00 0.00 57 ASN A N 13
ATOM 13465 C CA . ASN A 1 57 ? -4.108 -3.996 -6.289 1.00 0.00 57 ASN A CA 13
ATOM 13466 C C . ASN A 1 57 ? -4.948 -3.973 -5.016 1.00 0.00 57 ASN A C 13
ATOM 13467 O O . ASN A 1 57 ? -5.942 -3.251 -4.928 1.00 0.00 57 ASN A O 13
ATOM 13478 N N . ILE A 1 58 ? -4.542 -4.768 -4.031 1.00 0.00 58 ILE A N 13
ATOM 13479 C CA . ILE A 1 58 ? -5.256 -4.837 -2.762 1.00 0.00 58 ILE A CA 13
ATOM 13480 C C . ILE A 1 58 ? -4.813 -3.723 -1.821 1.00 0.00 58 ILE A C 13
ATOM 13481 O O . ILE A 1 58 ? -5.143 -3.730 -0.634 1.00 0.00 58 ILE A O 13
ATOM 13497 N N . LEU A 1 59 ? -4.065 -2.765 -2.357 1.00 0.00 59 LEU A N 13
ATOM 13498 C CA . LEU A 1 59 ? -3.577 -1.641 -1.566 1.00 0.00 59 LEU A CA 13
ATOM 13499 C C . LEU A 1 59 ? -4.301 -0.353 -1.946 1.00 0.00 59 LEU A C 13
ATOM 13500 O O . LEU A 1 59 ? -4.764 -0.201 -3.075 1.00 0.00 59 LEU A O 13
ATOM 13516 N N . GLU A 1 60 ? -4.392 0.572 -0.995 1.00 0.00 60 GLU A N 13
ATOM 13517 C CA . GLU A 1 60 ? -5.057 1.847 -1.231 1.00 0.00 60 GLU A CA 13
ATOM 13518 C C . GLU A 1 60 ? -4.349 2.977 -0.489 1.00 0.00 60 GLU A C 13
ATOM 13519 O O . GLU A 1 60 ? -3.677 2.764 0.521 1.00 0.00 60 GLU A O 13
ATOM 13531 N N . PRO A 1 61 ? -4.502 4.207 -1.000 1.00 0.00 61 PRO A N 13
ATOM 13532 C CA . PRO A 1 61 ? -3.885 5.395 -0.402 1.00 0.00 61 PRO A CA 13
ATOM 13533 C C . PRO A 1 61 ? -4.517 5.766 0.935 1.00 0.00 61 PRO A C 13
ATOM 13534 O O . PRO A 1 61 ? -5.353 6.668 1.010 1.00 0.00 61 PRO A O 13
ATOM 13545 N N . LEU A 1 62 ? -4.114 5.065 1.989 1.00 0.00 62 LEU A N 13
ATOM 13546 C CA . LEU A 1 62 ? -4.640 5.321 3.325 1.00 0.00 62 LEU A CA 13
ATOM 13547 C C . LEU A 1 62 ? -4.649 6.816 3.631 1.00 0.00 62 LEU A C 13
ATOM 13548 O O . LEU A 1 62 ? -5.661 7.365 4.066 1.00 0.00 62 LEU A O 13
ATOM 13564 N N . SER A 1 63 ? -3.515 7.468 3.397 1.00 0.00 63 SER A N 13
ATOM 13565 C CA . SER A 1 63 ? -3.391 8.899 3.648 1.00 0.00 63 SER A CA 13
ATOM 13566 C C . SER A 1 63 ? -4.151 9.297 4.909 1.00 0.00 63 SER A C 13
ATOM 13567 O O . SER A 1 63 ? -4.810 10.335 4.948 1.00 0.00 63 SER A O 13
ATOM 13575 N N . GLY A 1 64 ? -4.054 8.463 5.940 1.00 0.00 64 GLY A N 13
ATOM 13576 C CA . GLY A 1 64 ? -4.738 8.744 7.189 1.00 0.00 64 GLY A CA 13
ATOM 13577 C C . GLY A 1 64 ? -4.480 10.152 7.687 1.00 0.00 64 GLY A C 13
ATOM 13578 O O . GLY A 1 64 ? -3.411 10.723 7.472 1.00 0.00 64 GLY A O 13
ATOM 13582 N N . PRO A 1 65 ? -5.477 10.735 8.368 1.00 0.00 65 PRO A N 13
ATOM 13583 C CA . PRO A 1 65 ? -5.377 12.093 8.911 1.00 0.00 65 PRO A CA 13
ATOM 13584 C C . PRO A 1 65 ? -4.398 12.180 10.077 1.00 0.00 65 PRO A C 13
ATOM 13585 O O . PRO A 1 65 ? -3.519 13.042 10.099 1.00 0.00 65 PRO A O 13
ATOM 13596 N N . SER A 1 66 ? -4.555 11.282 11.045 1.00 0.00 66 SER A N 13
ATOM 13597 C CA . SER A 1 66 ? -3.687 11.261 12.216 1.00 0.00 66 SER A CA 13
ATOM 13598 C C . SER A 1 66 ? -2.291 10.766 11.848 1.00 0.00 66 SER A C 13
ATOM 13599 O O . SER A 1 66 ? -2.125 9.978 10.917 1.00 0.00 66 SER A O 13
ATOM 13607 N N . SER A 1 67 ? -1.290 11.235 12.586 1.00 0.00 67 SER A N 13
ATOM 13608 C CA . SER A 1 67 ? 0.092 10.845 12.337 1.00 0.00 67 SER A CA 13
ATOM 13609 C C . SER A 1 67 ? 0.912 10.897 13.622 1.00 0.00 67 SER A C 13
ATOM 13610 O O . SER A 1 67 ? 0.856 11.873 14.368 1.00 0.00 67 SER A O 13
ATOM 13618 N N . GLY A 1 68 ? 1.675 9.837 13.874 1.00 0.00 68 GLY A N 13
ATOM 13619 C CA . GLY A 1 68 ? 2.496 9.781 15.069 1.00 0.00 68 GLY A CA 13
ATOM 13620 C C . GLY A 1 68 ? 1.726 9.290 16.279 1.00 0.00 68 GLY A C 13
ATOM 13621 O O . GLY A 1 68 ? 1.023 10.062 16.931 1.00 0.00 68 GLY A O 13
ATOM 13625 N N . GLY A 1 1 ? 20.120 9.826 9.364 1.00 0.00 1 GLY A N 14
ATOM 13626 C CA . GLY A 1 1 ? 20.423 9.165 8.108 1.00 0.00 1 GLY A CA 14
ATOM 13627 C C . GLY A 1 1 ? 20.096 10.028 6.905 1.00 0.00 1 GLY A C 14
ATOM 13628 O O . GLY A 1 1 ? 20.024 11.252 7.012 1.00 0.00 1 GLY A O 14
ATOM 13632 N N . SER A 1 2 ? 19.898 9.389 5.757 1.00 0.00 2 SER A N 14
ATOM 13633 C CA . SER A 1 2 ? 19.582 10.107 4.527 1.00 0.00 2 SER A CA 14
ATOM 13634 C C . SER A 1 2 ? 18.470 11.125 4.763 1.00 0.00 2 SER A C 14
ATOM 13635 O O . SER A 1 2 ? 17.319 10.760 5.001 1.00 0.00 2 SER A O 14
ATOM 13643 N N . SER A 1 3 ? 18.824 12.405 4.696 1.00 0.00 3 SER A N 14
ATOM 13644 C CA . SER A 1 3 ? 17.859 13.477 4.906 1.00 0.00 3 SER A CA 14
ATOM 13645 C C . SER A 1 3 ? 16.783 13.459 3.824 1.00 0.00 3 SER A C 14
ATOM 13646 O O . SER A 1 3 ? 17.084 13.390 2.634 1.00 0.00 3 SER A O 14
ATOM 13654 N N . GLY A 1 4 ? 15.524 13.520 4.249 1.00 0.00 4 GLY A N 14
ATOM 13655 C CA . GLY A 1 4 ? 14.421 13.509 3.306 1.00 0.00 4 GLY A CA 14
ATOM 13656 C C . GLY A 1 4 ? 13.249 12.683 3.795 1.00 0.00 4 GLY A C 14
ATOM 13657 O O . GLY A 1 4 ? 13.289 12.124 4.891 1.00 0.00 4 GLY A O 14
ATOM 13661 N N . SER A 1 5 ? 12.201 12.606 2.981 1.00 0.00 5 SER A N 14
ATOM 13662 C CA . SER A 1 5 ? 11.009 11.846 3.339 1.00 0.00 5 SER A CA 14
ATOM 13663 C C . SER A 1 5 ? 11.192 10.365 3.019 1.00 0.00 5 SER A C 14
ATOM 13664 O O . SER A 1 5 ? 11.676 10.006 1.946 1.00 0.00 5 SER A O 14
ATOM 13672 N N . SER A 1 6 ? 10.802 9.510 3.959 1.00 0.00 6 SER A N 14
ATOM 13673 C CA . SER A 1 6 ? 10.926 8.068 3.781 1.00 0.00 6 SER A CA 14
ATOM 13674 C C . SER A 1 6 ? 9.999 7.321 4.734 1.00 0.00 6 SER A C 14
ATOM 13675 O O . SER A 1 6 ? 10.095 7.466 5.952 1.00 0.00 6 SER A O 14
ATOM 13683 N N . GLY A 1 7 ? 9.101 6.520 4.170 1.00 0.00 7 GLY A N 14
ATOM 13684 C CA . GLY A 1 7 ? 8.169 5.761 4.984 1.00 0.00 7 GLY A CA 14
ATOM 13685 C C . GLY A 1 7 ? 6.726 5.996 4.584 1.00 0.00 7 GLY A C 14
ATOM 13686 O O . GLY A 1 7 ? 6.092 6.944 5.050 1.00 0.00 7 GLY A O 14
ATOM 13690 N N . LEU A 1 8 ? 6.205 5.134 3.718 1.00 0.00 8 LEU A N 14
ATOM 13691 C CA . LEU A 1 8 ? 4.827 5.253 3.255 1.00 0.00 8 LEU A CA 14
ATOM 13692 C C . LEU A 1 8 ? 3.948 4.173 3.876 1.00 0.00 8 LEU A C 14
ATOM 13693 O O . LEU A 1 8 ? 4.397 3.050 4.110 1.00 0.00 8 LEU A O 14
ATOM 13709 N N . LYS A 1 9 ? 2.692 4.518 4.139 1.00 0.00 9 LYS A N 14
ATOM 13710 C CA . LYS A 1 9 ? 1.747 3.578 4.729 1.00 0.00 9 LYS A CA 14
ATOM 13711 C C . LYS A 1 9 ? 0.470 3.495 3.899 1.00 0.00 9 LYS A C 14
ATOM 13712 O O . LYS A 1 9 ? -0.097 4.516 3.513 1.00 0.00 9 LYS A O 14
ATOM 13731 N N . MET A 1 10 ? 0.023 2.273 3.629 1.00 0.00 10 MET A N 14
ATOM 13732 C CA . MET A 1 10 ? -1.188 2.058 2.847 1.00 0.00 10 MET A CA 14
ATOM 13733 C C . MET A 1 10 ? -2.105 1.049 3.530 1.00 0.00 10 MET A C 14
ATOM 13734 O O . MET A 1 10 ? -1.653 0.224 4.324 1.00 0.00 10 MET A O 14
ATOM 13748 N N . GLN A 1 11 ? -3.395 1.121 3.218 1.00 0.00 11 GLN A N 14
ATOM 13749 C CA . GLN A 1 11 ? -4.375 0.214 3.804 1.00 0.00 11 GLN A CA 14
ATOM 13750 C C . GLN A 1 11 ? -4.750 -0.891 2.821 1.00 0.00 11 GLN A C 14
ATOM 13751 O O . GLN A 1 11 ? -4.666 -0.710 1.606 1.00 0.00 11 GLN A O 14
ATOM 13765 N N . VAL A 1 12 ? -5.163 -2.035 3.355 1.00 0.00 12 VAL A N 14
ATOM 13766 C CA . VAL A 1 12 ? -5.552 -3.170 2.526 1.00 0.00 12 VAL A CA 14
ATOM 13767 C C . VAL A 1 12 ? -6.987 -3.024 2.032 1.00 0.00 12 VAL A C 14
ATOM 13768 O O . VAL A 1 12 ? -7.849 -2.502 2.741 1.00 0.00 12 VAL A O 14
ATOM 13781 N N . LEU A 1 13 ? -7.237 -3.487 0.813 1.00 0.00 13 LEU A N 14
ATOM 13782 C CA . LEU A 1 13 ? -8.569 -3.409 0.223 1.00 0.00 13 LEU A CA 14
ATOM 13783 C C . LEU A 1 13 ? -9.243 -4.778 0.217 1.00 0.00 13 LEU A C 14
ATOM 13784 O O . LEU A 1 13 ? -10.456 -4.884 0.399 1.00 0.00 13 LEU A O 14
ATOM 13800 N N . TYR A 1 14 ? -8.448 -5.822 0.009 1.00 0.00 14 TYR A N 14
ATOM 13801 C CA . TYR A 1 14 ? -8.968 -7.184 -0.020 1.00 0.00 14 TYR A CA 14
ATOM 13802 C C . TYR A 1 14 ? -7.950 -8.168 0.547 1.00 0.00 14 TYR A C 14
ATOM 13803 O O . TYR A 1 14 ? -6.750 -8.047 0.301 1.00 0.00 14 TYR A O 14
ATOM 13821 N N . GLU A 1 15 ? -8.438 -9.142 1.308 1.00 0.00 15 GLU A N 14
ATOM 13822 C CA . GLU A 1 15 ? -7.571 -10.148 1.911 1.00 0.00 15 GLU A CA 14
ATOM 13823 C C . GLU A 1 15 ? -6.765 -10.881 0.844 1.00 0.00 15 GLU A C 14
ATOM 13824 O O . GLU A 1 15 ? -7.224 -11.058 -0.285 1.00 0.00 15 GLU A O 14
ATOM 13836 N N . PHE A 1 16 ? -5.560 -11.307 1.209 1.00 0.00 16 PHE A N 14
ATOM 13837 C CA . PHE A 1 16 ? -4.688 -12.020 0.283 1.00 0.00 16 PHE A CA 14
ATOM 13838 C C . PHE A 1 16 ? -3.885 -13.094 1.010 1.00 0.00 16 PHE A C 14
ATOM 13839 O O . PHE A 1 16 ? -3.004 -12.787 1.812 1.00 0.00 16 PHE A O 14
ATOM 13856 N N . GLU A 1 17 ? -4.197 -14.354 0.724 1.00 0.00 17 GLU A N 14
ATOM 13857 C CA . GLU A 1 17 ? -3.505 -15.474 1.352 1.00 0.00 17 GLU A CA 14
ATOM 13858 C C . GLU A 1 17 ? -2.147 -15.710 0.698 1.00 0.00 17 GLU A C 14
ATOM 13859 O O . GLU A 1 17 ? -2.052 -16.351 -0.348 1.00 0.00 17 GLU A O 14
ATOM 13871 N N . ALA A 1 18 ? -1.097 -15.186 1.323 1.00 0.00 18 ALA A N 14
ATOM 13872 C CA . ALA A 1 18 ? 0.256 -15.340 0.803 1.00 0.00 18 ALA A CA 14
ATOM 13873 C C . ALA A 1 18 ? 0.500 -16.766 0.320 1.00 0.00 18 ALA A C 14
ATOM 13874 O O . ALA A 1 18 ? 0.378 -17.721 1.088 1.00 0.00 18 ALA A O 14
ATOM 13881 N N . ARG A 1 19 ? 0.843 -16.903 -0.956 1.00 0.00 19 ARG A N 14
ATOM 13882 C CA . ARG A 1 19 ? 1.102 -18.213 -1.542 1.00 0.00 19 ARG A CA 14
ATOM 13883 C C . ARG A 1 19 ? 2.594 -18.533 -1.521 1.00 0.00 19 ARG A C 14
ATOM 13884 O O . ARG A 1 19 ? 2.989 -19.686 -1.356 1.00 0.00 19 ARG A O 14
ATOM 13905 N N . ASN A 1 20 ? 3.417 -17.503 -1.692 1.00 0.00 20 ASN A N 14
ATOM 13906 C CA . ASN A 1 20 ? 4.865 -17.674 -1.694 1.00 0.00 20 ASN A CA 14
ATOM 13907 C C . ASN A 1 20 ? 5.440 -17.466 -0.296 1.00 0.00 20 ASN A C 14
ATOM 13908 O O . ASN A 1 20 ? 4.885 -16.739 0.528 1.00 0.00 20 ASN A O 14
ATOM 13919 N N . PRO A 1 21 ? 6.580 -18.117 -0.022 1.00 0.00 21 PRO A N 14
ATOM 13920 C CA . PRO A 1 21 ? 7.255 -18.018 1.275 1.00 0.00 21 PRO A CA 14
ATOM 13921 C C . PRO A 1 21 ? 7.872 -16.643 1.504 1.00 0.00 21 PRO A C 14
ATOM 13922 O O . PRO A 1 21 ? 8.442 -16.376 2.562 1.00 0.00 21 PRO A O 14
ATOM 13933 N N . ARG A 1 22 ? 7.754 -15.773 0.506 1.00 0.00 22 ARG A N 14
ATOM 13934 C CA . ARG A 1 22 ? 8.300 -14.425 0.599 1.00 0.00 22 ARG A CA 14
ATOM 13935 C C . ARG A 1 22 ? 7.187 -13.398 0.783 1.00 0.00 22 ARG A C 14
ATOM 13936 O O . ARG A 1 22 ? 7.449 -12.228 1.059 1.00 0.00 22 ARG A O 14
ATOM 13957 N N . GLU A 1 23 ? 5.945 -13.845 0.628 1.00 0.00 23 GLU A N 14
ATOM 13958 C CA . GLU A 1 23 ? 4.792 -12.964 0.776 1.00 0.00 23 GLU A CA 14
ATOM 13959 C C . GLU A 1 23 ? 4.241 -13.024 2.198 1.00 0.00 23 GLU A C 14
ATOM 13960 O O . GLU A 1 23 ? 4.452 -14.001 2.917 1.00 0.00 23 GLU A O 14
ATOM 13972 N N . LEU A 1 24 ? 3.535 -11.972 2.596 1.00 0.00 24 LEU A N 14
ATOM 13973 C CA . LEU A 1 24 ? 2.953 -11.902 3.932 1.00 0.00 24 LEU A CA 14
ATOM 13974 C C . LEU A 1 24 ? 1.430 -11.848 3.861 1.00 0.00 24 LEU A C 14
ATOM 13975 O O . LEU A 1 24 ? 0.860 -11.015 3.156 1.00 0.00 24 LEU A O 14
ATOM 13991 N N . THR A 1 25 ? 0.777 -12.741 4.598 1.00 0.00 25 THR A N 14
ATOM 13992 C CA . THR A 1 25 ? -0.680 -12.795 4.619 1.00 0.00 25 THR A CA 14
ATOM 13993 C C . THR A 1 25 ? -1.268 -11.518 5.209 1.00 0.00 25 THR A C 14
ATOM 13994 O O . THR A 1 25 ? -0.819 -11.038 6.249 1.00 0.00 25 THR A O 14
ATOM 14005 N N . VAL A 1 26 ? -2.277 -10.972 4.537 1.00 0.00 26 VAL A N 14
ATOM 14006 C CA . VAL A 1 26 ? -2.929 -9.751 4.995 1.00 0.00 26 VAL A CA 14
ATOM 14007 C C . VAL A 1 26 ? -4.443 -9.846 4.842 1.00 0.00 26 VAL A C 14
ATOM 14008 O O . VAL A 1 26 ? -4.954 -10.727 4.150 1.00 0.00 26 VAL A O 14
ATOM 14021 N N . VAL A 1 27 ? -5.156 -8.931 5.491 1.00 0.00 27 VAL A N 14
ATOM 14022 C CA . VAL A 1 27 ? -6.613 -8.910 5.426 1.00 0.00 27 VAL A CA 14
ATOM 14023 C C . VAL A 1 27 ? -7.129 -7.507 5.125 1.00 0.00 27 VAL A C 14
ATOM 14024 O O . VAL A 1 27 ? -6.418 -6.521 5.314 1.00 0.00 27 VAL A O 14
ATOM 14037 N N . GLN A 1 28 ? -8.370 -7.427 4.656 1.00 0.00 28 GLN A N 14
ATOM 14038 C CA . GLN A 1 28 ? -8.981 -6.144 4.329 1.00 0.00 28 GLN A CA 14
ATOM 14039 C C . GLN A 1 28 ? -9.076 -5.255 5.564 1.00 0.00 28 GLN A C 14
ATOM 14040 O O . GLN A 1 28 ? -9.308 -5.737 6.672 1.00 0.00 28 GLN A O 14
ATOM 14054 N N . GLY A 1 29 ? -8.893 -3.953 5.366 1.00 0.00 29 GLY A N 14
ATOM 14055 C CA . GLY A 1 29 ? -8.961 -3.017 6.474 1.00 0.00 29 GLY A CA 14
ATOM 14056 C C . GLY A 1 29 ? -7.650 -2.914 7.227 1.00 0.00 29 GLY A C 14
ATOM 14057 O O . GLY A 1 29 ? -7.287 -1.841 7.708 1.00 0.00 29 GLY A O 14
ATOM 14061 N N . GLU A 1 30 ? -6.939 -4.033 7.331 1.00 0.00 30 GLU A N 14
ATOM 14062 C CA . GLU A 1 30 ? -5.662 -4.063 8.034 1.00 0.00 30 GLU A CA 14
ATOM 14063 C C . GLU A 1 30 ? -4.719 -2.991 7.494 1.00 0.00 30 GLU A C 14
ATOM 14064 O O . GLU A 1 30 ? -4.732 -2.678 6.303 1.00 0.00 30 GLU A O 14
ATOM 14076 N N . LYS A 1 31 ? -3.900 -2.432 8.378 1.00 0.00 31 LYS A N 14
ATOM 14077 C CA . LYS A 1 31 ? -2.949 -1.396 7.993 1.00 0.00 31 LYS A CA 14
ATOM 14078 C C . LYS A 1 31 ? -1.534 -1.961 7.909 1.00 0.00 31 LYS A C 14
ATOM 14079 O O . LYS A 1 31 ? -1.146 -2.812 8.710 1.00 0.00 31 LYS A O 14
ATOM 14098 N N . LEU A 1 32 ? -0.768 -1.481 6.935 1.00 0.00 32 LEU A N 14
ATOM 14099 C CA . LEU A 1 32 ? 0.605 -1.937 6.747 1.00 0.00 32 LEU A CA 14
ATOM 14100 C C . LEU A 1 32 ? 1.496 -0.797 6.264 1.00 0.00 32 LEU A C 14
ATOM 14101 O O . LEU A 1 32 ? 1.007 0.219 5.772 1.00 0.00 32 LEU A O 14
ATOM 14117 N N . GLU A 1 33 ? 2.806 -0.975 6.407 1.00 0.00 33 GLU A N 14
ATOM 14118 C CA . GLU A 1 33 ? 3.764 0.038 5.983 1.00 0.00 33 GLU A CA 14
ATOM 14119 C C . GLU A 1 33 ? 4.476 -0.387 4.702 1.00 0.00 33 GLU A C 14
ATOM 14120 O O . GLU A 1 33 ? 5.096 -1.449 4.646 1.00 0.00 33 GLU A O 14
ATOM 14132 N N . VAL A 1 34 ? 4.380 0.450 3.674 1.00 0.00 34 VAL A N 14
ATOM 14133 C CA . VAL A 1 34 ? 5.015 0.162 2.393 1.00 0.00 34 VAL A CA 14
ATOM 14134 C C . VAL A 1 34 ? 6.526 0.347 2.474 1.00 0.00 34 VAL A C 14
ATOM 14135 O O . VAL A 1 34 ? 7.015 1.287 3.101 1.00 0.00 34 VAL A O 14
ATOM 14148 N N . LEU A 1 35 ? 7.261 -0.556 1.835 1.00 0.00 35 LEU A N 14
ATOM 14149 C CA . LEU A 1 35 ? 8.719 -0.493 1.833 1.00 0.00 35 LEU A CA 14
ATOM 14150 C C . LEU A 1 35 ? 9.253 -0.261 0.423 1.00 0.00 35 LEU A C 14
ATOM 14151 O O . LEU A 1 35 ? 9.957 0.716 0.168 1.00 0.00 35 LEU A O 14
ATOM 14167 N N . ASP A 1 36 ? 8.911 -1.164 -0.489 1.00 0.00 36 ASP A N 14
ATOM 14168 C CA . ASP A 1 36 ? 9.352 -1.056 -1.875 1.00 0.00 36 ASP A CA 14
ATOM 14169 C C . ASP A 1 36 ? 8.164 -0.853 -2.810 1.00 0.00 36 ASP A C 14
ATOM 14170 O O . ASP A 1 36 ? 7.384 -1.775 -3.048 1.00 0.00 36 ASP A O 14
ATOM 14179 N N . HIS A 1 37 ? 8.033 0.361 -3.336 1.00 0.00 37 HIS A N 14
ATOM 14180 C CA . HIS A 1 37 ? 6.939 0.685 -4.245 1.00 0.00 37 HIS A CA 14
ATOM 14181 C C . HIS A 1 37 ? 7.431 0.742 -5.688 1.00 0.00 37 HIS A C 14
ATOM 14182 O O . HIS A 1 37 ? 6.968 1.563 -6.480 1.00 0.00 37 HIS A O 14
ATOM 14197 N N . SER A 1 38 ? 8.371 -0.136 -6.023 1.00 0.00 38 SER A N 14
ATOM 14198 C CA . SER A 1 38 ? 8.929 -0.183 -7.369 1.00 0.00 38 SER A CA 14
ATOM 14199 C C . SER A 1 38 ? 8.430 -1.413 -8.121 1.00 0.00 38 SER A C 14
ATOM 14200 O O . SER A 1 38 ? 7.676 -1.302 -9.088 1.00 0.00 38 SER A O 14
ATOM 14208 N N . LYS A 1 39 ? 8.856 -2.588 -7.669 1.00 0.00 39 LYS A N 14
ATOM 14209 C CA . LYS A 1 39 ? 8.454 -3.841 -8.297 1.00 0.00 39 LYS A CA 14
ATOM 14210 C C . LYS A 1 39 ? 6.934 -3.967 -8.334 1.00 0.00 39 LYS A C 14
ATOM 14211 O O . LYS A 1 39 ? 6.249 -3.615 -7.375 1.00 0.00 39 LYS A O 14
ATOM 14230 N N . ARG A 1 40 ? 6.415 -4.473 -9.448 1.00 0.00 40 ARG A N 14
ATOM 14231 C CA . ARG A 1 40 ? 4.976 -4.646 -9.610 1.00 0.00 40 ARG A CA 14
ATOM 14232 C C . ARG A 1 40 ? 4.322 -5.028 -8.286 1.00 0.00 40 ARG A C 14
ATOM 14233 O O . ARG A 1 40 ? 3.175 -4.667 -8.022 1.00 0.00 40 ARG A O 14
ATOM 14254 N N . TRP A 1 41 ? 5.058 -5.760 -7.458 1.00 0.00 41 TRP A N 14
ATOM 14255 C CA . TRP A 1 41 ? 4.549 -6.192 -6.161 1.00 0.00 41 TRP A CA 14
ATOM 14256 C C . TRP A 1 41 ? 5.140 -5.349 -5.036 1.00 0.00 41 TRP A C 14
ATOM 14257 O O . TRP A 1 41 ? 6.355 -5.326 -4.838 1.00 0.00 41 TRP A O 14
ATOM 14278 N N . TRP A 1 42 ? 4.275 -4.658 -4.303 1.00 0.00 42 TRP A N 14
ATOM 14279 C CA . TRP A 1 42 ? 4.713 -3.814 -3.198 1.00 0.00 42 TRP A CA 14
ATOM 14280 C C . TRP A 1 42 ? 5.012 -4.651 -1.959 1.00 0.00 42 TRP A C 14
ATOM 14281 O O . TRP A 1 42 ? 4.253 -5.557 -1.611 1.00 0.00 42 TRP A O 14
ATOM 14302 N N . LEU A 1 43 ? 6.121 -4.343 -1.296 1.00 0.00 43 LEU A N 14
ATOM 14303 C CA . LEU A 1 43 ? 6.520 -5.067 -0.094 1.00 0.00 43 LEU A CA 14
ATOM 14304 C C . LEU A 1 43 ? 6.109 -4.306 1.162 1.00 0.00 43 LEU A C 14
ATOM 14305 O O . LEU A 1 43 ? 6.575 -3.193 1.407 1.00 0.00 43 LEU A O 14
ATOM 14321 N N . VAL A 1 44 ? 5.235 -4.915 1.958 1.00 0.00 44 VAL A N 14
ATOM 14322 C CA . VAL A 1 44 ? 4.764 -4.296 3.191 1.00 0.00 44 VAL A CA 14
ATOM 14323 C C . VAL A 1 44 ? 5.190 -5.106 4.410 1.00 0.00 44 VAL A C 14
ATOM 14324 O O . VAL A 1 44 ? 5.548 -6.279 4.296 1.00 0.00 44 VAL A O 14
ATOM 14337 N N . LYS A 1 45 ? 5.149 -4.474 5.578 1.00 0.00 45 LYS A N 14
ATOM 14338 C CA . LYS A 1 45 ? 5.528 -5.136 6.821 1.00 0.00 45 LYS A CA 14
ATOM 14339 C C . LYS A 1 45 ? 4.479 -4.904 7.903 1.00 0.00 45 LYS A C 14
ATOM 14340 O O . LYS A 1 45 ? 3.886 -3.830 7.986 1.00 0.00 45 LYS A O 14
ATOM 14359 N N . ASN A 1 46 ? 4.256 -5.919 8.731 1.00 0.00 46 ASN A N 14
ATOM 14360 C CA . ASN A 1 46 ? 3.278 -5.825 9.810 1.00 0.00 46 ASN A CA 14
ATOM 14361 C C . ASN A 1 46 ? 3.944 -5.384 11.110 1.00 0.00 46 ASN A C 14
ATOM 14362 O O . ASN A 1 46 ? 5.149 -5.139 11.149 1.00 0.00 46 ASN A O 14
ATOM 14373 N N . GLU A 1 47 ? 3.149 -5.286 12.171 1.00 0.00 47 GLU A N 14
ATOM 14374 C CA . GLU A 1 47 ? 3.661 -4.875 13.473 1.00 0.00 47 GLU A CA 14
ATOM 14375 C C . GLU A 1 47 ? 4.614 -5.923 14.039 1.00 0.00 47 GLU A C 14
ATOM 14376 O O . GLU A 1 47 ? 5.550 -5.598 14.769 1.00 0.00 47 GLU A O 14
ATOM 14388 N N . ALA A 1 48 ? 4.368 -7.184 13.697 1.00 0.00 48 ALA A N 14
ATOM 14389 C CA . ALA A 1 48 ? 5.204 -8.281 14.170 1.00 0.00 48 ALA A CA 14
ATOM 14390 C C . ALA A 1 48 ? 6.655 -8.087 13.744 1.00 0.00 48 ALA A C 14
ATOM 14391 O O . ALA A 1 48 ? 7.576 -8.294 14.533 1.00 0.00 48 ALA A O 14
ATOM 14398 N N . GLY A 1 49 ? 6.852 -7.690 12.491 1.00 0.00 49 GLY A N 14
ATOM 14399 C CA . GLY A 1 49 ? 8.194 -7.476 11.982 1.00 0.00 49 GLY A CA 14
ATOM 14400 C C . GLY A 1 49 ? 8.470 -8.274 10.723 1.00 0.00 49 GLY A C 14
ATOM 14401 O O . GLY A 1 49 ? 9.593 -8.279 10.218 1.00 0.00 49 GLY A O 14
ATOM 14405 N N . ARG A 1 50 ? 7.445 -8.950 10.215 1.00 0.00 50 ARG A N 14
ATOM 14406 C CA . ARG A 1 50 ? 7.584 -9.756 9.009 1.00 0.00 50 ARG A CA 14
ATOM 14407 C C . ARG A 1 50 ? 7.119 -8.981 7.780 1.00 0.00 50 ARG A C 14
ATOM 14408 O O . ARG A 1 50 ? 5.980 -8.518 7.719 1.00 0.00 50 ARG A O 14
ATOM 14429 N N . SER A 1 51 ? 8.010 -8.842 6.803 1.00 0.00 51 SER A N 14
ATOM 14430 C CA . SER A 1 51 ? 7.693 -8.119 5.577 1.00 0.00 51 SER A CA 14
ATOM 14431 C C . SER A 1 51 ? 7.508 -9.083 4.409 1.00 0.00 51 SER A C 14
ATOM 14432 O O . SER A 1 51 ? 8.353 -9.941 4.158 1.00 0.00 51 SER A O 14
ATOM 14440 N N . GLY A 1 52 ? 6.394 -8.935 3.698 1.00 0.00 52 GLY A N 14
ATOM 14441 C CA . GLY A 1 52 ? 6.116 -9.799 2.566 1.00 0.00 52 GLY A CA 14
ATOM 14442 C C . GLY A 1 52 ? 5.591 -9.034 1.368 1.00 0.00 52 GLY A C 14
ATOM 14443 O O . GLY A 1 52 ? 4.982 -7.974 1.517 1.00 0.00 52 GLY A O 14
ATOM 14447 N N . TYR A 1 53 ? 5.826 -9.570 0.176 1.00 0.00 53 TYR A N 14
ATOM 14448 C CA . TYR A 1 53 ? 5.376 -8.928 -1.054 1.00 0.00 53 TYR A CA 14
ATOM 14449 C C . TYR A 1 53 ? 3.872 -9.105 -1.242 1.00 0.00 53 TYR A C 14
ATOM 14450 O O . TYR A 1 53 ? 3.320 -10.166 -0.950 1.00 0.00 53 TYR A O 14
ATOM 14468 N N . ILE A 1 54 ? 3.217 -8.058 -1.731 1.00 0.00 54 ILE A N 14
ATOM 14469 C CA . ILE A 1 54 ? 1.778 -8.098 -1.960 1.00 0.00 54 ILE A CA 14
ATOM 14470 C C . ILE A 1 54 ? 1.390 -7.251 -3.167 1.00 0.00 54 ILE A C 14
ATOM 14471 O O . ILE A 1 54 ? 2.048 -6.266 -3.503 1.00 0.00 54 ILE A O 14
ATOM 14487 N N . PRO A 1 55 ? 0.294 -7.640 -3.836 1.00 0.00 55 PRO A N 14
ATOM 14488 C CA . PRO A 1 55 ? -0.209 -6.928 -5.015 1.00 0.00 55 PRO A CA 14
ATOM 14489 C C . PRO A 1 55 ? -0.788 -5.562 -4.664 1.00 0.00 55 PRO A C 14
ATOM 14490 O O . PRO A 1 55 ? -1.638 -5.446 -3.781 1.00 0.00 55 PRO A O 14
ATOM 14501 N N . SER A 1 56 ? -0.324 -4.530 -5.361 1.00 0.00 56 SER A N 14
ATOM 14502 C CA . SER A 1 56 ? -0.794 -3.171 -5.120 1.00 0.00 56 SER A CA 14
ATOM 14503 C C . SER A 1 56 ? -2.302 -3.073 -5.331 1.00 0.00 56 SER A C 14
ATOM 14504 O O . SER A 1 56 ? -2.925 -2.072 -4.980 1.00 0.00 56 SER A O 14
ATOM 14512 N N . ASN A 1 57 ? -2.882 -4.120 -5.908 1.00 0.00 57 ASN A N 14
ATOM 14513 C CA . ASN A 1 57 ? -4.317 -4.153 -6.167 1.00 0.00 57 ASN A CA 14
ATOM 14514 C C . ASN A 1 57 ? -5.105 -4.179 -4.861 1.00 0.00 57 ASN A C 14
ATOM 14515 O O . ASN A 1 57 ? -6.194 -3.612 -4.770 1.00 0.00 57 ASN A O 14
ATOM 14526 N N . ILE A 1 58 ? -4.547 -4.842 -3.854 1.00 0.00 58 ILE A N 14
ATOM 14527 C CA . ILE A 1 58 ? -5.196 -4.941 -2.553 1.00 0.00 58 ILE A CA 14
ATOM 14528 C C . ILE A 1 58 ? -4.744 -3.818 -1.625 1.00 0.00 58 ILE A C 14
ATOM 14529 O O . ILE A 1 58 ? -4.777 -3.957 -0.402 1.00 0.00 58 ILE A O 14
ATOM 14545 N N . LEU A 1 59 ? -4.324 -2.704 -2.215 1.00 0.00 59 LEU A N 14
ATOM 14546 C CA . LEU A 1 59 ? -3.867 -1.555 -1.443 1.00 0.00 59 LEU A CA 14
ATOM 14547 C C . LEU A 1 59 ? -4.573 -0.280 -1.893 1.00 0.00 59 LEU A C 14
ATOM 14548 O O . LEU A 1 59 ? -4.891 -0.119 -3.071 1.00 0.00 59 LEU A O 14
ATOM 14564 N N . GLU A 1 60 ? -4.812 0.624 -0.948 1.00 0.00 60 GLU A N 14
ATOM 14565 C CA . GLU A 1 60 ? -5.479 1.885 -1.249 1.00 0.00 60 GLU A CA 14
ATOM 14566 C C . GLU A 1 60 ? -4.880 3.026 -0.432 1.00 0.00 60 GLU A C 14
ATOM 14567 O O . GLU A 1 60 ? -4.297 2.821 0.633 1.00 0.00 60 GLU A O 14
ATOM 14579 N N . PRO A 1 61 ? -5.026 4.258 -0.942 1.00 0.00 61 PRO A N 14
ATOM 14580 C CA . PRO A 1 61 ? -4.506 5.456 -0.277 1.00 0.00 61 PRO A CA 14
ATOM 14581 C C . PRO A 1 61 ? -5.270 5.788 1.000 1.00 0.00 61 PRO A C 14
ATOM 14582 O O . PRO A 1 61 ? -6.270 6.507 0.969 1.00 0.00 61 PRO A O 14
ATOM 14593 N N . LEU A 1 62 ? -4.793 5.262 2.123 1.00 0.00 62 LEU A N 14
ATOM 14594 C CA . LEU A 1 62 ? -5.432 5.503 3.412 1.00 0.00 62 LEU A CA 14
ATOM 14595 C C . LEU A 1 62 ? -5.108 6.901 3.927 1.00 0.00 62 LEU A C 14
ATOM 14596 O O . LEU A 1 62 ? -3.970 7.360 3.834 1.00 0.00 62 LEU A O 14
ATOM 14612 N N . SER A 1 63 ? -6.117 7.574 4.472 1.00 0.00 63 SER A N 14
ATOM 14613 C CA . SER A 1 63 ? -5.940 8.921 5.001 1.00 0.00 63 SER A CA 14
ATOM 14614 C C . SER A 1 63 ? -6.773 9.123 6.263 1.00 0.00 63 SER A C 14
ATOM 14615 O O . SER A 1 63 ? -7.529 8.242 6.669 1.00 0.00 63 SER A O 14
ATOM 14623 N N . GLY A 1 64 ? -6.627 10.292 6.880 1.00 0.00 64 GLY A N 14
ATOM 14624 C CA . GLY A 1 64 ? -7.371 10.590 8.090 1.00 0.00 64 GLY A CA 14
ATOM 14625 C C . GLY A 1 64 ? -8.072 11.932 8.024 1.00 0.00 64 GLY A C 14
ATOM 14626 O O . GLY A 1 64 ? -8.020 12.635 7.014 1.00 0.00 64 GLY A O 14
ATOM 14630 N N . PRO A 1 65 ? -8.748 12.306 9.121 1.00 0.00 65 PRO A N 14
ATOM 14631 C CA . PRO A 1 65 ? -9.476 13.575 9.207 1.00 0.00 65 PRO A CA 14
ATOM 14632 C C . PRO A 1 65 ? -8.541 14.778 9.254 1.00 0.00 65 PRO A C 14
ATOM 14633 O O . PRO A 1 65 ? -8.989 15.924 9.301 1.00 0.00 65 PRO A O 14
ATOM 14644 N N . SER A 1 66 ? -7.239 14.511 9.241 1.00 0.00 66 SER A N 14
ATOM 14645 C CA . SER A 1 66 ? -6.240 15.572 9.286 1.00 0.00 66 SER A CA 14
ATOM 14646 C C . SER A 1 66 ? -6.705 16.789 8.491 1.00 0.00 66 SER A C 14
ATOM 14647 O O . SER A 1 66 ? -6.850 16.729 7.271 1.00 0.00 66 SER A O 14
ATOM 14655 N N . SER A 1 67 ? -6.937 17.894 9.194 1.00 0.00 67 SER A N 14
ATOM 14656 C CA . SER A 1 67 ? -7.389 19.125 8.557 1.00 0.00 67 SER A CA 14
ATOM 14657 C C . SER A 1 67 ? -6.239 20.118 8.417 1.00 0.00 67 SER A C 14
ATOM 14658 O O . SER A 1 67 ? -5.105 19.829 8.796 1.00 0.00 67 SER A O 14
ATOM 14666 N N . GLY A 1 68 ? -6.542 21.291 7.869 1.00 0.00 68 GLY A N 14
ATOM 14667 C CA . GLY A 1 68 ? -5.525 22.310 7.688 1.00 0.00 68 GLY A CA 14
ATOM 14668 C C . GLY A 1 68 ? -6.074 23.571 7.051 1.00 0.00 68 GLY A C 14
ATOM 14669 O O . GLY A 1 68 ? -6.691 24.396 7.724 1.00 0.00 68 GLY A O 14
ATOM 14673 N N . GLY A 1 1 ? 16.257 12.782 21.262 1.00 0.00 1 GLY A N 15
ATOM 14674 C CA . GLY A 1 1 ? 15.861 12.531 19.889 1.00 0.00 1 GLY A CA 15
ATOM 14675 C C . GLY A 1 1 ? 14.530 11.812 19.792 1.00 0.00 1 GLY A C 15
ATOM 14676 O O . GLY A 1 1 ? 14.080 11.192 20.755 1.00 0.00 1 GLY A O 15
ATOM 14680 N N . SER A 1 2 ? 13.897 11.897 18.626 1.00 0.00 2 SER A N 15
ATOM 14681 C CA . SER A 1 2 ? 12.606 11.255 18.408 1.00 0.00 2 SER A CA 15
ATOM 14682 C C . SER A 1 2 ? 12.692 10.234 17.277 1.00 0.00 2 SER A C 15
ATOM 14683 O O . SER A 1 2 ? 13.723 10.106 16.618 1.00 0.00 2 SER A O 15
ATOM 14691 N N . SER A 1 3 ? 11.599 9.509 17.058 1.00 0.00 3 SER A N 15
ATOM 14692 C CA . SER A 1 3 ? 11.550 8.497 16.010 1.00 0.00 3 SER A CA 15
ATOM 14693 C C . SER A 1 3 ? 12.169 9.022 14.718 1.00 0.00 3 SER A C 15
ATOM 14694 O O . SER A 1 3 ? 11.714 10.018 14.159 1.00 0.00 3 SER A O 15
ATOM 14702 N N . GLY A 1 4 ? 13.213 8.343 14.251 1.00 0.00 4 GLY A N 15
ATOM 14703 C CA . GLY A 1 4 ? 13.878 8.755 13.029 1.00 0.00 4 GLY A CA 15
ATOM 14704 C C . GLY A 1 4 ? 13.588 7.825 11.868 1.00 0.00 4 GLY A C 15
ATOM 14705 O O . GLY A 1 4 ? 14.459 7.068 11.438 1.00 0.00 4 GLY A O 15
ATOM 14709 N N . SER A 1 5 ? 12.361 7.879 11.361 1.00 0.00 5 SER A N 15
ATOM 14710 C CA . SER A 1 5 ? 11.957 7.030 10.246 1.00 0.00 5 SER A CA 15
ATOM 14711 C C . SER A 1 5 ? 10.685 7.561 9.592 1.00 0.00 5 SER A C 15
ATOM 14712 O O . SER A 1 5 ? 9.705 7.866 10.272 1.00 0.00 5 SER A O 15
ATOM 14720 N N . SER A 1 6 ? 10.708 7.668 8.268 1.00 0.00 6 SER A N 15
ATOM 14721 C CA . SER A 1 6 ? 9.559 8.165 7.521 1.00 0.00 6 SER A CA 15
ATOM 14722 C C . SER A 1 6 ? 9.298 7.304 6.289 1.00 0.00 6 SER A C 15
ATOM 14723 O O . SER A 1 6 ? 10.163 7.155 5.427 1.00 0.00 6 SER A O 15
ATOM 14731 N N . GLY A 1 7 ? 8.096 6.739 6.213 1.00 0.00 7 GLY A N 15
ATOM 14732 C CA . GLY A 1 7 ? 7.741 5.900 5.084 1.00 0.00 7 GLY A CA 15
ATOM 14733 C C . GLY A 1 7 ? 6.265 5.975 4.747 1.00 0.00 7 GLY A C 15
ATOM 14734 O O . GLY A 1 7 ? 5.462 6.456 5.547 1.00 0.00 7 GLY A O 15
ATOM 14738 N N . LEU A 1 8 ? 5.906 5.499 3.560 1.00 0.00 8 LEU A N 15
ATOM 14739 C CA . LEU A 1 8 ? 4.516 5.515 3.118 1.00 0.00 8 LEU A CA 15
ATOM 14740 C C . LEU A 1 8 ? 3.726 4.381 3.763 1.00 0.00 8 LEU A C 15
ATOM 14741 O O . LEU A 1 8 ? 4.288 3.351 4.136 1.00 0.00 8 LEU A O 15
ATOM 14757 N N . LYS A 1 9 ? 2.417 4.576 3.891 1.00 0.00 9 LYS A N 15
ATOM 14758 C CA . LYS A 1 9 ? 1.548 3.569 4.487 1.00 0.00 9 LYS A CA 15
ATOM 14759 C C . LYS A 1 9 ? 0.278 3.388 3.661 1.00 0.00 9 LYS A C 15
ATOM 14760 O O . LYS A 1 9 ? -0.277 4.355 3.141 1.00 0.00 9 LYS A O 15
ATOM 14779 N N . MET A 1 10 ? -0.176 2.144 3.547 1.00 0.00 10 MET A N 15
ATOM 14780 C CA . MET A 1 10 ? -1.382 1.838 2.787 1.00 0.00 10 MET A CA 15
ATOM 14781 C C . MET A 1 10 ? -2.244 0.818 3.522 1.00 0.00 10 MET A C 15
ATOM 14782 O O . MET A 1 10 ? -1.735 -0.001 4.287 1.00 0.00 10 MET A O 15
ATOM 14796 N N . GLN A 1 11 ? -3.551 0.874 3.286 1.00 0.00 11 GLN A N 15
ATOM 14797 C CA . GLN A 1 11 ? -4.483 -0.046 3.928 1.00 0.00 11 GLN A CA 15
ATOM 14798 C C . GLN A 1 11 ? -4.914 -1.146 2.963 1.00 0.00 11 GLN A C 15
ATOM 14799 O O . GLN A 1 11 ? -4.906 -0.957 1.747 1.00 0.00 11 GLN A O 15
ATOM 14813 N N . VAL A 1 12 ? -5.289 -2.296 3.514 1.00 0.00 12 VAL A N 15
ATOM 14814 C CA . VAL A 1 12 ? -5.724 -3.426 2.703 1.00 0.00 12 VAL A CA 15
ATOM 14815 C C . VAL A 1 12 ? -7.217 -3.347 2.406 1.00 0.00 12 VAL A C 15
ATOM 14816 O O . VAL A 1 12 ? -8.000 -2.867 3.227 1.00 0.00 12 VAL A O 15
ATOM 14829 N N . LEU A 1 13 ? -7.606 -3.822 1.228 1.00 0.00 13 LEU A N 15
ATOM 14830 C CA . LEU A 1 13 ? -9.007 -3.806 0.822 1.00 0.00 13 LEU A CA 15
ATOM 14831 C C . LEU A 1 13 ? -9.512 -5.220 0.552 1.00 0.00 13 LEU A C 15
ATOM 14832 O O . LEU A 1 13 ? -10.718 -5.456 0.475 1.00 0.00 13 LEU A O 15
ATOM 14848 N N . TYR A 1 14 ? -8.582 -6.158 0.411 1.00 0.00 14 TYR A N 15
ATOM 14849 C CA . TYR A 1 14 ? -8.932 -7.549 0.150 1.00 0.00 14 TYR A CA 15
ATOM 14850 C C . TYR A 1 14 ? -7.954 -8.496 0.840 1.00 0.00 14 TYR A C 15
ATOM 14851 O O . TYR A 1 14 ? -6.739 -8.329 0.741 1.00 0.00 14 TYR A O 15
ATOM 14869 N N . GLU A 1 15 ? -8.495 -9.490 1.537 1.00 0.00 15 GLU A N 15
ATOM 14870 C CA . GLU A 1 15 ? -7.671 -10.464 2.243 1.00 0.00 15 GLU A CA 15
ATOM 14871 C C . GLU A 1 15 ? -6.863 -11.307 1.260 1.00 0.00 15 GLU A C 15
ATOM 14872 O O . GLU A 1 15 ? -7.422 -11.951 0.372 1.00 0.00 15 GLU A O 15
ATOM 14884 N N . PHE A 1 16 ? -5.545 -11.298 1.427 1.00 0.00 16 PHE A N 15
ATOM 14885 C CA . PHE A 1 16 ? -4.659 -12.060 0.555 1.00 0.00 16 PHE A CA 15
ATOM 14886 C C . PHE A 1 16 ? -3.962 -13.176 1.328 1.00 0.00 16 PHE A C 15
ATOM 14887 O O . PHE A 1 16 ? -3.345 -12.934 2.365 1.00 0.00 16 PHE A O 15
ATOM 14904 N N . GLU A 1 17 ? -4.066 -14.398 0.815 1.00 0.00 17 GLU A N 15
ATOM 14905 C CA . GLU A 1 17 ? -3.447 -15.551 1.458 1.00 0.00 17 GLU A CA 15
ATOM 14906 C C . GLU A 1 17 ? -2.066 -15.826 0.869 1.00 0.00 17 GLU A C 15
ATOM 14907 O O . GLU A 1 17 ? -1.945 -16.308 -0.257 1.00 0.00 17 GLU A O 15
ATOM 14919 N N . ALA A 1 18 ? -1.028 -15.517 1.638 1.00 0.00 18 ALA A N 15
ATOM 14920 C CA . ALA A 1 18 ? 0.343 -15.732 1.194 1.00 0.00 18 ALA A CA 15
ATOM 14921 C C . ALA A 1 18 ? 0.618 -17.213 0.958 1.00 0.00 18 ALA A C 15
ATOM 14922 O O . ALA A 1 18 ? 0.592 -18.015 1.891 1.00 0.00 18 ALA A O 15
ATOM 14929 N N . ARG A 1 19 ? 0.880 -17.569 -0.295 1.00 0.00 19 ARG A N 15
ATOM 14930 C CA . ARG A 1 19 ? 1.157 -18.955 -0.654 1.00 0.00 19 ARG A CA 15
ATOM 14931 C C . ARG A 1 19 ? 2.579 -19.105 -1.187 1.00 0.00 19 ARG A C 15
ATOM 14932 O O . ARG A 1 19 ? 2.840 -19.925 -2.066 1.00 0.00 19 ARG A O 15
ATOM 14953 N N . ASN A 1 20 ? 3.494 -18.306 -0.648 1.00 0.00 20 ASN A N 15
ATOM 14954 C CA . ASN A 1 20 ? 4.890 -18.349 -1.070 1.00 0.00 20 ASN A CA 15
ATOM 14955 C C . ASN A 1 20 ? 5.817 -17.964 0.079 1.00 0.00 20 ASN A C 15
ATOM 14956 O O . ASN A 1 20 ? 5.440 -17.235 0.997 1.00 0.00 20 ASN A O 15
ATOM 14967 N N . PRO A 1 21 ? 7.061 -18.464 0.028 1.00 0.00 21 PRO A N 15
ATOM 14968 C CA . PRO A 1 21 ? 8.069 -18.185 1.056 1.00 0.00 21 PRO A CA 15
ATOM 14969 C C . PRO A 1 21 ? 8.544 -16.737 1.023 1.00 0.00 21 PRO A C 15
ATOM 14970 O O . PRO A 1 21 ? 9.429 -16.347 1.785 1.00 0.00 21 PRO A O 15
ATOM 14981 N N . ARG A 1 22 ? 7.951 -15.943 0.137 1.00 0.00 22 ARG A N 15
ATOM 14982 C CA . ARG A 1 22 ? 8.315 -14.538 0.005 1.00 0.00 22 ARG A CA 15
ATOM 14983 C C . ARG A 1 22 ? 7.076 -13.649 0.042 1.00 0.00 22 ARG A C 15
ATOM 14984 O O . ARG A 1 22 ? 7.069 -12.554 -0.518 1.00 0.00 22 ARG A O 15
ATOM 15005 N N . GLU A 1 23 ? 6.028 -14.130 0.705 1.00 0.00 23 GLU A N 15
ATOM 15006 C CA . GLU A 1 23 ? 4.783 -13.379 0.813 1.00 0.00 23 GLU A CA 15
ATOM 15007 C C . GLU A 1 23 ? 4.262 -13.394 2.247 1.00 0.00 23 GLU A C 15
ATOM 15008 O O . GLU A 1 23 ? 4.631 -14.256 3.046 1.00 0.00 23 GLU A O 15
ATOM 15020 N N . LEU A 1 24 ? 3.403 -12.432 2.568 1.00 0.00 24 LEU A N 15
ATOM 15021 C CA . LEU A 1 24 ? 2.830 -12.333 3.906 1.00 0.00 24 LEU A CA 15
ATOM 15022 C C . LEU A 1 24 ? 1.306 -12.330 3.847 1.00 0.00 24 LEU A C 15
ATOM 15023 O O . LEU A 1 24 ? 0.709 -11.727 2.955 1.00 0.00 24 LEU A O 15
ATOM 15039 N N . THR A 1 25 ? 0.681 -13.008 4.805 1.00 0.00 25 THR A N 15
ATOM 15040 C CA . THR A 1 25 ? -0.773 -13.084 4.864 1.00 0.00 25 THR A CA 15
ATOM 15041 C C . THR A 1 25 ? -1.365 -11.824 5.486 1.00 0.00 25 THR A C 15
ATOM 15042 O O . THR A 1 25 ? -1.068 -11.489 6.633 1.00 0.00 25 THR A O 15
ATOM 15053 N N . VAL A 1 26 ? -2.203 -11.130 4.724 1.00 0.00 26 VAL A N 15
ATOM 15054 C CA . VAL A 1 26 ? -2.838 -9.908 5.202 1.00 0.00 26 VAL A CA 15
ATOM 15055 C C . VAL A 1 26 ? -4.358 -10.022 5.151 1.00 0.00 26 VAL A C 15
ATOM 15056 O O . VAL A 1 26 ? -4.903 -10.890 4.470 1.00 0.00 26 VAL A O 15
ATOM 15069 N N . VAL A 1 27 ? -5.037 -9.138 5.875 1.00 0.00 27 VAL A N 15
ATOM 15070 C CA . VAL A 1 27 ? -6.494 -9.138 5.912 1.00 0.00 27 VAL A CA 15
ATOM 15071 C C . VAL A 1 27 ? -7.054 -7.783 5.493 1.00 0.00 27 VAL A C 15
ATOM 15072 O O . VAL A 1 27 ? -6.350 -6.774 5.522 1.00 0.00 27 VAL A O 15
ATOM 15085 N N . GLN A 1 28 ? -8.325 -7.768 5.105 1.00 0.00 28 GLN A N 15
ATOM 15086 C CA . GLN A 1 28 ? -8.979 -6.537 4.680 1.00 0.00 28 GLN A CA 15
ATOM 15087 C C . GLN A 1 28 ? -9.071 -5.543 5.833 1.00 0.00 28 GLN A C 15
ATOM 15088 O O . GLN A 1 28 ? -9.250 -5.930 6.987 1.00 0.00 28 GLN A O 15
ATOM 15102 N N . GLY A 1 29 ? -8.946 -4.258 5.513 1.00 0.00 29 GLY A N 15
ATOM 15103 C CA . GLY A 1 29 ? -9.016 -3.229 6.533 1.00 0.00 29 GLY A CA 15
ATOM 15104 C C . GLY A 1 29 ? -7.683 -2.996 7.215 1.00 0.00 29 GLY A C 15
ATOM 15105 O O . GLY A 1 29 ? -7.327 -1.859 7.523 1.00 0.00 29 GLY A O 15
ATOM 15109 N N . GLU A 1 30 ? -6.944 -4.075 7.452 1.00 0.00 30 GLU A N 15
ATOM 15110 C CA . GLU A 1 30 ? -5.643 -3.982 8.104 1.00 0.00 30 GLU A CA 15
ATOM 15111 C C . GLU A 1 30 ? -4.735 -3.000 7.368 1.00 0.00 30 GLU A C 15
ATOM 15112 O O . GLU A 1 30 ? -4.774 -2.900 6.142 1.00 0.00 30 GLU A O 15
ATOM 15124 N N . LYS A 1 31 ? -3.918 -2.278 8.127 1.00 0.00 31 LYS A N 15
ATOM 15125 C CA . LYS A 1 31 ? -2.998 -1.304 7.550 1.00 0.00 31 LYS A CA 15
ATOM 15126 C C . LYS A 1 31 ? -1.553 -1.773 7.687 1.00 0.00 31 LYS A C 15
ATOM 15127 O O . LYS A 1 31 ? -1.195 -2.438 8.660 1.00 0.00 31 LYS A O 15
ATOM 15146 N N . LEU A 1 32 ? -0.727 -1.421 6.708 1.00 0.00 32 LEU A N 15
ATOM 15147 C CA . LEU A 1 32 ? 0.681 -1.805 6.720 1.00 0.00 32 LEU A CA 15
ATOM 15148 C C . LEU A 1 32 ? 1.560 -0.664 6.217 1.00 0.00 32 LEU A C 15
ATOM 15149 O O . LEU A 1 32 ? 1.059 0.365 5.765 1.00 0.00 32 LEU A O 15
ATOM 15165 N N . GLU A 1 33 ? 2.873 -0.856 6.299 1.00 0.00 33 GLU A N 15
ATOM 15166 C CA . GLU A 1 33 ? 3.821 0.157 5.851 1.00 0.00 33 GLU A CA 15
ATOM 15167 C C . GLU A 1 33 ? 4.536 -0.291 4.579 1.00 0.00 33 GLU A C 15
ATOM 15168 O O . GLU A 1 33 ? 5.141 -1.362 4.537 1.00 0.00 33 GLU A O 15
ATOM 15180 N N . VAL A 1 34 ? 4.460 0.537 3.542 1.00 0.00 34 VAL A N 15
ATOM 15181 C CA . VAL A 1 34 ? 5.099 0.228 2.268 1.00 0.00 34 VAL A CA 15
ATOM 15182 C C . VAL A 1 34 ? 6.606 0.443 2.343 1.00 0.00 34 VAL A C 15
ATOM 15183 O O . VAL A 1 34 ? 7.074 1.479 2.817 1.00 0.00 34 VAL A O 15
ATOM 15196 N N . LEU A 1 35 ? 7.363 -0.542 1.872 1.00 0.00 35 LEU A N 15
ATOM 15197 C CA . LEU A 1 35 ? 8.819 -0.461 1.884 1.00 0.00 35 LEU A CA 15
ATOM 15198 C C . LEU A 1 35 ? 9.368 -0.296 0.470 1.00 0.00 35 LEU A C 15
ATOM 15199 O O . LEU A 1 35 ? 10.219 0.557 0.219 1.00 0.00 35 LEU A O 15
ATOM 15215 N N . ASP A 1 36 ? 8.872 -1.116 -0.450 1.00 0.00 36 ASP A N 15
ATOM 15216 C CA . ASP A 1 36 ? 9.309 -1.059 -1.840 1.00 0.00 36 ASP A CA 15
ATOM 15217 C C . ASP A 1 36 ? 8.113 -1.021 -2.786 1.00 0.00 36 ASP A C 15
ATOM 15218 O O . ASP A 1 36 ? 7.561 -2.061 -3.148 1.00 0.00 36 ASP A O 15
ATOM 15227 N N . HIS A 1 37 ? 7.715 0.184 -3.181 1.00 0.00 37 HIS A N 15
ATOM 15228 C CA . HIS A 1 37 ? 6.583 0.358 -4.084 1.00 0.00 37 HIS A CA 15
ATOM 15229 C C . HIS A 1 37 ? 7.059 0.706 -5.491 1.00 0.00 37 HIS A C 15
ATOM 15230 O O . HIS A 1 37 ? 6.486 1.570 -6.155 1.00 0.00 37 HIS A O 15
ATOM 15245 N N . SER A 1 38 ? 8.110 0.028 -5.940 1.00 0.00 38 SER A N 15
ATOM 15246 C CA . SER A 1 38 ? 8.666 0.269 -7.266 1.00 0.00 38 SER A CA 15
ATOM 15247 C C . SER A 1 38 ? 8.236 -0.823 -8.242 1.00 0.00 38 SER A C 15
ATOM 15248 O O . SER A 1 38 ? 7.589 -0.549 -9.253 1.00 0.00 38 SER A O 15
ATOM 15256 N N . LYS A 1 39 ? 8.599 -2.062 -7.931 1.00 0.00 39 LYS A N 15
ATOM 15257 C CA . LYS A 1 39 ? 8.251 -3.197 -8.777 1.00 0.00 39 LYS A CA 15
ATOM 15258 C C . LYS A 1 39 ? 6.744 -3.429 -8.784 1.00 0.00 39 LYS A C 15
ATOM 15259 O O . LYS A 1 39 ? 6.018 -2.877 -7.957 1.00 0.00 39 LYS A O 15
ATOM 15278 N N . ARG A 1 40 ? 6.280 -4.250 -9.721 1.00 0.00 40 ARG A N 15
ATOM 15279 C CA . ARG A 1 40 ? 4.859 -4.555 -9.834 1.00 0.00 40 ARG A CA 15
ATOM 15280 C C . ARG A 1 40 ? 4.232 -4.744 -8.455 1.00 0.00 40 ARG A C 15
ATOM 15281 O O . ARG A 1 40 ? 3.261 -4.071 -8.107 1.00 0.00 40 ARG A O 15
ATOM 15302 N N . TRP A 1 41 ? 4.793 -5.662 -7.677 1.00 0.00 41 TRP A N 15
ATOM 15303 C CA . TRP A 1 41 ? 4.288 -5.939 -6.337 1.00 0.00 41 TRP A CA 15
ATOM 15304 C C . TRP A 1 41 ? 4.901 -4.987 -5.316 1.00 0.00 41 TRP A C 15
ATOM 15305 O O . TRP A 1 41 ? 6.050 -4.567 -5.458 1.00 0.00 41 TRP A O 15
ATOM 15326 N N . TRP A 1 42 ? 4.130 -4.650 -4.289 1.00 0.00 42 TRP A N 15
ATOM 15327 C CA . TRP A 1 42 ? 4.599 -3.747 -3.245 1.00 0.00 42 TRP A CA 15
ATOM 15328 C C . TRP A 1 42 ? 4.954 -4.517 -1.978 1.00 0.00 42 TRP A C 15
ATOM 15329 O O . TRP A 1 42 ? 4.218 -5.411 -1.556 1.00 0.00 42 TRP A O 15
ATOM 15350 N N . LEU A 1 43 ? 6.085 -4.167 -1.375 1.00 0.00 43 LEU A N 15
ATOM 15351 C CA . LEU A 1 43 ? 6.537 -4.826 -0.155 1.00 0.00 43 LEU A CA 15
ATOM 15352 C C . LEU A 1 43 ? 6.015 -4.102 1.081 1.00 0.00 43 LEU A C 15
ATOM 15353 O O . LEU A 1 43 ? 6.026 -2.872 1.145 1.00 0.00 43 LEU A O 15
ATOM 15369 N N . VAL A 1 44 ? 5.558 -4.872 2.063 1.00 0.00 44 VAL A N 15
ATOM 15370 C CA . VAL A 1 44 ? 5.034 -4.304 3.300 1.00 0.00 44 VAL A CA 15
ATOM 15371 C C . VAL A 1 44 ? 5.471 -5.123 4.509 1.00 0.00 44 VAL A C 15
ATOM 15372 O O . VAL A 1 44 ? 5.986 -6.233 4.369 1.00 0.00 44 VAL A O 15
ATOM 15385 N N . LYS A 1 45 ? 5.261 -4.570 5.699 1.00 0.00 45 LYS A N 15
ATOM 15386 C CA . LYS A 1 45 ? 5.631 -5.248 6.935 1.00 0.00 45 LYS A CA 15
ATOM 15387 C C . LYS A 1 45 ? 4.537 -5.099 7.987 1.00 0.00 45 LYS A C 15
ATOM 15388 O O . LYS A 1 45 ? 3.847 -4.082 8.037 1.00 0.00 45 LYS A O 15
ATOM 15407 N N . ASN A 1 46 ? 4.384 -6.119 8.825 1.00 0.00 46 ASN A N 15
ATOM 15408 C CA . ASN A 1 46 ? 3.373 -6.101 9.876 1.00 0.00 46 ASN A CA 15
ATOM 15409 C C . ASN A 1 46 ? 4.016 -5.902 11.245 1.00 0.00 46 ASN A C 15
ATOM 15410 O O . ASN A 1 46 ? 5.209 -6.147 11.423 1.00 0.00 46 ASN A O 15
ATOM 15421 N N . GLU A 1 47 ? 3.217 -5.456 12.209 1.00 0.00 47 GLU A N 15
ATOM 15422 C CA . GLU A 1 47 ? 3.708 -5.225 13.562 1.00 0.00 47 GLU A CA 15
ATOM 15423 C C . GLU A 1 47 ? 4.581 -6.386 14.030 1.00 0.00 47 GLU A C 15
ATOM 15424 O O . GLU A 1 47 ? 5.400 -6.234 14.936 1.00 0.00 47 GLU A O 15
ATOM 15436 N N . ALA A 1 48 ? 4.400 -7.544 13.405 1.00 0.00 48 ALA A N 15
ATOM 15437 C CA . ALA A 1 48 ? 5.171 -8.730 13.756 1.00 0.00 48 ALA A CA 15
ATOM 15438 C C . ALA A 1 48 ? 6.555 -8.693 13.117 1.00 0.00 48 ALA A C 15
ATOM 15439 O O . ALA A 1 48 ? 7.258 -9.702 13.077 1.00 0.00 48 ALA A O 15
ATOM 15446 N N . GLY A 1 49 ? 6.941 -7.523 12.618 1.00 0.00 49 GLY A N 15
ATOM 15447 C CA . GLY A 1 49 ? 8.240 -7.377 11.987 1.00 0.00 49 GLY A CA 15
ATOM 15448 C C . GLY A 1 49 ? 8.381 -8.236 10.746 1.00 0.00 49 GLY A C 15
ATOM 15449 O O . GLY A 1 49 ? 9.456 -8.304 10.149 1.00 0.00 49 GLY A O 15
ATOM 15453 N N . ARG A 1 50 ? 7.294 -8.895 10.357 1.00 0.00 50 ARG A N 15
ATOM 15454 C CA . ARG A 1 50 ? 7.303 -9.756 9.181 1.00 0.00 50 ARG A CA 15
ATOM 15455 C C . ARG A 1 50 ? 6.923 -8.970 7.929 1.00 0.00 50 ARG A C 15
ATOM 15456 O O . ARG A 1 50 ? 5.947 -8.221 7.927 1.00 0.00 50 ARG A O 15
ATOM 15477 N N . SER A 1 51 ? 7.703 -9.147 6.867 1.00 0.00 51 SER A N 15
ATOM 15478 C CA . SER A 1 51 ? 7.451 -8.451 5.610 1.00 0.00 51 SER A CA 15
ATOM 15479 C C . SER A 1 51 ? 7.241 -9.445 4.472 1.00 0.00 51 SER A C 15
ATOM 15480 O O . SER A 1 51 ? 7.949 -10.445 4.367 1.00 0.00 51 SER A O 15
ATOM 15488 N N . GLY A 1 52 ? 6.260 -9.161 3.620 1.00 0.00 52 GLY A N 15
ATOM 15489 C CA . GLY A 1 52 ? 5.973 -10.038 2.500 1.00 0.00 52 GLY A CA 15
ATOM 15490 C C . GLY A 1 52 ? 5.523 -9.278 1.268 1.00 0.00 52 GLY A C 15
ATOM 15491 O O . GLY A 1 52 ? 4.949 -8.194 1.375 1.00 0.00 52 GLY A O 15
ATOM 15495 N N . TYR A 1 53 ? 5.784 -9.846 0.096 1.00 0.00 53 TYR A N 15
ATOM 15496 C CA . TYR A 1 53 ? 5.405 -9.213 -1.161 1.00 0.00 53 TYR A CA 15
ATOM 15497 C C . TYR A 1 53 ? 3.900 -9.316 -1.392 1.00 0.00 53 TYR A C 15
ATOM 15498 O O . TYR A 1 53 ? 3.348 -10.413 -1.478 1.00 0.00 53 TYR A O 15
ATOM 15516 N N . ILE A 1 54 ? 3.244 -8.165 -1.491 1.00 0.00 54 ILE A N 15
ATOM 15517 C CA . ILE A 1 54 ? 1.804 -8.125 -1.713 1.00 0.00 54 ILE A CA 15
ATOM 15518 C C . ILE A 1 54 ? 1.457 -7.245 -2.909 1.00 0.00 54 ILE A C 15
ATOM 15519 O O . ILE A 1 54 ? 2.114 -6.240 -3.184 1.00 0.00 54 ILE A O 15
ATOM 15535 N N . PRO A 1 55 ? 0.398 -7.628 -3.639 1.00 0.00 55 PRO A N 15
ATOM 15536 C CA . PRO A 1 55 ? -0.062 -6.886 -4.816 1.00 0.00 55 PRO A CA 15
ATOM 15537 C C . PRO A 1 55 ? -0.679 -5.540 -4.449 1.00 0.00 55 PRO A C 15
ATOM 15538 O O . PRO A 1 55 ? -1.591 -5.469 -3.626 1.00 0.00 55 PRO A O 15
ATOM 15549 N N . SER A 1 56 ? -0.174 -4.476 -5.065 1.00 0.00 56 SER A N 15
ATOM 15550 C CA . SER A 1 56 ? -0.674 -3.132 -4.800 1.00 0.00 56 SER A CA 15
ATOM 15551 C C . SER A 1 56 ? -2.167 -3.038 -5.100 1.00 0.00 56 SER A C 15
ATOM 15552 O O . SER A 1 56 ? -2.830 -2.079 -4.707 1.00 0.00 56 SER A O 15
ATOM 15560 N N . ASN A 1 57 ? -2.688 -4.041 -5.798 1.00 0.00 57 ASN A N 15
ATOM 15561 C CA . ASN A 1 57 ? -4.102 -4.073 -6.152 1.00 0.00 57 ASN A CA 15
ATOM 15562 C C . ASN A 1 57 ? -4.975 -4.113 -4.901 1.00 0.00 57 ASN A C 15
ATOM 15563 O O . ASN A 1 57 ? -6.130 -3.688 -4.924 1.00 0.00 57 ASN A O 15
ATOM 15574 N N . ILE A 1 58 ? -4.414 -4.627 -3.812 1.00 0.00 58 ILE A N 15
ATOM 15575 C CA . ILE A 1 58 ? -5.141 -4.721 -2.552 1.00 0.00 58 ILE A CA 15
ATOM 15576 C C . ILE A 1 58 ? -4.745 -3.594 -1.604 1.00 0.00 58 ILE A C 15
ATOM 15577 O O . ILE A 1 58 ? -5.096 -3.609 -0.423 1.00 0.00 58 ILE A O 15
ATOM 15593 N N . LEU A 1 59 ? -4.015 -2.616 -2.128 1.00 0.00 59 LEU A N 15
ATOM 15594 C CA . LEU A 1 59 ? -3.572 -1.479 -1.329 1.00 0.00 59 LEU A CA 15
ATOM 15595 C C . LEU A 1 59 ? -4.192 -0.182 -1.840 1.00 0.00 59 LEU A C 15
ATOM 15596 O O . LEU A 1 59 ? -4.364 0.003 -3.044 1.00 0.00 59 LEU A O 15
ATOM 15612 N N . GLU A 1 60 ? -4.524 0.714 -0.915 1.00 0.00 60 GLU A N 15
ATOM 15613 C CA . GLU A 1 60 ? -5.124 1.994 -1.272 1.00 0.00 60 GLU A CA 15
ATOM 15614 C C . GLU A 1 60 ? -4.645 3.099 -0.335 1.00 0.00 60 GLU A C 15
ATOM 15615 O O . GLU A 1 60 ? -4.144 2.846 0.761 1.00 0.00 60 GLU A O 15
ATOM 15627 N N . PRO A 1 61 ? -4.800 4.356 -0.776 1.00 0.00 61 PRO A N 15
ATOM 15628 C CA . PRO A 1 61 ? -4.390 5.526 0.006 1.00 0.00 61 PRO A CA 15
ATOM 15629 C C . PRO A 1 61 ? -5.272 5.743 1.231 1.00 0.00 61 PRO A C 15
ATOM 15630 O O . PRO A 1 61 ? -6.285 6.440 1.164 1.00 0.00 61 PRO A O 15
ATOM 15641 N N . LEU A 1 62 ? -4.881 5.142 2.349 1.00 0.00 62 LEU A N 15
ATOM 15642 C CA . LEU A 1 62 ? -5.636 5.270 3.591 1.00 0.00 62 LEU A CA 15
ATOM 15643 C C . LEU A 1 62 ? -5.538 6.687 4.145 1.00 0.00 62 LEU A C 15
ATOM 15644 O O . LEU A 1 62 ? -4.652 7.453 3.765 1.00 0.00 62 LEU A O 15
ATOM 15660 N N . SER A 1 63 ? -6.453 7.030 5.046 1.00 0.00 63 SER A N 15
ATOM 15661 C CA . SER A 1 63 ? -6.470 8.356 5.651 1.00 0.00 63 SER A CA 15
ATOM 15662 C C . SER A 1 63 ? -6.779 8.269 7.143 1.00 0.00 63 SER A C 15
ATOM 15663 O O . SER A 1 63 ? -7.882 7.894 7.539 1.00 0.00 63 SER A O 15
ATOM 15671 N N . GLY A 1 64 ? -5.795 8.617 7.966 1.00 0.00 64 GLY A N 15
ATOM 15672 C CA . GLY A 1 64 ? -5.980 8.571 9.405 1.00 0.00 64 GLY A CA 15
ATOM 15673 C C . GLY A 1 64 ? -7.259 9.256 9.847 1.00 0.00 64 GLY A C 15
ATOM 15674 O O . GLY A 1 64 ? -7.685 10.255 9.269 1.00 0.00 64 GLY A O 15
ATOM 15678 N N . PRO A 1 65 ? -7.893 8.712 10.896 1.00 0.00 65 PRO A N 15
ATOM 15679 C CA . PRO A 1 65 ? -9.140 9.260 11.438 1.00 0.00 65 PRO A CA 15
ATOM 15680 C C . PRO A 1 65 ? -8.930 10.600 12.135 1.00 0.00 65 PRO A C 15
ATOM 15681 O O . PRO A 1 65 ? -9.825 11.445 12.160 1.00 0.00 65 PRO A O 15
ATOM 15692 N N . SER A 1 66 ? -7.742 10.788 12.701 1.00 0.00 66 SER A N 15
ATOM 15693 C CA . SER A 1 66 ? -7.415 12.024 13.401 1.00 0.00 66 SER A CA 15
ATOM 15694 C C . SER A 1 66 ? -7.592 13.231 12.484 1.00 0.00 66 SER A C 15
ATOM 15695 O O . SER A 1 66 ? -6.988 13.305 11.414 1.00 0.00 66 SER A O 15
ATOM 15703 N N . SER A 1 67 ? -8.424 14.175 12.912 1.00 0.00 67 SER A N 15
ATOM 15704 C CA . SER A 1 67 ? -8.685 15.377 12.129 1.00 0.00 67 SER A CA 15
ATOM 15705 C C . SER A 1 67 ? -7.611 16.432 12.380 1.00 0.00 67 SER A C 15
ATOM 15706 O O . SER A 1 67 ? -6.998 16.468 13.446 1.00 0.00 67 SER A O 15
ATOM 15714 N N . GLY A 1 68 ? -7.390 17.290 11.389 1.00 0.00 68 GLY A N 15
ATOM 15715 C CA . GLY A 1 68 ? -6.391 18.334 11.521 1.00 0.00 68 GLY A CA 15
ATOM 15716 C C . GLY A 1 68 ? -5.182 18.094 10.639 1.00 0.00 68 GLY A C 15
ATOM 15717 O O . GLY A 1 68 ? -4.976 16.985 10.145 1.00 0.00 68 GLY A O 15
ATOM 15721 N N . GLY A 1 1 ? 13.845 11.187 20.979 1.00 0.00 1 GLY A N 16
ATOM 15722 C CA . GLY A 1 1 ? 12.826 10.846 20.003 1.00 0.00 1 GLY A CA 16
ATOM 15723 C C . GLY A 1 1 ? 13.129 11.406 18.628 1.00 0.00 1 GLY A C 16
ATOM 15724 O O . GLY A 1 1 ? 14.258 11.810 18.350 1.00 0.00 1 GLY A O 16
ATOM 15728 N N . SER A 1 2 ? 12.119 11.431 17.765 1.00 0.00 2 SER A N 16
ATOM 15729 C CA . SER A 1 2 ? 12.284 11.941 16.409 1.00 0.00 2 SER A CA 16
ATOM 15730 C C . SER A 1 2 ? 10.934 12.075 15.711 1.00 0.00 2 SER A C 16
ATOM 15731 O O . SER A 1 2 ? 10.063 11.216 15.849 1.00 0.00 2 SER A O 16
ATOM 15739 N N . SER A 1 3 ? 10.768 13.159 14.960 1.00 0.00 3 SER A N 16
ATOM 15740 C CA . SER A 1 3 ? 9.523 13.409 14.243 1.00 0.00 3 SER A CA 16
ATOM 15741 C C . SER A 1 3 ? 9.540 12.733 12.875 1.00 0.00 3 SER A C 16
ATOM 15742 O O . SER A 1 3 ? 10.421 12.988 12.055 1.00 0.00 3 SER A O 16
ATOM 15750 N N . GLY A 1 4 ? 8.557 11.870 12.636 1.00 0.00 4 GLY A N 16
ATOM 15751 C CA . GLY A 1 4 ? 8.476 11.170 11.367 1.00 0.00 4 GLY A CA 16
ATOM 15752 C C . GLY A 1 4 ? 9.311 9.905 11.349 1.00 0.00 4 GLY A C 16
ATOM 15753 O O . GLY A 1 4 ? 9.134 9.024 12.190 1.00 0.00 4 GLY A O 16
ATOM 15757 N N . SER A 1 5 ? 10.221 9.813 10.385 1.00 0.00 5 SER A N 16
ATOM 15758 C CA . SER A 1 5 ? 11.083 8.643 10.256 1.00 0.00 5 SER A CA 16
ATOM 15759 C C . SER A 1 5 ? 10.295 7.442 9.742 1.00 0.00 5 SER A C 16
ATOM 15760 O O . SER A 1 5 ? 10.431 6.331 10.255 1.00 0.00 5 SER A O 16
ATOM 15768 N N . SER A 1 6 ? 9.470 7.674 8.726 1.00 0.00 6 SER A N 16
ATOM 15769 C CA . SER A 1 6 ? 8.657 6.613 8.144 1.00 0.00 6 SER A CA 16
ATOM 15770 C C . SER A 1 6 ? 8.393 6.880 6.665 1.00 0.00 6 SER A C 16
ATOM 15771 O O . SER A 1 6 ? 8.272 8.029 6.242 1.00 0.00 6 SER A O 16
ATOM 15779 N N . GLY A 1 7 ? 8.304 5.809 5.883 1.00 0.00 7 GLY A N 16
ATOM 15780 C CA . GLY A 1 7 ? 8.055 5.948 4.460 1.00 0.00 7 GLY A CA 16
ATOM 15781 C C . GLY A 1 7 ? 6.587 6.156 4.146 1.00 0.00 7 GLY A C 16
ATOM 15782 O O . GLY A 1 7 ? 5.979 7.127 4.599 1.00 0.00 7 GLY A O 16
ATOM 15786 N N . LEU A 1 8 ? 6.016 5.244 3.367 1.00 0.00 8 LEU A N 16
ATOM 15787 C CA . LEU A 1 8 ? 4.609 5.333 2.990 1.00 0.00 8 LEU A CA 16
ATOM 15788 C C . LEU A 1 8 ? 3.793 4.239 3.671 1.00 0.00 8 LEU A C 16
ATOM 15789 O O . LEU A 1 8 ? 4.264 3.115 3.845 1.00 0.00 8 LEU A O 16
ATOM 15805 N N . LYS A 1 9 ? 2.566 4.574 4.054 1.00 0.00 9 LYS A N 16
ATOM 15806 C CA . LYS A 1 9 ? 1.681 3.621 4.712 1.00 0.00 9 LYS A CA 16
ATOM 15807 C C . LYS A 1 9 ? 0.363 3.489 3.956 1.00 0.00 9 LYS A C 16
ATOM 15808 O O . LYS A 1 9 ? -0.249 4.487 3.578 1.00 0.00 9 LYS A O 16
ATOM 15827 N N . MET A 1 10 ? -0.069 2.251 3.741 1.00 0.00 10 MET A N 16
ATOM 15828 C CA . MET A 1 10 ? -1.316 1.989 3.032 1.00 0.00 10 MET A CA 16
ATOM 15829 C C . MET A 1 10 ? -2.160 0.960 3.778 1.00 0.00 10 MET A C 16
ATOM 15830 O O . MET A 1 10 ? -1.637 0.163 4.556 1.00 0.00 10 MET A O 16
ATOM 15844 N N . GLN A 1 11 ? -3.467 0.985 3.535 1.00 0.00 11 GLN A N 16
ATOM 15845 C CA . GLN A 1 11 ? -4.382 0.054 4.185 1.00 0.00 11 GLN A CA 16
ATOM 15846 C C . GLN A 1 11 ? -4.910 -0.974 3.190 1.00 0.00 11 GLN A C 16
ATOM 15847 O O . GLN A 1 11 ? -5.240 -0.639 2.052 1.00 0.00 11 GLN A O 16
ATOM 15861 N N . VAL A 1 12 ? -4.989 -2.227 3.627 1.00 0.00 12 VAL A N 16
ATOM 15862 C CA . VAL A 1 12 ? -5.478 -3.304 2.775 1.00 0.00 12 VAL A CA 16
ATOM 15863 C C . VAL A 1 12 ? -6.951 -3.108 2.432 1.00 0.00 12 VAL A C 16
ATOM 15864 O O . VAL A 1 12 ? -7.726 -2.602 3.244 1.00 0.00 12 VAL A O 16
ATOM 15877 N N . LEU A 1 13 ? -7.330 -3.512 1.225 1.00 0.00 13 LEU A N 16
ATOM 15878 C CA . LEU A 1 13 ? -8.711 -3.381 0.774 1.00 0.00 13 LEU A CA 16
ATOM 15879 C C . LEU A 1 13 ? -9.360 -4.751 0.602 1.00 0.00 13 LEU A C 16
ATOM 15880 O O . LEU A 1 13 ? -10.532 -4.940 0.928 1.00 0.00 13 LEU A O 16
ATOM 15896 N N . TYR A 1 14 ? -8.589 -5.704 0.090 1.00 0.00 14 TYR A N 16
ATOM 15897 C CA . TYR A 1 14 ? -9.089 -7.057 -0.125 1.00 0.00 14 TYR A CA 16
ATOM 15898 C C . TYR A 1 14 ? -8.145 -8.090 0.484 1.00 0.00 14 TYR A C 16
ATOM 15899 O O . TYR A 1 14 ? -6.958 -8.127 0.162 1.00 0.00 14 TYR A O 16
ATOM 15917 N N . GLU A 1 15 ? -8.683 -8.926 1.366 1.00 0.00 15 GLU A N 16
ATOM 15918 C CA . GLU A 1 15 ? -7.890 -9.959 2.021 1.00 0.00 15 GLU A CA 16
ATOM 15919 C C . GLU A 1 15 ? -7.087 -10.758 0.999 1.00 0.00 15 GLU A C 16
ATOM 15920 O O . GLU A 1 15 ? -7.562 -11.032 -0.103 1.00 0.00 15 GLU A O 16
ATOM 15932 N N . PHE A 1 16 ? -5.867 -11.129 1.373 1.00 0.00 16 PHE A N 16
ATOM 15933 C CA . PHE A 1 16 ? -4.996 -11.896 0.489 1.00 0.00 16 PHE A CA 16
ATOM 15934 C C . PHE A 1 16 ? -4.318 -13.034 1.246 1.00 0.00 16 PHE A C 16
ATOM 15935 O O . PHE A 1 16 ? -3.795 -12.837 2.343 1.00 0.00 16 PHE A O 16
ATOM 15952 N N . GLU A 1 17 ? -4.333 -14.223 0.653 1.00 0.00 17 GLU A N 16
ATOM 15953 C CA . GLU A 1 17 ? -3.721 -15.393 1.272 1.00 0.00 17 GLU A CA 16
ATOM 15954 C C . GLU A 1 17 ? -2.302 -15.604 0.752 1.00 0.00 17 GLU A C 16
ATOM 15955 O O . GLU A 1 17 ? -2.103 -15.990 -0.400 1.00 0.00 17 GLU A O 16
ATOM 15967 N N . ALA A 1 18 ? -1.319 -15.348 1.609 1.00 0.00 18 ALA A N 16
ATOM 15968 C CA . ALA A 1 18 ? 0.080 -15.512 1.237 1.00 0.00 18 ALA A CA 16
ATOM 15969 C C . ALA A 1 18 ? 0.418 -16.980 1.001 1.00 0.00 18 ALA A C 16
ATOM 15970 O O . ALA A 1 18 ? 0.471 -17.773 1.941 1.00 0.00 18 ALA A O 16
ATOM 15977 N N . ARG A 1 19 ? 0.645 -17.335 -0.259 1.00 0.00 19 ARG A N 16
ATOM 15978 C CA . ARG A 1 19 ? 0.976 -18.709 -0.618 1.00 0.00 19 ARG A CA 16
ATOM 15979 C C . ARG A 1 19 ? 2.455 -18.839 -0.967 1.00 0.00 19 ARG A C 16
ATOM 15980 O O . ARG A 1 19 ? 2.825 -19.568 -1.886 1.00 0.00 19 ARG A O 16
ATOM 16001 N N . ASN A 1 20 ? 3.297 -18.126 -0.226 1.00 0.00 20 ASN A N 16
ATOM 16002 C CA . ASN A 1 20 ? 4.737 -18.160 -0.458 1.00 0.00 20 ASN A CA 16
ATOM 16003 C C . ASN A 1 20 ? 5.501 -17.785 0.809 1.00 0.00 20 ASN A C 16
ATOM 16004 O O . ASN A 1 20 ? 4.948 -17.221 1.753 1.00 0.00 20 ASN A O 16
ATOM 16015 N N . PRO A 1 21 ? 6.803 -18.105 0.830 1.00 0.00 21 PRO A N 16
ATOM 16016 C CA . PRO A 1 21 ? 7.672 -17.810 1.974 1.00 0.00 21 PRO A CA 16
ATOM 16017 C C . PRO A 1 21 ? 7.935 -16.316 2.132 1.00 0.00 21 PRO A C 16
ATOM 16018 O O . PRO A 1 21 ? 7.888 -15.782 3.240 1.00 0.00 21 PRO A O 16
ATOM 16029 N N . ARG A 1 22 ? 8.211 -15.647 1.017 1.00 0.00 22 ARG A N 16
ATOM 16030 C CA . ARG A 1 22 ? 8.482 -14.215 1.033 1.00 0.00 22 ARG A CA 16
ATOM 16031 C C . ARG A 1 22 ? 7.183 -13.415 1.022 1.00 0.00 22 ARG A C 16
ATOM 16032 O O . ARG A 1 22 ? 7.197 -12.191 0.898 1.00 0.00 22 ARG A O 16
ATOM 16053 N N . GLU A 1 23 ? 6.061 -14.117 1.154 1.00 0.00 23 GLU A N 16
ATOM 16054 C CA . GLU A 1 23 ? 4.753 -13.472 1.158 1.00 0.00 23 GLU A CA 16
ATOM 16055 C C . GLU A 1 23 ? 4.223 -13.326 2.581 1.00 0.00 23 GLU A C 16
ATOM 16056 O O . GLU A 1 23 ? 4.732 -13.951 3.513 1.00 0.00 23 GLU A O 16
ATOM 16068 N N . LEU A 1 24 ? 3.198 -12.497 2.742 1.00 0.00 24 LEU A N 16
ATOM 16069 C CA . LEU A 1 24 ? 2.597 -12.268 4.052 1.00 0.00 24 LEU A CA 16
ATOM 16070 C C . LEU A 1 24 ? 1.085 -12.103 3.937 1.00 0.00 24 LEU A C 16
ATOM 16071 O O . LEU A 1 24 ? 0.595 -11.314 3.128 1.00 0.00 24 LEU A O 16
ATOM 16087 N N . THR A 1 25 ? 0.349 -12.853 4.752 1.00 0.00 25 THR A N 16
ATOM 16088 C CA . THR A 1 25 ? -1.107 -12.789 4.743 1.00 0.00 25 THR A CA 16
ATOM 16089 C C . THR A 1 25 ? -1.601 -11.439 5.249 1.00 0.00 25 THR A C 16
ATOM 16090 O O . THR A 1 25 ? -1.025 -10.861 6.170 1.00 0.00 25 THR A O 16
ATOM 16101 N N . VAL A 1 26 ? -2.674 -10.942 4.642 1.00 0.00 26 VAL A N 16
ATOM 16102 C CA . VAL A 1 26 ? -3.248 -9.660 5.032 1.00 0.00 26 VAL A CA 16
ATOM 16103 C C . VAL A 1 26 ? -4.766 -9.670 4.887 1.00 0.00 26 VAL A C 16
ATOM 16104 O O . VAL A 1 26 ? -5.313 -10.348 4.017 1.00 0.00 26 VAL A O 16
ATOM 16117 N N . VAL A 1 27 ? -5.442 -8.912 5.745 1.00 0.00 27 VAL A N 16
ATOM 16118 C CA . VAL A 1 27 ? -6.897 -8.832 5.711 1.00 0.00 27 VAL A CA 16
ATOM 16119 C C . VAL A 1 27 ? -7.364 -7.394 5.517 1.00 0.00 27 VAL A C 16
ATOM 16120 O O . VAL A 1 27 ? -6.692 -6.452 5.935 1.00 0.00 27 VAL A O 16
ATOM 16133 N N . GLN A 1 28 ? -8.520 -7.234 4.881 1.00 0.00 28 GLN A N 16
ATOM 16134 C CA . GLN A 1 28 ? -9.077 -5.909 4.631 1.00 0.00 28 GLN A CA 16
ATOM 16135 C C . GLN A 1 28 ? -9.121 -5.086 5.914 1.00 0.00 28 GLN A C 16
ATOM 16136 O O . GLN A 1 28 ? -9.352 -5.620 6.998 1.00 0.00 28 GLN A O 16
ATOM 16150 N N . GLY A 1 29 ? -8.896 -3.782 5.783 1.00 0.00 29 GLY A N 16
ATOM 16151 C CA . GLY A 1 29 ? -8.913 -2.907 6.940 1.00 0.00 29 GLY A CA 16
ATOM 16152 C C . GLY A 1 29 ? -7.586 -2.887 7.673 1.00 0.00 29 GLY A C 16
ATOM 16153 O O . GLY A 1 29 ? -7.242 -1.899 8.320 1.00 0.00 29 GLY A O 16
ATOM 16157 N N . GLU A 1 30 ? -6.840 -3.983 7.572 1.00 0.00 30 GLU A N 16
ATOM 16158 C CA . GLU A 1 30 ? -5.545 -4.088 8.233 1.00 0.00 30 GLU A CA 16
ATOM 16159 C C . GLU A 1 30 ? -4.642 -2.918 7.850 1.00 0.00 30 GLU A C 16
ATOM 16160 O O . GLU A 1 30 ? -4.778 -2.341 6.771 1.00 0.00 30 GLU A O 16
ATOM 16172 N N . LYS A 1 31 ? -3.720 -2.573 8.743 1.00 0.00 31 LYS A N 16
ATOM 16173 C CA . LYS A 1 31 ? -2.794 -1.473 8.501 1.00 0.00 31 LYS A CA 16
ATOM 16174 C C . LYS A 1 31 ? -1.377 -1.994 8.280 1.00 0.00 31 LYS A C 16
ATOM 16175 O O . LYS A 1 31 ? -0.860 -2.774 9.081 1.00 0.00 31 LYS A O 16
ATOM 16194 N N . LEU A 1 32 ? -0.754 -1.556 7.192 1.00 0.00 32 LEU A N 16
ATOM 16195 C CA . LEU A 1 32 ? 0.605 -1.977 6.867 1.00 0.00 32 LEU A CA 16
ATOM 16196 C C . LEU A 1 32 ? 1.432 -0.801 6.360 1.00 0.00 32 LEU A C 16
ATOM 16197 O O . LEU A 1 32 ? 0.889 0.242 5.997 1.00 0.00 32 LEU A O 16
ATOM 16213 N N . GLU A 1 33 ? 2.750 -0.977 6.337 1.00 0.00 33 GLU A N 16
ATOM 16214 C CA . GLU A 1 33 ? 3.652 0.071 5.873 1.00 0.00 33 GLU A CA 16
ATOM 16215 C C . GLU A 1 33 ? 4.354 -0.348 4.584 1.00 0.00 33 GLU A C 16
ATOM 16216 O O . GLU A 1 33 ? 4.995 -1.397 4.525 1.00 0.00 33 GLU A O 16
ATOM 16228 N N . VAL A 1 34 ? 4.226 0.481 3.552 1.00 0.00 34 VAL A N 16
ATOM 16229 C CA . VAL A 1 34 ? 4.848 0.199 2.264 1.00 0.00 34 VAL A CA 16
ATOM 16230 C C . VAL A 1 34 ? 6.345 0.485 2.301 1.00 0.00 34 VAL A C 16
ATOM 16231 O O . VAL A 1 34 ? 6.779 1.512 2.825 1.00 0.00 34 VAL A O 16
ATOM 16244 N N . LEU A 1 35 ? 7.131 -0.430 1.743 1.00 0.00 35 LEU A N 16
ATOM 16245 C CA . LEU A 1 35 ? 8.581 -0.276 1.712 1.00 0.00 35 LEU A CA 16
ATOM 16246 C C . LEU A 1 35 ? 9.077 -0.080 0.283 1.00 0.00 35 LEU A C 16
ATOM 16247 O O . LEU A 1 35 ? 9.665 0.950 -0.045 1.00 0.00 35 LEU A O 16
ATOM 16263 N N . ASP A 1 36 ? 8.834 -1.075 -0.564 1.00 0.00 36 ASP A N 16
ATOM 16264 C CA . ASP A 1 36 ? 9.253 -1.011 -1.959 1.00 0.00 36 ASP A CA 16
ATOM 16265 C C . ASP A 1 36 ? 8.044 -0.973 -2.889 1.00 0.00 36 ASP A C 16
ATOM 16266 O O . ASP A 1 36 ? 7.464 -2.009 -3.212 1.00 0.00 36 ASP A O 16
ATOM 16275 N N . HIS A 1 37 ? 7.669 0.230 -3.314 1.00 0.00 37 HIS A N 16
ATOM 16276 C CA . HIS A 1 37 ? 6.528 0.403 -4.206 1.00 0.00 37 HIS A CA 16
ATOM 16277 C C . HIS A 1 37 ? 6.990 0.755 -5.617 1.00 0.00 37 HIS A C 16
ATOM 16278 O O . HIS A 1 37 ? 6.558 1.754 -6.191 1.00 0.00 37 HIS A O 16
ATOM 16293 N N . SER A 1 38 ? 7.871 -0.073 -6.169 1.00 0.00 38 SER A N 16
ATOM 16294 C CA . SER A 1 38 ? 8.395 0.153 -7.511 1.00 0.00 38 SER A CA 16
ATOM 16295 C C . SER A 1 38 ? 8.053 -1.014 -8.432 1.00 0.00 38 SER A C 16
ATOM 16296 O O . SER A 1 38 ? 7.625 -0.819 -9.570 1.00 0.00 38 SER A O 16
ATOM 16304 N N . LYS A 1 39 ? 8.244 -2.230 -7.931 1.00 0.00 39 LYS A N 16
ATOM 16305 C CA . LYS A 1 39 ? 7.955 -3.431 -8.706 1.00 0.00 39 LYS A CA 16
ATOM 16306 C C . LYS A 1 39 ? 6.465 -3.756 -8.671 1.00 0.00 39 LYS A C 16
ATOM 16307 O O . LYS A 1 39 ? 5.745 -3.314 -7.776 1.00 0.00 39 LYS A O 16
ATOM 16326 N N . ARG A 1 40 ? 6.010 -4.533 -9.649 1.00 0.00 40 ARG A N 16
ATOM 16327 C CA . ARG A 1 40 ? 4.606 -4.917 -9.729 1.00 0.00 40 ARG A CA 16
ATOM 16328 C C . ARG A 1 40 ? 4.033 -5.174 -8.339 1.00 0.00 40 ARG A C 16
ATOM 16329 O O . ARG A 1 40 ? 2.934 -4.721 -8.017 1.00 0.00 40 ARG A O 16
ATOM 16350 N N . TRP A 1 41 ? 4.783 -5.902 -7.520 1.00 0.00 41 TRP A N 16
ATOM 16351 C CA . TRP A 1 41 ? 4.349 -6.219 -6.165 1.00 0.00 41 TRP A CA 16
ATOM 16352 C C . TRP A 1 41 ? 5.066 -5.343 -5.144 1.00 0.00 41 TRP A C 16
ATOM 16353 O O . TRP A 1 41 ? 6.293 -5.242 -5.152 1.00 0.00 41 TRP A O 16
ATOM 16374 N N . TRP A 1 42 ? 4.294 -4.712 -4.267 1.00 0.00 42 TRP A N 16
ATOM 16375 C CA . TRP A 1 42 ? 4.858 -3.844 -3.239 1.00 0.00 42 TRP A CA 16
ATOM 16376 C C . TRP A 1 42 ? 5.226 -4.643 -1.993 1.00 0.00 42 TRP A C 16
ATOM 16377 O O . TRP A 1 42 ? 4.551 -5.612 -1.644 1.00 0.00 42 TRP A O 16
ATOM 16398 N N . LEU A 1 43 ? 6.299 -4.230 -1.328 1.00 0.00 43 LEU A N 16
ATOM 16399 C CA . LEU A 1 43 ? 6.757 -4.908 -0.120 1.00 0.00 43 LEU A CA 16
ATOM 16400 C C . LEU A 1 43 ? 6.296 -4.165 1.130 1.00 0.00 43 LEU A C 16
ATOM 16401 O O . LEU A 1 43 ? 6.775 -3.071 1.427 1.00 0.00 43 LEU A O 16
ATOM 16417 N N . VAL A 1 44 ? 5.363 -4.768 1.860 1.00 0.00 44 VAL A N 16
ATOM 16418 C CA . VAL A 1 44 ? 4.838 -4.165 3.080 1.00 0.00 44 VAL A CA 16
ATOM 16419 C C . VAL A 1 44 ? 5.284 -4.944 4.313 1.00 0.00 44 VAL A C 16
ATOM 16420 O O . VAL A 1 44 ? 5.818 -6.048 4.204 1.00 0.00 44 VAL A O 16
ATOM 16433 N N . LYS A 1 45 ? 5.060 -4.361 5.486 1.00 0.00 45 LYS A N 16
ATOM 16434 C CA . LYS A 1 45 ? 5.436 -5.000 6.742 1.00 0.00 45 LYS A CA 16
ATOM 16435 C C . LYS A 1 45 ? 4.323 -4.865 7.775 1.00 0.00 45 LYS A C 16
ATOM 16436 O O . LYS A 1 45 ? 3.551 -3.908 7.748 1.00 0.00 45 LYS A O 16
ATOM 16455 N N . ASN A 1 46 ? 4.247 -5.830 8.686 1.00 0.00 46 ASN A N 16
ATOM 16456 C CA . ASN A 1 46 ? 3.228 -5.818 9.730 1.00 0.00 46 ASN A CA 16
ATOM 16457 C C . ASN A 1 46 ? 3.767 -5.184 11.009 1.00 0.00 46 ASN A C 16
ATOM 16458 O O . ASN A 1 46 ? 4.907 -4.724 11.052 1.00 0.00 46 ASN A O 16
ATOM 16469 N N . GLU A 1 47 ? 2.938 -5.166 12.048 1.00 0.00 47 GLU A N 16
ATOM 16470 C CA . GLU A 1 47 ? 3.332 -4.588 13.328 1.00 0.00 47 GLU A CA 16
ATOM 16471 C C . GLU A 1 47 ? 4.174 -5.573 14.133 1.00 0.00 47 GLU A C 16
ATOM 16472 O O . GLU A 1 47 ? 4.409 -5.376 15.325 1.00 0.00 47 GLU A O 16
ATOM 16484 N N . ALA A 1 48 ? 4.625 -6.635 13.473 1.00 0.00 48 ALA A N 16
ATOM 16485 C CA . ALA A 1 48 ? 5.441 -7.651 14.126 1.00 0.00 48 ALA A CA 16
ATOM 16486 C C . ALA A 1 48 ? 6.865 -7.645 13.579 1.00 0.00 48 ALA A C 16
ATOM 16487 O O . ALA A 1 48 ? 7.780 -8.187 14.198 1.00 0.00 48 ALA A O 16
ATOM 16494 N N . GLY A 1 49 ? 7.045 -7.030 12.415 1.00 0.00 49 GLY A N 16
ATOM 16495 C CA . GLY A 1 49 ? 8.359 -6.967 11.804 1.00 0.00 49 GLY A CA 16
ATOM 16496 C C . GLY A 1 49 ? 8.474 -7.856 10.582 1.00 0.00 49 GLY A C 16
ATOM 16497 O O . GLY A 1 49 ? 9.511 -7.879 9.918 1.00 0.00 49 GLY A O 16
ATOM 16501 N N . ARG A 1 50 ? 7.408 -8.591 10.284 1.00 0.00 50 ARG A N 16
ATOM 16502 C CA . ARG A 1 50 ? 7.394 -9.488 9.135 1.00 0.00 50 ARG A CA 16
ATOM 16503 C C . ARG A 1 50 ? 6.952 -8.751 7.875 1.00 0.00 50 ARG A C 16
ATOM 16504 O O . ARG A 1 50 ? 5.909 -8.096 7.860 1.00 0.00 50 ARG A O 16
ATOM 16525 N N . SER A 1 51 ? 7.751 -8.862 6.819 1.00 0.00 51 SER A N 16
ATOM 16526 C CA . SER A 1 51 ? 7.444 -8.203 5.555 1.00 0.00 51 SER A CA 16
ATOM 16527 C C . SER A 1 51 ? 7.179 -9.229 4.457 1.00 0.00 51 SER A C 16
ATOM 16528 O O . SER A 1 51 ? 7.956 -10.163 4.264 1.00 0.00 51 SER A O 16
ATOM 16536 N N . GLY A 1 52 ? 6.074 -9.047 3.740 1.00 0.00 52 GLY A N 16
ATOM 16537 C CA . GLY A 1 52 ? 5.725 -9.964 2.671 1.00 0.00 52 GLY A CA 16
ATOM 16538 C C . GLY A 1 52 ? 5.373 -9.246 1.383 1.00 0.00 52 GLY A C 16
ATOM 16539 O O . GLY A 1 52 ? 4.878 -8.119 1.408 1.00 0.00 52 GLY A O 16
ATOM 16543 N N . TYR A 1 53 ? 5.630 -9.897 0.255 1.00 0.00 53 TYR A N 16
ATOM 16544 C CA . TYR A 1 53 ? 5.341 -9.312 -1.049 1.00 0.00 53 TYR A CA 16
ATOM 16545 C C . TYR A 1 53 ? 3.852 -9.405 -1.370 1.00 0.00 53 TYR A C 16
ATOM 16546 O O . TYR A 1 53 ? 3.300 -10.499 -1.494 1.00 0.00 53 TYR A O 16
ATOM 16564 N N . ILE A 1 54 ? 3.209 -8.250 -1.504 1.00 0.00 54 ILE A N 16
ATOM 16565 C CA . ILE A 1 54 ? 1.785 -8.200 -1.812 1.00 0.00 54 ILE A CA 16
ATOM 16566 C C . ILE A 1 54 ? 1.515 -7.308 -3.019 1.00 0.00 54 ILE A C 16
ATOM 16567 O O . ILE A 1 54 ? 2.237 -6.347 -3.286 1.00 0.00 54 ILE A O 16
ATOM 16583 N N . PRO A 1 55 ? 0.450 -7.632 -3.767 1.00 0.00 55 PRO A N 16
ATOM 16584 C CA . PRO A 1 55 ? 0.058 -6.870 -4.957 1.00 0.00 55 PRO A CA 16
ATOM 16585 C C . PRO A 1 55 ? -0.483 -5.488 -4.609 1.00 0.00 55 PRO A C 16
ATOM 16586 O O . PRO A 1 55 ? -1.197 -5.321 -3.620 1.00 0.00 55 PRO A O 16
ATOM 16597 N N . SER A 1 56 ? -0.139 -4.499 -5.428 1.00 0.00 56 SER A N 16
ATOM 16598 C CA . SER A 1 56 ? -0.587 -3.130 -5.204 1.00 0.00 56 SER A CA 16
ATOM 16599 C C . SER A 1 56 ? -2.064 -2.978 -5.555 1.00 0.00 56 SER A C 16
ATOM 16600 O O . SER A 1 56 ? -2.641 -1.902 -5.405 1.00 0.00 56 SER A O 16
ATOM 16608 N N . ASN A 1 57 ? -2.670 -4.065 -6.023 1.00 0.00 57 ASN A N 16
ATOM 16609 C CA . ASN A 1 57 ? -4.079 -4.053 -6.396 1.00 0.00 57 ASN A CA 16
ATOM 16610 C C . ASN A 1 57 ? -4.970 -4.054 -5.158 1.00 0.00 57 ASN A C 16
ATOM 16611 O O . ASN A 1 57 ? -6.091 -3.545 -5.187 1.00 0.00 57 ASN A O 16
ATOM 16622 N N . ILE A 1 58 ? -4.463 -4.628 -4.072 1.00 0.00 58 ILE A N 16
ATOM 16623 C CA . ILE A 1 58 ? -5.212 -4.693 -2.823 1.00 0.00 58 ILE A CA 16
ATOM 16624 C C . ILE A 1 58 ? -4.810 -3.563 -1.881 1.00 0.00 58 ILE A C 16
ATOM 16625 O O . ILE A 1 58 ? -5.231 -3.525 -0.724 1.00 0.00 58 ILE A O 16
ATOM 16641 N N . LEU A 1 59 ? -3.993 -2.644 -2.383 1.00 0.00 59 LEU A N 16
ATOM 16642 C CA . LEU A 1 59 ? -3.534 -1.511 -1.587 1.00 0.00 59 LEU A CA 16
ATOM 16643 C C . LEU A 1 59 ? -4.307 -0.246 -1.945 1.00 0.00 59 LEU A C 16
ATOM 16644 O O . LEU A 1 59 ? -4.693 -0.048 -3.097 1.00 0.00 59 LEU A O 16
ATOM 16660 N N . GLU A 1 60 ? -4.527 0.608 -0.950 1.00 0.00 60 GLU A N 16
ATOM 16661 C CA . GLU A 1 60 ? -5.253 1.855 -1.162 1.00 0.00 60 GLU A CA 16
ATOM 16662 C C . GLU A 1 60 ? -4.582 3.008 -0.419 1.00 0.00 60 GLU A C 16
ATOM 16663 O O . GLU A 1 60 ? -3.903 2.818 0.590 1.00 0.00 60 GLU A O 16
ATOM 16675 N N . PRO A 1 61 ? -4.776 4.233 -0.930 1.00 0.00 61 PRO A N 16
ATOM 16676 C CA . PRO A 1 61 ? -4.199 5.440 -0.332 1.00 0.00 61 PRO A CA 16
ATOM 16677 C C . PRO A 1 61 ? -4.842 5.789 1.005 1.00 0.00 61 PRO A C 16
ATOM 16678 O O . PRO A 1 61 ? -5.706 6.665 1.081 1.00 0.00 61 PRO A O 16
ATOM 16689 N N . LEU A 1 62 ? -4.417 5.100 2.059 1.00 0.00 62 LEU A N 16
ATOM 16690 C CA . LEU A 1 62 ? -4.952 5.338 3.395 1.00 0.00 62 LEU A CA 16
ATOM 16691 C C . LEU A 1 62 ? -5.030 6.832 3.692 1.00 0.00 62 LEU A C 16
ATOM 16692 O O . LEU A 1 62 ? -6.085 7.347 4.063 1.00 0.00 62 LEU A O 16
ATOM 16708 N N . SER A 1 63 ? -3.907 7.523 3.525 1.00 0.00 63 SER A N 16
ATOM 16709 C CA . SER A 1 63 ? -3.847 8.958 3.778 1.00 0.00 63 SER A CA 16
ATOM 16710 C C . SER A 1 63 ? -3.772 9.737 2.468 1.00 0.00 63 SER A C 16
ATOM 16711 O O . SER A 1 63 ? -3.559 9.161 1.402 1.00 0.00 63 SER A O 16
ATOM 16719 N N . GLY A 1 64 ? -3.948 11.052 2.558 1.00 0.00 64 GLY A N 16
ATOM 16720 C CA . GLY A 1 64 ? -3.897 11.889 1.374 1.00 0.00 64 GLY A CA 16
ATOM 16721 C C . GLY A 1 64 ? -5.268 12.130 0.774 1.00 0.00 64 GLY A C 16
ATOM 16722 O O . GLY A 1 64 ? -6.297 11.871 1.399 1.00 0.00 64 GLY A O 16
ATOM 16726 N N . PRO A 1 65 ? -5.295 12.638 -0.467 1.00 0.00 65 PRO A N 16
ATOM 16727 C CA . PRO A 1 65 ? -6.544 12.925 -1.178 1.00 0.00 65 PRO A CA 16
ATOM 16728 C C . PRO A 1 65 ? -7.290 11.656 -1.576 1.00 0.00 65 PRO A C 16
ATOM 16729 O O . PRO A 1 65 ? -6.696 10.715 -2.102 1.00 0.00 65 PRO A O 16
ATOM 16740 N N . SER A 1 66 ? -8.594 11.638 -1.323 1.00 0.00 66 SER A N 16
ATOM 16741 C CA . SER A 1 66 ? -9.421 10.483 -1.652 1.00 0.00 66 SER A CA 16
ATOM 16742 C C . SER A 1 66 ? -10.893 10.874 -1.737 1.00 0.00 66 SER A C 16
ATOM 16743 O O . SER A 1 66 ? -11.445 11.462 -0.807 1.00 0.00 66 SER A O 16
ATOM 16751 N N . SER A 1 67 ? -11.523 10.544 -2.860 1.00 0.00 67 SER A N 16
ATOM 16752 C CA . SER A 1 67 ? -12.930 10.864 -3.069 1.00 0.00 67 SER A CA 16
ATOM 16753 C C . SER A 1 67 ? -13.822 9.711 -2.619 1.00 0.00 67 SER A C 16
ATOM 16754 O O . SER A 1 67 ? -14.047 8.758 -3.364 1.00 0.00 67 SER A O 16
ATOM 16762 N N . GLY A 1 68 ? -14.328 9.805 -1.393 1.00 0.00 68 GLY A N 16
ATOM 16763 C CA . GLY A 1 68 ? -15.189 8.764 -0.864 1.00 0.00 68 GLY A CA 16
ATOM 16764 C C . GLY A 1 68 ? -14.996 8.553 0.625 1.00 0.00 68 GLY A C 16
ATOM 16765 O O . GLY A 1 68 ? -14.581 7.479 1.058 1.00 0.00 68 GLY A O 16
ATOM 16769 N N . GLY A 1 1 ? 13.549 19.876 11.294 1.00 0.00 1 GLY A N 17
ATOM 16770 C CA . GLY A 1 1 ? 12.189 19.384 11.176 1.00 0.00 1 GLY A CA 17
ATOM 16771 C C . GLY A 1 1 ? 12.001 18.034 11.838 1.00 0.00 1 GLY A C 17
ATOM 16772 O O . GLY A 1 1 ? 12.147 17.905 13.054 1.00 0.00 1 GLY A O 17
ATOM 16776 N N . SER A 1 2 ? 11.676 17.024 11.038 1.00 0.00 2 SER A N 17
ATOM 16777 C CA . SER A 1 2 ? 11.463 15.677 11.555 1.00 0.00 2 SER A CA 17
ATOM 16778 C C . SER A 1 2 ? 12.789 14.940 11.714 1.00 0.00 2 SER A C 17
ATOM 16779 O O . SER A 1 2 ? 13.532 14.760 10.749 1.00 0.00 2 SER A O 17
ATOM 16787 N N . SER A 1 3 ? 13.079 14.515 12.940 1.00 0.00 3 SER A N 17
ATOM 16788 C CA . SER A 1 3 ? 14.317 13.801 13.228 1.00 0.00 3 SER A CA 17
ATOM 16789 C C . SER A 1 3 ? 14.108 12.292 13.135 1.00 0.00 3 SER A C 17
ATOM 16790 O O . SER A 1 3 ? 14.581 11.535 13.982 1.00 0.00 3 SER A O 17
ATOM 16798 N N . GLY A 1 4 ? 13.395 11.863 12.099 1.00 0.00 4 GLY A N 17
ATOM 16799 C CA . GLY A 1 4 ? 13.135 10.447 11.913 1.00 0.00 4 GLY A CA 17
ATOM 16800 C C . GLY A 1 4 ? 12.870 10.092 10.463 1.00 0.00 4 GLY A C 17
ATOM 16801 O O . GLY A 1 4 ? 12.855 10.965 9.596 1.00 0.00 4 GLY A O 17
ATOM 16805 N N . SER A 1 5 ? 12.661 8.806 10.199 1.00 0.00 5 SER A N 17
ATOM 16806 C CA . SER A 1 5 ? 12.401 8.336 8.843 1.00 0.00 5 SER A CA 17
ATOM 16807 C C . SER A 1 5 ? 10.911 8.088 8.631 1.00 0.00 5 SER A C 17
ATOM 16808 O O . SER A 1 5 ? 10.344 7.142 9.177 1.00 0.00 5 SER A O 17
ATOM 16816 N N . SER A 1 6 ? 10.283 8.946 7.833 1.00 0.00 6 SER A N 17
ATOM 16817 C CA . SER A 1 6 ? 8.857 8.823 7.550 1.00 0.00 6 SER A CA 17
ATOM 16818 C C . SER A 1 6 ? 8.590 7.659 6.600 1.00 0.00 6 SER A C 17
ATOM 16819 O O . SER A 1 6 ? 9.220 7.543 5.550 1.00 0.00 6 SER A O 17
ATOM 16827 N N . GLY A 1 7 ? 7.650 6.799 6.979 1.00 0.00 7 GLY A N 17
ATOM 16828 C CA . GLY A 1 7 ? 7.314 5.655 6.151 1.00 0.00 7 GLY A CA 17
ATOM 16829 C C . GLY A 1 7 ? 5.910 5.740 5.586 1.00 0.00 7 GLY A C 17
ATOM 16830 O O . GLY A 1 7 ? 4.990 6.209 6.257 1.00 0.00 7 GLY A O 17
ATOM 16834 N N . LEU A 1 8 ? 5.744 5.286 4.349 1.00 0.00 8 LEU A N 17
ATOM 16835 C CA . LEU A 1 8 ? 4.442 5.314 3.692 1.00 0.00 8 LEU A CA 17
ATOM 16836 C C . LEU A 1 8 ? 3.501 4.281 4.305 1.00 0.00 8 LEU A C 17
ATOM 16837 O O . LEU A 1 8 ? 3.878 3.128 4.513 1.00 0.00 8 LEU A O 17
ATOM 16853 N N . LYS A 1 9 ? 2.273 4.702 4.589 1.00 0.00 9 LYS A N 17
ATOM 16854 C CA . LYS A 1 9 ? 1.276 3.814 5.174 1.00 0.00 9 LYS A CA 17
ATOM 16855 C C . LYS A 1 9 ? 0.103 3.609 4.221 1.00 0.00 9 LYS A C 17
ATOM 16856 O O . LYS A 1 9 ? -0.499 4.572 3.747 1.00 0.00 9 LYS A O 17
ATOM 16875 N N . MET A 1 10 ? -0.216 2.349 3.944 1.00 0.00 10 MET A N 17
ATOM 16876 C CA . MET A 1 10 ? -1.319 2.019 3.049 1.00 0.00 10 MET A CA 17
ATOM 16877 C C . MET A 1 10 ? -2.261 1.010 3.697 1.00 0.00 10 MET A C 17
ATOM 16878 O O . MET A 1 10 ? -1.850 0.220 4.546 1.00 0.00 10 MET A O 17
ATOM 16892 N N . GLN A 1 11 ? -3.526 1.042 3.289 1.00 0.00 11 GLN A N 17
ATOM 16893 C CA . GLN A 1 11 ? -4.526 0.130 3.831 1.00 0.00 11 GLN A CA 17
ATOM 16894 C C . GLN A 1 11 ? -4.836 -0.989 2.842 1.00 0.00 11 GLN A C 17
ATOM 16895 O O . GLN A 1 11 ? -4.569 -0.866 1.646 1.00 0.00 11 GLN A O 17
ATOM 16909 N N . VAL A 1 12 ? -5.402 -2.080 3.348 1.00 0.00 12 VAL A N 17
ATOM 16910 C CA . VAL A 1 12 ? -5.750 -3.220 2.508 1.00 0.00 12 VAL A CA 17
ATOM 16911 C C . VAL A 1 12 ? -7.146 -3.063 1.918 1.00 0.00 12 VAL A C 17
ATOM 16912 O O . VAL A 1 12 ? -8.052 -2.540 2.569 1.00 0.00 12 VAL A O 17
ATOM 16925 N N . LEU A 1 13 ? -7.315 -3.518 0.682 1.00 0.00 13 LEU A N 17
ATOM 16926 C CA . LEU A 1 13 ? -8.602 -3.429 0.002 1.00 0.00 13 LEU A CA 17
ATOM 16927 C C . LEU A 1 13 ? -9.297 -4.787 -0.029 1.00 0.00 13 LEU A C 17
ATOM 16928 O O . LEU A 1 13 ? -10.522 -4.871 0.061 1.00 0.00 13 LEU A O 17
ATOM 16944 N N . TYR A 1 14 ? -8.507 -5.847 -0.154 1.00 0.00 14 TYR A N 17
ATOM 16945 C CA . TYR A 1 14 ? -9.046 -7.201 -0.197 1.00 0.00 14 TYR A CA 17
ATOM 16946 C C . TYR A 1 14 ? -8.089 -8.189 0.464 1.00 0.00 14 TYR A C 17
ATOM 16947 O O . TYR A 1 14 ? -6.877 -8.122 0.266 1.00 0.00 14 TYR A O 17
ATOM 16965 N N . GLU A 1 15 ? -8.646 -9.106 1.250 1.00 0.00 15 GLU A N 17
ATOM 16966 C CA . GLU A 1 15 ? -7.843 -10.108 1.941 1.00 0.00 15 GLU A CA 17
ATOM 16967 C C . GLU A 1 15 ? -7.129 -11.015 0.943 1.00 0.00 15 GLU A C 17
ATOM 16968 O O . GLU A 1 15 ? -7.759 -11.619 0.075 1.00 0.00 15 GLU A O 17
ATOM 16980 N N . PHE A 1 16 ? -5.810 -11.105 1.074 1.00 0.00 16 PHE A N 17
ATOM 16981 C CA . PHE A 1 16 ? -5.008 -11.937 0.183 1.00 0.00 16 PHE A CA 17
ATOM 16982 C C . PHE A 1 16 ? -4.325 -13.061 0.957 1.00 0.00 16 PHE A C 17
ATOM 16983 O O . PHE A 1 16 ? -3.921 -12.880 2.105 1.00 0.00 16 PHE A O 17
ATOM 17000 N N . GLU A 1 17 ? -4.202 -14.220 0.319 1.00 0.00 17 GLU A N 17
ATOM 17001 C CA . GLU A 1 17 ? -3.569 -15.374 0.948 1.00 0.00 17 GLU A CA 17
ATOM 17002 C C . GLU A 1 17 ? -2.202 -15.650 0.329 1.00 0.00 17 GLU A C 17
ATOM 17003 O O . GLU A 1 17 ? -2.106 -16.104 -0.811 1.00 0.00 17 GLU A O 17
ATOM 17015 N N . ALA A 1 18 ? -1.148 -15.373 1.089 1.00 0.00 18 ALA A N 17
ATOM 17016 C CA . ALA A 1 18 ? 0.213 -15.592 0.616 1.00 0.00 18 ALA A CA 17
ATOM 17017 C C . ALA A 1 18 ? 0.572 -17.074 0.642 1.00 0.00 18 ALA A C 17
ATOM 17018 O O . ALA A 1 18 ? 0.315 -17.767 1.627 1.00 0.00 18 ALA A O 17
ATOM 17025 N N . ARG A 1 19 ? 1.164 -17.555 -0.446 1.00 0.00 19 ARG A N 17
ATOM 17026 C CA . ARG A 1 19 ? 1.556 -18.955 -0.547 1.00 0.00 19 ARG A CA 17
ATOM 17027 C C . ARG A 1 19 ? 3.064 -19.112 -0.379 1.00 0.00 19 ARG A C 17
ATOM 17028 O O . ARG A 1 19 ? 3.531 -20.031 0.293 1.00 0.00 19 ARG A O 17
ATOM 17049 N N . ASN A 1 20 ? 3.820 -18.208 -0.994 1.00 0.00 20 ASN A N 17
ATOM 17050 C CA . ASN A 1 20 ? 5.276 -18.247 -0.913 1.00 0.00 20 ASN A CA 17
ATOM 17051 C C . ASN A 1 20 ? 5.754 -17.843 0.478 1.00 0.00 20 ASN A C 17
ATOM 17052 O O . ASN A 1 20 ? 5.088 -17.099 1.199 1.00 0.00 20 ASN A O 17
ATOM 17063 N N . PRO A 1 21 ? 6.937 -18.342 0.866 1.00 0.00 21 PRO A N 17
ATOM 17064 C CA . PRO A 1 21 ? 7.532 -18.046 2.173 1.00 0.00 21 PRO A CA 17
ATOM 17065 C C . PRO A 1 21 ? 7.997 -16.598 2.283 1.00 0.00 21 PRO A C 17
ATOM 17066 O O . PRO A 1 21 ? 8.219 -16.090 3.382 1.00 0.00 21 PRO A O 17
ATOM 17077 N N . ARG A 1 22 ? 8.141 -15.939 1.138 1.00 0.00 22 ARG A N 17
ATOM 17078 C CA . ARG A 1 22 ? 8.580 -14.549 1.107 1.00 0.00 22 ARG A CA 17
ATOM 17079 C C . ARG A 1 22 ? 7.390 -13.600 1.216 1.00 0.00 22 ARG A C 17
ATOM 17080 O O . ARG A 1 22 ? 7.538 -12.449 1.624 1.00 0.00 22 ARG A O 17
ATOM 17101 N N . GLU A 1 23 ? 6.211 -14.092 0.847 1.00 0.00 23 GLU A N 17
ATOM 17102 C CA . GLU A 1 23 ? 4.997 -13.287 0.903 1.00 0.00 23 GLU A CA 17
ATOM 17103 C C . GLU A 1 23 ? 4.452 -13.222 2.327 1.00 0.00 23 GLU A C 17
ATOM 17104 O O . GLU A 1 23 ? 4.915 -13.939 3.215 1.00 0.00 23 GLU A O 17
ATOM 17116 N N . LEU A 1 24 ? 3.466 -12.357 2.537 1.00 0.00 24 LEU A N 17
ATOM 17117 C CA . LEU A 1 24 ? 2.856 -12.197 3.853 1.00 0.00 24 LEU A CA 17
ATOM 17118 C C . LEU A 1 24 ? 1.347 -12.015 3.736 1.00 0.00 24 LEU A C 17
ATOM 17119 O O . LEU A 1 24 ? 0.870 -11.148 3.002 1.00 0.00 24 LEU A O 17
ATOM 17135 N N . THR A 1 25 ? 0.598 -12.836 4.466 1.00 0.00 25 THR A N 17
ATOM 17136 C CA . THR A 1 25 ? -0.858 -12.765 4.445 1.00 0.00 25 THR A CA 17
ATOM 17137 C C . THR A 1 25 ? -1.353 -11.456 5.048 1.00 0.00 25 THR A C 17
ATOM 17138 O O . THR A 1 25 ? -0.756 -10.927 5.986 1.00 0.00 25 THR A O 17
ATOM 17149 N N . VAL A 1 26 ? -2.450 -10.936 4.505 1.00 0.00 26 VAL A N 17
ATOM 17150 C CA . VAL A 1 26 ? -3.027 -9.689 4.992 1.00 0.00 26 VAL A CA 17
ATOM 17151 C C . VAL A 1 26 ? -4.548 -9.716 4.904 1.00 0.00 26 VAL A C 17
ATOM 17152 O O . VAL A 1 26 ? -5.125 -10.540 4.194 1.00 0.00 26 VAL A O 17
ATOM 17165 N N . VAL A 1 27 ? -5.194 -8.809 5.630 1.00 0.00 27 VAL A N 17
ATOM 17166 C CA . VAL A 1 27 ? -6.650 -8.728 5.633 1.00 0.00 27 VAL A CA 17
ATOM 17167 C C . VAL A 1 27 ? -7.124 -7.351 5.183 1.00 0.00 27 VAL A C 17
ATOM 17168 O O . VAL A 1 27 ? -6.373 -6.377 5.236 1.00 0.00 27 VAL A O 17
ATOM 17181 N N . GLN A 1 28 ? -8.375 -7.277 4.741 1.00 0.00 28 GLN A N 17
ATOM 17182 C CA . GLN A 1 28 ? -8.950 -6.018 4.282 1.00 0.00 28 GLN A CA 17
ATOM 17183 C C . GLN A 1 28 ? -9.029 -5.008 5.421 1.00 0.00 28 GLN A C 17
ATOM 17184 O O . GLN A 1 28 ? -9.284 -5.370 6.569 1.00 0.00 28 GLN A O 17
ATOM 17198 N N . GLY A 1 29 ? -8.807 -3.737 5.096 1.00 0.00 29 GLY A N 17
ATOM 17199 C CA . GLY A 1 29 ? -8.857 -2.694 6.103 1.00 0.00 29 GLY A CA 17
ATOM 17200 C C . GLY A 1 29 ? -7.559 -2.571 6.875 1.00 0.00 29 GLY A C 17
ATOM 17201 O O . GLY A 1 29 ? -7.108 -1.465 7.170 1.00 0.00 29 GLY A O 17
ATOM 17205 N N . GLU A 1 30 ? -6.957 -3.710 7.204 1.00 0.00 30 GLU A N 17
ATOM 17206 C CA . GLU A 1 30 ? -5.704 -3.724 7.949 1.00 0.00 30 GLU A CA 17
ATOM 17207 C C . GLU A 1 30 ? -4.738 -2.674 7.408 1.00 0.00 30 GLU A C 17
ATOM 17208 O O . GLU A 1 30 ? -4.763 -2.342 6.223 1.00 0.00 30 GLU A O 17
ATOM 17220 N N . LYS A 1 31 ? -3.886 -2.154 8.285 1.00 0.00 31 LYS A N 17
ATOM 17221 C CA . LYS A 1 31 ? -2.910 -1.143 7.898 1.00 0.00 31 LYS A CA 17
ATOM 17222 C C . LYS A 1 31 ? -1.504 -1.733 7.851 1.00 0.00 31 LYS A C 17
ATOM 17223 O O . LYS A 1 31 ? -1.106 -2.488 8.739 1.00 0.00 31 LYS A O 17
ATOM 17242 N N . LEU A 1 32 ? -0.755 -1.383 6.811 1.00 0.00 32 LEU A N 17
ATOM 17243 C CA . LEU A 1 32 ? 0.608 -1.877 6.649 1.00 0.00 32 LEU A CA 17
ATOM 17244 C C . LEU A 1 32 ? 1.522 -0.784 6.105 1.00 0.00 32 LEU A C 17
ATOM 17245 O O . LEU A 1 32 ? 1.061 0.166 5.473 1.00 0.00 32 LEU A O 17
ATOM 17261 N N . GLU A 1 33 ? 2.820 -0.927 6.354 1.00 0.00 33 GLU A N 17
ATOM 17262 C CA . GLU A 1 33 ? 3.799 0.049 5.887 1.00 0.00 33 GLU A CA 17
ATOM 17263 C C . GLU A 1 33 ? 4.418 -0.392 4.564 1.00 0.00 33 GLU A C 17
ATOM 17264 O O . GLU A 1 33 ? 4.785 -1.555 4.394 1.00 0.00 33 GLU A O 17
ATOM 17276 N N . VAL A 1 34 ? 4.530 0.546 3.628 1.00 0.00 34 VAL A N 17
ATOM 17277 C CA . VAL A 1 34 ? 5.104 0.256 2.320 1.00 0.00 34 VAL A CA 17
ATOM 17278 C C . VAL A 1 34 ? 6.606 0.518 2.309 1.00 0.00 34 VAL A C 17
ATOM 17279 O O . VAL A 1 34 ? 7.073 1.536 2.821 1.00 0.00 34 VAL A O 17
ATOM 17292 N N . LEU A 1 35 ? 7.358 -0.406 1.721 1.00 0.00 35 LEU A N 17
ATOM 17293 C CA . LEU A 1 35 ? 8.808 -0.275 1.642 1.00 0.00 35 LEU A CA 17
ATOM 17294 C C . LEU A 1 35 ? 9.266 -0.162 0.191 1.00 0.00 35 LEU A C 17
ATOM 17295 O O . LEU A 1 35 ? 9.963 0.784 -0.178 1.00 0.00 35 LEU A O 17
ATOM 17311 N N . ASP A 1 36 ? 8.868 -1.130 -0.627 1.00 0.00 36 ASP A N 17
ATOM 17312 C CA . ASP A 1 36 ? 9.235 -1.138 -2.038 1.00 0.00 36 ASP A CA 17
ATOM 17313 C C . ASP A 1 36 ? 7.993 -1.093 -2.923 1.00 0.00 36 ASP A C 17
ATOM 17314 O O . ASP A 1 36 ? 7.456 -2.131 -3.310 1.00 0.00 36 ASP A O 17
ATOM 17323 N N . HIS A 1 37 ? 7.541 0.117 -3.238 1.00 0.00 37 HIS A N 17
ATOM 17324 C CA . HIS A 1 37 ? 6.361 0.297 -4.077 1.00 0.00 37 HIS A CA 17
ATOM 17325 C C . HIS A 1 37 ? 6.760 0.651 -5.506 1.00 0.00 37 HIS A C 17
ATOM 17326 O O . HIS A 1 37 ? 6.118 1.479 -6.153 1.00 0.00 37 HIS A O 17
ATOM 17341 N N . SER A 1 38 ? 7.823 0.020 -5.993 1.00 0.00 38 SER A N 17
ATOM 17342 C CA . SER A 1 38 ? 8.310 0.272 -7.344 1.00 0.00 38 SER A CA 17
ATOM 17343 C C . SER A 1 38 ? 7.848 -0.823 -8.301 1.00 0.00 38 SER A C 17
ATOM 17344 O O . SER A 1 38 ? 6.965 -0.608 -9.131 1.00 0.00 38 SER A O 17
ATOM 17352 N N . LYS A 1 39 ? 8.453 -2.000 -8.179 1.00 0.00 39 LYS A N 17
ATOM 17353 C CA . LYS A 1 39 ? 8.105 -3.132 -9.030 1.00 0.00 39 LYS A CA 17
ATOM 17354 C C . LYS A 1 39 ? 6.621 -3.463 -8.915 1.00 0.00 39 LYS A C 17
ATOM 17355 O O . LYS A 1 39 ? 5.917 -2.914 -8.067 1.00 0.00 39 LYS A O 17
ATOM 17374 N N . ARG A 1 40 ? 6.152 -4.365 -9.771 1.00 0.00 40 ARG A N 17
ATOM 17375 C CA . ARG A 1 40 ? 4.752 -4.770 -9.765 1.00 0.00 40 ARG A CA 17
ATOM 17376 C C . ARG A 1 40 ? 4.266 -5.026 -8.341 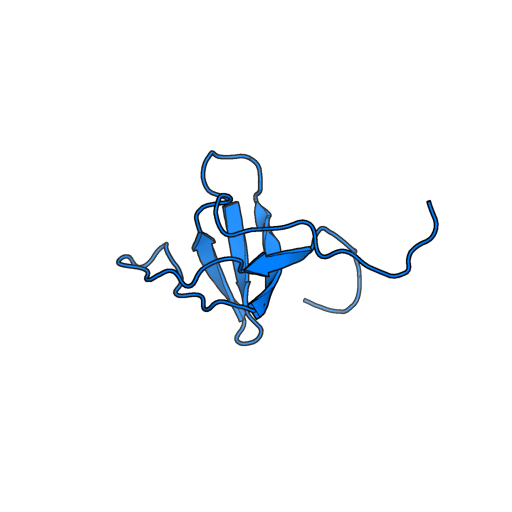1.00 0.00 40 ARG A C 17
ATOM 17377 O O . ARG A 1 40 ? 3.418 -4.298 -7.824 1.00 0.00 40 ARG A O 17
ATOM 17398 N N . TRP A 1 41 ? 4.810 -6.063 -7.714 1.00 0.00 41 TRP A N 17
ATOM 17399 C CA . TRP A 1 41 ? 4.431 -6.415 -6.350 1.00 0.00 41 TRP A CA 17
ATOM 17400 C C . TRP A 1 41 ? 5.110 -5.493 -5.342 1.00 0.00 41 TRP A C 17
ATOM 17401 O O . TRP A 1 41 ? 6.322 -5.288 -5.393 1.00 0.00 41 TRP A O 17
ATOM 17422 N N . TRP A 1 42 ? 4.320 -4.941 -4.428 1.00 0.00 42 TRP A N 17
ATOM 17423 C CA . TRP A 1 42 ? 4.846 -4.041 -3.408 1.00 0.00 42 TRP A CA 17
ATOM 17424 C C . TRP A 1 42 ? 5.244 -4.812 -2.154 1.00 0.00 42 TRP A C 17
ATOM 17425 O O . TRP A 1 42 ? 4.639 -5.833 -1.824 1.00 0.00 42 TRP A O 17
ATOM 17446 N N . LEU A 1 43 ? 6.262 -4.318 -1.459 1.00 0.00 43 LEU A N 17
ATOM 17447 C CA . LEU A 1 43 ? 6.740 -4.961 -0.240 1.00 0.00 43 LEU A CA 17
ATOM 17448 C C . LEU A 1 43 ? 6.304 -4.180 0.995 1.00 0.00 43 LEU A C 17
ATOM 17449 O O . LEU A 1 43 ? 6.636 -3.005 1.149 1.00 0.00 43 LEU A O 17
ATOM 17465 N N . VAL A 1 44 ? 5.559 -4.842 1.875 1.00 0.00 44 VAL A N 17
ATOM 17466 C CA . VAL A 1 44 ? 5.080 -4.210 3.099 1.00 0.00 44 VAL A CA 17
ATOM 17467 C C . VAL A 1 44 ? 5.538 -4.982 4.331 1.00 0.00 44 VAL A C 17
ATOM 17468 O O . VAL A 1 44 ? 6.013 -6.114 4.228 1.00 0.00 44 VAL A O 17
ATOM 17481 N N . LYS A 1 45 ? 5.394 -4.363 5.498 1.00 0.00 45 LYS A N 17
ATOM 17482 C CA . LYS A 1 45 ? 5.791 -4.991 6.752 1.00 0.00 45 LYS A CA 17
ATOM 17483 C C . LYS A 1 45 ? 4.676 -4.891 7.788 1.00 0.00 45 LYS A C 17
ATOM 17484 O O . LYS A 1 45 ? 3.903 -3.934 7.791 1.00 0.00 45 LYS A O 17
ATOM 17503 N N . ASN A 1 46 ? 4.600 -5.886 8.666 1.00 0.00 46 ASN A N 17
ATOM 17504 C CA . ASN A 1 46 ? 3.579 -5.909 9.708 1.00 0.00 46 ASN A CA 17
ATOM 17505 C C . ASN A 1 46 ? 4.171 -5.520 11.059 1.00 0.00 46 ASN A C 17
ATOM 17506 O O . ASN A 1 46 ? 5.384 -5.355 11.191 1.00 0.00 46 ASN A O 17
ATOM 17517 N N . GLU A 1 47 ? 3.307 -5.375 12.058 1.00 0.00 47 GLU A N 17
ATOM 17518 C CA . GLU A 1 47 ? 3.745 -5.005 13.399 1.00 0.00 47 GLU A CA 17
ATOM 17519 C C . GLU A 1 47 ? 4.765 -6.006 13.933 1.00 0.00 47 GLU A C 17
ATOM 17520 O O . GLU A 1 47 ? 5.770 -5.624 14.533 1.00 0.00 47 GLU A O 17
ATOM 17532 N N . ALA A 1 48 ? 4.499 -7.289 13.712 1.00 0.00 48 ALA A N 17
ATOM 17533 C CA . ALA A 1 48 ? 5.393 -8.345 14.169 1.00 0.00 48 ALA A CA 17
ATOM 17534 C C . ALA A 1 48 ? 6.806 -8.138 13.634 1.00 0.00 48 ALA A C 17
ATOM 17535 O O . ALA A 1 48 ? 7.786 -8.491 14.289 1.00 0.00 48 ALA A O 17
ATOM 17542 N N . GLY A 1 49 ? 6.903 -7.564 12.439 1.00 0.00 49 GLY A N 17
ATOM 17543 C CA . GLY A 1 49 ? 8.200 -7.321 11.836 1.00 0.00 49 GLY A CA 17
ATOM 17544 C C . GLY A 1 49 ? 8.376 -8.058 10.523 1.00 0.00 49 GLY A C 17
ATOM 17545 O O . GLY A 1 49 ? 9.242 -7.710 9.719 1.00 0.00 49 GLY A O 17
ATOM 17549 N N . ARG A 1 50 ? 7.555 -9.079 10.304 1.00 0.00 50 ARG A N 17
ATOM 17550 C CA . ARG A 1 50 ? 7.626 -9.869 9.081 1.00 0.00 50 ARG A CA 17
ATOM 17551 C C . ARG A 1 50 ? 7.111 -9.070 7.887 1.00 0.00 50 ARG A C 17
ATOM 17552 O O . ARG A 1 50 ? 6.023 -8.496 7.935 1.00 0.00 50 ARG A O 17
ATOM 17573 N N . SER A 1 51 ? 7.900 -9.037 6.818 1.00 0.00 51 SER A N 17
ATOM 17574 C CA . SER A 1 51 ? 7.526 -8.304 5.614 1.00 0.00 51 SER A CA 17
ATOM 17575 C C . SER A 1 51 ? 7.323 -9.257 4.440 1.00 0.00 51 SER A C 17
ATOM 17576 O O . SER A 1 51 ? 8.141 -10.144 4.197 1.00 0.00 51 SER A O 17
ATOM 17584 N N . GLY A 1 52 ? 6.226 -9.066 3.714 1.00 0.00 52 GLY A N 17
ATOM 17585 C CA . GLY A 1 52 ? 5.934 -9.916 2.574 1.00 0.00 52 GLY A CA 17
ATOM 17586 C C . GLY A 1 52 ? 5.491 -9.124 1.359 1.00 0.00 52 GLY A C 17
ATOM 17587 O O . GLY A 1 52 ? 4.978 -8.012 1.488 1.00 0.00 52 GLY A O 17
ATOM 17591 N N . TYR A 1 53 ? 5.693 -9.696 0.177 1.00 0.00 53 TYR A N 17
ATOM 17592 C CA . TYR A 1 53 ? 5.315 -9.034 -1.066 1.00 0.00 53 TYR A CA 17
ATOM 17593 C C . TYR A 1 53 ? 3.829 -9.224 -1.354 1.00 0.00 53 TYR A C 17
ATOM 17594 O O . TYR A 1 53 ? 3.348 -10.351 -1.477 1.00 0.00 53 TYR A O 17
ATOM 17612 N N . ILE A 1 54 ? 3.107 -8.113 -1.461 1.00 0.00 54 ILE A N 17
ATOM 17613 C CA . ILE A 1 54 ? 1.676 -8.156 -1.737 1.00 0.00 54 ILE A CA 17
ATOM 17614 C C . ILE A 1 54 ? 1.330 -7.334 -2.974 1.00 0.00 54 ILE A C 17
ATOM 17615 O O . ILE A 1 54 ? 1.984 -6.341 -3.293 1.00 0.00 54 ILE A O 17
ATOM 17631 N N . PRO A 1 55 ? 0.275 -7.755 -3.688 1.00 0.00 55 PRO A N 17
ATOM 17632 C CA . PRO A 1 55 ? -0.184 -7.071 -4.900 1.00 0.00 55 PRO A CA 17
ATOM 17633 C C . PRO A 1 55 ? -0.807 -5.712 -4.598 1.00 0.00 55 PRO A C 17
ATOM 17634 O O . PRO A 1 55 ? -1.769 -5.615 -3.836 1.00 0.00 55 PRO A O 17
ATOM 17645 N N . SER A 1 56 ? -0.252 -4.665 -5.199 1.00 0.00 56 SER A N 17
ATOM 17646 C CA . SER A 1 56 ? -0.752 -3.311 -4.992 1.00 0.00 56 SER A CA 17
ATOM 17647 C C . SER A 1 56 ? -2.246 -3.231 -5.289 1.00 0.00 56 SER A C 17
ATOM 17648 O O . SER A 1 56 ? -2.920 -2.284 -4.888 1.00 0.00 56 SER A O 17
ATOM 17656 N N . ASN A 1 57 ? -2.756 -4.234 -5.996 1.00 0.00 57 ASN A N 17
ATOM 17657 C CA . ASN A 1 57 ? -4.171 -4.279 -6.348 1.00 0.00 57 ASN A CA 17
ATOM 17658 C C . ASN A 1 57 ? -5.042 -4.329 -5.096 1.00 0.00 57 ASN A C 17
ATOM 17659 O O . ASN A 1 57 ? -6.241 -4.053 -5.151 1.00 0.00 57 ASN A O 17
ATOM 17670 N N . ILE A 1 58 ? -4.431 -4.681 -3.970 1.00 0.00 58 ILE A N 17
ATOM 17671 C CA . ILE A 1 58 ? -5.150 -4.765 -2.705 1.00 0.00 58 ILE A CA 17
ATOM 17672 C C . ILE A 1 58 ? -4.651 -3.715 -1.719 1.00 0.00 58 ILE A C 17
ATOM 17673 O O . ILE A 1 58 ? -4.676 -3.925 -0.505 1.00 0.00 58 ILE A O 17
ATOM 17689 N N . LEU A 1 59 ? -4.199 -2.583 -2.247 1.00 0.00 59 LEU A N 17
ATOM 17690 C CA . LEU A 1 59 ? -3.696 -1.497 -1.412 1.00 0.00 59 LEU A CA 17
ATOM 17691 C C . LEU A 1 59 ? -4.338 -0.169 -1.801 1.00 0.00 59 LEU A C 17
ATOM 17692 O O . LEU A 1 59 ? -4.844 -0.016 -2.912 1.00 0.00 59 LEU A O 17
ATOM 17708 N N . GLU A 1 60 ? -4.310 0.788 -0.879 1.00 0.00 60 GLU A N 17
ATOM 17709 C CA . GLU A 1 60 ? -4.889 2.104 -1.127 1.00 0.00 60 GLU A CA 17
ATOM 17710 C C . GLU A 1 60 ? -4.358 3.128 -0.128 1.00 0.00 60 GLU A C 17
ATOM 17711 O O . GLU A 1 60 ? -3.878 2.788 0.953 1.00 0.00 60 GLU A O 17
ATOM 17723 N N . PRO A 1 61 ? -4.446 4.415 -0.498 1.00 0.00 61 PRO A N 17
ATOM 17724 C CA . PRO A 1 61 ? -3.980 5.516 0.351 1.00 0.00 61 PRO A CA 17
ATOM 17725 C C . PRO A 1 61 ? -4.857 5.708 1.583 1.00 0.00 61 PRO A C 17
ATOM 17726 O O . PRO A 1 61 ? -5.909 6.346 1.516 1.00 0.00 61 PRO A O 17
ATOM 17737 N N . LEU A 1 62 ? -4.419 5.155 2.708 1.00 0.00 62 LEU A N 17
ATOM 17738 C CA . LEU A 1 62 ? -5.164 5.266 3.957 1.00 0.00 62 LEU A CA 17
ATOM 17739 C C . LEU A 1 62 ? -4.845 6.578 4.666 1.00 0.00 62 LEU A C 17
ATOM 17740 O O . LEU A 1 62 ? -5.624 7.055 5.492 1.00 0.00 62 LEU A O 17
ATOM 17756 N N . SER A 1 63 ? -3.694 7.158 4.338 1.00 0.00 63 SER A N 17
ATOM 17757 C CA . SER A 1 63 ? -3.271 8.415 4.945 1.00 0.00 63 SER A CA 17
ATOM 17758 C C . SER A 1 63 ? -4.006 9.595 4.318 1.00 0.00 63 SER A C 17
ATOM 17759 O O . SER A 1 63 ? -4.428 9.536 3.164 1.00 0.00 63 SER A O 17
ATOM 17767 N N . GLY A 1 64 ? -4.155 10.669 5.088 1.00 0.00 64 GLY A N 17
ATOM 17768 C CA . GLY A 1 64 ? -4.839 11.849 4.593 1.00 0.00 64 GLY A CA 17
ATOM 17769 C C . GLY A 1 64 ? -4.550 13.080 5.429 1.00 0.00 64 GLY A C 17
ATOM 17770 O O . GLY A 1 64 ? -4.551 13.035 6.659 1.00 0.00 64 GLY A O 17
ATOM 17774 N N . PRO A 1 65 ? -4.295 14.211 4.754 1.00 0.00 65 PRO A N 17
ATOM 17775 C CA . PRO A 1 65 ? -3.997 15.481 5.423 1.00 0.00 65 PRO A CA 17
ATOM 17776 C C . PRO A 1 65 ? -5.216 16.063 6.131 1.00 0.00 65 PRO A C 17
ATOM 17777 O O . PRO A 1 65 ? -5.107 17.036 6.877 1.00 0.00 65 PRO A O 17
ATOM 17788 N N . SER A 1 66 ? -6.377 15.460 5.893 1.00 0.00 66 SER A N 17
ATOM 17789 C CA . SER A 1 66 ? -7.617 15.921 6.506 1.00 0.00 66 SER A CA 17
ATOM 17790 C C . SER A 1 66 ? -7.405 16.251 7.980 1.00 0.00 66 SER A C 17
ATOM 17791 O O . SER A 1 66 ? -6.576 15.637 8.652 1.00 0.00 66 SER A O 17
ATOM 17799 N N . SER A 1 67 ? -8.161 17.225 8.477 1.00 0.00 67 SER A N 17
ATOM 17800 C CA . SER A 1 67 ? -8.054 17.640 9.870 1.00 0.00 67 SER A CA 17
ATOM 17801 C C . SER A 1 67 ? -8.110 16.434 10.803 1.00 0.00 67 SER A C 17
ATOM 17802 O O . SER A 1 67 ? -9.188 15.955 11.152 1.00 0.00 67 SER A O 17
ATOM 17810 N N . GLY A 1 68 ? -6.938 15.948 11.202 1.00 0.00 68 GLY A N 17
ATOM 17811 C CA . GLY A 1 68 ? -6.875 14.801 12.089 1.00 0.00 68 GLY A CA 17
ATOM 17812 C C . GLY A 1 68 ? -5.605 13.994 11.904 1.00 0.00 68 GLY A C 17
ATOM 17813 O O . GLY A 1 68 ? -4.622 14.490 11.354 1.00 0.00 68 GLY A O 17
ATOM 17817 N N . GLY A 1 1 ? 17.515 19.856 14.236 1.00 0.00 1 GLY A N 18
ATOM 17818 C CA . GLY A 1 1 ? 17.732 19.920 12.802 1.00 0.00 1 GLY A CA 18
ATOM 17819 C C . GLY A 1 1 ? 16.771 19.038 12.031 1.00 0.00 1 GLY A C 18
ATOM 17820 O O . GLY A 1 1 ? 15.653 19.449 11.721 1.00 0.00 1 GLY A O 18
ATOM 17824 N N . SER A 1 2 ? 17.207 17.822 11.718 1.00 0.00 2 SER A N 18
ATOM 17825 C CA . SER A 1 2 ? 16.378 16.881 10.973 1.00 0.00 2 SER A CA 18
ATOM 17826 C C . SER A 1 2 ? 15.499 16.065 11.916 1.00 0.00 2 SER A C 18
ATOM 17827 O O . SER A 1 2 ? 15.999 15.345 12.781 1.00 0.00 2 SER A O 18
ATOM 17835 N N . SER A 1 3 ? 14.187 16.185 11.743 1.00 0.00 3 SER A N 18
ATOM 17836 C CA . SER A 1 3 ? 13.237 15.462 12.581 1.00 0.00 3 SER A CA 18
ATOM 17837 C C . SER A 1 3 ? 11.990 15.085 11.787 1.00 0.00 3 SER A C 18
ATOM 17838 O O . SER A 1 3 ? 11.175 15.942 11.445 1.00 0.00 3 SER A O 18
ATOM 17846 N N . GLY A 1 4 ? 11.848 13.796 11.496 1.00 0.00 4 GLY A N 18
ATOM 17847 C CA . GLY A 1 4 ? 10.698 13.327 10.745 1.00 0.00 4 GLY A CA 18
ATOM 17848 C C . GLY A 1 4 ? 10.899 11.931 10.189 1.00 0.00 4 GLY A C 18
ATOM 17849 O O . GLY A 1 4 ? 11.873 11.670 9.483 1.00 0.00 4 GLY A O 18
ATOM 17853 N N . SER A 1 5 ? 9.976 11.029 10.510 1.00 0.00 5 SER A N 18
ATOM 17854 C CA . SER A 1 5 ? 10.059 9.650 10.043 1.00 0.00 5 SER A CA 18
ATOM 17855 C C . SER A 1 5 ? 9.372 9.493 8.690 1.00 0.00 5 SER A C 18
ATOM 17856 O O . SER A 1 5 ? 8.157 9.310 8.617 1.00 0.00 5 SER A O 18
ATOM 17864 N N . SER A 1 6 ? 10.159 9.565 7.622 1.00 0.00 6 SER A N 18
ATOM 17865 C CA . SER A 1 6 ? 9.627 9.434 6.270 1.00 0.00 6 SER A CA 18
ATOM 17866 C C . SER A 1 6 ? 9.270 7.983 5.965 1.00 0.00 6 SER A C 18
ATOM 17867 O O . SER A 1 6 ? 10.147 7.151 5.735 1.00 0.00 6 SER A O 18
ATOM 17875 N N . GLY A 1 7 ? 7.974 7.686 5.965 1.00 0.00 7 GLY A N 18
ATOM 17876 C CA . GLY A 1 7 ? 7.522 6.335 5.687 1.00 0.00 7 GLY A CA 18
ATOM 17877 C C . GLY A 1 7 ? 6.148 6.304 5.048 1.00 0.00 7 GLY A C 18
ATOM 17878 O O . GLY A 1 7 ? 5.254 7.054 5.442 1.00 0.00 7 GLY A O 18
ATOM 17882 N N . LEU A 1 8 ? 5.977 5.435 4.058 1.00 0.00 8 LEU A N 18
ATOM 17883 C CA . LEU A 1 8 ? 4.702 5.309 3.361 1.00 0.00 8 LEU A CA 18
ATOM 17884 C C . LEU A 1 8 ? 3.818 4.261 4.029 1.00 0.00 8 LEU A C 18
ATOM 17885 O O . LEU A 1 8 ? 4.284 3.184 4.400 1.00 0.00 8 LEU A O 18
ATOM 17901 N N . LYS A 1 9 ? 2.537 4.583 4.178 1.00 0.00 9 LYS A N 18
ATOM 17902 C CA . LYS A 1 9 ? 1.585 3.669 4.797 1.00 0.00 9 LYS A CA 18
ATOM 17903 C C . LYS A 1 9 ? 0.383 3.436 3.887 1.00 0.00 9 LYS A C 18
ATOM 17904 O O . LYS A 1 9 ? -0.083 4.353 3.213 1.00 0.00 9 LYS A O 18
ATOM 17923 N N . MET A 1 10 ? -0.114 2.204 3.875 1.00 0.00 10 MET A N 18
ATOM 17924 C CA . MET A 1 10 ? -1.264 1.852 3.050 1.00 0.00 10 MET A CA 18
ATOM 17925 C C . MET A 1 10 ? -2.180 0.876 3.781 1.00 0.00 10 MET A C 18
ATOM 17926 O O . MET A 1 10 ? -1.741 0.146 4.669 1.00 0.00 10 MET A O 18
ATOM 17940 N N . GLN A 1 11 ? -3.454 0.870 3.402 1.00 0.00 11 GLN A N 18
ATOM 17941 C CA . GLN A 1 11 ? -4.431 -0.016 4.024 1.00 0.00 11 GLN A CA 18
ATOM 17942 C C . GLN A 1 11 ? -4.899 -1.085 3.041 1.00 0.00 11 GLN A C 18
ATOM 17943 O O . GLN A 1 11 ? -5.149 -0.800 1.870 1.00 0.00 11 GLN A O 18
ATOM 17957 N N . VAL A 1 12 ? -5.015 -2.317 3.526 1.00 0.00 12 VAL A N 18
ATOM 17958 C CA . VAL A 1 12 ? -5.454 -3.429 2.692 1.00 0.00 12 VAL A CA 18
ATOM 17959 C C . VAL A 1 12 ? -6.913 -3.266 2.280 1.00 0.00 12 VAL A C 18
ATOM 17960 O O . VAL A 1 12 ? -7.733 -2.763 3.049 1.00 0.00 12 VAL A O 18
ATOM 17973 N N . LEU A 1 13 ? -7.230 -3.694 1.063 1.00 0.00 13 LEU A N 18
ATOM 17974 C CA . LEU A 1 13 ? -8.591 -3.595 0.549 1.00 0.00 13 LEU A CA 18
ATOM 17975 C C . LEU A 1 13 ? -9.243 -4.972 0.466 1.00 0.00 13 LEU A C 18
ATOM 17976 O O . LEU A 1 13 ? -10.356 -5.173 0.953 1.00 0.00 13 LEU A O 18
ATOM 17992 N N . TYR A 1 14 ? -8.542 -5.917 -0.150 1.00 0.00 14 TYR A N 18
ATOM 17993 C CA . TYR A 1 14 ? -9.052 -7.275 -0.296 1.00 0.00 14 TYR A CA 18
ATOM 17994 C C . TYR A 1 14 ? -8.177 -8.270 0.461 1.00 0.00 14 TYR A C 18
ATOM 17995 O O . TYR A 1 14 ? -6.960 -8.307 0.277 1.00 0.00 14 TYR A O 18
ATOM 18013 N N . GLU A 1 15 ? -8.806 -9.075 1.310 1.00 0.00 15 GLU A N 18
ATOM 18014 C CA . GLU A 1 15 ? -8.086 -10.071 2.095 1.00 0.00 15 GLU A CA 18
ATOM 18015 C C . GLU A 1 15 ? -7.253 -10.976 1.192 1.00 0.00 15 GLU A C 18
ATOM 18016 O O . GLU A 1 15 ? -7.772 -11.589 0.259 1.00 0.00 15 GLU A O 18
ATOM 18028 N N . PHE A 1 16 ? -5.957 -11.055 1.476 1.00 0.00 16 PHE A N 18
ATOM 18029 C CA . PHE A 1 16 ? -5.050 -11.883 0.690 1.00 0.00 16 PHE A CA 18
ATOM 18030 C C . PHE A 1 16 ? -4.280 -12.849 1.586 1.00 0.00 16 PHE A C 18
ATOM 18031 O O . PHE A 1 16 ? -3.997 -12.544 2.744 1.00 0.00 16 PHE A O 18
ATOM 18048 N N . GLU A 1 17 ? -3.946 -14.014 1.041 1.00 0.00 17 GLU A N 18
ATOM 18049 C CA . GLU A 1 17 ? -3.210 -15.025 1.792 1.00 0.00 17 GLU A CA 18
ATOM 18050 C C . GLU A 1 17 ? -1.847 -15.289 1.157 1.00 0.00 17 GLU A C 18
ATOM 18051 O O . GLU A 1 17 ? -1.736 -15.438 -0.059 1.00 0.00 17 GLU A O 18
ATOM 18063 N N . ALA A 1 18 ? -0.814 -15.344 1.991 1.00 0.00 18 ALA A N 18
ATOM 18064 C CA . ALA A 1 18 ? 0.541 -15.592 1.513 1.00 0.00 18 ALA A CA 18
ATOM 18065 C C . ALA A 1 18 ? 0.738 -17.062 1.160 1.00 0.00 18 ALA A C 18
ATOM 18066 O O . ALA A 1 18 ? 0.460 -17.947 1.968 1.00 0.00 18 ALA A O 18
ATOM 18073 N N . ARG A 1 19 ? 1.220 -17.314 -0.053 1.00 0.00 19 ARG A N 18
ATOM 18074 C CA . ARG A 1 19 ? 1.453 -18.677 -0.514 1.00 0.00 19 ARG A CA 18
ATOM 18075 C C . ARG A 1 19 ? 2.941 -19.014 -0.488 1.00 0.00 19 ARG A C 18
ATOM 18076 O O . ARG A 1 19 ? 3.324 -20.163 -0.277 1.00 0.00 19 ARG A O 18
ATOM 18097 N N . ASN A 1 20 ? 3.775 -18.001 -0.705 1.00 0.00 20 ASN A N 18
ATOM 18098 C CA . ASN A 1 20 ? 5.221 -18.190 -0.708 1.00 0.00 20 ASN A CA 18
ATOM 18099 C C . ASN A 1 20 ? 5.814 -17.867 0.660 1.00 0.00 20 ASN A C 18
ATOM 18100 O O . ASN A 1 20 ? 5.184 -17.227 1.502 1.00 0.00 20 ASN A O 18
ATOM 18111 N N . PRO A 1 21 ? 7.056 -18.319 0.888 1.00 0.00 21 PRO A N 18
ATOM 18112 C CA . PRO A 1 21 ? 7.762 -18.090 2.152 1.00 0.00 21 PRO A CA 18
ATOM 18113 C C . PRO A 1 21 ? 8.155 -16.628 2.340 1.00 0.00 21 PRO A C 18
ATOM 18114 O O . PRO A 1 21 ? 8.456 -16.194 3.452 1.00 0.00 21 PRO A O 18
ATOM 18125 N N . ARG A 1 22 ? 8.148 -15.873 1.246 1.00 0.00 22 ARG A N 18
ATOM 18126 C CA . ARG A 1 22 ? 8.504 -14.460 1.290 1.00 0.00 22 ARG A CA 18
ATOM 18127 C C . ARG A 1 22 ? 7.255 -13.585 1.298 1.00 0.00 22 ARG A C 18
ATOM 18128 O O . ARG A 1 22 ? 7.346 -12.358 1.320 1.00 0.00 22 ARG A O 18
ATOM 18149 N N . GLU A 1 23 ? 6.090 -14.225 1.280 1.00 0.00 23 GLU A N 18
ATOM 18150 C CA . GLU A 1 23 ? 4.822 -13.503 1.284 1.00 0.00 23 GLU A CA 18
ATOM 18151 C C . GLU A 1 23 ? 4.313 -13.306 2.709 1.00 0.00 23 GLU A C 18
ATOM 18152 O O . GLU A 1 23 ? 4.847 -13.883 3.657 1.00 0.00 23 GLU A O 18
ATOM 18164 N N . LEU A 1 24 ? 3.276 -12.487 2.852 1.00 0.00 24 LEU A N 18
ATOM 18165 C CA . LEU A 1 24 ? 2.694 -12.213 4.161 1.00 0.00 24 LEU A CA 18
ATOM 18166 C C . LEU A 1 24 ? 1.175 -12.103 4.068 1.00 0.00 24 LEU A C 18
ATOM 18167 O O . LEU A 1 24 ? 0.643 -11.399 3.209 1.00 0.00 24 LEU A O 18
ATOM 18183 N N . THR A 1 25 ? 0.481 -12.802 4.961 1.00 0.00 25 THR A N 18
ATOM 18184 C CA . THR A 1 25 ? -0.976 -12.783 4.981 1.00 0.00 25 THR A CA 18
ATOM 18185 C C . THR A 1 25 ? -1.502 -11.442 5.482 1.00 0.00 25 THR A C 18
ATOM 18186 O O . THR A 1 25 ? -0.888 -10.804 6.337 1.00 0.00 25 THR A O 18
ATOM 18197 N N . VAL A 1 26 ? -2.641 -11.020 4.943 1.00 0.00 26 VAL A N 18
ATOM 18198 C CA . VAL A 1 26 ? -3.250 -9.755 5.337 1.00 0.00 26 VAL A CA 18
ATOM 18199 C C . VAL A 1 26 ? -4.767 -9.806 5.190 1.00 0.00 26 VAL A C 18
ATOM 18200 O O . VAL A 1 26 ? -5.312 -10.730 4.586 1.00 0.00 26 VAL A O 18
ATOM 18213 N N . VAL A 1 27 ? -5.444 -8.806 5.745 1.00 0.00 27 VAL A N 18
ATOM 18214 C CA . VAL A 1 27 ? -6.899 -8.736 5.675 1.00 0.00 27 VAL A CA 18
ATOM 18215 C C . VAL A 1 27 ? -7.365 -7.318 5.363 1.00 0.00 27 VAL A C 18
ATOM 18216 O O . VAL A 1 27 ? -6.663 -6.347 5.644 1.00 0.00 27 VAL A O 18
ATOM 18229 N N . GLN A 1 28 ? -8.555 -7.207 4.780 1.00 0.00 28 GLN A N 18
ATOM 18230 C CA . GLN A 1 28 ? -9.115 -5.908 4.430 1.00 0.00 28 GLN A CA 18
ATOM 18231 C C . GLN A 1 28 ? -9.190 -5.000 5.653 1.00 0.00 28 GLN A C 18
ATOM 18232 O O . GLN A 1 28 ? -9.427 -5.462 6.768 1.00 0.00 28 GLN A O 18
ATOM 18246 N N . GLY A 1 29 ? -8.985 -3.704 5.436 1.00 0.00 29 GLY A N 18
ATOM 18247 C CA . GLY A 1 29 ? -9.033 -2.751 6.529 1.00 0.00 29 GLY A CA 18
ATOM 18248 C C . GLY A 1 29 ? -7.710 -2.640 7.260 1.00 0.00 29 GLY A C 18
ATOM 18249 O O . GLY A 1 29 ? -7.353 -1.570 7.750 1.00 0.00 29 GLY A O 18
ATOM 18253 N N . GLU A 1 30 ? -6.981 -3.750 7.333 1.00 0.00 30 GLU A N 18
ATOM 18254 C CA . GLU A 1 30 ? -5.691 -3.772 8.012 1.00 0.00 30 GLU A CA 18
ATOM 18255 C C . GLU A 1 30 ? -4.791 -2.648 7.506 1.00 0.00 30 GLU A C 18
ATOM 18256 O O . GLU A 1 30 ? -4.880 -2.239 6.348 1.00 0.00 30 GLU A O 18
ATOM 18268 N N . LYS A 1 31 ? -3.923 -2.154 8.382 1.00 0.00 31 LYS A N 18
ATOM 18269 C CA . LYS A 1 31 ? -3.005 -1.078 8.026 1.00 0.00 31 LYS A CA 18
ATOM 18270 C C . LYS A 1 31 ? -1.571 -1.592 7.944 1.00 0.00 31 LYS A C 18
ATOM 18271 O O . LYS A 1 31 ? -1.041 -2.141 8.911 1.00 0.00 31 LYS A O 18
ATOM 18290 N N . LEU A 1 32 ? -0.946 -1.408 6.786 1.00 0.00 32 LEU A N 18
ATOM 18291 C CA . LEU A 1 32 ? 0.428 -1.851 6.579 1.00 0.00 32 LEU A CA 18
ATOM 18292 C C . LEU A 1 32 ? 1.329 -0.677 6.209 1.00 0.00 32 LEU A C 18
ATOM 18293 O O . LEU A 1 32 ? 0.866 0.455 6.079 1.00 0.00 32 LEU A O 18
ATOM 18309 N N . GLU A 1 33 ? 2.617 -0.957 6.039 1.00 0.00 33 GLU A N 18
ATOM 18310 C CA . GLU A 1 33 ? 3.582 0.076 5.682 1.00 0.00 33 GLU A CA 18
ATOM 18311 C C . GLU A 1 33 ? 4.417 -0.351 4.479 1.00 0.00 33 GLU A C 18
ATOM 18312 O O . GLU A 1 33 ? 5.114 -1.366 4.521 1.00 0.00 33 GLU A O 18
ATOM 18324 N N . VAL A 1 34 ? 4.341 0.429 3.406 1.00 0.00 34 VAL A N 18
ATOM 18325 C CA . VAL A 1 34 ? 5.090 0.133 2.190 1.00 0.00 34 VAL A CA 18
ATOM 18326 C C . VAL A 1 34 ? 6.587 0.318 2.408 1.00 0.00 34 VAL A C 18
ATOM 18327 O O . VAL A 1 34 ? 7.012 1.181 3.177 1.00 0.00 34 VAL A O 18
ATOM 18340 N N . LEU A 1 35 ? 7.383 -0.498 1.725 1.00 0.00 35 LEU A N 18
ATOM 18341 C CA . LEU A 1 35 ? 8.836 -0.425 1.843 1.00 0.00 35 LEU A CA 18
ATOM 18342 C C . LEU A 1 35 ? 9.486 -0.272 0.472 1.00 0.00 35 LEU A C 18
ATOM 18343 O O . LEU A 1 35 ? 10.331 0.600 0.268 1.00 0.00 35 LEU A O 18
ATOM 18359 N N . ASP A 1 36 ? 9.086 -1.125 -0.465 1.00 0.00 36 ASP A N 18
ATOM 18360 C CA . ASP A 1 36 ? 9.627 -1.083 -1.818 1.00 0.00 36 ASP A CA 18
ATOM 18361 C C . ASP A 1 36 ? 8.506 -1.092 -2.853 1.00 0.00 36 ASP A C 18
ATOM 18362 O O . ASP A 1 36 ? 7.917 -2.136 -3.136 1.00 0.00 36 ASP A O 18
ATOM 18371 N N . HIS A 1 37 ? 8.215 0.077 -3.413 1.00 0.00 37 HIS A N 18
ATOM 18372 C CA . HIS A 1 37 ? 7.163 0.204 -4.416 1.00 0.00 37 HIS A CA 18
ATOM 18373 C C . HIS A 1 37 ? 7.760 0.357 -5.812 1.00 0.00 37 HIS A C 18
ATOM 18374 O O . HIS A 1 37 ? 7.242 1.105 -6.640 1.00 0.00 37 HIS A O 18
ATOM 18389 N N . SER A 1 38 ? 8.852 -0.357 -6.065 1.00 0.00 38 SER A N 18
ATOM 18390 C CA . SER A 1 38 ? 9.521 -0.298 -7.359 1.00 0.00 38 SER A CA 18
ATOM 18391 C C . SER A 1 38 ? 9.406 -1.631 -8.092 1.00 0.00 38 SER A C 18
ATOM 18392 O O . SER A 1 38 ? 10.376 -2.123 -8.667 1.00 0.00 38 SER A O 18
ATOM 18400 N N . LYS A 1 39 ? 8.210 -2.211 -8.067 1.00 0.00 39 LYS A N 18
ATOM 18401 C CA . LYS A 1 39 ? 7.964 -3.486 -8.730 1.00 0.00 39 LYS A CA 18
ATOM 18402 C C . LYS A 1 39 ? 6.481 -3.840 -8.693 1.00 0.00 39 LYS A C 18
ATOM 18403 O O . LYS A 1 39 ? 5.774 -3.495 -7.746 1.00 0.00 39 LYS A O 18
ATOM 18422 N N . ARG A 1 40 ? 6.016 -4.532 -9.728 1.00 0.00 40 ARG A N 18
ATOM 18423 C CA . ARG A 1 40 ? 4.617 -4.933 -9.814 1.00 0.00 40 ARG A CA 18
ATOM 18424 C C . ARG A 1 40 ? 4.055 -5.243 -8.429 1.00 0.00 40 ARG A C 18
ATOM 18425 O O . ARG A 1 40 ? 2.939 -4.845 -8.099 1.00 0.00 40 ARG A O 18
ATOM 18446 N N . TRP A 1 41 ? 4.836 -5.957 -7.626 1.00 0.00 41 TRP A N 18
ATOM 18447 C CA . TRP A 1 41 ? 4.416 -6.321 -6.277 1.00 0.00 41 TRP A CA 18
ATOM 18448 C C . TRP A 1 41 ? 5.104 -5.443 -5.237 1.00 0.00 41 TRP A C 18
ATOM 18449 O O . TRP A 1 41 ? 6.332 -5.401 -5.163 1.00 0.00 41 TRP A O 18
ATOM 18470 N N . TRP A 1 42 ? 4.306 -4.746 -4.437 1.00 0.00 42 TRP A N 18
ATOM 18471 C CA . TRP A 1 42 ? 4.841 -3.870 -3.400 1.00 0.00 42 TRP A CA 18
ATOM 18472 C C . TRP A 1 42 ? 5.185 -4.661 -2.143 1.00 0.00 42 TRP A C 18
ATOM 18473 O O . TRP A 1 42 ? 4.509 -5.634 -1.805 1.00 0.00 42 TRP A O 18
ATOM 18494 N N . LEU A 1 43 ? 6.238 -4.238 -1.453 1.00 0.00 43 LEU A N 18
ATOM 18495 C CA . LEU A 1 43 ? 6.672 -4.907 -0.232 1.00 0.00 43 LEU A CA 18
ATOM 18496 C C . LEU A 1 43 ? 6.259 -4.111 1.002 1.00 0.00 43 LEU A C 18
ATOM 18497 O O . LEU A 1 43 ? 6.666 -2.962 1.177 1.00 0.00 43 LEU A O 18
ATOM 18513 N N . VAL A 1 44 ? 5.449 -4.729 1.855 1.00 0.00 44 VAL A N 18
ATOM 18514 C CA . VAL A 1 44 ? 4.983 -4.079 3.075 1.00 0.00 44 VAL A CA 18
ATOM 18515 C C . VAL A 1 44 ? 5.380 -4.880 4.310 1.00 0.00 44 VAL A C 18
ATOM 18516 O O . VAL A 1 44 ? 5.765 -6.045 4.211 1.00 0.00 44 VAL A O 18
ATOM 18529 N N . LYS A 1 45 ? 5.284 -4.247 5.474 1.00 0.00 45 LYS A N 18
ATOM 18530 C CA . LYS A 1 45 ? 5.631 -4.899 6.731 1.00 0.00 45 LYS A CA 18
ATOM 18531 C C . LYS A 1 45 ? 4.488 -4.790 7.735 1.00 0.00 45 LYS A C 18
ATOM 18532 O O . LYS A 1 45 ? 3.680 -3.864 7.671 1.00 0.00 45 LYS A O 18
ATOM 18551 N N . ASN A 1 46 ? 4.426 -5.742 8.661 1.00 0.00 46 ASN A N 18
ATOM 18552 C CA . ASN A 1 46 ? 3.382 -5.751 9.678 1.00 0.00 46 ASN A CA 18
ATOM 18553 C C . ASN A 1 46 ? 3.926 -5.273 11.021 1.00 0.00 46 ASN A C 18
ATOM 18554 O O . ASN A 1 46 ? 5.099 -4.921 11.136 1.00 0.00 46 ASN A O 18
ATOM 18565 N N . GLU A 1 47 ? 3.064 -5.264 12.033 1.00 0.00 47 GLU A N 18
ATOM 18566 C CA . GLU A 1 47 ? 3.459 -4.829 13.368 1.00 0.00 47 GLU A CA 18
ATOM 18567 C C . GLU A 1 47 ? 4.464 -5.800 13.982 1.00 0.00 47 GLU A C 18
ATOM 18568 O O . GLU A 1 47 ? 5.405 -5.389 14.659 1.00 0.00 47 GLU A O 18
ATOM 18580 N N . ALA A 1 48 ? 4.255 -7.090 13.739 1.00 0.00 48 ALA A N 18
ATOM 18581 C CA . ALA A 1 48 ? 5.142 -8.120 14.266 1.00 0.00 48 ALA A CA 18
ATOM 18582 C C . ALA A 1 48 ? 6.569 -7.922 13.769 1.00 0.00 48 ALA A C 18
ATOM 18583 O O . ALA A 1 48 ? 7.531 -8.181 14.491 1.00 0.00 48 ALA A O 18
ATOM 18590 N N . GLY A 1 49 ? 6.700 -7.461 12.528 1.00 0.00 49 GLY A N 18
ATOM 18591 C CA . GLY A 1 49 ? 8.015 -7.238 11.955 1.00 0.00 49 GLY A CA 18
ATOM 18592 C C . GLY A 1 49 ? 8.249 -8.060 10.703 1.00 0.00 49 GLY A C 18
ATOM 18593 O O . GLY A 1 49 ? 9.305 -7.965 10.078 1.00 0.00 49 GLY A O 18
ATOM 18597 N N . ARG A 1 50 ? 7.261 -8.870 10.335 1.00 0.00 50 ARG A N 18
ATOM 18598 C CA . ARG A 1 50 ? 7.366 -9.714 9.151 1.00 0.00 50 ARG A CA 18
ATOM 18599 C C . ARG A 1 50 ? 6.902 -8.964 7.906 1.00 0.00 50 ARG A C 18
ATOM 18600 O O . ARG A 1 50 ? 5.804 -8.408 7.877 1.00 0.00 50 ARG A O 18
ATOM 18621 N N . SER A 1 51 ? 7.748 -8.951 6.880 1.00 0.00 51 SER A N 18
ATOM 18622 C CA . SER A 1 51 ? 7.427 -8.266 5.634 1.00 0.00 51 SER A CA 18
ATOM 18623 C C . SER A 1 51 ? 7.209 -9.267 4.504 1.00 0.00 51 SER A C 18
ATOM 18624 O O . SER A 1 51 ? 7.990 -10.201 4.327 1.00 0.00 51 SER A O 18
ATOM 18632 N N . GLY A 1 52 ? 6.140 -9.064 3.739 1.00 0.00 52 GLY A N 18
ATOM 18633 C CA . GLY A 1 52 ? 5.837 -9.956 2.636 1.00 0.00 52 GLY A CA 18
ATOM 18634 C C . GLY A 1 52 ? 5.450 -9.209 1.375 1.00 0.00 52 GLY A C 18
ATOM 18635 O O . GLY A 1 52 ? 5.020 -8.056 1.436 1.00 0.00 52 GLY A O 18
ATOM 18639 N N . TYR A 1 53 ? 5.604 -9.864 0.230 1.00 0.00 53 TYR A N 18
ATOM 18640 C CA . TYR A 1 53 ? 5.271 -9.252 -1.051 1.00 0.00 53 TYR A CA 18
ATOM 18641 C C . TYR A 1 53 ? 3.773 -9.340 -1.324 1.00 0.00 53 TYR A C 18
ATOM 18642 O O . TYR A 1 53 ? 3.190 -10.425 -1.305 1.00 0.00 53 TYR A O 18
ATOM 18660 N N . ILE A 1 54 ? 3.155 -8.192 -1.579 1.00 0.00 54 ILE A N 18
ATOM 18661 C CA . ILE A 1 54 ? 1.726 -8.139 -1.858 1.00 0.00 54 ILE A CA 18
ATOM 18662 C C . ILE A 1 54 ? 1.432 -7.240 -3.054 1.00 0.00 54 ILE A C 18
ATOM 18663 O O . ILE A 1 54 ? 2.133 -6.262 -3.315 1.00 0.00 54 ILE A O 18
ATOM 18679 N N . PRO A 1 55 ? 0.369 -7.576 -3.800 1.00 0.00 55 PRO A N 18
ATOM 18680 C CA . PRO A 1 55 ? -0.044 -6.811 -4.980 1.00 0.00 55 PRO A CA 18
ATOM 18681 C C . PRO A 1 55 ? -0.610 -5.443 -4.615 1.00 0.00 55 PRO A C 18
ATOM 18682 O O . PRO A 1 55 ? -1.389 -5.315 -3.672 1.00 0.00 55 PRO A O 18
ATOM 18693 N N . SER A 1 56 ? -0.212 -4.423 -5.369 1.00 0.00 56 SER A N 18
ATOM 18694 C CA . SER A 1 56 ? -0.677 -3.063 -5.122 1.00 0.00 56 SER A CA 18
ATOM 18695 C C . SER A 1 56 ? -2.174 -2.944 -5.392 1.00 0.00 56 SER A C 18
ATOM 18696 O O . SER A 1 56 ? -2.780 -1.903 -5.140 1.00 0.00 56 SER A O 18
ATOM 18704 N N . ASN A 1 57 ? -2.764 -4.018 -5.906 1.00 0.00 57 ASN A N 18
ATOM 18705 C CA . ASN A 1 57 ? -4.190 -4.035 -6.211 1.00 0.00 57 ASN A CA 18
ATOM 18706 C C . ASN A 1 57 ? -5.018 -4.127 -4.933 1.00 0.00 57 ASN A C 18
ATOM 18707 O O . ASN A 1 57 ? -6.164 -3.676 -4.890 1.00 0.00 57 ASN A O 18
ATOM 18718 N N . ILE A 1 58 ? -4.431 -4.712 -3.895 1.00 0.00 58 ILE A N 18
ATOM 18719 C CA . ILE A 1 58 ? -5.115 -4.861 -2.616 1.00 0.00 58 ILE A CA 18
ATOM 18720 C C . ILE A 1 58 ? -4.697 -3.766 -1.639 1.00 0.00 58 ILE A C 18
ATOM 18721 O O . ILE A 1 58 ? -4.826 -3.921 -0.424 1.00 0.00 58 ILE A O 18
ATOM 18737 N N . LEU A 1 59 ? -4.199 -2.659 -2.178 1.00 0.00 59 LEU A N 18
ATOM 18738 C CA . LEU A 1 59 ? -3.764 -1.536 -1.355 1.00 0.00 59 LEU A CA 18
ATOM 18739 C C . LEU A 1 59 ? -4.491 -0.256 -1.752 1.00 0.00 59 LEU A C 18
ATOM 18740 O O . LEU A 1 59 ? -4.712 0.002 -2.935 1.00 0.00 59 LEU A O 18
ATOM 18756 N N . GLU A 1 60 ? -4.859 0.544 -0.756 1.00 0.00 60 GLU A N 18
ATOM 18757 C CA . GLU A 1 60 ? -5.560 1.798 -1.003 1.00 0.00 60 GLU A CA 18
ATOM 18758 C C . GLU A 1 60 ? -4.822 2.970 -0.361 1.00 0.00 60 GLU A C 18
ATOM 18759 O O . GLU A 1 60 ? -4.007 2.800 0.546 1.00 0.00 60 GLU A O 18
ATOM 18771 N N . PRO A 1 61 ? -5.114 4.187 -0.842 1.00 0.00 61 PRO A N 18
ATOM 18772 C CA . PRO A 1 61 ? -4.489 5.411 -0.330 1.00 0.00 61 PRO A CA 18
ATOM 18773 C C . PRO A 1 61 ? -4.952 5.751 1.082 1.00 0.00 61 PRO A C 18
ATOM 18774 O O . PRO A 1 61 ? -5.843 6.580 1.272 1.00 0.00 61 PRO A O 18
ATOM 18785 N N . LEU A 1 62 ? -4.342 5.106 2.071 1.00 0.00 62 LEU A N 18
ATOM 18786 C CA . LEU A 1 62 ? -4.691 5.341 3.468 1.00 0.00 62 LEU A CA 18
ATOM 18787 C C . LEU A 1 62 ? -4.690 6.833 3.786 1.00 0.00 62 LEU A C 18
ATOM 18788 O O . LEU A 1 62 ? -5.576 7.330 4.481 1.00 0.00 62 LEU A O 18
ATOM 18804 N N . SER A 1 63 ? -3.691 7.542 3.271 1.00 0.00 63 SER A N 18
ATOM 18805 C CA . SER A 1 63 ? -3.573 8.977 3.502 1.00 0.00 63 SER A CA 18
ATOM 18806 C C . SER A 1 63 ? -4.248 9.764 2.382 1.00 0.00 63 SER A C 18
ATOM 18807 O O . SER A 1 63 ? -4.658 9.198 1.370 1.00 0.00 63 SER A O 18
ATOM 18815 N N . GLY A 1 64 ? -4.359 11.075 2.572 1.00 0.00 64 GLY A N 18
ATOM 18816 C CA . GLY A 1 64 ? -4.984 11.920 1.572 1.00 0.00 64 GLY A CA 18
ATOM 18817 C C . GLY A 1 64 ? -4.454 11.656 0.177 1.00 0.00 64 GLY A C 18
ATOM 18818 O O . GLY A 1 64 ? -3.281 11.332 -0.014 1.00 0.00 64 GLY A O 18
ATOM 18822 N N . PRO A 1 65 ? -5.330 11.792 -0.830 1.00 0.00 65 PRO A N 18
ATOM 18823 C CA . PRO A 1 65 ? -4.966 11.569 -2.232 1.00 0.00 65 PRO A CA 18
ATOM 18824 C C . PRO A 1 65 ? -4.033 12.650 -2.768 1.00 0.00 65 PRO A C 18
ATOM 18825 O O . PRO A 1 65 ? -3.444 12.500 -3.838 1.00 0.00 65 PRO A O 18
ATOM 18836 N N . SER A 1 66 ? -3.903 13.738 -2.016 1.00 0.00 66 SER A N 18
ATOM 18837 C CA . SER A 1 66 ? -3.044 14.846 -2.418 1.00 0.00 66 SER A CA 18
ATOM 18838 C C . SER A 1 66 ? -1.576 14.513 -2.171 1.00 0.00 66 SER A C 18
ATOM 18839 O O . SER A 1 66 ? -1.219 13.967 -1.126 1.00 0.00 66 SER A O 18
ATOM 18847 N N . SER A 1 67 ? -0.729 14.844 -3.140 1.00 0.00 67 SER A N 18
ATOM 18848 C CA . SER A 1 67 ? 0.700 14.577 -3.031 1.00 0.00 67 SER A CA 18
ATOM 18849 C C . SER A 1 67 ? 1.366 15.565 -2.078 1.00 0.00 67 SER A C 18
ATOM 18850 O O . SER A 1 67 ? 0.843 16.649 -1.824 1.00 0.00 67 SER A O 18
ATOM 18858 N N . GLY A 1 68 ? 2.526 15.180 -1.553 1.00 0.00 68 GLY A N 18
ATOM 18859 C CA . GLY A 1 68 ? 3.246 16.042 -0.634 1.00 0.00 68 GLY A CA 18
ATOM 18860 C C . GLY A 1 68 ? 4.610 15.491 -0.270 1.00 0.00 68 GLY A C 18
ATOM 18861 O O . GLY A 1 68 ? 5.309 14.938 -1.119 1.00 0.00 68 GLY A O 18
ATOM 18865 N N . GLY A 1 1 ? 21.340 16.290 11.982 1.00 0.00 1 GLY A N 19
ATOM 18866 C CA . GLY A 1 1 ? 21.105 16.527 10.570 1.00 0.00 1 GLY A CA 19
ATOM 18867 C C . GLY A 1 1 ? 19.761 17.177 10.306 1.00 0.00 1 GLY A C 19
ATOM 18868 O O . GLY A 1 1 ? 19.569 18.358 10.591 1.00 0.00 1 GLY A O 19
ATOM 18872 N N . SER A 1 2 ? 18.829 16.403 9.759 1.00 0.00 2 SER A N 19
ATOM 18873 C CA . SER A 1 2 ? 17.497 16.912 9.451 1.00 0.00 2 SER A CA 19
ATOM 18874 C C . SER A 1 2 ? 16.449 16.271 10.356 1.00 0.00 2 SER A C 19
ATOM 18875 O O . SER A 1 2 ? 16.608 15.134 10.800 1.00 0.00 2 SER A O 19
ATOM 18883 N N . SER A 1 3 ? 15.377 17.010 10.623 1.00 0.00 3 SER A N 19
ATOM 18884 C CA . SER A 1 3 ? 14.303 16.517 11.478 1.00 0.00 3 SER A CA 19
ATOM 18885 C C . SER A 1 3 ? 13.030 16.282 10.670 1.00 0.00 3 SER A C 19
ATOM 18886 O O . SER A 1 3 ? 11.936 16.654 11.092 1.00 0.00 3 SER A O 19
ATOM 18894 N N . GLY A 1 4 ? 13.183 15.661 9.504 1.00 0.00 4 GLY A N 19
ATOM 18895 C CA . GLY A 1 4 ? 12.039 15.387 8.654 1.00 0.00 4 GLY A CA 19
ATOM 18896 C C . GLY A 1 4 ? 12.064 13.983 8.084 1.00 0.00 4 GLY A C 19
ATOM 18897 O O . GLY A 1 4 ? 12.902 13.662 7.241 1.00 0.00 4 GLY A O 19
ATOM 18901 N N . SER A 1 5 ? 11.143 13.142 8.545 1.00 0.00 5 SER A N 19
ATOM 18902 C CA . SER A 1 5 ? 11.066 11.762 8.079 1.00 0.00 5 SER A CA 19
ATOM 18903 C C . SER A 1 5 ? 9.773 11.521 7.307 1.00 0.00 5 SER A C 19
ATOM 18904 O O . SER A 1 5 ? 8.694 11.929 7.738 1.00 0.00 5 SER A O 19
ATOM 18912 N N . SER A 1 6 ? 9.889 10.853 6.163 1.00 0.00 6 SER A N 19
ATOM 18913 C CA . SER A 1 6 ? 8.730 10.560 5.328 1.00 0.00 6 SER A CA 19
ATOM 18914 C C . SER A 1 6 ? 8.585 9.057 5.109 1.00 0.00 6 SER A C 19
ATOM 18915 O O . SER A 1 6 ? 9.575 8.341 4.964 1.00 0.00 6 SER A O 19
ATOM 18923 N N . GLY A 1 7 ? 7.342 8.586 5.087 1.00 0.00 7 GLY A N 19
ATOM 18924 C CA . GLY A 1 7 ? 7.088 7.171 4.885 1.00 0.00 7 GLY A CA 19
ATOM 18925 C C . GLY A 1 7 ? 5.847 6.918 4.053 1.00 0.00 7 GLY A C 19
ATOM 18926 O O . GLY A 1 7 ? 4.974 7.781 3.946 1.00 0.00 7 GLY A O 19
ATOM 18930 N N . LEU A 1 8 ? 5.767 5.732 3.459 1.00 0.00 8 LEU A N 19
ATOM 18931 C CA . LEU A 1 8 ? 4.624 5.367 2.629 1.00 0.00 8 LEU A CA 19
ATOM 18932 C C . LEU A 1 8 ? 3.796 4.273 3.294 1.00 0.00 8 LEU A C 19
ATOM 18933 O O . LEU A 1 8 ? 4.251 3.138 3.443 1.00 0.00 8 LEU A O 19
ATOM 18949 N N . LYS A 1 9 ? 2.576 4.619 3.691 1.00 0.00 9 LYS A N 19
ATOM 18950 C CA . LYS A 1 9 ? 1.681 3.667 4.337 1.00 0.00 9 LYS A CA 19
ATOM 18951 C C . LYS A 1 9 ? 0.390 3.506 3.540 1.00 0.00 9 LYS A C 19
ATOM 18952 O O . LYS A 1 9 ? -0.107 4.463 2.948 1.00 0.00 9 LYS A O 19
ATOM 18971 N N . MET A 1 10 ? -0.148 2.291 3.533 1.00 0.00 10 MET A N 19
ATOM 18972 C CA . MET A 1 10 ? -1.383 2.007 2.811 1.00 0.00 10 MET A CA 19
ATOM 18973 C C . MET A 1 10 ? -2.257 1.032 3.593 1.00 0.00 10 MET A C 19
ATOM 18974 O O . MET A 1 10 ? -1.801 0.406 4.549 1.00 0.00 10 MET A O 19
ATOM 18988 N N . GLN A 1 11 ? -3.514 0.909 3.179 1.00 0.00 11 GLN A N 19
ATOM 18989 C CA . GLN A 1 11 ? -4.452 0.010 3.842 1.00 0.00 11 GLN A CA 19
ATOM 18990 C C . GLN A 1 11 ? -4.914 -1.091 2.893 1.00 0.00 11 GLN A C 19
ATOM 18991 O O . GLN A 1 11 ? -5.037 -0.874 1.687 1.00 0.00 11 GLN A O 19
ATOM 19005 N N . VAL A 1 12 ? -5.169 -2.273 3.445 1.00 0.00 12 VAL A N 19
ATOM 19006 C CA . VAL A 1 12 ? -5.619 -3.408 2.648 1.00 0.00 12 VAL A CA 19
ATOM 19007 C C . VAL A 1 12 ? -7.097 -3.281 2.297 1.00 0.00 12 VAL A C 19
ATOM 19008 O O . VAL A 1 12 ? -7.917 -2.908 3.137 1.00 0.00 12 VAL A O 19
ATOM 19021 N N . LEU A 1 13 ? -7.432 -3.595 1.050 1.00 0.00 13 LEU A N 19
ATOM 19022 C CA . LEU A 1 13 ? -8.812 -3.517 0.586 1.00 0.00 13 LEU A CA 19
ATOM 19023 C C . LEU A 1 13 ? -9.416 -4.910 0.437 1.00 0.00 13 LEU A C 19
ATOM 19024 O O . LEU A 1 13 ? -10.620 -5.098 0.613 1.00 0.00 13 LEU A O 19
ATOM 19040 N N . TYR A 1 14 ? -8.572 -5.883 0.113 1.00 0.00 14 TYR A N 19
ATOM 19041 C CA . TYR A 1 14 ? -9.022 -7.259 -0.060 1.00 0.00 14 TYR A CA 19
ATOM 19042 C C . TYR A 1 14 ? -8.038 -8.237 0.575 1.00 0.00 14 TYR A C 19
ATOM 19043 O O . TYR A 1 14 ? -6.833 -8.165 0.337 1.00 0.00 14 TYR A O 19
ATOM 19061 N N . GLU A 1 15 ? -8.563 -9.152 1.384 1.00 0.00 15 GLU A N 19
ATOM 19062 C CA . GLU A 1 15 ? -7.732 -10.146 2.054 1.00 0.00 15 GLU A CA 19
ATOM 19063 C C . GLU A 1 15 ? -6.876 -10.908 1.046 1.00 0.00 15 GLU A C 19
ATOM 19064 O O . GLU A 1 15 ? -7.340 -11.259 -0.039 1.00 0.00 15 GLU A O 19
ATOM 19076 N N . PHE A 1 16 ? -5.624 -11.159 1.413 1.00 0.00 16 PHE A N 19
ATOM 19077 C CA . PHE A 1 16 ? -4.702 -11.878 0.542 1.00 0.00 16 PHE A CA 19
ATOM 19078 C C . PHE A 1 16 ? -3.973 -12.977 1.309 1.00 0.00 16 PHE A C 19
ATOM 19079 O O . PHE A 1 16 ? -3.465 -12.749 2.407 1.00 0.00 16 PHE A O 19
ATOM 19096 N N . GLU A 1 17 ? -3.926 -14.169 0.723 1.00 0.00 17 GLU A N 19
ATOM 19097 C CA . GLU A 1 17 ? -3.261 -15.304 1.353 1.00 0.00 17 GLU A CA 19
ATOM 19098 C C . GLU A 1 17 ? -1.925 -15.596 0.675 1.00 0.00 17 GLU A C 19
ATOM 19099 O O . GLU A 1 17 ? -1.884 -16.039 -0.472 1.00 0.00 17 GLU A O 19
ATOM 19111 N N . ALA A 1 18 ? -0.836 -15.343 1.393 1.00 0.00 18 ALA A N 19
ATOM 19112 C CA . ALA A 1 18 ? 0.501 -15.580 0.862 1.00 0.00 18 ALA A CA 19
ATOM 19113 C C . ALA A 1 18 ? 0.639 -17.006 0.340 1.00 0.00 18 ALA A C 19
ATOM 19114 O O . ALA A 1 18 ? 0.140 -17.952 0.950 1.00 0.00 18 ALA A O 19
ATOM 19121 N N . ARG A 1 19 ? 1.319 -17.154 -0.792 1.00 0.00 19 ARG A N 19
ATOM 19122 C CA . ARG A 1 19 ? 1.522 -18.465 -1.397 1.00 0.00 19 ARG A CA 19
ATOM 19123 C C . ARG A 1 19 ? 3.008 -18.793 -1.499 1.00 0.00 19 ARG A C 19
ATOM 19124 O O . ARG A 1 19 ? 3.413 -19.943 -1.334 1.00 0.00 19 ARG A O 19
ATOM 19145 N N . ASN A 1 20 ? 3.817 -17.774 -1.772 1.00 0.00 20 ASN A N 19
ATOM 19146 C CA . ASN A 1 20 ? 5.259 -17.954 -1.897 1.00 0.00 20 ASN A CA 19
ATOM 19147 C C . ASN A 1 20 ? 5.941 -17.841 -0.537 1.00 0.00 20 ASN A C 19
ATOM 19148 O O . ASN A 1 20 ? 5.371 -17.337 0.431 1.00 0.00 20 ASN A O 19
ATOM 19159 N N . PRO A 1 21 ? 7.191 -18.321 -0.461 1.00 0.00 21 PRO A N 19
ATOM 19160 C CA . PRO A 1 21 ? 7.979 -18.284 0.775 1.00 0.00 21 PRO A CA 19
ATOM 19161 C C . PRO A 1 21 ? 8.395 -16.867 1.155 1.00 0.00 21 PRO A C 19
ATOM 19162 O O . PRO A 1 21 ? 8.908 -16.633 2.249 1.00 0.00 21 PRO A O 19
ATOM 19173 N N . ARG A 1 22 ? 8.169 -15.925 0.245 1.00 0.00 22 ARG A N 19
ATOM 19174 C CA . ARG A 1 22 ? 8.521 -14.530 0.486 1.00 0.00 22 ARG A CA 19
ATOM 19175 C C . ARG A 1 22 ? 7.274 -13.652 0.514 1.00 0.00 22 ARG A C 19
ATOM 19176 O O . ARG A 1 22 ? 7.354 -12.438 0.330 1.00 0.00 22 ARG A O 19
ATOM 19197 N N . GLU A 1 23 ? 6.122 -14.275 0.745 1.00 0.00 23 GLU A N 19
ATOM 19198 C CA . GLU A 1 23 ? 4.859 -13.549 0.796 1.00 0.00 23 GLU A CA 19
ATOM 19199 C C . GLU A 1 23 ? 4.285 -13.554 2.210 1.00 0.00 23 GLU A C 19
ATOM 19200 O O . GLU A 1 23 ? 4.510 -14.488 2.981 1.00 0.00 23 GLU A O 19
ATOM 19212 N N . LEU A 1 24 ? 3.543 -12.504 2.544 1.00 0.00 24 LEU A N 19
ATOM 19213 C CA . LEU A 1 24 ? 2.936 -12.385 3.866 1.00 0.00 24 LEU A CA 19
ATOM 19214 C C . LEU A 1 24 ? 1.420 -12.254 3.759 1.00 0.00 24 LEU A C 19
ATOM 19215 O O . LEU A 1 24 ? 0.908 -11.505 2.927 1.00 0.00 24 LEU A O 19
ATOM 19231 N N . THR A 1 25 ? 0.707 -12.986 4.610 1.00 0.00 25 THR A N 19
ATOM 19232 C CA . THR A 1 25 ? -0.750 -12.950 4.612 1.00 0.00 25 THR A CA 19
ATOM 19233 C C . THR A 1 25 ? -1.268 -11.645 5.204 1.00 0.00 25 THR A C 19
ATOM 19234 O O . THR A 1 25 ? -0.588 -11.001 6.004 1.00 0.00 25 THR A O 19
ATOM 19245 N N . VAL A 1 26 ? -2.476 -11.258 4.807 1.00 0.00 26 VAL A N 19
ATOM 19246 C CA . VAL A 1 26 ? -3.085 -10.028 5.300 1.00 0.00 26 VAL A CA 19
ATOM 19247 C C . VAL A 1 26 ? -4.607 -10.112 5.252 1.00 0.00 26 VAL A C 19
ATOM 19248 O O . VAL A 1 26 ? -5.171 -10.994 4.604 1.00 0.00 26 VAL A O 19
ATOM 19261 N N . VAL A 1 27 ? -5.267 -9.187 5.942 1.00 0.00 27 VAL A N 19
ATOM 19262 C CA . VAL A 1 27 ? -6.724 -9.154 5.977 1.00 0.00 27 VAL A CA 19
ATOM 19263 C C . VAL A 1 27 ? -7.252 -7.775 5.599 1.00 0.00 27 VAL A C 19
ATOM 19264 O O . VAL A 1 27 ? -6.581 -6.765 5.807 1.00 0.00 27 VAL A O 19
ATOM 19277 N N . GLN A 1 28 ? -8.459 -7.741 5.043 1.00 0.00 28 GLN A N 19
ATOM 19278 C CA . GLN A 1 28 ? -9.077 -6.485 4.635 1.00 0.00 28 GLN A CA 19
ATOM 19279 C C . GLN A 1 28 ? -9.174 -5.520 5.811 1.00 0.00 28 GLN A C 19
ATOM 19280 O O . GLN A 1 28 ? -9.358 -5.935 6.955 1.00 0.00 28 GLN A O 19
ATOM 19294 N N . GLY A 1 29 ? -9.049 -4.228 5.522 1.00 0.00 29 GLY A N 19
ATOM 19295 C CA . GLY A 1 29 ? -9.125 -3.223 6.567 1.00 0.00 29 GLY A CA 19
ATOM 19296 C C . GLY A 1 29 ? -7.842 -3.120 7.366 1.00 0.00 29 GLY A C 19
ATOM 19297 O O . GLY A 1 29 ? -7.658 -2.178 8.137 1.00 0.00 29 GLY A O 19
ATOM 19301 N N . GLU A 1 30 ? -6.953 -4.091 7.184 1.00 0.00 30 GLU A N 19
ATOM 19302 C CA . GLU A 1 30 ? -5.681 -4.105 7.897 1.00 0.00 30 GLU A CA 19
ATOM 19303 C C . GLU A 1 30 ? -4.730 -3.053 7.335 1.00 0.00 30 GLU A C 19
ATOM 19304 O O . GLU A 1 30 ? -4.710 -2.796 6.131 1.00 0.00 30 GLU A O 19
ATOM 19316 N N . LYS A 1 31 ? -3.943 -2.445 8.216 1.00 0.00 31 LYS A N 19
ATOM 19317 C CA . LYS A 1 31 ? -2.988 -1.420 7.810 1.00 0.00 31 LYS A CA 19
ATOM 19318 C C . LYS A 1 31 ? -1.567 -1.973 7.801 1.00 0.00 31 LYS A C 19
ATOM 19319 O O . LYS A 1 31 ? -1.201 -2.786 8.651 1.00 0.00 31 LYS A O 19
ATOM 19338 N N . LEU A 1 32 ? -0.769 -1.527 6.837 1.00 0.00 32 LEU A N 19
ATOM 19339 C CA . LEU A 1 32 ? 0.614 -1.976 6.719 1.00 0.00 32 LEU A CA 19
ATOM 19340 C C . LEU A 1 32 ? 1.497 -0.875 6.142 1.00 0.00 32 LEU A C 19
ATOM 19341 O O . LEU A 1 32 ? 1.023 -0.005 5.412 1.00 0.00 32 LEU A O 19
ATOM 19357 N N . GLU A 1 33 ? 2.783 -0.920 6.474 1.00 0.00 33 GLU A N 19
ATOM 19358 C CA . GLU A 1 33 ? 3.733 0.075 5.988 1.00 0.00 33 GLU A CA 19
ATOM 19359 C C . GLU A 1 33 ? 4.461 -0.431 4.746 1.00 0.00 33 GLU A C 19
ATOM 19360 O O . GLU A 1 33 ? 5.030 -1.523 4.747 1.00 0.00 33 GLU A O 19
ATOM 19372 N N . VAL A 1 34 ? 4.439 0.372 3.686 1.00 0.00 34 VAL A N 19
ATOM 19373 C CA . VAL A 1 34 ? 5.097 0.007 2.437 1.00 0.00 34 VAL A CA 19
ATOM 19374 C C . VAL A 1 34 ? 6.603 0.225 2.526 1.00 0.00 34 VAL A C 19
ATOM 19375 O O . VAL A 1 34 ? 7.069 1.156 3.184 1.00 0.00 34 VAL A O 19
ATOM 19388 N N . LEU A 1 35 ? 7.360 -0.638 1.858 1.00 0.00 35 LEU A N 19
ATOM 19389 C CA . LEU A 1 35 ? 8.816 -0.540 1.860 1.00 0.00 35 LEU A CA 19
ATOM 19390 C C . LEU A 1 35 ? 9.353 -0.382 0.442 1.00 0.00 35 LEU A C 19
ATOM 19391 O O . LEU A 1 35 ? 10.054 0.583 0.137 1.00 0.00 35 LEU A O 19
ATOM 19407 N N . ASP A 1 36 ? 9.018 -1.334 -0.422 1.00 0.00 36 ASP A N 19
ATOM 19408 C CA . ASP A 1 36 ? 9.464 -1.299 -1.810 1.00 0.00 36 ASP A CA 19
ATOM 19409 C C . ASP A 1 36 ? 8.273 -1.258 -2.762 1.00 0.00 36 ASP A C 19
ATOM 19410 O O . ASP A 1 36 ? 7.673 -2.289 -3.069 1.00 0.00 36 ASP A O 19
ATOM 19419 N N . HIS A 1 37 ? 7.934 -0.059 -3.227 1.00 0.00 37 HIS A N 19
ATOM 19420 C CA . HIS A 1 37 ? 6.814 0.117 -4.144 1.00 0.00 37 HIS A CA 19
ATOM 19421 C C . HIS A 1 37 ? 7.308 0.305 -5.576 1.00 0.00 37 HIS A C 19
ATOM 19422 O O . HIS A 1 37 ? 6.542 0.681 -6.462 1.00 0.00 37 HIS A O 19
ATOM 19437 N N . SER A 1 38 ? 8.592 0.041 -5.792 1.00 0.00 38 SER A N 19
ATOM 19438 C CA . SER A 1 38 ? 9.190 0.186 -7.115 1.00 0.00 38 SER A CA 19
ATOM 19439 C C . SER A 1 38 ? 8.665 -0.884 -8.068 1.00 0.00 38 SER A C 19
ATOM 19440 O O . SER A 1 38 ? 8.164 -0.577 -9.150 1.00 0.00 38 SER A O 19
ATOM 19448 N N . LYS A 1 39 ? 8.784 -2.142 -7.658 1.00 0.00 39 LYS A N 19
ATOM 19449 C CA . LYS A 1 39 ? 8.321 -3.260 -8.473 1.00 0.00 39 LYS A CA 19
ATOM 19450 C C . LYS A 1 39 ? 6.798 -3.343 -8.468 1.00 0.00 39 LYS A C 19
ATOM 19451 O O . LYS A 1 39 ? 6.133 -2.664 -7.686 1.00 0.00 39 LYS A O 19
ATOM 19470 N N . ARG A 1 40 ? 6.253 -4.180 -9.344 1.00 0.00 40 ARG A N 19
ATOM 19471 C CA . ARG A 1 40 ? 4.808 -4.352 -9.440 1.00 0.00 40 ARG A CA 19
ATOM 19472 C C . ARG A 1 40 ? 4.209 -4.688 -8.077 1.00 0.00 40 ARG A C 19
ATOM 19473 O O . ARG A 1 40 ? 3.195 -4.117 -7.676 1.00 0.00 40 ARG A O 19
ATOM 19494 N N . TRP A 1 41 ? 4.843 -5.618 -7.372 1.00 0.00 41 TRP A N 19
ATOM 19495 C CA . TRP A 1 41 ? 4.372 -6.031 -6.055 1.00 0.00 41 TRP A CA 19
ATOM 19496 C C . TRP A 1 41 ? 5.020 -5.194 -4.958 1.00 0.00 41 TRP A C 19
ATOM 19497 O O . TRP A 1 41 ? 6.242 -5.193 -4.806 1.00 0.00 41 TRP A O 19
ATOM 19518 N N . TRP A 1 42 ? 4.196 -4.484 -4.197 1.00 0.00 42 TRP A N 19
ATOM 19519 C CA . TRP A 1 42 ? 4.690 -3.642 -3.113 1.00 0.00 42 TRP A CA 19
ATOM 19520 C C . TRP A 1 42 ? 4.978 -4.472 -1.867 1.00 0.00 42 TRP A C 19
ATOM 19521 O O . TRP A 1 42 ? 4.129 -5.237 -1.409 1.00 0.00 42 TRP A O 19
ATOM 19542 N N . LEU A 1 43 ? 6.180 -4.317 -1.323 1.00 0.00 43 LEU A N 19
ATOM 19543 C CA . LEU A 1 43 ? 6.580 -5.053 -0.128 1.00 0.00 43 LEU A CA 19
ATOM 19544 C C . LEU A 1 43 ? 6.214 -4.280 1.135 1.00 0.00 43 LEU A C 19
ATOM 19545 O O . LEU A 1 43 ? 6.701 -3.172 1.361 1.00 0.00 43 LEU A O 19
ATOM 19561 N N . VAL A 1 44 ? 5.355 -4.873 1.958 1.00 0.00 44 VAL A N 19
ATOM 19562 C CA . VAL A 1 44 ? 4.926 -4.243 3.200 1.00 0.00 44 VAL A CA 19
ATOM 19563 C C . VAL A 1 44 ? 5.416 -5.028 4.412 1.00 0.00 44 VAL A C 19
ATOM 19564 O O . VAL A 1 44 ? 5.923 -6.142 4.281 1.00 0.00 44 VAL A O 19
ATOM 19577 N N . LYS A 1 45 ? 5.260 -4.439 5.593 1.00 0.00 45 LYS A N 19
ATOM 19578 C CA . LYS A 1 45 ? 5.684 -5.083 6.831 1.00 0.00 45 LYS A CA 19
ATOM 19579 C C . LYS A 1 45 ? 4.604 -4.967 7.902 1.00 0.00 45 LYS A C 19
ATOM 19580 O O . LYS A 1 45 ? 3.836 -4.007 7.921 1.00 0.00 45 LYS A O 19
ATOM 19599 N N . ASN A 1 46 ? 4.553 -5.953 8.793 1.00 0.00 46 ASN A N 19
ATOM 19600 C CA . ASN A 1 46 ? 3.567 -5.961 9.867 1.00 0.00 46 ASN A CA 19
ATOM 19601 C C . ASN A 1 46 ? 4.211 -5.589 11.199 1.00 0.00 46 ASN A C 19
ATOM 19602 O O . ASN A 1 46 ? 5.409 -5.313 11.264 1.00 0.00 46 ASN A O 19
ATOM 19613 N N . GLU A 1 47 ? 3.408 -5.584 12.259 1.00 0.00 47 GLU A N 19
ATOM 19614 C CA . GLU A 1 47 ? 3.901 -5.246 13.589 1.00 0.00 47 GLU A CA 19
ATOM 19615 C C . GLU A 1 47 ? 4.911 -6.282 14.074 1.00 0.00 47 GLU A C 19
ATOM 19616 O O . GLU A 1 47 ? 5.879 -5.948 14.756 1.00 0.00 47 GLU A O 19
ATOM 19628 N N . ALA A 1 48 ? 4.677 -7.540 13.718 1.00 0.00 48 ALA A N 19
ATOM 19629 C CA . ALA A 1 48 ? 5.565 -8.625 14.116 1.00 0.00 48 ALA A CA 19
ATOM 19630 C C . ALA A 1 48 ? 6.970 -8.415 13.561 1.00 0.00 48 ALA A C 19
ATOM 19631 O O . ALA A 1 48 ? 7.954 -8.862 14.149 1.00 0.00 48 ALA A O 19
ATOM 19638 N N . GLY A 1 49 ? 7.056 -7.732 12.423 1.00 0.00 49 GLY A N 19
ATOM 19639 C CA . GLY A 1 49 ? 8.345 -7.476 11.807 1.00 0.00 49 GLY A CA 19
ATOM 19640 C C . GLY A 1 49 ? 8.538 -8.254 10.521 1.00 0.00 49 GLY A C 19
ATOM 19641 O O . GLY A 1 49 ? 9.577 -8.144 9.871 1.00 0.00 49 GLY A O 19
ATOM 19645 N N . ARG A 1 50 ? 7.535 -9.045 10.154 1.00 0.00 50 ARG A N 19
ATOM 19646 C CA . ARG A 1 50 ? 7.601 -9.847 8.938 1.00 0.00 50 ARG A CA 19
ATOM 19647 C C . ARG A 1 50 ? 7.082 -9.060 7.738 1.00 0.00 50 ARG A C 19
ATOM 19648 O O . ARG A 1 50 ? 5.962 -8.549 7.756 1.00 0.00 50 ARG A O 19
ATOM 19669 N N . SER A 1 51 ? 7.904 -8.967 6.698 1.00 0.00 51 SER A N 19
ATOM 19670 C CA . SER A 1 51 ? 7.530 -8.238 5.492 1.00 0.00 51 SER A CA 19
ATOM 19671 C C . SER A 1 51 ? 7.340 -9.193 4.317 1.00 0.00 51 SER A C 19
ATOM 19672 O O . SER A 1 51 ? 8.229 -9.979 3.992 1.00 0.00 51 SER A O 19
ATOM 19680 N N . GLY A 1 52 ? 6.173 -9.119 3.685 1.00 0.00 52 GLY A N 19
ATOM 19681 C CA . GLY A 1 52 ? 5.886 -9.981 2.554 1.00 0.00 52 GLY A CA 19
ATOM 19682 C C . GLY A 1 52 ? 5.477 -9.202 1.319 1.00 0.00 52 GLY A C 19
ATOM 19683 O O . GLY A 1 52 ? 4.969 -8.086 1.422 1.00 0.00 52 GLY A O 19
ATOM 19687 N N . TYR A 1 53 ? 5.700 -9.791 0.150 1.00 0.00 53 TYR A N 19
ATOM 19688 C CA . TYR A 1 53 ? 5.355 -9.143 -1.110 1.00 0.00 53 TYR A CA 19
ATOM 19689 C C . TYR A 1 53 ? 3.855 -9.232 -1.376 1.00 0.00 53 TYR A C 19
ATOM 19690 O O . TYR A 1 53 ? 3.295 -10.324 -1.476 1.00 0.00 53 TYR A O 19
ATOM 19708 N N . ILE A 1 54 ? 3.212 -8.075 -1.490 1.00 0.00 54 ILE A N 19
ATOM 19709 C CA . ILE A 1 54 ? 1.778 -8.022 -1.746 1.00 0.00 54 ILE A CA 19
ATOM 19710 C C . ILE A 1 54 ? 1.466 -7.128 -2.941 1.00 0.00 54 ILE A C 19
ATOM 19711 O O . ILE A 1 54 ? 2.156 -6.145 -3.210 1.00 0.00 54 ILE A O 19
ATOM 19727 N N . PRO A 1 55 ? 0.399 -7.475 -3.677 1.00 0.00 55 PRO A N 19
ATOM 19728 C CA . PRO A 1 55 ? -0.031 -6.716 -4.855 1.00 0.00 55 PRO A CA 19
ATOM 19729 C C . PRO A 1 55 ? -0.605 -5.352 -4.488 1.00 0.00 55 PRO A C 19
ATOM 19730 O O . PRO A 1 55 ? -1.405 -5.234 -3.560 1.00 0.00 55 PRO A O 19
ATOM 19741 N N . SER A 1 56 ? -0.192 -4.324 -5.223 1.00 0.00 56 SER A N 19
ATOM 19742 C CA . SER A 1 56 ? -0.662 -2.967 -4.972 1.00 0.00 56 SER A CA 19
ATOM 19743 C C . SER A 1 56 ? -2.159 -2.852 -5.244 1.00 0.00 56 SER A C 19
ATOM 19744 O O . SER A 1 56 ? -2.786 -1.848 -4.910 1.00 0.00 56 SER A O 19
ATOM 19752 N N . ASN A 1 57 ? -2.724 -3.889 -5.854 1.00 0.00 57 ASN A N 19
ATOM 19753 C CA . ASN A 1 57 ? -4.148 -3.906 -6.172 1.00 0.00 57 ASN A CA 19
ATOM 19754 C C . ASN A 1 57 ? -4.989 -3.978 -4.901 1.00 0.00 57 ASN A C 19
ATOM 19755 O O . ASN A 1 57 ? -6.102 -3.455 -4.851 1.00 0.00 57 ASN A O 19
ATOM 19766 N N . ILE A 1 58 ? -4.448 -4.630 -3.877 1.00 0.00 58 ILE A N 19
ATOM 19767 C CA . ILE A 1 58 ? -5.148 -4.769 -2.606 1.00 0.00 58 ILE A CA 19
ATOM 19768 C C . ILE A 1 58 ? -4.766 -3.650 -1.643 1.00 0.00 58 ILE A C 19
ATOM 19769 O O . ILE A 1 58 ? -5.130 -3.678 -0.466 1.00 0.00 58 ILE A O 19
ATOM 19785 N N . LEU A 1 59 ? -4.032 -2.666 -2.150 1.00 0.00 59 LEU A N 19
ATOM 19786 C CA . LEU A 1 59 ? -3.602 -1.535 -1.335 1.00 0.00 59 LEU A CA 19
ATOM 19787 C C . LEU A 1 59 ? -4.362 -0.269 -1.716 1.00 0.00 59 LEU A C 19
ATOM 19788 O O . LEU A 1 59 ? -4.504 0.049 -2.896 1.00 0.00 59 LEU A O 19
ATOM 19804 N N . GLU A 1 60 ? -4.847 0.451 -0.709 1.00 0.00 60 GLU A N 19
ATOM 19805 C CA . GLU A 1 60 ? -5.591 1.683 -0.940 1.00 0.00 60 GLU A CA 19
ATOM 19806 C C . GLU A 1 60 ? -4.877 2.876 -0.310 1.00 0.00 60 GLU A C 19
ATOM 19807 O O . GLU A 1 60 ? -4.105 2.739 0.639 1.00 0.00 60 GLU A O 19
ATOM 19819 N N . PRO A 1 61 ? -5.140 4.075 -0.850 1.00 0.00 61 PRO A N 19
ATOM 19820 C CA . PRO A 1 61 ? -4.533 5.315 -0.358 1.00 0.00 61 PRO A CA 19
ATOM 19821 C C . PRO A 1 61 ? -5.058 5.711 1.018 1.00 0.00 61 PRO A C 19
ATOM 19822 O O . PRO A 1 61 ? -6.035 6.453 1.132 1.00 0.00 61 PRO A O 19
ATOM 19833 N N . LEU A 1 62 ? -4.405 5.212 2.062 1.00 0.00 62 LEU A N 19
ATOM 19834 C CA . LEU A 1 62 ? -4.806 5.514 3.431 1.00 0.00 62 LEU A CA 19
ATOM 19835 C C . LEU A 1 62 ? -4.450 6.951 3.798 1.00 0.00 62 LEU A C 19
ATOM 19836 O O . LEU A 1 62 ? -3.407 7.465 3.396 1.00 0.00 62 LEU A O 19
ATOM 19852 N N . SER A 1 63 ? -5.324 7.593 4.567 1.00 0.00 63 SER A N 19
ATOM 19853 C CA . SER A 1 63 ? -5.103 8.972 4.988 1.00 0.00 63 SER A CA 19
ATOM 19854 C C . SER A 1 63 ? -5.660 9.209 6.388 1.00 0.00 63 SER A C 19
ATOM 19855 O O . SER A 1 63 ? -6.874 9.265 6.585 1.00 0.00 63 SER A O 19
ATOM 19863 N N . GLY A 1 64 ? -4.763 9.346 7.360 1.00 0.00 64 GLY A N 19
ATOM 19864 C CA . GLY A 1 64 ? -5.183 9.575 8.730 1.00 0.00 64 GLY A CA 19
ATOM 19865 C C . GLY A 1 64 ? -5.720 10.976 8.946 1.00 0.00 64 GLY A C 19
ATOM 19866 O O . GLY A 1 64 ? -5.294 11.933 8.300 1.00 0.00 64 GLY A O 19
ATOM 19870 N N . PRO A 1 65 ? -6.679 11.110 9.875 1.00 0.00 65 PRO A N 19
ATOM 19871 C CA . PRO A 1 65 ? -7.296 12.401 10.195 1.00 0.00 65 PRO A CA 19
ATOM 19872 C C . PRO A 1 65 ? -6.333 13.341 10.912 1.00 0.00 65 PRO A C 19
ATOM 19873 O O . PRO A 1 65 ? -6.246 14.524 10.583 1.00 0.00 65 PRO A O 19
ATOM 19884 N N . SER A 1 66 ? -5.612 12.808 11.893 1.00 0.00 66 SER A N 19
ATOM 19885 C CA . SER A 1 66 ? -4.658 13.601 12.659 1.00 0.00 66 SER A CA 19
ATOM 19886 C C . SER A 1 66 ? -3.618 14.235 11.740 1.00 0.00 66 SER A C 19
ATOM 19887 O O . SER A 1 66 ? -3.521 13.890 10.563 1.00 0.00 66 SER A O 19
ATOM 19895 N N . SER A 1 67 ? -2.841 15.164 12.289 1.00 0.00 67 SER A N 19
ATOM 19896 C CA . SER A 1 67 ? -1.810 15.850 11.519 1.00 0.00 67 SER A CA 19
ATOM 19897 C C . SER A 1 67 ? -1.041 14.865 10.643 1.00 0.00 67 SER A C 19
ATOM 19898 O O . SER A 1 67 ? -0.913 15.062 9.435 1.00 0.00 67 SER A O 19
ATOM 19906 N N . GLY A 1 68 ? -0.532 13.804 11.261 1.00 0.00 68 GLY A N 19
ATOM 19907 C CA . GLY A 1 68 ? 0.217 12.804 10.523 1.00 0.00 68 GLY A CA 19
ATOM 19908 C C . GLY A 1 68 ? 0.286 11.477 11.251 1.00 0.00 68 GLY A C 19
ATOM 19909 O O . GLY A 1 68 ? 1.333 10.830 11.278 1.00 0.00 68 GLY A O 19
ATOM 19913 N N . GLY A 1 1 ? 5.793 15.829 20.305 1.00 0.00 1 GLY A N 20
ATOM 19914 C CA . GLY A 1 1 ? 6.142 15.039 19.139 1.00 0.00 1 GLY A CA 20
ATOM 19915 C C . GLY A 1 1 ? 7.629 15.067 18.844 1.00 0.00 1 GLY A C 20
ATOM 19916 O O . GLY A 1 1 ? 8.186 16.117 18.525 1.00 0.00 1 GLY A O 20
ATOM 19920 N N . SER A 1 2 ? 8.274 13.910 18.954 1.00 0.00 2 SER A N 20
ATOM 19921 C CA . SER A 1 2 ? 9.707 13.807 18.702 1.00 0.00 2 SER A CA 20
ATOM 19922 C C . SER A 1 2 ? 9.996 13.791 17.204 1.00 0.00 2 SER A C 20
ATOM 19923 O O . SER A 1 2 ? 9.192 13.302 16.411 1.00 0.00 2 SER A O 20
ATOM 19931 N N . SER A 1 3 ? 11.150 14.331 16.825 1.00 0.00 3 SER A N 20
ATOM 19932 C CA . SER A 1 3 ? 11.544 14.383 15.422 1.00 0.00 3 SER A CA 20
ATOM 19933 C C . SER A 1 3 ? 11.582 12.984 14.815 1.00 0.00 3 SER A C 20
ATOM 19934 O O . SER A 1 3 ? 12.247 12.088 15.334 1.00 0.00 3 SER A O 20
ATOM 19942 N N . GLY A 1 4 ? 10.861 12.804 13.712 1.00 0.00 4 GLY A N 20
ATOM 19943 C CA . GLY A 1 4 ? 10.824 11.512 13.052 1.00 0.00 4 GLY A CA 20
ATOM 19944 C C . GLY A 1 4 ? 10.257 11.594 11.649 1.00 0.00 4 GLY A C 20
ATOM 19945 O O . GLY A 1 4 ? 9.132 12.053 11.453 1.00 0.00 4 GLY A O 20
ATOM 19949 N N . SER A 1 5 ? 11.038 11.149 10.670 1.00 0.00 5 SER A N 20
ATOM 19950 C CA . SER A 1 5 ? 10.609 11.178 9.277 1.00 0.00 5 SER A CA 20
ATOM 19951 C C . SER A 1 5 ? 9.522 10.139 9.020 1.00 0.00 5 SER A C 20
ATOM 19952 O O . SER A 1 5 ? 9.486 9.091 9.664 1.00 0.00 5 SER A O 20
ATOM 19960 N N . SER A 1 6 ? 8.637 10.439 8.075 1.00 0.00 6 SER A N 20
ATOM 19961 C CA . SER A 1 6 ? 7.546 9.533 7.735 1.00 0.00 6 SER A CA 20
ATOM 19962 C C . SER A 1 6 ? 7.863 8.753 6.463 1.00 0.00 6 SER A C 20
ATOM 19963 O O . SER A 1 6 ? 8.857 9.021 5.789 1.00 0.00 6 SER A O 20
ATOM 19971 N N . GLY A 1 7 ? 7.010 7.786 6.141 1.00 0.00 7 GLY A N 20
ATOM 19972 C CA . GLY A 1 7 ? 7.216 6.980 4.951 1.00 0.00 7 GLY A CA 20
ATOM 19973 C C . GLY A 1 7 ? 5.934 6.754 4.175 1.00 0.00 7 GLY A C 20
ATOM 19974 O O . GLY A 1 7 ? 5.015 7.572 4.227 1.00 0.00 7 GLY A O 20
ATOM 19978 N N . LEU A 1 8 ? 5.870 5.641 3.453 1.00 0.00 8 LEU A N 20
ATOM 19979 C CA . LEU A 1 8 ? 4.691 5.309 2.661 1.00 0.00 8 LEU A CA 20
ATOM 19980 C C . LEU A 1 8 ? 3.860 4.230 3.347 1.00 0.00 8 LEU A C 20
ATOM 19981 O O . LEU A 1 8 ? 4.304 3.091 3.499 1.00 0.00 8 LEU A O 20
ATOM 19997 N N . LYS A 1 9 ? 2.651 4.594 3.760 1.00 0.00 9 LYS A N 20
ATOM 19998 C CA . LYS A 1 9 ? 1.755 3.657 4.427 1.00 0.00 9 LYS A CA 20
ATOM 19999 C C . LYS A 1 9 ? 0.473 3.464 3.623 1.00 0.00 9 LYS A C 20
ATOM 20000 O O . LYS A 1 9 ? -0.052 4.410 3.036 1.00 0.00 9 LYS A O 20
ATOM 20019 N N . MET A 1 10 ? -0.026 2.232 3.601 1.00 0.00 10 MET A N 20
ATOM 20020 C CA . MET A 1 10 ? -1.248 1.916 2.871 1.00 0.00 10 MET A CA 20
ATOM 20021 C C . MET A 1 10 ? -2.072 0.872 3.617 1.00 0.00 10 MET A C 20
ATOM 20022 O O . MET A 1 10 ? -1.540 0.108 4.422 1.00 0.00 10 MET A O 20
ATOM 20036 N N . GLN A 1 11 ? -3.373 0.845 3.343 1.00 0.00 11 GLN A N 20
ATOM 20037 C CA . GLN A 1 11 ? -4.269 -0.106 3.990 1.00 0.00 11 GLN A CA 20
ATOM 20038 C C . GLN A 1 11 ? -4.750 -1.161 3.000 1.00 0.00 11 GLN A C 20
ATOM 20039 O O . GLN A 1 11 ? -4.874 -0.895 1.804 1.00 0.00 11 GLN A O 20
ATOM 20053 N N . VAL A 1 12 ? -5.019 -2.361 3.506 1.00 0.00 12 VAL A N 20
ATOM 20054 C CA . VAL A 1 12 ? -5.487 -3.457 2.666 1.00 0.00 12 VAL A CA 20
ATOM 20055 C C . VAL A 1 12 ? -6.940 -3.250 2.251 1.00 0.00 12 VAL A C 20
ATOM 20056 O O . VAL A 1 12 ? -7.778 -2.852 3.061 1.00 0.00 12 VAL A O 20
ATOM 20069 N N . LEU A 1 13 ? -7.232 -3.523 0.984 1.00 0.00 13 LEU A N 20
ATOM 20070 C CA . LEU A 1 13 ? -8.585 -3.368 0.461 1.00 0.00 13 LEU A CA 20
ATOM 20071 C C . LEU A 1 13 ? -9.288 -4.717 0.361 1.00 0.00 13 LEU A C 20
ATOM 20072 O O . LEU A 1 13 ? -10.444 -4.858 0.762 1.00 0.00 13 LEU A O 20
ATOM 20088 N N . TYR A 1 14 ? -8.584 -5.708 -0.174 1.00 0.00 14 TYR A N 20
ATOM 20089 C CA . TYR A 1 14 ? -9.141 -7.047 -0.327 1.00 0.00 14 TYR A CA 20
ATOM 20090 C C . TYR A 1 14 ? -8.232 -8.091 0.314 1.00 0.00 14 TYR A C 20
ATOM 20091 O O . TYR A 1 14 ? -7.062 -8.217 -0.048 1.00 0.00 14 TYR A O 20
ATOM 20109 N N . GLU A 1 15 ? -8.780 -8.838 1.268 1.00 0.00 15 GLU A N 20
ATOM 20110 C CA . GLU A 1 15 ? -8.019 -9.872 1.959 1.00 0.00 15 GLU A CA 20
ATOM 20111 C C . GLU A 1 15 ? -7.178 -10.679 0.975 1.00 0.00 15 GLU A C 20
ATOM 20112 O O . GLU A 1 15 ? -7.675 -11.135 -0.055 1.00 0.00 15 GLU A O 20
ATOM 20124 N N . PHE A 1 16 ? -5.900 -10.850 1.299 1.00 0.00 16 PHE A N 20
ATOM 20125 C CA . PHE A 1 16 ? -4.989 -11.601 0.443 1.00 0.00 16 PHE A CA 20
ATOM 20126 C C . PHE A 1 16 ? -4.224 -12.647 1.248 1.00 0.00 16 PHE A C 20
ATOM 20127 O O . PHE A 1 16 ? -3.899 -12.431 2.415 1.00 0.00 16 PHE A O 20
ATOM 20144 N N . GLU A 1 17 ? -3.941 -13.782 0.616 1.00 0.00 17 GLU A N 20
ATOM 20145 C CA . GLU A 1 17 ? -3.217 -14.862 1.274 1.00 0.00 17 GLU A CA 20
ATOM 20146 C C . GLU A 1 17 ? -1.871 -15.107 0.597 1.00 0.00 17 GLU A C 20
ATOM 20147 O O . GLU A 1 17 ? -1.792 -15.218 -0.626 1.00 0.00 17 GLU A O 20
ATOM 20159 N N . ALA A 1 18 ? -0.817 -15.189 1.401 1.00 0.00 18 ALA A N 20
ATOM 20160 C CA . ALA A 1 18 ? 0.525 -15.422 0.880 1.00 0.00 18 ALA A CA 20
ATOM 20161 C C . ALA A 1 18 ? 0.640 -16.811 0.260 1.00 0.00 18 ALA A C 20
ATOM 20162 O O . ALA A 1 18 ? 0.633 -17.819 0.967 1.00 0.00 18 ALA A O 20
ATOM 20169 N N . ARG A 1 19 ? 0.744 -16.856 -1.064 1.00 0.00 19 ARG A N 20
ATOM 20170 C CA . ARG A 1 19 ? 0.858 -18.122 -1.778 1.00 0.00 19 ARG A CA 20
ATOM 20171 C C . ARG A 1 19 ? 2.259 -18.294 -2.359 1.00 0.00 19 ARG A C 20
ATOM 20172 O O . ARG A 1 19 ? 2.422 -18.764 -3.484 1.00 0.00 19 ARG A O 20
ATOM 20193 N N . ASN A 1 20 ? 3.267 -17.908 -1.583 1.00 0.00 20 ASN A N 20
ATOM 20194 C CA . ASN A 1 20 ? 4.654 -18.018 -2.021 1.00 0.00 20 ASN A CA 20
ATOM 20195 C C . ASN A 1 20 ? 5.609 -17.884 -0.839 1.00 0.00 20 ASN A C 20
ATOM 20196 O O . ASN A 1 20 ? 5.240 -17.421 0.240 1.00 0.00 20 ASN A O 20
ATOM 20207 N N . PRO A 1 21 ? 6.868 -18.298 -1.046 1.00 0.00 21 PRO A N 20
ATOM 20208 C CA . PRO A 1 21 ? 7.903 -18.234 -0.010 1.00 0.00 21 PRO A CA 20
ATOM 20209 C C . PRO A 1 21 ? 8.322 -16.801 0.302 1.00 0.00 21 PRO A C 20
ATOM 20210 O O . PRO A 1 21 ? 8.963 -16.540 1.320 1.00 0.00 21 PRO A O 20
ATOM 20221 N N . ARG A 1 22 ? 7.956 -15.877 -0.580 1.00 0.00 22 ARG A N 20
ATOM 20222 C CA . ARG A 1 22 ? 8.295 -14.470 -0.398 1.00 0.00 22 ARG A CA 20
ATOM 20223 C C . ARG A 1 22 ? 7.036 -13.607 -0.371 1.00 0.00 22 ARG A C 20
ATOM 20224 O O . ARG A 1 22 ? 6.931 -12.625 -1.104 1.00 0.00 22 ARG A O 20
ATOM 20245 N N . GLU A 1 23 ? 6.086 -13.983 0.479 1.00 0.00 23 GLU A N 20
ATOM 20246 C CA . GLU A 1 23 ? 4.834 -13.244 0.600 1.00 0.00 23 GLU A CA 20
ATOM 20247 C C . GLU A 1 23 ? 4.363 -13.206 2.050 1.00 0.00 23 GLU A C 20
ATOM 20248 O O . GLU A 1 23 ? 4.934 -13.868 2.918 1.00 0.00 23 GLU A O 20
ATOM 20260 N N . LEU A 1 24 ? 3.317 -12.428 2.306 1.00 0.00 24 LEU A N 20
ATOM 20261 C CA . LEU A 1 24 ? 2.767 -12.303 3.651 1.00 0.00 24 LEU A CA 20
ATOM 20262 C C . LEU A 1 24 ? 1.246 -12.198 3.611 1.00 0.00 24 LEU A C 20
ATOM 20263 O O . LEU A 1 24 ? 0.684 -11.477 2.785 1.00 0.00 24 LEU A O 20
ATOM 20279 N N . THR A 1 25 ? 0.584 -12.921 4.509 1.00 0.00 25 THR A N 20
ATOM 20280 C CA . THR A 1 25 ? -0.872 -12.909 4.576 1.00 0.00 25 THR A CA 20
ATOM 20281 C C . THR A 1 25 ? -1.384 -11.599 5.164 1.00 0.00 25 THR A C 20
ATOM 20282 O O . THR A 1 25 ? -0.730 -10.987 6.009 1.00 0.00 25 THR A O 20
ATOM 20293 N N . VAL A 1 26 ? -2.560 -11.172 4.713 1.00 0.00 26 VAL A N 20
ATOM 20294 C CA . VAL A 1 26 ? -3.161 -9.935 5.196 1.00 0.00 26 VAL A CA 20
ATOM 20295 C C . VAL A 1 26 ? -4.682 -9.990 5.102 1.00 0.00 26 VAL A C 20
ATOM 20296 O O . VAL A 1 26 ? -5.246 -10.925 4.534 1.00 0.00 26 VAL A O 20
ATOM 20309 N N . VAL A 1 27 ? -5.341 -8.981 5.663 1.00 0.00 27 VAL A N 20
ATOM 20310 C CA . VAL A 1 27 ? -6.797 -8.912 5.641 1.00 0.00 27 VAL A CA 20
ATOM 20311 C C . VAL A 1 27 ? -7.276 -7.505 5.302 1.00 0.00 27 VAL A C 20
ATOM 20312 O O . VAL A 1 27 ? -6.554 -6.529 5.502 1.00 0.00 27 VAL A O 20
ATOM 20325 N N . GLN A 1 28 ? -8.498 -7.410 4.788 1.00 0.00 28 GLN A N 20
ATOM 20326 C CA . GLN A 1 28 ? -9.074 -6.122 4.421 1.00 0.00 28 GLN A CA 20
ATOM 20327 C C . GLN A 1 28 ? -9.179 -5.207 5.637 1.00 0.00 28 GLN A C 20
ATOM 20328 O O . GLN A 1 28 ? -9.415 -5.666 6.753 1.00 0.00 28 GLN A O 20
ATOM 20342 N N . GLY A 1 29 ? -9.003 -3.908 5.411 1.00 0.00 29 GLY A N 20
ATOM 20343 C CA . GLY A 1 29 ? -9.081 -2.949 6.497 1.00 0.00 29 GLY A CA 20
ATOM 20344 C C . GLY A 1 29 ? -7.771 -2.814 7.247 1.00 0.00 29 GLY A C 20
ATOM 20345 O O . GLY A 1 29 ? -7.382 -1.713 7.635 1.00 0.00 29 GLY A O 20
ATOM 20349 N N . GLU A 1 30 ? -7.090 -3.937 7.454 1.00 0.00 30 GLU A N 20
ATOM 20350 C CA . GLU A 1 30 ? -5.817 -3.938 8.165 1.00 0.00 30 GLU A CA 20
ATOM 20351 C C . GLU A 1 30 ? -4.854 -2.921 7.559 1.00 0.00 30 GLU A C 20
ATOM 20352 O O . GLU A 1 30 ? -4.815 -2.734 6.343 1.00 0.00 30 GLU A O 20
ATOM 20364 N N . LYS A 1 31 ? -4.079 -2.265 8.416 1.00 0.00 31 LYS A N 20
ATOM 20365 C CA . LYS A 1 31 ? -3.115 -1.267 7.968 1.00 0.00 31 LYS A CA 20
ATOM 20366 C C . LYS A 1 31 ? -1.702 -1.840 7.961 1.00 0.00 31 LYS A C 20
ATOM 20367 O O . LYS A 1 31 ? -1.345 -2.648 8.820 1.00 0.00 31 LYS A O 20
ATOM 20386 N N . LEU A 1 32 ? -0.901 -1.417 6.990 1.00 0.00 32 LEU A N 20
ATOM 20387 C CA . LEU A 1 32 ? 0.475 -1.887 6.873 1.00 0.00 32 LEU A CA 20
ATOM 20388 C C . LEU A 1 32 ? 1.386 -0.781 6.349 1.00 0.00 32 LEU A C 20
ATOM 20389 O O . LEU A 1 32 ? 0.915 0.222 5.814 1.00 0.00 32 LEU A O 20
ATOM 20405 N N . GLU A 1 33 ? 2.692 -0.973 6.506 1.00 0.00 33 GLU A N 20
ATOM 20406 C CA . GLU A 1 33 ? 3.668 0.008 6.047 1.00 0.00 33 GLU A CA 20
ATOM 20407 C C . GLU A 1 33 ? 4.372 -0.475 4.782 1.00 0.00 33 GLU A C 20
ATOM 20408 O O . GLU A 1 33 ? 4.894 -1.589 4.736 1.00 0.00 33 GLU A O 20
ATOM 20420 N N . VAL A 1 34 ? 4.381 0.371 3.757 1.00 0.00 34 VAL A N 20
ATOM 20421 C CA . VAL A 1 34 ? 5.020 0.031 2.491 1.00 0.00 34 VAL A CA 20
ATOM 20422 C C . VAL A 1 34 ? 6.525 0.268 2.555 1.00 0.00 34 VAL A C 20
ATOM 20423 O O . VAL A 1 34 ? 6.991 1.196 3.217 1.00 0.00 34 VAL A O 20
ATOM 20436 N N . LEU A 1 35 ? 7.281 -0.577 1.862 1.00 0.00 35 LEU A N 20
ATOM 20437 C CA . LEU A 1 35 ? 8.735 -0.460 1.839 1.00 0.00 35 LEU A CA 20
ATOM 20438 C C . LEU A 1 35 ? 9.249 -0.348 0.407 1.00 0.00 35 LEU A C 20
ATOM 20439 O O . LEU A 1 35 ? 9.986 0.579 0.072 1.00 0.00 35 LEU A O 20
ATOM 20455 N N . ASP A 1 36 ? 8.854 -1.298 -0.434 1.00 0.00 36 ASP A N 20
ATOM 20456 C CA . ASP A 1 36 ? 9.272 -1.305 -1.831 1.00 0.00 36 ASP A CA 20
ATOM 20457 C C . ASP A 1 36 ? 8.076 -1.109 -2.757 1.00 0.00 36 ASP A C 20
ATOM 20458 O O . ASP A 1 36 ? 7.485 -2.076 -3.237 1.00 0.00 36 ASP A O 20
ATOM 20467 N N . HIS A 1 37 ? 7.725 0.149 -3.003 1.00 0.00 37 HIS A N 20
ATOM 20468 C CA . HIS A 1 37 ? 6.598 0.473 -3.871 1.00 0.00 37 HIS A CA 20
ATOM 20469 C C . HIS A 1 37 ? 7.083 0.892 -5.256 1.00 0.00 37 HIS A C 20
ATOM 20470 O O . HIS A 1 37 ? 6.540 1.817 -5.860 1.00 0.00 37 HIS A O 20
ATOM 20485 N N . SER A 1 38 ? 8.108 0.207 -5.752 1.00 0.00 38 SER A N 20
ATOM 20486 C CA . SER A 1 38 ? 8.669 0.512 -7.063 1.00 0.00 38 SER A CA 20
ATOM 20487 C C . SER A 1 38 ? 8.348 -0.596 -8.061 1.00 0.00 38 SER A C 20
ATOM 20488 O O . SER A 1 38 ? 7.811 -0.341 -9.139 1.00 0.00 38 SER A O 20
ATOM 20496 N N . LYS A 1 39 ? 8.682 -1.829 -7.695 1.00 0.00 39 LYS A N 20
ATOM 20497 C CA . LYS A 1 39 ? 8.430 -2.978 -8.556 1.00 0.00 39 LYS A CA 20
ATOM 20498 C C . LYS A 1 39 ? 6.939 -3.291 -8.624 1.00 0.00 39 LYS A C 20
ATOM 20499 O O . LYS A 1 39 ? 6.162 -2.842 -7.781 1.00 0.00 39 LYS A O 20
ATOM 20518 N N . ARG A 1 40 ? 6.546 -4.063 -9.632 1.00 0.00 40 ARG A N 20
ATOM 20519 C CA . ARG A 1 40 ? 5.147 -4.435 -9.809 1.00 0.00 40 ARG A CA 20
ATOM 20520 C C . ARG A 1 40 ? 4.472 -4.670 -8.461 1.00 0.00 40 ARG A C 20
ATOM 20521 O O . ARG A 1 40 ? 3.455 -4.050 -8.148 1.00 0.00 40 ARG A O 20
ATOM 20542 N N . TRP A 1 41 ? 5.044 -5.568 -7.667 1.00 0.00 41 TRP A N 20
ATOM 20543 C CA . TRP A 1 41 ? 4.497 -5.885 -6.353 1.00 0.00 41 TRP A CA 20
ATOM 20544 C C . TRP A 1 41 ? 5.038 -4.931 -5.294 1.00 0.00 41 TRP A C 20
ATOM 20545 O O . TRP A 1 41 ? 6.191 -4.505 -5.360 1.00 0.00 41 TRP A O 20
ATOM 20566 N N . TRP A 1 42 ? 4.198 -4.599 -4.320 1.00 0.00 42 TRP A N 20
ATOM 20567 C CA . TRP A 1 42 ? 4.593 -3.695 -3.246 1.00 0.00 42 TRP A CA 20
ATOM 20568 C C . TRP A 1 42 ? 4.910 -4.468 -1.971 1.00 0.00 42 TRP A C 20
ATOM 20569 O O . TRP A 1 42 ? 4.111 -5.287 -1.515 1.00 0.00 42 TRP A O 20
ATOM 20590 N N . LEU A 1 43 ? 6.080 -4.204 -1.399 1.00 0.00 43 LEU A N 20
ATOM 20591 C CA . LEU A 1 43 ? 6.502 -4.876 -0.175 1.00 0.00 43 LEU A CA 20
ATOM 20592 C C . LEU A 1 43 ? 5.989 -4.137 1.057 1.00 0.00 43 LEU A C 20
ATOM 20593 O O . LEU A 1 43 ? 6.080 -2.913 1.142 1.00 0.00 43 LEU A O 20
ATOM 20609 N N . VAL A 1 44 ? 5.451 -4.890 2.011 1.00 0.00 44 VAL A N 20
ATOM 20610 C CA . VAL A 1 44 ? 4.926 -4.308 3.240 1.00 0.00 44 VAL A CA 20
ATOM 20611 C C . VAL A 1 44 ? 5.351 -5.120 4.458 1.00 0.00 44 VAL A C 20
ATOM 20612 O O . VAL A 1 44 ? 5.837 -6.243 4.331 1.00 0.00 44 VAL A O 20
ATOM 20625 N N . LYS A 1 45 ? 5.164 -4.543 5.641 1.00 0.00 45 LYS A N 20
ATO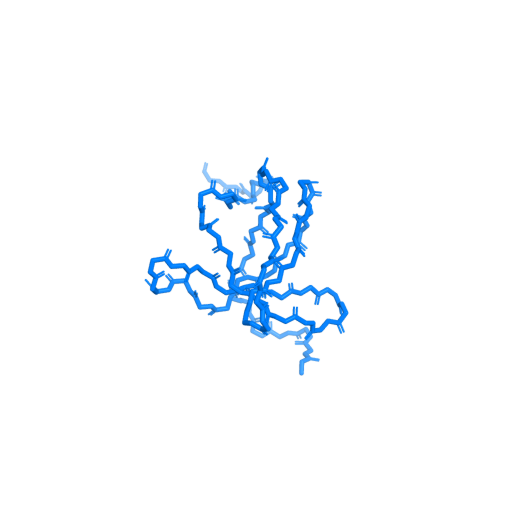M 20626 C CA . LYS A 1 45 ? 5.526 -5.213 6.885 1.00 0.00 45 LYS A CA 20
ATOM 20627 C C . LYS A 1 45 ? 4.418 -5.068 7.923 1.00 0.00 45 LYS A C 20
ATOM 20628 O O . LYS A 1 45 ? 3.596 -4.156 7.844 1.00 0.00 45 LYS A O 20
ATOM 20647 N N . ASN A 1 46 ? 4.403 -5.973 8.896 1.00 0.00 46 ASN A N 20
ATOM 20648 C CA . ASN A 1 46 ? 3.396 -5.945 9.951 1.00 0.00 46 ASN A CA 20
ATOM 20649 C C . ASN A 1 46 ? 4.031 -5.626 11.301 1.00 0.00 46 ASN A C 20
ATOM 20650 O O . ASN A 1 46 ? 5.241 -5.421 11.395 1.00 0.00 46 ASN A O 20
ATOM 20661 N N . GLU A 1 47 ? 3.207 -5.588 12.343 1.00 0.00 47 GLU A N 20
ATOM 20662 C CA . GLU A 1 47 ? 3.688 -5.294 13.687 1.00 0.00 47 GLU A CA 20
ATOM 20663 C C . GLU A 1 47 ? 4.648 -6.378 14.170 1.00 0.00 47 GLU A C 20
ATOM 20664 O O . GLU A 1 47 ? 5.607 -6.097 14.888 1.00 0.00 47 GLU A O 20
ATOM 20676 N N . ALA A 1 48 ? 4.380 -7.617 13.771 1.00 0.00 48 ALA A N 20
ATOM 20677 C CA . ALA A 1 48 ? 5.219 -8.743 14.162 1.00 0.00 48 ALA A CA 20
ATOM 20678 C C . ALA A 1 48 ? 6.641 -8.576 13.636 1.00 0.00 48 ALA A C 20
ATOM 20679 O O . ALA A 1 48 ? 7.602 -9.018 14.265 1.00 0.00 48 ALA A O 20
ATOM 20686 N N . GLY A 1 49 ? 6.768 -7.936 12.477 1.00 0.00 49 GLY A N 20
ATOM 20687 C CA . GLY A 1 49 ? 8.076 -7.724 11.886 1.00 0.00 49 GLY A CA 20
ATOM 20688 C C . GLY A 1 49 ? 8.252 -8.475 10.582 1.00 0.00 49 GLY A C 20
ATOM 20689 O O . GLY A 1 49 ? 9.226 -8.260 9.860 1.00 0.00 49 GLY A O 20
ATOM 20693 N N . ARG A 1 50 ? 7.308 -9.361 10.279 1.00 0.00 50 ARG A N 20
ATOM 20694 C CA . ARG A 1 50 ? 7.364 -10.149 9.054 1.00 0.00 50 ARG A CA 20
ATOM 20695 C C . ARG A 1 50 ? 6.924 -9.318 7.852 1.00 0.00 50 ARG A C 20
ATOM 20696 O O . ARG A 1 50 ? 5.785 -8.854 7.789 1.00 0.00 50 ARG A O 20
ATOM 20717 N N . SER A 1 51 ? 7.833 -9.135 6.900 1.00 0.00 51 SER A N 20
ATOM 20718 C CA . SER A 1 51 ? 7.540 -8.357 5.702 1.00 0.00 51 SER A CA 20
ATOM 20719 C C . SER A 1 51 ? 7.443 -9.261 4.477 1.00 0.00 51 SER A C 20
ATOM 20720 O O . SER A 1 51 ? 8.266 -10.155 4.285 1.00 0.00 51 SER A O 20
ATOM 20728 N N . GLY A 1 52 ? 6.431 -9.020 3.650 1.00 0.00 52 GLY A N 20
ATOM 20729 C CA . GLY A 1 52 ? 6.244 -9.820 2.453 1.00 0.00 52 GLY A CA 20
ATOM 20730 C C . GLY A 1 52 ? 5.739 -9.001 1.281 1.00 0.00 52 GLY A C 20
ATOM 20731 O O . GLY A 1 52 ? 5.292 -7.867 1.454 1.00 0.00 52 GLY A O 20
ATOM 20735 N N . TYR A 1 53 ? 5.813 -9.575 0.086 1.00 0.00 53 TYR A N 20
ATOM 20736 C CA . TYR A 1 53 ? 5.364 -8.889 -1.120 1.00 0.00 53 TYR A CA 20
ATOM 20737 C C . TYR A 1 53 ? 3.865 -9.077 -1.328 1.00 0.00 53 TYR A C 20
ATOM 20738 O O . TYR A 1 53 ? 3.362 -10.202 -1.323 1.00 0.00 53 TYR A O 20
ATOM 20756 N N . ILE A 1 54 ? 3.156 -7.968 -1.509 1.00 0.00 54 ILE A N 20
ATOM 20757 C CA . ILE A 1 54 ? 1.714 -8.010 -1.720 1.00 0.00 54 ILE A CA 20
ATOM 20758 C C . ILE A 1 54 ? 1.319 -7.237 -2.974 1.00 0.00 54 ILE A C 20
ATOM 20759 O O . ILE A 1 54 ? 1.971 -6.269 -3.367 1.00 0.00 54 ILE A O 20
ATOM 20775 N N . PRO A 1 55 ? 0.226 -7.671 -3.617 1.00 0.00 55 PRO A N 20
ATOM 20776 C CA . PRO A 1 55 ? -0.283 -7.033 -4.835 1.00 0.00 55 PRO A CA 20
ATOM 20777 C C . PRO A 1 55 ? -0.871 -5.652 -4.564 1.00 0.00 55 PRO A C 20
ATOM 20778 O O . PRO A 1 55 ? -1.837 -5.515 -3.814 1.00 0.00 55 PRO A O 20
ATOM 20789 N N . SER A 1 56 ? -0.282 -4.632 -5.179 1.00 0.00 56 SER A N 20
ATOM 20790 C CA . SER A 1 56 ? -0.746 -3.261 -5.001 1.00 0.00 56 SER A CA 20
ATOM 20791 C C . SER A 1 56 ? -2.243 -3.154 -5.276 1.00 0.00 56 SER A C 20
ATOM 20792 O O . SER A 1 56 ? -2.890 -2.186 -4.881 1.00 0.00 56 SER A O 20
ATOM 20800 N N . ASN A 1 57 ? -2.786 -4.158 -5.958 1.00 0.00 57 ASN A N 20
ATOM 20801 C CA . ASN A 1 57 ? -4.206 -4.177 -6.288 1.00 0.00 57 ASN A CA 20
ATOM 20802 C C . ASN A 1 57 ? -5.059 -4.150 -5.023 1.00 0.00 57 ASN A C 20
ATOM 20803 O O . ASN A 1 57 ? -6.223 -3.749 -5.055 1.00 0.00 57 ASN A O 20
ATOM 20814 N N . ILE A 1 58 ? -4.472 -4.580 -3.911 1.00 0.00 58 ILE A N 20
ATOM 20815 C CA . ILE A 1 58 ? -5.176 -4.603 -2.636 1.00 0.00 58 ILE A CA 20
ATOM 20816 C C . ILE A 1 58 ? -4.654 -3.519 -1.699 1.00 0.00 58 ILE A C 20
ATOM 20817 O O . ILE A 1 58 ? -4.830 -3.597 -0.482 1.00 0.00 58 ILE A O 20
ATOM 20833 N N . LEU A 1 59 ? -4.014 -2.507 -2.273 1.00 0.00 59 LEU A N 20
ATOM 20834 C CA . LEU A 1 59 ? -3.467 -1.404 -1.490 1.00 0.00 59 LEU A CA 20
ATOM 20835 C C . LEU A 1 59 ? -4.115 -0.081 -1.887 1.00 0.00 59 LEU A C 20
ATOM 20836 O O . LEU A 1 59 ? -4.145 0.277 -3.063 1.00 0.00 59 LEU A O 20
ATOM 20852 N N . GLU A 1 60 ? -4.630 0.640 -0.896 1.00 0.00 60 GLU A N 20
ATOM 20853 C CA . GLU A 1 60 ? -5.275 1.924 -1.142 1.00 0.00 60 GLU A CA 20
ATOM 20854 C C . GLU A 1 60 ? -4.666 3.016 -0.268 1.00 0.00 60 GLU A C 20
ATOM 20855 O O . GLU A 1 60 ? -4.150 2.759 0.820 1.00 0.00 60 GLU A O 20
ATOM 20867 N N . PRO A 1 61 ? -4.726 4.265 -0.754 1.00 0.00 61 PRO A N 20
ATOM 20868 C CA . PRO A 1 61 ? -4.185 5.421 -0.033 1.00 0.00 61 PRO A CA 20
ATOM 20869 C C . PRO A 1 61 ? -4.999 5.762 1.210 1.00 0.00 61 PRO A C 20
ATOM 20870 O O . PRO A 1 61 ? -5.838 6.663 1.188 1.00 0.00 61 PRO A O 20
ATOM 20881 N N . LEU A 1 62 ? -4.746 5.036 2.294 1.00 0.00 62 LEU A N 20
ATOM 20882 C CA . LEU A 1 62 ? -5.455 5.262 3.549 1.00 0.00 62 LEU A CA 20
ATOM 20883 C C . LEU A 1 62 ? -5.257 6.694 4.036 1.00 0.00 62 LEU A C 20
ATOM 20884 O O . LEU A 1 62 ? -6.139 7.271 4.672 1.00 0.00 62 LEU A O 20
ATOM 20900 N N . SER A 1 63 ? -4.095 7.261 3.732 1.00 0.00 63 SER A N 20
ATOM 20901 C CA . SER A 1 63 ? -3.780 8.625 4.140 1.00 0.00 63 SER A CA 20
ATOM 20902 C C . SER A 1 63 ? -4.624 9.633 3.367 1.00 0.00 63 SER A C 20
ATOM 20903 O O . SER A 1 63 ? -4.942 9.425 2.196 1.00 0.00 63 SER A O 20
ATOM 20911 N N . GLY A 1 64 ? -4.986 10.727 4.031 1.00 0.00 64 GLY A N 20
ATOM 20912 C CA . GLY A 1 64 ? -5.790 11.751 3.391 1.00 0.00 64 GLY A CA 20
ATOM 20913 C C . GLY A 1 64 ? -7.193 11.827 3.961 1.00 0.00 64 GLY A C 20
ATOM 20914 O O . GLY A 1 64 ? -7.540 11.120 4.907 1.00 0.00 64 GLY A O 20
ATOM 20918 N N . PRO A 1 65 ? -8.026 12.702 3.380 1.00 0.00 65 PRO A N 20
ATOM 20919 C CA . PRO A 1 65 ? -9.412 12.889 3.820 1.00 0.00 65 PRO A CA 20
ATOM 20920 C C . PRO A 1 65 ? -10.291 11.687 3.494 1.00 0.00 65 PRO A C 20
ATOM 20921 O O . PRO A 1 65 ? -11.335 11.483 4.113 1.00 0.00 65 PRO A O 20
ATOM 20932 N N . SER A 1 66 ? -9.861 10.893 2.518 1.00 0.00 66 SER A N 20
ATOM 20933 C CA . SER A 1 66 ? -10.612 9.712 2.107 1.00 0.00 66 SER A CA 20
ATOM 20934 C C . SER A 1 66 ? -10.797 8.752 3.277 1.00 0.00 66 SER A C 20
ATOM 20935 O O . SER A 1 66 ? -9.867 8.045 3.668 1.00 0.00 66 SER A O 20
ATOM 20943 N N . SER A 1 67 ? -12.004 8.732 3.834 1.00 0.00 67 SER A N 20
ATOM 20944 C CA . SER A 1 67 ? -12.311 7.862 4.962 1.00 0.00 67 SER A CA 20
ATOM 20945 C C . SER A 1 67 ? -13.479 6.937 4.633 1.00 0.00 67 SER A C 20
ATOM 20946 O O . SER A 1 67 ? -14.607 7.388 4.440 1.00 0.00 67 SER A O 20
ATOM 20954 N N . GLY A 1 68 ? -13.199 5.639 4.571 1.00 0.00 68 GLY A N 20
ATOM 20955 C CA . GLY A 1 68 ? -14.235 4.670 4.264 1.00 0.00 68 GLY A CA 20
ATOM 20956 C C . GLY A 1 68 ? -13.977 3.937 2.963 1.00 0.00 68 GLY A C 20
ATOM 20957 O O . GLY A 1 68 ? -12.828 3.688 2.600 1.00 0.00 68 GLY A O 20
#

Organism: Homo sapiens (NCBI:txid9606)

GO terms:
  GO:0005085 guanyl-nucleotide exchange factor activity (F, IDA)
  GO:0005737 cytoplasm (C, IDA)
  GO:0042634 regulation of hair cycle (P, IMP)
  GO:0005515 protein binding (F, IPI)